Protein 9NFI (pdb70)

Nearest PDB structures (foldseek):
  6qex-assembly1_A  TM=9.014E-01  e=0.000E+00  Homo sapiens
  7a69-assembly1_A  TM=9.028E-01  e=0.000E+00  Homo sapiens
  7zk6-assembly1_A  TM=7.136E-01  e=6.092E-102  Mus musculus
  7zk8-assembly1_A  TM=6.667E-01  e=4.686E-102  Mus musculus
  8pmj-assembly1_A  TM=6.461E-01  e=8.208E-88  Homo sapiens

Radius of gyration: 38.57 Å; Cα contacts (8 Å, |Δi|>4): 1605; chains: 1; bounding box: 64×80×124 Å

Sequence (1116 aa):
LPMVGPLALFRFADGKDIVLIFMGTVMSVAHGAVLPLMCIVFGDMTDSFIKDSMTLQEDMQSFAIYYSIMGFVVLVAAYMQVSFWALAAGRQVRRIRKLFFHRIMQQDIGWFDVNETGELNTRLTDDVYKIQEGIGDKVGMLIQAFSTFITSFIIGFVKGWKLTLVILAEQTAYAKAGAVAEEVLSAIRTVFAFSGQDREIKRYHKNLEDAKNMGIKKAISANIAMGFTFLMIYLSYALAFWYGSILIMSKEYTIGTVLTVFFVVLIGAFTMGQTSPNIQSFASARGAAHKVYSIIDNQPCIDSYSDAGFKPDSIKGNIEFRNIHFNYPSRPDVKILNNMSLSVKSGQTIALVGSSGCGKSTTIQLLQRFYDPQEGSVSIDTHDIRSLNVRYLREMIGVVSQEPILFATTIAENIKYGRPDVTQQEIEQAAKEANAYDFIMNLPDKFETLVGDRGTQMSGGQKQRIAIARALVRNPKILLLDEATSALDAESETIVQAALDKVRLGRTTIVVAHRLSTIRNADVIAGFHKGDVIELGTHSQLMEKQGVYYTLVTVPPVSFLKVMRLNLSEWPYMALGTFCAIINGMMQPLFAVIFSKIIAVFAEPNQEIVRQKSEFFSLMFAAIGGVTFVTMFLQGFCFGKSGELLTLKLRLGAFKSMMRQDLGWFDNPKNSVGALTTRLATDAAQVQGATGVRMATLAQNIANLGTSIIISFVYGWELTLLILSVVPIMAVAGSVQMEDKKELEKAGKIATEAIENIRTVASLTREPKFESLYQENLHVPYKNSQKKAHVYGFTFSFSQAMIYFAYAGCFRFGAWLIKEGRMDAEGVYLVISAVLFGAPNYAKAKMSASHLMMLMNREPAIDNLSEEGQSPDKFDGNVRFEGVKFNYPSRPEVPILRGLNLKVSKGETLALVGSSGCGKSTTIQLLERFYDPMHGKVELDGISAKQLNIHWLRSQIGIVSQEPVLFDCTLAENIAYGDNSRTVTLEEIQAAAKAANIHSFIENLPQGYDTQAGDKGTQLSGGQKQRIAIARAILRNPKLLLLDEATSALDTESEKVVQEALDQASRGRTCIVVAHRLSTIQNADRIAVFQAGVVVEQGTHQQLLAKKGIYSMLVN

Solvent-accessible surface area: 52333 Å² total; per-residue (Å²): 192,69,89,50,33,81,145,18,3,60,116,30,28,53,52,102,2,74,93,28,22,139,86,0,39,89,37,0,74,31,2,0,34,8,38,1,83,20,13,51,12,22,3,78,7,6,15,16,30,14,132,68,65,174,151,10,70,100,42,20,97,60,23,15,116,123,1,44,88,11,0,119,64,1,37,62,4,0,75,41,2,5,4,45,9,22,36,0,4,10,55,4,8,105,80,5,23,92,46,1,5,65,50,0,11,33,20,13,6,11,36,11,52,81,24,117,33,39,62,1,20,73,71,8,54,73,10,0,97,85,1,34,49,0,2,3,36,73,15,1,51,28,53,27,13,121,9,0,50,82,38,0,68,105,15,0,154,101,119,10,161,12,136,86,36,42,143,121,101,90,132,105,13,27,55,138,0,14,62,12,0,68,29,0,2,75,5,14,94,20,0,0,7,9,29,0,1,83,84,1,28,137,57,0,77,131,19,2,70,64,8,39,75,77,5,21,145,94,18,60,64,41,20,77,54,100,0,142,65,75,76,92,11,24,105,28,36,27,70,5,22,140,43,14,23,88,14,33,87,58,163,102,77,91,54,2,47,6,14,19,4,16,28,0,33,28,63,1,56,92,26,72,37,126,15,61,82,30,90,107,10,29,37,54,2,44,13,9,0,49,63,3,9,51,10,12,73,51,133,37,108,30,38,11,44,33,124,89,31,140,127,26,135,94,18,132,0,22,1,32,5,116,92,0,31,15,36,55,59,57,116,86,125,60,97,23,0,51,92,0,40,14,59,0,114,33,53,62,20,2,3,7,13,34,41,75,64,18,7,29,46,11,6,9,24,8,4,15,19,4,18,36,4,108,89,32,35,0,16,2,22,112,65,48,0,83,49,1,6,3,69,40,0,17,75,18,8,4,30,18,48,61,125,36,56,20,4,50,32,21,3,22,73,0,5,63,3,2,68,95,98,5,81,134,94,45,16,68,92,9,6,118,102,3,67,24,14,85,97,44,40,104,92,121,61,123,10,110,2,132,10,34,150,188,27,53,127,23,50,20,5,12,49,4,50,9,13,8,7,13,10,21,7,22,72,2,60,0,5,1,4,8,4,6,15,16,88,32,61,99,106,8,61,96,82,7,36,33,4,6,61,100,16,40,147,77,56,1,2,2,22,6,9,59,105,110,46,59,21,130,55,10,84,30,0,0,0,10,97,102,0,44,55,94,56,82,14,73,55,69,93,1,30,118,70,93,39,33,17,133,64,46,72,139,95,119,86,55,56,70,102,29,8,48,162,57,6,99,80,15,186,92,73,21,59,75,0,40,132,10,0,67,70,16,0,88,22,75,10,99,24,6,38,20,12,0,96,12,3,25,61,38,38,30,114,73,136,88,84,11,123,55,77,23,57,135,48,20,121,53,16,55,65,29,0,29,69,11,58,70,20,35,57,67,19,9,59,5,28,19,50,3,4,26,54,4,3,16,98,9,10,30,12,2,0,99,7,0,1,64,1,15,4,8,28,19,53,32,110,147,9,48,40,38,43,5,20,85,56,2,37,68,18,1,29,57,4,54,21,6,10,7,72,76,51,11,50,88,16,50,83,108,12,45,48,30,3,18,70,96,37,3,135,124,67,23,188,71,5,20,110,4,12,86,51,2,23,50,65,31,47,92,8,32,87,108,79,149,125,30,76,142,43,35,112,144,1,15,140,18,3,45,33,0,3,92,26,5,92,33,1,4,10,14,8,35,4,57,49,2,22,62,62,9,79,121,37,19,113,87,2,43,103,74,33,48,111,102,13,68,98,69,0,117,69,29,2,114,16,45,0,36,48,19,80,11,10,20,27,7,20,132,67,5,15,112,3,75,120,108,47,148,31,96,73,16,0,18,17,16,8,11,5,27,13,49,79,59,89,114,85,50,66,101,3,61,86,6,6,4,46,3,72,72,0,53,91,84,155,13,67,24,31,1,40,30,122,110,40,77,83,49,132,131,6,51,1,20,2,78,10,90,34,0,75,22,32,80,64,35,122,72,124,74,97,30,18,151,14,7,100,13,86,2,19,103,34,51,36,0,1,8,5,5,57,47,31,71,4,107,39,37,16,8,24,9,7,1,8,8,18,51,22,102,118,42,119,7,35,4,61,58,58,9,4,99,107,6,17,4,52,40,6,4,40,32,8,0,28,9,38,70,127,16,48,21,4,98,37,40,14,20,40,2,10,30,2,0,12,35,102,119,132,22,74,84,117,55,5,54,61,7,2,111,32,0,56,18,38,83,75,10,133,123,52,126,106,15,20,95,2,103,25,34,123,194,47,35,97,41,76,25,7,49,66,1,27,12,8,4,1,7,4,25,18,50,84,6,85,2,10,2,6,8,26,1,3,22,95,44,91,111,114,14,36,125,45,1,34,83,0,9,55,48,2,38,155,69,34,2,7,14,13,3,0,62,115,34,79,25,2,83,142,19,83,34,0,1,1,10,48,60,2,27,29,79,21,67,29,64,4,122,98,0,89,81,112,124,1,45,6,30,34,51,103,169

B-factor: mean 78.3, std 15.08, range [50.67, 114.94]

Secondary structure (DSSP, 8-state):
-----GGGGS-S--HHHHHHHHHHHHHHHHHHHHHHHHHHHHHHHHHHHHHHH---HHHHHHHHHHHHHHHHHHHHHHHHHHHHHHHHHHHHHHHHHHHHHHHHHHS-HHHHHTS-HHHHHHHHHHHHHHHHHIIIIIHHHHHHHHHHHHHHHHHHHHS--HHHHHHH--HHHHHHHHHHHHHHHHTHHHHHHTTTHHHHHHHHHHHHHHHHHHHHHHHHHHHHHHHHHHHHHHHHHHHHHHHHHHHHHHTSS-TTHHHHHHHHHHHHHHHHHHHHHHHHHHHHHHHHHHHHHHHHS---S--SS---SB--S-----EEEEEEEE--SS-TTS-SEEEEEEEE-TT--EEEE-STTTSSHHHHHHHTTSS--SEEEEEETTEETTTB-HHHHHHHEEEEESS----SS-HHHHHHTT-S---HHHHHHHHHHH-S--S--SS--SS-----SSTT---HHHHHHHHHHHHHHT--SEEEEE--S-S--SSHHHHHHHHHHHHTTTSEEEEE--SSS-SS-SSEEEEEETTEEEEEEETTGGGGT-SSSTTS------SSSHHHHHHTT-HHHHHHHHHHHHHHHHHHHHHHHHHHHHHHTT----SHHHHHHHHHHHHHHHHHHHHHHHHHHHHHHHHHHHHHHHHHHHHHHHHHHHHHS-SHHHHSGGG-HHHHHHHHHHHHHHHHHHHHHHHHHHHHHHHHHHHHHHHHHHH-HHHHHHHHTTTTHHHHHHHTT--HHHHHHHHHHHHHHHHHTHHHHHHTT-HHHHHHHHHHHHHHHHHHHHHHHHHHHHHHHHHHHHHHHHHHHHHHHHHHIIIIISS-TTHHHHHHHHHHHH--HHHHHHHHHHHHHHHTT---SS-SS---S---S-----EEESSB----SS-TTS---S-B--EE-TT-EEE---TTSTTTTHHHHHHTTSS--SSS-EEETTB-STTS-HHHHHHHEEEE-SS-PPPSS-HHHHHHTT--SS---HHHHHHHHHTTT-HHHHTTSTTGGG---SSSS----HHHHHHHHHHHHHTT--SEEEESSTT-SS-HHHHHHHHHHHHHHSSSSEEEE--S-HHHHHT-SEE--EETTEE---S-HHHHHHTT-HHHHHT-

Foldseek 3Di:
DDFDPCVLLPVPADPVLVVLVVLLLVLLLVLLLLVLVVLVLVLVVLVVVLVVVVPCPVVLVVSLVVLVVSLVSLLVSLLSNLQSLLVSLLVRLVVLLLLLLVLLLWPFVQVCVVPPLVRVLCLSVVLSVLSSVLRRVLVSLVSSLVSNLVSLQVLCVVFVPVVVLVVLQACVLCVQLLQLLLQCQVVVVVCLLLVVLVVSLVSNLVSLVSRLVVLLVVLLVVLLVVLVVLLSVLVLVLVLLVVLLVCLVVPDDDPSSSVSSSVSNVVSVVSVVVSVVSVVSNRVSRVSSVVSVVSSPDDDPQGQPDPQADQDDPAQWWKWWAQFFDARPVGSPDRLAGGAIDIFGGLAEEEEEEDPPRAFVPVVCDQLSSDDGPDTFIAGPNHTVSRHHNNNSLLQEAEDEQDQDFAQFFLQVSLCLLDVPADDVLLLVLLVLLVQPPDDDPVRPSRGAGDGPPRPDDALLVSLSSSVSSPVSSVHQEYEYECNPPSHDPPSLVVNLVSVVSSSVRHTYYYYDYDPSDDLSGQKYFYDYSRYTPDTGGPVVVCVVVQGVVLDPCDDFDPCPVVCVVLVVPCVLLVLLLVLLLVVLLVLLVVLQLVLVLSNPPSDSDRPVNVVVSVVSSVVSSVVSVSNSVSSSSSSSSLSSSLSVQLSVLLSLLSSLVSQFFQLVCPDPCNDSVNVSVLNVPLSNLLSPQSSVVSSVVSSLVSNLVNQQVVLVVFHPLLNVLSCLAVVVLVCLVPVLDQLVVLVVVLSVLVSVCSVVVVVCSSSVCSVVSSVVSVVSVVVSSVRSSVVSSVNSSSNSCSLSVLSVSVSVLVVSVVCCVVVVPGDPSSSSSSVSSSVVVVPSNVSNSVSVRVSVCSSDDDHPGGQPDFFADQDPDFQDWWFWFFWAAASVVCRVDGLAGTDGAIDGRQAFEEEACPQVSCQCVVVVPQLPSDDTPDTFTDGPHDTDPRHNSSNSSLQEFEAEQDLDFRQAFLQVSLQSSNPPDGDDVVLLVVLCVLLVNQVVQVVDPCRRRFGDDDPGDDDFRLNSLSSSSSSRCSSPHQEYEYGQSLPPHDPVSSVSSLSSVVSSSPRHYYYYNHNQCVSVQPHQAYWYQPSNYTDTTGHPVVCVVVVHSCVSVVD

Structure (mmCIF, N/CA/C/O backbone):
data_9NFI
#
_entry.id   9NFI
#
_cell.length_a   1.00
_cell.length_b   1.00
_cell.length_c   1.00
_cell.angle_alpha   90.00
_cell.angle_beta   90.00
_cell.angle_gamma   90.00
#
_symmetry.space_group_name_H-M   'P 1'
#
loop_
_atom_site.group_PDB
_atom_site.id
_atom_site.type_symbol
_atom_site.label_atom_id
_atom_site.label_alt_id
_atom_site.label_comp_id
_atom_site.label_asym_id
_atom_site.label_entity_id
_atom_site.label_seq_id
_atom_site.pdbx_PDB_ins_code
_atom_site.Cartn_x
_atom_site.Cartn_y
_atom_site.Cartn_z
_atom_site.occupancy
_atom_site.B_iso_or_equiv
_atom_site.auth_seq_id
_atom_site.auth_comp_id
_atom_site.auth_asym_id
_atom_site.auth_atom_id
_atom_site.pdbx_PDB_model_num
ATOM 1 N N . LEU A 1 43 ? 131.446 152.567 153.124 1.00 67.71 43 LEU A N 1
ATOM 2 C CA . LEU A 1 43 ? 132.227 153.464 153.967 1.00 67.71 43 LEU A CA 1
ATOM 3 C C . LEU A 1 43 ? 131.746 154.902 153.804 1.00 67.71 43 LEU A C 1
ATOM 4 O O . LEU A 1 43 ? 131.027 155.212 152.856 1.00 67.71 43 LEU A O 1
ATOM 9 N N . PRO A 1 44 ? 132.133 155.780 154.730 1.00 64.91 44 PRO A N 1
ATOM 10 C CA . PRO A 1 44 ? 131.706 157.184 154.662 1.00 64.91 44 PRO A CA 1
ATOM 11 C C . PRO A 1 44 ? 132.524 157.983 153.658 1.00 64.91 44 PRO A C 1
ATOM 12 O O . PRO A 1 44 ? 133.732 158.175 153.824 1.00 64.91 44 PRO A O 1
ATOM 16 N N . MET A 1 45 ? 131.859 158.449 152.606 1.00 66.77 45 MET A N 1
ATOM 17 C CA . MET A 1 45 ? 132.427 159.341 151.606 1.00 66.77 45 MET A CA 1
ATOM 18 C C . MET A 1 45 ? 131.810 160.730 151.700 1.00 66.77 45 MET A C 1
ATOM 19 O O . MET A 1 45 ? 130.748 160.932 152.294 1.00 66.77 45 MET A O 1
ATOM 24 N N . VAL A 1 46 ? 132.514 161.694 151.108 1.00 58.37 46 VAL A N 1
ATOM 25 C CA . VAL A 1 46 ? 131.967 163.000 150.772 1.00 58.37 46 VAL A CA 1
ATOM 26 C C . VAL A 1 46 ? 132.278 163.266 149.307 1.00 58.37 46 VAL A C 1
ATOM 27 O O . VAL A 1 46 ? 133.301 162.821 148.780 1.00 58.37 46 VAL A O 1
ATOM 31 N N . GLY A 1 47 ? 131.391 164.000 148.647 1.00 56.67 47 GLY A N 1
ATOM 32 C CA . GLY A 1 47 ? 131.567 164.306 147.248 1.00 56.67 47 GLY A CA 1
ATOM 33 C C . GLY A 1 47 ? 132.839 165.089 147.005 1.00 56.67 47 GLY A C 1
ATOM 34 O O . GLY A 1 47 ? 133.639 165.318 147.917 1.00 56.67 47 GLY A O 1
ATOM 35 N N . PRO A 1 48 ? 133.055 165.514 145.761 1.00 53.49 48 PRO A N 1
ATOM 36 C CA . PRO A 1 48 ? 134.264 166.295 145.459 1.00 53.49 48 PRO A CA 1
ATOM 37 C C . PRO A 1 48 ? 134.353 167.598 146.229 1.00 53.49 48 PRO A C 1
ATOM 38 O O . PRO A 1 48 ? 135.450 168.159 146.335 1.00 53.49 48 PRO A O 1
ATOM 42 N N . LEU A 1 49 ? 133.241 168.107 146.764 1.00 54.36 49 LEU A N 1
ATOM 43 C CA . LEU A 1 49 ? 133.288 169.390 147.455 1.00 54.36 49 LEU A CA 1
ATOM 44 C C . LEU A 1 49 ? 134.223 169.335 148.655 1.00 54.36 49 LEU A C 1
ATOM 45 O O . LEU A 1 49 ? 135.060 170.225 148.838 1.00 54.36 49 LEU A O 1
ATOM 50 N N . ALA A 1 50 ? 134.114 168.293 149.473 1.00 58.55 50 ALA A N 1
ATOM 51 C CA . ALA A 1 50 ? 134.972 168.170 150.651 1.00 58.55 50 ALA A CA 1
ATOM 52 C C . ALA A 1 50 ? 136.281 167.475 150.301 1.00 58.55 50 ALA A C 1
ATOM 53 O O . ALA A 1 50 ? 136.722 166.537 150.963 1.00 58.55 50 ALA A O 1
ATOM 55 N N . LEU A 1 51 ? 136.897 167.942 149.246 1.00 56.05 51 LEU A N 1
ATOM 56 C CA . LEU A 1 51 ? 138.243 167.558 148.852 1.00 56.05 51 LEU A CA 1
ATOM 57 C C . LEU A 1 51 ? 139.108 168.764 148.544 1.00 56.05 51 LEU A C 1
ATOM 58 O O . LEU A 1 51 ? 140.309 168.744 148.823 1.00 56.05 51 LEU A O 1
ATOM 63 N N . PHE A 1 52 ? 138.523 169.816 147.976 1.00 50.67 52 PHE A N 1
ATOM 64 C CA . PHE A 1 52 ? 139.245 171.020 147.599 1.00 50.67 52 PHE A CA 1
ATOM 65 C C . PHE A 1 52 ? 138.843 172.217 148.451 1.00 50.67 52 PHE A C 1
ATOM 66 O O . PHE A 1 52 ? 139.108 173.361 148.071 1.00 50.67 52 PHE A O 1
ATOM 74 N N . ARG A 1 53 ? 138.205 171.975 149.598 1.00 51.25 53 ARG A N 1
ATOM 75 C CA . ARG A 1 53 ? 137.827 173.080 150.471 1.00 51.25 53 ARG A CA 1
ATOM 76 C C . ARG A 1 53 ? 139.031 173.929 150.840 1.00 51.25 53 ARG A C 1
ATOM 77 O O . ARG A 1 53 ? 138.893 175.134 151.077 1.00 51.25 53 ARG A O 1
ATOM 85 N N . PHE A 1 54 ? 140.214 173.324 150.894 1.00 52.88 54 PHE A N 1
ATOM 86 C CA . PHE A 1 54 ? 141.440 174.036 151.243 1.00 52.88 54 PHE A CA 1
ATOM 87 C C . PHE A 1 54 ? 142.126 174.460 149.954 1.00 52.88 54 PHE A C 1
ATOM 88 O O . PHE A 1 54 ? 142.825 173.671 149.315 1.00 52.88 54 PHE A O 1
ATOM 96 N N . ALA A 1 55 ? 141.920 175.713 149.567 1.00 54.54 55 ALA A N 1
ATOM 97 C CA . ALA A 1 55 ? 142.543 176.255 148.372 1.00 54.54 55 ALA A CA 1
ATOM 98 C C . ALA A 1 55 ? 142.317 177.756 148.352 1.00 54.54 55 ALA A C 1
ATOM 99 O O . ALA A 1 55 ? 141.190 178.227 148.528 1.00 54.54 55 ALA A O 1
ATOM 101 N N . ASP A 1 56 ? 143.392 178.496 148.127 1.00 58.36 56 ASP A N 1
ATOM 102 C CA . ASP A 1 56 ? 143.351 179.945 148.044 1.00 58.36 56 ASP A CA 1
ATOM 103 C C . ASP A 1 56 ? 143.142 180.354 146.593 1.00 58.36 56 ASP A C 1
ATOM 104 O O . ASP A 1 56 ? 142.862 179.528 145.721 1.00 58.36 56 ASP A O 1
ATOM 109 N N . GLY A 1 57 ? 143.280 181.653 146.337 1.00 59.98 57 GLY A N 1
ATOM 110 C CA . GLY A 1 57 ? 143.198 182.125 144.966 1.00 59.98 57 GLY A CA 1
ATOM 111 C C . GLY A 1 57 ? 144.249 181.483 144.081 1.00 59.98 57 GLY A C 1
ATOM 112 O O . GLY A 1 57 ? 143.950 181.012 142.980 1.00 59.98 57 GLY A O 1
ATOM 113 N N . LYS A 1 58 ? 145.496 181.444 144.558 1.00 55.93 58 LYS A N 1
ATOM 114 C CA . LYS A 1 58 ? 146.573 180.893 143.744 1.00 55.93 58 LYS A CA 1
ATOM 115 C C . LYS A 1 58 ? 146.356 179.408 143.481 1.00 55.93 58 LYS A C 1
ATOM 116 O O . LYS A 1 58 ? 146.565 178.930 142.361 1.00 55.93 58 LYS A O 1
ATOM 122 N N . ASP A 1 59 ? 145.926 178.664 144.500 1.00 55.59 59 ASP A N 1
ATOM 123 C CA . ASP A 1 59 ? 145.668 177.243 144.311 1.00 55.59 59 ASP A CA 1
ATOM 124 C C . ASP A 1 59 ? 144.540 177.014 143.313 1.00 55.59 59 ASP A C 1
ATOM 125 O O . ASP A 1 59 ? 144.637 176.138 142.447 1.00 55.59 59 ASP A O 1
ATOM 130 N N . ILE A 1 60 ? 143.464 177.799 143.411 1.00 56.11 60 ILE A N 1
ATOM 131 C CA . ILE A 1 60 ? 142.331 177.625 142.505 1.00 56.11 60 ILE A CA 1
ATOM 132 C C . ILE A 1 60 ? 142.733 177.954 141.072 1.00 56.11 60 ILE A C 1
ATOM 133 O O . ILE A 1 60 ? 142.341 177.258 140.127 1.00 56.11 60 ILE A O 1
ATOM 138 N N . VAL A 1 61 ? 143.500 179.028 140.879 1.00 58.48 61 VAL A N 1
ATOM 139 C CA . VAL A 1 61 ? 143.899 179.391 139.523 1.00 58.48 61 VAL A CA 1
ATOM 140 C C . VAL A 1 61 ? 144.872 178.363 138.957 1.00 58.48 61 VAL A C 1
ATOM 141 O O . VAL A 1 61 ? 144.831 178.044 137.763 1.00 58.48 61 VAL A O 1
ATOM 145 N N . LEU A 1 62 ? 145.762 177.825 139.795 1.00 55.03 62 LEU A N 1
ATOM 146 C CA . LEU A 1 62 ? 146.623 176.739 139.339 1.00 55.03 62 LEU A CA 1
ATOM 147 C C . LEU A 1 62 ? 145.795 175.525 138.940 1.00 55.03 62 LEU A C 1
ATOM 148 O O . LEU A 1 62 ? 146.082 174.871 137.931 1.00 55.03 62 LEU A O 1
ATOM 153 N N . ILE A 1 63 ? 144.754 175.216 139.716 1.00 54.35 63 ILE A N 1
ATOM 154 C CA . ILE A 1 63 ? 143.868 174.105 139.379 1.00 54.35 63 ILE A CA 1
ATOM 155 C C . ILE A 1 63 ? 143.194 174.345 138.036 1.00 54.35 63 ILE A C 1
ATOM 156 O O . ILE A 1 63 ? 143.067 173.428 137.221 1.00 54.35 63 ILE A O 1
ATOM 161 N N . PHE A 1 64 ? 142.723 175.569 137.794 1.00 58.72 64 PHE A N 1
ATOM 162 C CA . PHE A 1 64 ? 142.018 175.844 136.544 1.00 58.72 64 PHE A CA 1
ATOM 163 C C . PHE A 1 64 ? 142.964 175.783 135.351 1.00 58.72 64 PHE A C 1
ATOM 164 O O . PHE A 1 64 ? 142.608 175.252 134.290 1.00 58.72 64 PHE A O 1
ATOM 172 N N . MET A 1 65 ? 144.174 176.320 135.502 1.00 59.16 65 MET A N 1
ATOM 173 C CA . MET A 1 65 ? 145.160 176.199 134.436 1.00 59.16 65 MET A CA 1
ATOM 174 C C . MET A 1 65 ? 145.476 174.733 134.166 1.00 59.16 65 MET A C 1
ATOM 175 O O . MET A 1 65 ? 145.554 174.306 133.006 1.00 59.16 65 MET A O 1
ATOM 180 N N . GLY A 1 66 ? 145.646 173.942 135.226 1.00 57.93 66 GLY A N 1
ATOM 181 C CA . GLY A 1 66 ? 145.908 172.527 135.047 1.00 57.93 66 GLY A CA 1
ATOM 182 C C . GLY A 1 66 ? 144.760 171.805 134.372 1.00 57.93 66 GLY A C 1
ATOM 183 O O . GLY A 1 66 ? 144.975 170.914 133.554 1.00 57.93 66 GLY A O 1
ATOM 184 N N . THR A 1 67 ? 143.525 172.172 134.714 1.00 58.33 67 THR A N 1
ATOM 185 C CA . THR A 1 67 ? 142.368 171.547 134.083 1.00 58.33 67 THR A CA 1
ATOM 186 C C . THR A 1 67 ? 142.311 171.875 132.598 1.00 58.33 67 THR A C 1
ATOM 187 O O . THR A 1 67 ? 142.054 170.995 131.765 1.00 58.33 67 THR A O 1
ATOM 191 N N . VAL A 1 68 ? 142.558 173.136 132.242 1.00 58.06 68 VAL A N 1
ATOM 192 C CA . VAL A 1 68 ? 142.554 173.509 130.830 1.00 58.06 68 VAL A CA 1
ATOM 193 C C . VAL A 1 68 ? 143.655 172.765 130.083 1.00 58.06 68 VAL A C 1
ATOM 194 O O . VAL A 1 68 ? 143.453 172.286 128.959 1.00 58.06 68 VAL A O 1
ATOM 198 N N . MET A 1 69 ? 144.835 172.642 130.694 1.00 58.09 69 MET A N 1
ATOM 199 C CA . MET A 1 69 ? 145.929 171.962 130.007 1.00 58.09 69 MET A CA 1
ATOM 200 C C . MET A 1 69 ? 145.677 170.459 129.919 1.00 58.09 69 MET A C 1
ATOM 201 O O . MET A 1 69 ? 146.083 169.809 128.947 1.00 58.09 69 MET A O 1
ATOM 206 N N . SER A 1 70 ? 145.007 169.886 130.920 1.00 58.68 70 SER A N 1
ATOM 207 C CA . SER A 1 70 ? 144.591 168.492 130.825 1.00 58.68 70 SER A CA 1
ATOM 208 C C . SER A 1 70 ? 143.621 168.301 129.671 1.00 58.68 70 SER A C 1
ATOM 209 O O . SER A 1 70 ? 143.691 167.302 128.944 1.00 58.68 70 SER A O 1
ATOM 212 N N . VAL A 1 71 ? 142.698 169.248 129.498 1.00 60.49 71 VAL A N 1
ATOM 213 C CA . VAL A 1 71 ? 141.795 169.192 128.353 1.00 60.49 71 VAL A CA 1
ATOM 214 C C . VAL A 1 71 ? 142.587 169.267 127.056 1.00 60.49 71 VAL A C 1
ATOM 215 O O . VAL A 1 71 ? 142.251 168.608 126.068 1.00 60.49 71 VAL A O 1
ATOM 219 N N . ALA A 1 72 ? 143.649 170.072 127.037 1.00 62.73 72 ALA A N 1
ATOM 220 C CA . ALA A 1 72 ? 144.493 170.142 125.846 1.00 62.73 72 ALA A CA 1
ATOM 221 C C . ALA A 1 72 ? 145.144 168.795 125.549 1.00 62.73 72 ALA A C 1
ATOM 222 O O . ALA A 1 72 ? 145.195 168.358 124.391 1.00 62.73 72 ALA A O 1
ATOM 224 N N . HIS A 1 73 ? 145.656 168.127 126.583 1.00 62.74 73 HIS A N 1
ATOM 225 C CA . HIS A 1 73 ? 146.250 166.805 126.395 1.00 62.74 73 HIS A CA 1
ATOM 226 C C . HIS A 1 73 ? 145.221 165.820 125.849 1.00 62.74 73 HIS A C 1
ATOM 227 O O . HIS A 1 73 ? 145.480 165.080 124.885 1.00 62.74 73 HIS A O 1
ATOM 234 N N . GLY A 1 74 ? 144.038 165.800 126.458 1.00 65.19 74 GLY A N 1
ATOM 235 C CA . GLY A 1 74 ? 142.987 164.929 125.970 1.00 65.19 74 GLY A CA 1
ATOM 236 C C . GLY A 1 74 ? 142.637 165.213 124.524 1.00 65.19 74 GLY A C 1
ATOM 237 O O . GLY A 1 74 ? 142.429 164.293 123.734 1.00 65.19 74 GLY A O 1
ATOM 238 N N . ALA A 1 75 ? 142.572 166.493 124.158 1.00 69.14 75 ALA A N 1
ATOM 239 C CA . ALA A 1 75 ? 142.239 166.856 122.787 1.00 69.14 75 ALA A CA 1
ATOM 240 C C . ALA A 1 75 ? 143.310 166.387 121.813 1.00 69.14 75 ALA A C 1
ATOM 241 O O . ALA A 1 75 ? 142.992 165.926 120.712 1.00 69.14 75 ALA A O 1
ATOM 243 N N . VAL A 1 76 ? 144.585 166.507 122.188 1.00 68.07 76 VAL A N 1
ATOM 244 C CA . VAL A 1 76 ? 145.643 166.085 121.273 1.00 68.07 76 VAL A CA 1
ATOM 245 C C . VAL A 1 76 ? 145.630 164.572 121.106 1.00 68.07 76 VAL A C 1
ATOM 246 O O . VAL A 1 76 ? 146.035 164.049 120.060 1.00 68.07 76 VAL A O 1
ATOM 250 N N . LEU A 1 77 ? 145.172 163.839 122.123 1.00 66.94 77 LEU A N 1
ATOM 251 C CA . LEU A 1 77 ? 145.187 162.379 122.011 1.00 66.94 77 LEU A CA 1
ATOM 252 C C . LEU A 1 77 ? 144.465 161.849 120.773 1.00 66.94 77 LEU A C 1
ATOM 253 O O . LEU A 1 77 ? 145.040 161.002 120.071 1.00 66.94 77 LEU A O 1
ATOM 258 N N . PRO A 1 78 ? 143.235 162.270 120.450 1.00 71.53 78 PRO A N 1
ATOM 259 C CA . PRO A 1 78 ? 142.598 161.759 119.221 1.00 71.53 78 PRO A CA 1
ATOM 260 C C . PRO A 1 78 ? 143.093 162.411 117.939 1.00 71.53 78 PRO A C 1
ATOM 261 O O . PRO A 1 78 ? 143.002 161.792 116.870 1.00 71.53 78 PRO A O 1
ATOM 265 N N . LEU A 1 79 ? 143.577 163.652 117.996 1.00 75.46 79 LEU A N 1
ATOM 266 C CA . LEU A 1 79 ? 144.018 164.307 116.769 1.00 75.46 79 LEU A CA 1
ATOM 267 C C . LEU A 1 79 ? 145.180 163.558 116.131 1.00 75.46 79 LEU A C 1
ATOM 268 O O . LEU A 1 79 ? 145.328 163.560 114.900 1.00 75.46 79 LEU A O 1
ATOM 273 N N . MET A 1 80 ? 146.001 162.898 116.947 1.00 81.02 80 MET A N 1
ATOM 274 C CA . MET A 1 80 ? 147.091 162.098 116.403 1.00 81.02 80 MET A CA 1
ATOM 275 C C . MET A 1 80 ? 146.551 160.977 115.526 1.00 81.02 80 MET A C 1
ATOM 276 O O . MET A 1 80 ? 147.048 160.744 114.419 1.00 81.02 80 MET A O 1
ATOM 281 N N . CYS A 1 81 ? 145.520 160.275 115.997 1.00 79.71 81 CYS A N 1
ATOM 282 C CA . CYS A 1 81 ? 144.944 159.210 115.185 1.00 79.71 81 CYS A CA 1
ATOM 283 C C . CYS A 1 81 ? 144.210 159.769 113.973 1.00 79.71 81 CYS A C 1
ATOM 284 O O . CYS A 1 81 ? 144.180 159.126 112.916 1.00 79.71 81 CYS A O 1
ATOM 287 N N . ILE A 1 82 ? 143.624 160.962 114.099 1.00 79.42 82 ILE A N 1
ATOM 288 C CA . ILE A 1 82 ? 143.010 161.604 112.937 1.00 79.42 82 ILE A CA 1
ATOM 289 C C . ILE A 1 82 ? 144.044 161.789 111.833 1.00 79.42 82 ILE A C 1
ATOM 290 O O . ILE A 1 82 ? 143.831 161.399 110.675 1.00 79.42 82 ILE A O 1
ATOM 295 N N . VAL A 1 83 ? 145.188 162.382 112.180 1.00 82.99 83 VAL A N 1
ATOM 296 C CA . VAL A 1 83 ? 146.220 162.610 111.173 1.00 82.99 83 VAL A CA 1
ATOM 297 C C . VAL A 1 83 ? 146.790 161.285 110.685 1.00 82.99 83 VAL A C 1
ATOM 298 O O . VAL A 1 83 ? 147.143 161.153 109.509 1.00 82.99 83 VAL A O 1
ATOM 302 N N . PHE A 1 84 ? 146.888 160.287 111.565 1.00 87.00 84 PHE A N 1
ATOM 303 C CA . PHE A 1 84 ? 147.350 158.964 111.164 1.00 87.00 84 PHE A CA 1
ATOM 304 C C . PHE A 1 84 ? 146.475 158.397 110.051 1.00 87.00 84 PHE A C 1
ATOM 305 O O . PHE A 1 84 ? 146.973 157.921 109.025 1.00 87.00 84 PHE A O 1
ATOM 313 N N . GLY A 1 85 ? 145.159 158.429 110.251 1.00 86.97 85 GLY A N 1
ATOM 314 C CA . GLY A 1 85 ? 144.262 157.900 109.236 1.00 86.97 85 GLY A CA 1
ATOM 315 C C . GLY A 1 85 ? 144.294 158.706 107.952 1.00 86.97 85 GLY A C 1
ATOM 316 O O . GLY A 1 85 ? 144.276 158.145 106.850 1.00 86.97 85 GLY A O 1
ATOM 317 N N . ASP A 1 86 ? 144.338 160.035 108.071 1.00 89.16 86 ASP A N 1
ATOM 318 C CA . ASP A 1 86 ? 144.437 160.857 106.870 1.00 89.16 86 ASP A CA 1
ATOM 319 C C . ASP A 1 86 ? 145.697 160.516 106.085 1.00 89.16 86 ASP A C 1
ATOM 320 O O . ASP A 1 86 ? 145.679 160.468 104.849 1.00 89.16 86 ASP A O 1
ATOM 325 N N . MET A 1 87 ? 146.804 160.275 106.787 1.00 92.98 87 MET A N 1
ATOM 326 C CA . MET A 1 87 ? 148.047 159.910 106.120 1.00 92.98 87 MET A CA 1
ATOM 327 C C . MET A 1 87 ? 147.952 158.533 105.479 1.00 92.98 87 MET A C 1
ATOM 328 O O . MET A 1 87 ? 148.500 158.303 104.396 1.00 92.98 87 MET A O 1
ATOM 333 N N . THR A 1 88 ? 147.298 157.592 106.158 1.00 94.26 88 THR A N 1
ATOM 334 C CA . THR A 1 88 ? 147.006 156.304 105.540 1.00 94.26 88 THR A CA 1
ATOM 335 C C . THR A 1 88 ? 146.314 156.499 104.200 1.00 94.26 88 THR A C 1
ATOM 336 O O . THR A 1 88 ? 146.711 155.911 103.187 1.00 94.26 88 THR A O 1
ATOM 340 N N . ASP A 1 89 ? 145.288 157.350 104.177 1.00 96.52 89 ASP A N 1
ATOM 341 C CA . ASP A 1 89 ? 144.564 157.606 102.935 1.00 96.52 89 ASP A CA 1
ATOM 342 C C . ASP A 1 89 ? 145.454 158.269 101.891 1.00 96.52 89 ASP A C 1
ATOM 343 O O . ASP A 1 89 ? 145.358 157.961 100.698 1.00 96.52 89 ASP A O 1
ATOM 348 N N . SER A 1 90 ? 146.298 159.208 102.314 1.00 98.39 90 SER A N 1
ATOM 349 C CA . SER A 1 90 ? 147.186 159.870 101.364 1.00 98.39 90 SER A CA 1
ATOM 350 C C . SER A 1 90 ? 148.140 158.871 100.723 1.00 98.39 90 SER A C 1
ATOM 351 O O . SER A 1 90 ? 148.351 158.889 99.502 1.00 98.39 90 SER A O 1
ATOM 354 N N . PHE A 1 91 ? 148.725 157.988 101.533 1.00 97.47 91 PHE A N 1
ATOM 355 C CA . PHE A 1 91 ? 149.603 156.960 100.991 1.00 97.47 91 PHE A CA 1
ATOM 356 C C . PHE A 1 91 ? 148.832 156.028 100.069 1.00 97.47 91 PHE A C 1
ATOM 357 O O . PHE A 1 91 ? 149.375 155.537 99.075 1.00 97.47 91 PHE A O 1
ATOM 365 N N . ILE A 1 92 ? 147.561 155.769 100.385 1.00 97.84 92 ILE A N 1
ATOM 366 C CA . ILE A 1 92 ? 146.747 154.927 99.513 1.00 97.84 92 ILE A CA 1
ATOM 367 C C . ILE A 1 92 ? 146.545 155.589 98.156 1.00 97.84 92 ILE A C 1
ATOM 368 O O . ILE A 1 92 ? 146.684 154.942 97.111 1.00 97.84 92 ILE A O 1
ATOM 373 N N . LYS A 1 93 ? 146.210 156.883 98.140 1.00 99.20 93 LYS A N 1
ATOM 374 C CA . LYS A 1 93 ? 146.061 157.556 96.852 1.00 99.20 93 LYS A CA 1
ATOM 375 C C . LYS A 1 93 ? 147.371 157.538 96.080 1.00 99.20 93 LYS A C 1
ATOM 376 O O . LYS A 1 93 ? 147.385 157.273 94.873 1.00 99.20 93 LYS A O 1
ATOM 382 N N . ASP A 1 94 ? 148.486 157.816 96.758 1.00 101.16 94 ASP A N 1
ATOM 383 C CA . ASP A 1 94 ? 149.768 157.816 96.065 1.00 101.16 94 ASP A CA 1
ATOM 384 C C . ASP A 1 94 ? 150.228 156.415 95.687 1.00 101.16 94 ASP A C 1
ATOM 385 O O . ASP A 1 94 ? 151.186 156.284 94.919 1.00 101.16 94 ASP A O 1
ATOM 390 N N . SER A 1 95 ? 149.579 155.374 96.209 1.00 102.13 95 SER A N 1
ATOM 391 C CA . SER A 1 95 ? 149.956 154.015 95.844 1.00 102.13 95 SER A CA 1
ATOM 392 C C . SER A 1 95 ? 149.710 153.756 94.364 1.00 102.13 95 SER A C 1
ATOM 393 O O . SER A 1 95 ? 150.528 153.117 93.693 1.00 102.13 95 SER A O 1
ATOM 396 N N . MET A 1 96 ? 148.590 154.242 93.839 1.00 111.81 96 MET A N 1
ATOM 397 C CA . MET A 1 96 ? 148.269 154.067 92.429 1.00 111.81 96 MET A CA 1
ATOM 398 C C . MET A 1 96 ? 149.332 154.716 91.549 1.00 111.81 96 MET A C 1
ATOM 399 O O . MET A 1 96 ? 150.367 154.114 91.263 1.00 111.81 96 MET A O 1
ATOM 404 N N . THR A 1 118 ? 153.079 164.127 94.159 1.00 99.18 118 THR A N 1
ATOM 405 C CA . THR A 1 118 ? 151.953 164.685 94.898 1.00 99.18 118 THR A CA 1
ATOM 406 C C . THR A 1 118 ? 151.901 164.126 96.314 1.00 99.18 118 THR A C 1
ATOM 407 O O . THR A 1 118 ? 150.825 163.957 96.886 1.00 99.18 118 THR A O 1
ATOM 411 N N . LEU A 1 119 ? 153.077 163.834 96.869 1.00 97.10 119 LEU A N 1
ATOM 412 C CA . LEU A 1 119 ? 153.189 163.325 98.230 1.00 97.10 119 LEU A CA 1
ATOM 413 C C . LEU A 1 119 ? 154.271 163.995 99.057 1.00 97.10 119 LEU A C 1
ATOM 414 O O . LEU A 1 119 ? 154.221 163.891 100.286 1.00 97.10 119 LEU A O 1
ATOM 419 N N . GLN A 1 120 ? 155.245 164.667 98.444 1.00 99.62 120 GLN A N 1
ATOM 420 C CA . GLN A 1 120 ? 156.323 165.271 99.220 1.00 99.62 120 GLN A CA 1
ATOM 421 C C . GLN A 1 120 ? 155.803 166.412 100.086 1.00 99.62 120 GLN A C 1
ATOM 422 O O . GLN A 1 120 ? 156.118 166.494 101.280 1.00 99.62 120 GLN A O 1
ATOM 428 N N . GLU A 1 121 ? 155.007 167.309 99.499 1.00 103.93 121 GLU A N 1
ATOM 429 C CA . GLU A 1 121 ? 154.463 168.421 100.271 1.00 103.93 121 GLU A CA 1
ATOM 430 C C . GLU A 1 121 ? 153.536 167.923 101.372 1.00 103.93 121 GLU A C 1
ATOM 431 O O . GLU A 1 121 ? 153.561 168.439 102.496 1.00 103.93 121 GLU A O 1
ATOM 437 N N . ASP A 1 122 ? 152.712 166.917 101.073 1.00 99.98 122 ASP A N 1
ATOM 438 C CA . ASP A 1 122 ? 151.830 166.370 102.100 1.00 99.98 122 ASP A CA 1
ATOM 439 C C . ASP A 1 122 ? 152.632 165.713 103.214 1.00 99.98 122 ASP A C 1
ATOM 440 O O . ASP A 1 122 ? 152.284 165.837 104.392 1.00 99.98 122 ASP A O 1
ATOM 445 N N . MET A 1 123 ? 153.704 165.003 102.864 1.00 94.37 123 MET A N 1
ATOM 446 C CA . MET A 1 123 ? 154.539 164.381 103.885 1.00 94.37 123 MET A CA 1
ATOM 447 C C . MET A 1 123 ? 155.202 165.436 104.758 1.00 94.37 123 MET A C 1
ATOM 448 O O . MET A 1 123 ? 155.306 165.265 105.977 1.00 94.37 123 MET A O 1
ATOM 453 N N . GLN A 1 124 ? 155.663 166.532 104.154 1.00 94.63 124 GLN A N 1
ATOM 454 C CA . GLN A 1 124 ? 156.246 167.612 104.943 1.00 94.63 124 GLN A CA 1
ATOM 455 C C . GLN A 1 124 ? 155.207 168.241 105.861 1.00 94.63 124 GLN A C 1
ATOM 456 O O . GLN A 1 124 ? 155.500 168.557 107.021 1.00 94.63 124 GLN A O 1
ATOM 462 N N . SER A 1 125 ? 153.988 168.442 105.356 1.00 93.20 125 SER A N 1
ATOM 463 C CA . SER A 1 125 ? 152.929 168.989 106.195 1.00 93.20 125 SER A CA 1
ATOM 464 C C . SER A 1 125 ? 152.621 168.053 107.353 1.00 93.20 125 SER A C 1
ATOM 465 O O . SER A 1 125 ? 152.413 168.499 108.487 1.00 93.20 125 SER A O 1
ATOM 468 N N . PHE A 1 126 ? 152.590 166.748 107.086 1.00 85.90 126 PHE A N 1
ATOM 469 C CA . PHE A 1 126 ? 152.377 165.778 108.151 1.00 85.90 126 PHE A CA 1
ATOM 470 C C . PHE A 1 126 ? 153.505 165.835 109.169 1.00 85.90 126 PHE A C 1
ATOM 471 O O . PHE A 1 126 ? 153.264 165.760 110.377 1.00 85.90 126 PHE A O 1
ATOM 479 N N . ALA A 1 127 ? 154.747 165.953 108.697 1.00 87.48 127 ALA A N 1
ATOM 480 C CA . ALA A 1 127 ? 155.878 166.036 109.613 1.00 87.48 127 ALA A CA 1
ATOM 481 C C . ALA A 1 127 ? 155.760 167.255 110.513 1.00 87.48 127 ALA A C 1
ATOM 482 O O . ALA A 1 127 ? 155.968 167.164 111.728 1.00 87.48 127 ALA A O 1
ATOM 484 N N . ILE A 1 128 ? 155.420 168.407 109.933 1.00 85.12 128 ILE A N 1
ATOM 485 C CA . ILE A 1 128 ? 155.263 169.615 110.731 1.00 85.12 128 ILE A CA 1
ATOM 486 C C . ILE A 1 128 ? 154.101 169.480 111.701 1.00 85.12 128 ILE A C 1
ATOM 487 O O . ILE A 1 128 ? 154.193 169.954 112.840 1.00 85.12 128 ILE A O 1
ATOM 492 N N . TYR A 1 129 ? 153.007 168.847 111.283 1.00 80.67 129 TYR A N 1
ATOM 493 C CA . TYR A 1 129 ? 151.876 168.614 112.171 1.00 80.67 129 TYR A CA 1
ATOM 494 C C . TYR A 1 129 ? 152.253 167.725 113.348 1.00 80.67 129 TYR A C 1
ATOM 495 O O . TYR A 1 129 ? 151.884 168.017 114.491 1.00 80.67 129 TYR A O 1
ATOM 504 N N . TYR A 1 130 ? 152.997 166.649 113.091 1.00 81.49 130 TYR A N 1
ATOM 505 C CA . TYR A 1 130 ? 153.451 165.792 114.180 1.00 81.49 130 TYR A CA 1
ATOM 506 C C . TYR A 1 130 ? 154.410 166.537 115.096 1.00 81.49 130 TYR A C 1
ATOM 507 O O . TYR A 1 130 ? 154.377 166.355 116.316 1.00 81.49 130 TYR A O 1
ATOM 516 N N . SER A 1 131 ? 155.268 167.385 114.530 1.00 79.78 131 SER A N 1
ATOM 517 C CA . SER A 1 131 ? 156.176 168.166 115.362 1.00 79.78 131 SER A CA 1
ATOM 518 C C . SER A 1 131 ? 155.411 169.111 116.280 1.00 79.78 131 SER A C 1
ATOM 519 O O . SER A 1 131 ? 155.714 169.205 117.477 1.00 79.78 131 SER A O 1
ATOM 522 N N . ILE A 1 132 ? 154.421 169.826 115.741 1.00 75.35 132 ILE A N 1
ATOM 523 C CA . ILE A 1 132 ? 153.669 170.760 116.571 1.00 75.35 132 ILE A CA 1
ATOM 524 C C . ILE A 1 132 ? 152.874 170.002 117.621 1.00 75.35 132 ILE A C 1
ATOM 525 O O . ILE A 1 132 ? 152.758 170.446 118.767 1.00 75.35 132 ILE A O 1
ATOM 530 N N . MET A 1 133 ? 152.309 168.851 117.253 1.00 75.84 133 MET A N 1
ATOM 531 C CA . MET A 1 133 ? 151.569 168.059 118.227 1.00 75.84 133 MET A CA 1
ATOM 532 C C . MET A 1 133 ? 152.488 167.564 119.337 1.00 75.84 133 MET A C 1
ATOM 533 O O . MET A 1 133 ? 152.117 167.582 120.516 1.00 75.84 133 MET A O 1
ATOM 538 N N . GLY A 1 134 ? 153.700 167.136 118.981 1.00 70.89 134 GLY A N 1
ATOM 539 C CA . GLY A 1 134 ? 154.653 166.710 119.992 1.00 70.89 134 GLY A CA 1
ATOM 540 C C . GLY A 1 134 ? 155.038 167.834 120.933 1.00 70.89 134 GLY A C 1
ATOM 541 O O . GLY A 1 134 ? 155.078 167.658 122.153 1.00 70.89 134 GLY A O 1
ATOM 542 N N . PHE A 1 135 ? 155.335 169.009 120.379 1.00 67.61 135 PHE A N 1
ATOM 543 C CA . PHE A 1 135 ? 155.682 170.138 121.236 1.00 67.61 135 PHE A CA 1
ATOM 544 C C . PHE A 1 135 ? 154.513 170.540 122.123 1.00 67.61 135 PHE A C 1
ATOM 545 O O . PHE A 1 135 ? 154.707 170.860 123.305 1.00 67.61 135 PHE A O 1
ATOM 553 N N . VAL A 1 136 ? 153.298 170.530 121.574 1.00 66.13 136 VAL A N 1
ATOM 554 C CA . VAL A 1 136 ? 152.124 170.910 122.350 1.00 66.13 136 VAL A CA 1
ATOM 555 C C . VAL A 1 136 ? 151.921 169.938 123.500 1.00 66.13 136 VAL A C 1
ATOM 556 O O . VAL A 1 136 ? 151.652 170.344 124.634 1.00 66.13 136 VAL A O 1
ATOM 560 N N . VAL A 1 137 ? 152.047 168.638 123.229 1.00 66.21 137 VAL A N 1
ATOM 561 C CA . VAL A 1 137 ? 151.875 167.666 124.300 1.00 66.21 137 VAL A CA 1
ATOM 562 C C . VAL A 1 137 ? 152.985 167.809 125.331 1.00 66.21 137 VAL A C 1
ATOM 563 O O . VAL A 1 137 ? 152.738 167.697 126.532 1.00 66.21 137 VAL A O 1
ATOM 567 N N . LEU A 1 138 ? 154.217 168.075 124.894 1.00 65.15 138 LEU A N 1
ATOM 568 C CA . LEU A 1 138 ? 155.297 168.265 125.856 1.00 65.15 138 LEU A CA 1
ATOM 569 C C . LEU A 1 138 ? 154.979 169.411 126.805 1.00 65.15 138 LEU A C 1
ATOM 570 O O . LEU A 1 138 ? 155.000 169.248 128.032 1.00 65.15 138 LEU A O 1
ATOM 575 N N . VAL A 1 139 ? 154.656 170.577 126.247 1.00 61.52 139 VAL A N 1
ATOM 576 C CA . VAL A 1 139 ? 154.418 171.754 127.077 1.00 61.52 139 VAL A CA 1
ATOM 577 C C . VAL A 1 139 ? 153.195 171.539 127.964 1.00 61.52 139 VAL A C 1
ATOM 578 O O . VAL A 1 139 ? 153.224 171.813 129.171 1.00 61.52 139 VAL A O 1
ATOM 582 N N . ALA A 1 140 ? 152.109 171.021 127.385 1.00 59.31 140 ALA A N 1
ATOM 583 C CA . ALA A 1 140 ? 150.878 170.839 128.143 1.00 59.31 140 ALA A CA 1
ATOM 584 C C . ALA A 1 140 ? 151.051 169.811 129.252 1.00 59.31 140 ALA A C 1
ATOM 585 O O . ALA A 1 140 ? 150.564 170.012 130.368 1.00 59.31 140 ALA A O 1
ATOM 587 N N . ALA A 1 141 ? 151.730 168.698 128.968 1.00 59.24 141 ALA A N 1
ATOM 588 C CA . ALA A 1 141 ? 151.928 167.673 129.982 1.00 59.24 141 ALA A CA 1
ATOM 589 C C . ALA A 1 141 ? 152.825 168.176 131.099 1.00 59.24 141 ALA A C 1
ATOM 590 O O . ALA A 1 141 ? 152.529 167.969 132.283 1.00 59.24 141 ALA A O 1
ATOM 592 N N . TYR A 1 142 ? 153.927 168.845 130.751 1.00 60.54 142 TYR A N 1
ATOM 593 C CA . TYR A 1 142 ? 154.760 169.430 131.791 1.00 60.54 142 TYR A CA 1
ATOM 594 C C . TYR A 1 142 ? 153.935 170.345 132.679 1.00 60.54 142 TYR A C 1
ATOM 595 O O . TYR A 1 142 ? 153.943 170.209 133.907 1.00 60.54 142 TYR A O 1
ATOM 604 N N . MET A 1 143 ? 153.207 171.287 132.074 1.00 63.58 143 MET A N 1
ATOM 605 C CA . MET A 1 143 ? 152.477 172.252 132.884 1.00 63.58 143 MET A CA 1
ATOM 606 C C . MET A 1 143 ? 151.413 171.573 133.731 1.00 63.58 143 MET A C 1
ATOM 607 O O . MET A 1 143 ? 151.277 171.879 134.918 1.00 63.58 143 MET A O 1
ATOM 612 N N . GLN A 1 144 ? 150.653 170.642 133.155 1.00 57.85 144 GLN A N 1
ATOM 613 C CA . GLN A 1 144 ? 149.569 170.042 133.922 1.00 57.85 144 GLN A CA 1
ATOM 614 C C . GLN A 1 144 ? 150.109 169.213 135.079 1.00 57.85 144 GLN A C 1
ATOM 615 O O . GLN A 1 144 ? 149.645 169.360 136.214 1.00 57.85 144 GLN A O 1
ATOM 621 N N . VAL A 1 145 ? 151.117 168.373 134.832 1.00 58.66 145 VAL A N 1
ATOM 622 C CA . VAL A 1 145 ? 151.664 167.558 135.911 1.00 58.66 145 VAL A CA 1
ATOM 623 C C . VAL A 1 145 ? 152.279 168.445 136.984 1.00 58.66 145 VAL A C 1
ATOM 624 O O . VAL A 1 145 ? 152.028 168.261 138.180 1.00 58.66 145 VAL A O 1
ATOM 628 N N . SER A 1 146 ? 153.089 169.425 136.577 1.00 58.31 146 SER A N 1
ATOM 629 C CA . SER A 1 146 ? 153.771 170.267 137.553 1.00 58.31 146 SER A CA 1
ATOM 630 C C . SER A 1 146 ? 152.776 171.073 138.375 1.00 58.31 146 SER A C 1
ATOM 631 O O . SER A 1 146 ? 152.891 171.149 139.602 1.00 58.31 146 SER A O 1
ATOM 634 N N . PHE A 1 147 ? 151.794 171.693 137.718 1.00 56.98 147 PHE A N 1
ATOM 635 C CA . PHE A 1 147 ? 150.827 172.514 138.436 1.00 56.98 147 PHE A CA 1
ATOM 636 C C . PHE A 1 147 ? 149.956 171.670 139.352 1.00 56.98 147 PHE A C 1
ATOM 637 O O . PHE A 1 147 ? 149.665 172.076 140.481 1.00 56.98 147 PHE A O 1
ATOM 645 N N . TRP A 1 148 ? 149.517 170.499 138.888 1.00 53.41 148 TRP A N 1
ATOM 646 C CA . TRP A 1 148 ? 148.714 169.636 139.743 1.00 53.41 148 TRP A CA 1
ATOM 647 C C . TRP A 1 148 ? 149.519 169.153 140.942 1.00 53.41 148 TRP A C 1
ATOM 648 O O . TRP A 1 148 ? 149.000 169.088 142.062 1.00 53.41 148 TRP A O 1
ATOM 659 N N . ALA A 1 149 ? 150.794 168.819 140.732 1.00 55.04 149 ALA A N 1
ATOM 660 C CA . ALA A 1 149 ? 151.640 168.410 141.846 1.00 55.04 149 ALA A CA 1
ATOM 661 C C . ALA A 1 149 ? 151.860 169.559 142.821 1.00 55.04 149 ALA A C 1
ATOM 662 O O . ALA A 1 149 ? 151.897 169.348 144.036 1.00 55.04 149 ALA A O 1
ATOM 664 N N . LEU A 1 150 ? 152.022 170.781 142.311 1.00 53.74 150 LEU A N 1
ATOM 665 C CA . LEU A 1 150 ? 152.173 171.933 143.194 1.00 53.74 150 LEU A CA 1
ATOM 666 C C . LEU A 1 150 ? 150.905 172.181 143.997 1.00 53.74 150 LEU A C 1
ATOM 667 O O . LEU A 1 150 ? 150.968 172.511 145.187 1.00 53.74 150 LEU A O 1
ATOM 672 N N . ALA A 1 151 ? 149.743 172.054 143.356 1.00 51.67 151 ALA A N 1
ATOM 673 C CA . ALA A 1 151 ? 148.487 172.199 144.080 1.00 51.67 151 ALA A CA 1
ATOM 674 C C . ALA A 1 151 ? 148.362 171.135 145.159 1.00 51.67 151 ALA A C 1
ATOM 675 O O . ALA A 1 151 ? 147.949 171.427 146.287 1.00 51.67 151 ALA A O 1
ATOM 677 N N . ALA A 1 152 ? 148.730 169.895 144.833 1.00 51.92 152 ALA A N 1
ATOM 678 C CA . ALA A 1 152 ? 148.721 168.837 145.834 1.00 51.92 152 ALA A CA 1
ATOM 679 C C . ALA A 1 152 ? 149.669 169.162 146.977 1.00 51.92 152 ALA A C 1
ATOM 680 O O . ALA A 1 152 ? 149.332 168.961 148.145 1.00 51.92 152 ALA A O 1
ATOM 682 N N . GLY A 1 153 ? 150.860 169.669 146.659 1.00 52.71 153 GLY A N 1
ATOM 683 C CA . GLY A 1 153 ? 151.817 169.995 147.702 1.00 52.71 153 GLY A CA 1
ATOM 684 C C . GLY A 1 153 ? 151.311 171.079 148.631 1.00 52.71 153 GLY A C 1
ATOM 685 O O . GLY A 1 153 ? 151.400 170.958 149.853 1.00 52.71 153 GLY A O 1
ATOM 686 N N . ARG A 1 154 ? 150.764 172.153 148.062 1.00 53.13 154 ARG A N 1
ATOM 687 C CA . ARG A 1 154 ? 150.229 173.225 148.896 1.00 53.13 154 ARG A CA 1
ATOM 688 C C . ARG A 1 154 ? 149.063 172.737 149.745 1.00 53.13 154 ARG A C 1
ATOM 689 O O . ARG A 1 154 ? 148.996 173.022 150.948 1.00 53.13 154 ARG A O 1
ATOM 697 N N . GLN A 1 155 ? 148.136 171.992 149.139 1.00 54.33 155 GLN A N 1
ATOM 698 C CA . GLN A 1 155 ? 146.988 171.504 149.891 1.00 54.33 155 GLN A CA 1
ATOM 699 C C . GLN A 1 155 ? 147.411 170.556 151.001 1.00 54.33 155 GLN A C 1
ATOM 700 O O . GLN A 1 155 ? 146.881 170.627 152.110 1.00 54.33 155 GLN A O 1
ATOM 706 N N . VAL A 1 156 ? 148.360 169.658 150.729 1.00 55.30 156 VAL A N 1
ATOM 707 C CA . VAL A 1 156 ? 148.773 168.701 151.751 1.00 55.30 156 VAL A CA 1
ATOM 708 C C . VAL A 1 156 ? 149.582 169.394 152.837 1.00 55.30 156 VAL A C 1
ATOM 709 O O . VAL A 1 156 ? 149.525 169.004 154.006 1.00 55.30 156 VAL A O 1
ATOM 713 N N . ARG A 1 157 ? 150.347 170.428 152.482 1.00 53.85 157 ARG A N 1
ATOM 714 C CA . ARG A 1 157 ? 151.024 171.215 153.506 1.00 53.85 157 ARG A CA 1
ATOM 715 C C . ARG A 1 157 ? 150.015 171.877 154.435 1.00 53.85 157 ARG A C 1
ATOM 716 O O . ARG A 1 157 ? 150.145 171.813 155.665 1.00 53.85 157 ARG A O 1
ATOM 724 N N . ARG A 1 158 ? 148.989 172.509 153.862 1.00 55.08 158 ARG A N 1
ATOM 725 C CA . ARG A 1 158 ? 147.954 173.110 154.696 1.00 55.08 158 ARG A CA 1
ATOM 726 C C . ARG A 1 158 ? 147.231 172.049 155.514 1.00 55.08 158 ARG A C 1
ATOM 727 O O . ARG A 1 158 ? 146.894 172.276 156.681 1.00 55.08 158 ARG A O 1
ATOM 735 N N . ILE A 1 159 ? 146.981 170.885 154.916 1.00 56.21 159 ILE A N 1
ATOM 736 C CA . ILE A 1 159 ? 146.267 169.821 155.610 1.00 56.21 159 ILE A CA 1
ATOM 737 C C . ILE A 1 159 ? 147.075 169.334 156.801 1.00 56.21 159 ILE A C 1
ATOM 738 O O . ILE A 1 159 ? 146.537 169.127 157.889 1.00 56.21 159 ILE A O 1
ATOM 743 N N . ARG A 1 160 ? 148.380 169.138 156.613 1.00 57.84 160 ARG A N 1
ATOM 744 C CA . ARG A 1 160 ? 149.225 168.697 157.717 1.00 57.84 160 ARG A CA 1
ATOM 745 C C . ARG A 1 160 ? 149.299 169.756 158.808 1.00 57.84 160 ARG A C 1
ATOM 746 O O . ARG A 1 160 ? 149.194 169.436 160.000 1.00 57.84 160 ARG A O 1
ATOM 754 N N . LYS A 1 161 ? 149.463 171.024 158.423 1.00 55.53 161 LYS A N 1
ATOM 755 C CA . LYS A 1 161 ? 149.492 172.091 159.416 1.00 55.53 161 LYS A CA 1
ATOM 756 C C . LYS A 1 161 ? 148.207 172.109 160.232 1.00 55.53 161 LYS A C 1
ATOM 757 O O . LYS A 1 161 ? 148.244 172.104 161.467 1.00 55.53 161 LYS A O 1
ATOM 763 N N . LEU A 1 162 ? 147.056 172.111 159.557 1.00 57.40 162 LEU A N 1
ATOM 764 C CA . LEU A 1 162 ? 145.784 172.179 160.267 1.00 57.40 162 LEU A CA 1
ATOM 765 C C . LEU A 1 162 ? 145.513 170.910 161.062 1.00 57.40 162 LEU A C 1
ATOM 766 O O . LEU A 1 162 ? 144.917 170.975 162.141 1.00 57.40 162 LEU A O 1
ATOM 771 N N . PHE A 1 163 ? 145.945 169.754 160.558 1.00 58.43 163 PHE A N 1
ATOM 772 C CA . PHE A 1 163 ? 145.724 168.501 161.264 1.00 58.43 163 PHE A CA 1
ATOM 773 C C . PHE A 1 163 ? 146.512 168.462 162.564 1.00 58.43 163 PHE A C 1
ATOM 774 O O . PHE A 1 163 ? 145.978 168.070 163.608 1.00 58.43 163 PHE A O 1
ATOM 782 N N . PHE A 1 164 ? 147.776 168.888 162.5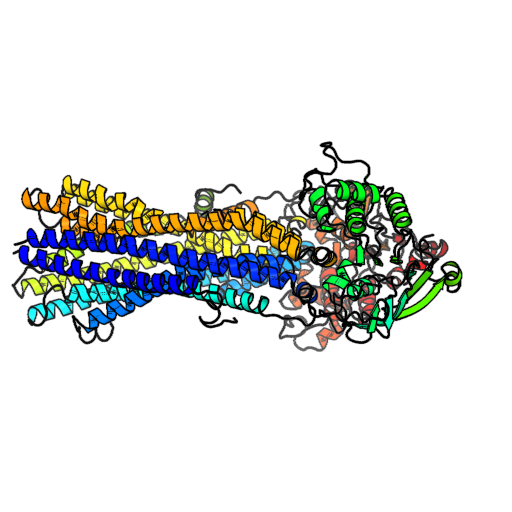30 1.00 60.46 164 PHE A N 1
ATOM 783 C CA . PHE A 1 164 ? 148.532 168.981 163.773 1.00 60.46 164 PHE A CA 1
ATOM 784 C C . PHE A 1 164 ? 147.969 170.067 164.682 1.00 60.46 164 PHE A C 1
ATOM 785 O O . PHE A 1 164 ? 147.917 169.884 165.904 1.00 60.46 164 PHE A O 1
ATOM 793 N N . HIS A 1 165 ? 147.530 171.189 164.108 1.00 60.69 165 HIS A N 1
ATOM 794 C CA . HIS A 1 165 ? 146.893 172.236 164.899 1.00 60.69 165 HIS A CA 1
ATOM 795 C C . HIS A 1 165 ? 145.699 171.694 165.669 1.00 60.69 165 HIS A C 1
ATOM 796 O O . HIS A 1 165 ? 145.518 172.003 166.852 1.00 60.69 165 HIS A O 1
ATOM 803 N N . ARG A 1 166 ? 144.870 170.885 165.012 1.00 59.23 166 ARG A N 1
ATOM 804 C CA . ARG A 1 166 ? 143.668 170.378 165.663 1.00 59.23 166 ARG A CA 1
ATOM 805 C C . ARG A 1 166 ? 143.991 169.249 166.629 1.00 59.23 166 ARG A C 1
ATOM 806 O O . ARG A 1 166 ? 143.317 169.095 167.654 1.00 59.23 166 ARG A O 1
ATOM 814 N N . ILE A 1 167 ? 145.002 168.437 166.321 1.00 62.32 167 ILE A N 1
ATOM 815 C CA . ILE A 1 167 ? 145.437 167.430 167.282 1.00 62.32 167 ILE A CA 1
ATOM 816 C C . ILE A 1 167 ? 145.875 168.104 168.572 1.00 62.32 167 ILE A C 1
ATOM 817 O O . ILE A 1 167 ? 145.409 167.760 169.664 1.00 62.32 167 ILE A O 1
ATOM 822 N N . MET A 1 168 ? 146.752 169.103 168.462 1.00 64.51 168 MET A N 1
ATOM 823 C CA . MET A 1 168 ? 147.220 169.791 169.657 1.00 64.51 168 MET A CA 1
ATOM 824 C C . MET A 1 168 ? 146.075 170.489 170.385 1.00 64.51 168 MET A C 1
ATOM 825 O O . MET A 1 168 ? 146.098 170.592 171.617 1.00 64.51 168 MET A O 1
ATOM 830 N N . GLN A 1 169 ? 145.063 170.965 169.656 1.00 62.30 169 GLN A N 1
ATOM 831 C CA . GLN A 1 169 ? 143.955 171.680 170.280 1.00 62.30 169 GLN A CA 1
ATOM 832 C C . GLN A 1 169 ? 142.870 170.763 170.823 1.00 62.30 169 GLN A C 1
ATOM 833 O O . GLN A 1 169 ? 142.281 171.075 171.861 1.00 62.30 169 GLN A O 1
ATOM 839 N N . GLN A 1 170 ? 142.578 169.650 170.156 1.00 61.99 170 GLN A N 1
ATOM 840 C CA . GLN A 1 170 ? 141.507 168.781 170.621 1.00 61.99 170 GLN A CA 1
ATOM 841 C C . GLN A 1 170 ? 141.854 168.204 171.989 1.00 61.99 170 GLN A C 1
ATOM 842 O O . GLN A 1 170 ? 143.017 167.915 172.284 1.00 61.99 170 GLN A O 1
ATOM 848 N N . ASP A 1 171 ? 140.835 168.044 172.829 1.00 65.25 171 ASP A N 1
ATOM 849 C CA . ASP A 1 171 ? 141.057 167.713 174.227 1.00 65.25 171 ASP A CA 1
ATOM 850 C C . ASP A 1 171 ? 141.742 166.354 174.373 1.00 65.25 171 ASP A C 1
ATOM 851 O O . ASP A 1 171 ? 141.913 165.598 173.415 1.00 65.25 171 ASP A O 1
ATOM 856 N N . ILE A 1 172 ? 142.140 166.056 175.612 1.00 67.86 172 ILE A N 1
ATOM 857 C CA . ILE A 1 172 ? 142.797 164.789 175.910 1.00 67.86 172 ILE A CA 1
ATOM 858 C C . ILE A 1 172 ? 141.835 163.626 175.717 1.00 67.86 172 ILE A C 1
ATOM 859 O O . ILE A 1 172 ? 142.261 162.496 175.447 1.00 67.86 172 ILE A O 1
ATOM 864 N N . GLY A 1 173 ? 140.533 163.871 175.866 1.00 66.55 173 GLY A N 1
ATOM 865 C CA . GLY A 1 173 ? 139.570 162.794 175.715 1.00 66.55 173 GLY A CA 1
ATOM 866 C C . GLY A 1 173 ? 139.625 162.158 174.341 1.00 66.55 173 GLY A C 1
ATOM 867 O O . GLY A 1 173 ? 139.519 160.936 174.207 1.00 66.55 173 GLY A O 1
ATOM 868 N N . TRP A 1 174 ? 139.795 162.975 173.301 1.00 65.02 174 TRP A N 1
ATOM 869 C CA . TRP A 1 174 ? 139.880 162.427 171.953 1.00 65.02 174 TRP A CA 1
ATOM 870 C C . TRP A 1 174 ? 141.062 161.477 171.829 1.00 65.02 174 TRP A C 1
ATOM 871 O O . TRP A 1 174 ? 140.970 160.441 171.161 1.00 65.02 174 TRP A O 1
ATOM 882 N N . PHE A 1 175 ? 142.188 161.820 172.454 1.00 64.14 175 PHE A N 1
ATOM 883 C CA . PHE A 1 175 ? 143.318 160.902 172.463 1.00 64.14 175 PHE A CA 1
ATOM 884 C C . PHE A 1 175 ? 143.004 159.652 173.266 1.00 64.14 175 PHE A C 1
ATOM 885 O O . PHE A 1 175 ? 143.451 158.557 172.908 1.00 64.14 175 PHE A O 1
ATOM 893 N N . ASP A 1 176 ? 142.244 159.790 174.350 1.00 71.13 176 ASP A N 1
ATOM 894 C CA . ASP A 1 176 ? 141.848 158.609 175.104 1.00 71.13 176 ASP A CA 1
ATOM 895 C C . ASP A 1 176 ? 140.967 157.688 174.270 1.00 71.13 176 ASP A C 1
ATOM 896 O O . ASP A 1 176 ? 140.976 156.470 174.480 1.00 71.13 176 ASP A O 1
ATOM 901 N N . VAL A 1 177 ? 140.210 158.240 173.326 1.00 67.34 177 VAL A N 1
ATOM 902 C CA . VAL A 1 177 ? 139.391 157.436 172.425 1.00 67.34 177 VAL A CA 1
ATOM 903 C C . VAL A 1 177 ? 140.067 157.261 171.063 1.00 67.34 177 VAL A C 1
ATOM 904 O O . VAL A 1 177 ? 139.398 156.963 170.076 1.00 67.34 177 VAL A O 1
ATOM 908 N N . ASN A 1 178 ? 141.386 157.441 170.996 1.00 65.84 178 ASN A N 1
ATOM 909 C CA . ASN A 1 178 ? 142.145 157.203 169.770 1.00 65.84 178 ASN A CA 1
ATOM 910 C C . ASN A 1 178 ? 143.567 156.822 170.143 1.00 65.84 178 ASN A C 1
ATOM 911 O O . ASN A 1 178 ? 144.277 157.612 170.770 1.00 65.84 178 ASN A O 1
ATOM 916 N N . GLU A 1 179 ? 143.986 155.627 169.742 1.00 66.65 179 GLU A N 1
ATOM 917 C CA . GLU A 1 179 ? 145.327 155.161 170.063 1.00 66.65 179 GLU A CA 1
ATOM 918 C C . GLU A 1 179 ? 146.369 156.023 169.362 1.00 66.65 179 GLU A C 1
ATOM 919 O O . GLU A 1 179 ? 146.206 156.404 168.201 1.00 66.65 179 GLU A O 1
ATOM 925 N N . THR A 1 180 ? 147.449 156.330 170.083 1.00 68.76 180 THR A N 1
ATOM 926 C CA . THR A 1 180 ? 148.452 157.254 169.562 1.00 68.76 180 THR A CA 1
ATOM 927 C C . THR A 1 180 ? 149.103 156.708 168.297 1.00 68.76 180 THR A C 1
ATOM 928 O O . THR A 1 180 ? 149.189 157.404 167.279 1.00 68.76 180 THR A O 1
ATOM 932 N N . GLY A 1 181 ? 149.577 155.464 168.344 1.00 64.97 181 GLY A N 1
ATOM 933 C CA . GLY A 1 181 ? 150.167 154.871 167.156 1.00 64.97 181 GLY A CA 1
ATOM 934 C C . GLY A 1 181 ? 149.170 154.753 166.021 1.00 64.97 181 GLY A C 1
ATOM 935 O O . GLY A 1 181 ? 149.507 154.985 164.857 1.00 64.97 181 GLY A O 1
ATOM 936 N N . GLU A 1 182 ? 147.929 154.389 166.344 1.00 64.81 182 GLU A N 1
ATOM 937 C CA . GLU A 1 182 ? 146.890 154.318 165.324 1.00 64.81 182 GLU A CA 1
ATOM 938 C C . GLU A 1 182 ? 146.639 155.687 164.708 1.00 64.81 182 GLU A C 1
ATOM 939 O O . GLU A 1 182 ? 146.484 155.811 163.489 1.00 64.81 182 GLU A O 1
ATOM 945 N N . LEU A 1 183 ? 146.600 156.730 165.538 1.00 64.92 183 LEU A N 1
ATOM 946 C CA . LEU A 1 183 ? 146.381 158.075 165.021 1.00 64.92 183 LEU A CA 1
ATOM 947 C C . LEU A 1 183 ? 147.543 158.523 164.142 1.00 64.92 183 LEU A C 1
ATOM 948 O O . LEU A 1 183 ? 147.337 159.205 163.136 1.00 64.92 183 LEU A O 1
ATOM 953 N N . ASN A 1 184 ? 148.774 158.156 164.505 1.00 65.41 184 ASN A N 1
ATOM 954 C CA . ASN A 1 184 ? 149.916 158.527 163.674 1.00 65.41 184 ASN A CA 1
ATOM 955 C C . ASN A 1 184 ? 149.906 157.787 162.343 1.00 65.41 184 ASN A C 1
ATOM 956 O O . ASN A 1 184 ? 150.202 158.381 161.296 1.00 65.41 184 ASN A O 1
ATOM 961 N N . THR A 1 185 ? 149.589 156.493 162.363 1.00 67.28 185 THR A N 1
ATOM 962 C CA . THR A 1 185 ? 149.452 155.757 161.113 1.00 67.28 185 THR A CA 1
ATOM 963 C C . THR A 1 185 ? 148.371 156.387 160.251 1.00 67.28 185 THR A C 1
ATOM 964 O O . THR A 1 185 ? 148.538 156.552 159.038 1.00 67.28 185 THR A O 1
ATOM 968 N N . ARG A 1 186 ? 147.252 156.757 160.872 1.00 65.41 186 ARG A N 1
ATOM 969 C CA . ARG A 1 186 ? 146.183 157.410 160.135 1.00 65.41 186 ARG A CA 1
ATOM 970 C C . ARG A 1 186 ? 146.670 158.711 159.517 1.00 65.41 186 ARG A C 1
ATOM 971 O O . ARG A 1 186 ? 146.468 158.952 158.325 1.00 65.41 186 ARG A O 1
ATOM 979 N N . LEU A 1 187 ? 147.347 159.545 160.305 1.00 61.48 187 LEU A N 1
ATOM 980 C CA . LEU A 1 187 ? 147.887 160.792 159.779 1.00 61.48 187 LEU A CA 1
ATOM 981 C C . LEU A 1 187 ? 148.736 160.536 158.544 1.00 61.48 187 LEU A C 1
ATOM 982 O O . LEU A 1 187 ? 148.428 161.026 157.452 1.00 61.48 187 LEU A O 1
ATOM 987 N N . THR A 1 188 ? 149.811 159.762 158.698 1.00 62.68 188 THR A N 1
ATOM 988 C CA . THR A 1 188 ? 150.743 159.580 157.589 1.00 62.68 188 THR A CA 1
ATOM 989 C C . THR A 1 188 ? 150.048 158.976 156.374 1.00 62.68 188 THR A C 1
ATOM 990 O O . THR A 1 188 ? 150.113 159.529 155.267 1.00 62.68 188 THR A O 1
ATOM 994 N N . ASP A 1 189 ? 149.364 157.845 156.562 1.00 62.27 189 ASP A N 1
ATOM 995 C CA . ASP A 1 189 ? 148.775 157.143 155.430 1.00 62.27 189 ASP A CA 1
ATOM 996 C C . ASP A 1 189 ? 147.720 157.996 154.738 1.00 62.27 189 ASP A C 1
ATOM 997 O O . ASP A 1 189 ? 147.708 158.102 153.508 1.00 62.27 189 ASP A O 1
ATOM 1002 N N . ASP A 1 190 ? 146.815 158.605 155.508 1.00 62.48 190 ASP A N 1
ATOM 1003 C CA . ASP A 1 190 ? 145.730 159.372 154.911 1.00 62.48 190 ASP A CA 1
ATOM 1004 C C . ASP A 1 190 ? 146.253 160.613 154.206 1.00 62.48 190 ASP A C 1
ATOM 1005 O O . ASP A 1 190 ? 145.782 160.964 153.120 1.00 62.48 190 ASP A O 1
ATOM 1010 N N . VAL A 1 191 ? 147.217 161.309 154.813 1.00 60.79 191 VAL A N 1
ATOM 1011 C CA . VAL A 1 191 ? 147.765 162.495 154.165 1.00 60.79 191 VAL A CA 1
ATOM 1012 C C . VAL A 1 191 ? 148.452 162.112 152.863 1.00 60.79 191 VAL A C 1
ATOM 1013 O O . VAL A 1 191 ? 148.296 162.793 151.842 1.00 60.79 191 VAL A O 1
ATOM 1017 N N . TYR A 1 192 ? 149.221 161.021 152.870 1.00 64.50 192 TYR A N 1
ATOM 1018 C CA . TYR A 1 192 ? 149.872 160.599 151.634 1.00 64.50 192 TYR A CA 1
ATOM 1019 C C . TYR A 1 192 ? 148.843 160.193 150.586 1.00 64.50 192 TYR A C 1
ATOM 1020 O O . TYR A 1 192 ? 149.010 160.483 149.395 1.00 64.50 192 TYR A O 1
ATOM 1029 N N . LYS A 1 193 ? 147.772 159.518 151.010 1.00 61.08 193 LYS A N 1
ATOM 1030 C CA . LYS A 1 193 ? 146.724 159.132 150.073 1.00 61.08 193 LYS A CA 1
ATOM 1031 C C . LYS A 1 193 ? 146.059 160.356 149.458 1.00 61.08 193 LYS A C 1
ATOM 1032 O O . LYS A 1 193 ? 145.802 160.389 148.250 1.00 61.08 193 LYS A O 1
ATOM 1038 N N . ILE A 1 194 ? 145.777 161.373 150.271 1.00 57.89 194 ILE A N 1
ATOM 1039 C CA . ILE A 1 194 ? 145.199 162.606 149.742 1.00 57.89 194 ILE A CA 1
ATOM 1040 C C . ILE A 1 194 ? 146.162 163.260 148.762 1.00 57.89 194 ILE A C 1
ATOM 1041 O O . ILE A 1 194 ? 145.763 163.712 147.682 1.00 57.89 194 ILE A O 1
ATOM 1046 N N . GLN A 1 195 ? 147.444 163.324 149.124 1.00 57.27 195 GLN A N 1
ATOM 1047 C CA . GLN A 1 195 ? 148.426 163.955 148.250 1.00 57.27 195 GLN A CA 1
ATOM 1048 C C . GLN A 1 195 ? 148.472 163.260 146.899 1.00 57.27 195 GLN A C 1
ATOM 1049 O O . GLN A 1 195 ? 148.467 163.914 145.850 1.00 57.27 195 GLN A O 1
ATOM 1055 N N . GLU A 1 196 ? 148.505 161.927 146.904 1.00 58.90 196 GLU A N 1
ATOM 1056 C CA . GLU A 1 196 ? 148.630 161.209 145.642 1.00 58.90 196 GLU A CA 1
ATOM 1057 C C . GLU A 1 196 ? 147.334 161.251 144.843 1.00 58.90 196 GLU A C 1
ATOM 1058 O O . GLU A 1 196 ? 147.375 161.350 143.614 1.00 58.90 196 GLU A O 1
ATOM 1064 N N . GLY A 1 197 ? 146.184 161.202 145.509 1.00 55.32 197 GLY A N 1
ATOM 1065 C CA . GLY A 1 197 ? 144.918 161.264 144.812 1.00 55.32 197 GLY A CA 1
ATOM 1066 C C . GLY A 1 197 ? 144.657 162.604 144.160 1.00 55.32 197 GLY A C 1
ATOM 1067 O O . GLY A 1 197 ? 144.207 162.659 143.013 1.00 55.32 197 GLY A O 1
ATOM 1068 N N . ILE A 1 198 ? 144.932 163.697 144.875 1.00 54.67 198 ILE A N 1
ATOM 1069 C CA . ILE A 1 198 ? 144.614 165.020 144.342 1.00 54.67 198 ILE A CA 1
ATOM 1070 C C . ILE A 1 198 ? 145.525 165.367 143.172 1.00 54.67 198 ILE A C 1
ATOM 1071 O O . ILE A 1 198 ? 145.068 165.851 142.131 1.00 54.67 198 ILE A O 1
ATOM 1076 N N . GLY A 1 199 ? 146.827 165.145 143.326 1.00 53.46 199 GLY A N 1
ATOM 1077 C CA . GLY A 1 199 ? 147.765 165.727 142.390 1.00 53.46 199 GLY A CA 1
ATOM 1078 C C . GLY A 1 199 ? 147.681 165.201 140.973 1.00 53.46 199 GLY A C 1
ATOM 1079 O O . GLY A 1 199 ? 147.132 165.873 140.098 1.00 53.46 199 GLY A O 1
ATOM 1080 N N . ASP A 1 200 ? 148.151 163.981 140.738 1.00 55.62 200 ASP A N 1
ATOM 1081 C CA . ASP A 1 200 ? 148.297 163.473 139.380 1.00 55.62 200 ASP A CA 1
ATOM 1082 C C . ASP A 1 200 ? 147.142 162.586 138.950 1.00 55.62 200 ASP A C 1
ATOM 1083 O O . ASP A 1 200 ? 146.743 162.618 137.782 1.00 55.62 200 ASP A O 1
ATOM 1088 N N . LYS A 1 201 ? 146.593 161.797 139.871 1.00 56.91 201 LYS A N 1
ATOM 1089 C CA . LYS A 1 201 ? 145.503 160.901 139.511 1.00 56.91 201 LYS A CA 1
ATOM 1090 C C . LYS A 1 201 ? 144.289 161.680 139.024 1.00 56.91 201 LYS A C 1
ATOM 1091 O O . LYS A 1 201 ? 143.633 161.273 138.060 1.00 56.91 201 LYS A O 1
ATOM 1097 N N . VAL A 1 202 ? 143.971 162.801 139.674 1.00 56.02 202 VAL A N 1
ATOM 1098 C CA . VAL A 1 202 ? 142.839 163.609 139.228 1.00 56.02 202 VAL A CA 1
ATOM 1099 C C . VAL A 1 202 ? 143.116 164.186 137.846 1.00 56.02 202 VAL A C 1
ATOM 1100 O O . VAL A 1 202 ? 142.213 164.289 137.006 1.00 56.02 202 VAL A O 1
ATOM 1104 N N . GLY A 1 203 ? 144.362 164.587 137.593 1.00 56.08 203 GLY A N 1
ATOM 1105 C CA . GLY A 1 203 ? 144.717 165.052 136.264 1.00 56.08 203 GLY A CA 1
ATOM 1106 C C . GLY A 1 203 ? 144.496 163.990 135.204 1.00 56.08 203 GLY A C 1
ATOM 1107 O O . GLY A 1 203 ? 143.942 164.268 134.137 1.00 56.08 203 GLY A O 1
ATOM 1108 N N . MET A 1 204 ? 144.916 162.757 135.487 1.00 58.40 204 MET A N 1
ATOM 1109 C CA . MET A 1 204 ? 144.684 161.673 134.538 1.00 58.40 204 MET A CA 1
ATOM 1110 C C . MET A 1 204 ? 143.194 161.393 134.368 1.00 58.40 204 MET A C 1
ATOM 1111 O O . MET A 1 204 ? 142.745 161.077 133.263 1.00 58.40 204 MET A O 1
ATOM 1116 N N . LEU A 1 205 ? 142.413 161.487 135.447 1.00 58.00 205 LEU A N 1
ATOM 1117 C CA . LEU A 1 205 ? 140.968 161.300 135.326 1.00 58.00 205 LEU A CA 1
ATOM 1118 C C . LEU A 1 205 ? 140.361 162.344 134.399 1.00 58.00 205 LEU A C 1
ATOM 1119 O O . LEU A 1 205 ? 139.541 162.021 133.527 1.00 58.00 205 LEU A O 1
ATOM 1124 N N . ILE A 1 206 ? 140.751 163.606 134.583 1.00 59.04 206 ILE A N 1
ATOM 1125 C CA . ILE A 1 206 ? 140.239 164.675 133.733 1.00 59.04 206 ILE A CA 1
ATOM 1126 C C . ILE A 1 206 ? 140.633 164.420 132.288 1.00 59.04 206 ILE A C 1
ATOM 1127 O O . ILE A 1 206 ? 139.817 164.567 131.369 1.00 59.04 206 ILE A O 1
ATOM 1132 N N . GLN A 1 207 ? 141.890 164.035 132.065 1.00 61.48 207 GLN A N 1
ATOM 1133 C CA . GLN A 1 207 ? 142.350 163.766 130.708 1.00 61.48 207 GLN A CA 1
ATOM 1134 C C . GLN A 1 207 ? 141.561 162.626 130.078 1.00 61.48 207 GLN A C 1
ATOM 1135 O O . GLN A 1 207 ? 141.189 162.694 128.902 1.00 61.48 207 GLN A O 1
ATOM 1141 N N . ALA A 1 208 ? 141.298 161.568 130.845 1.00 60.51 208 ALA A N 1
ATOM 1142 C CA . ALA A 1 208 ? 140.573 160.424 130.307 1.00 60.51 208 ALA A CA 1
ATOM 1143 C C . ALA A 1 208 ? 139.153 160.810 129.921 1.00 60.51 208 ALA A C 1
ATOM 1144 O O . ALA A 1 208 ? 138.671 160.449 128.841 1.00 60.51 208 ALA A O 1
ATOM 1146 N N . PHE A 1 209 ? 138.461 161.549 130.791 1.00 63.41 209 PHE A N 1
ATOM 1147 C CA . PHE A 1 209 ? 137.098 161.951 130.456 1.00 63.41 209 PHE A CA 1
ATOM 1148 C C . PHE A 1 209 ? 137.086 162.890 129.255 1.00 63.41 209 PHE A C 1
ATOM 1149 O O . PHE A 1 209 ? 136.193 162.810 128.400 1.00 63.41 209 PHE A O 1
ATOM 1157 N N . SER A 1 210 ? 138.064 163.794 129.179 1.00 66.08 210 SER A N 1
ATOM 1158 C CA . SER A 1 210 ? 138.141 164.697 128.039 1.00 66.08 210 SER A CA 1
ATOM 1159 C C . SER A 1 210 ? 138.368 163.928 126.744 1.00 66.08 210 SER A C 1
ATOM 1160 O O . SER A 1 210 ? 137.742 164.225 125.720 1.00 66.08 210 SER A O 1
ATOM 1163 N N . THR A 1 211 ? 139.256 162.931 126.768 1.00 68.17 211 THR A N 1
ATOM 1164 C CA . THR A 1 211 ? 139.471 162.103 125.584 1.00 68.17 211 THR A CA 1
ATOM 1165 C C . THR A 1 211 ? 138.203 161.347 125.212 1.00 68.17 211 THR A C 1
ATOM 1166 O O . THR A 1 211 ? 137.869 161.221 124.031 1.00 68.17 211 THR A O 1
ATOM 1170 N N . PHE A 1 212 ? 137.487 160.834 126.211 1.00 69.00 212 PHE A N 1
ATOM 1171 C CA . PHE A 1 212 ? 136.221 160.154 125.957 1.00 69.00 212 PHE A CA 1
ATOM 1172 C C . PHE A 1 212 ? 135.247 161.059 125.210 1.00 69.00 212 PHE A C 1
ATOM 1173 O O . PHE A 1 212 ? 134.706 160.687 124.155 1.00 69.00 212 PHE A O 1
ATOM 1181 N N . ILE A 1 213 ? 135.020 162.260 125.741 1.00 70.22 213 ILE A N 1
ATOM 1182 C CA . ILE A 1 213 ? 134.049 163.158 125.123 1.00 70.22 213 ILE A CA 1
ATOM 1183 C C . ILE A 1 213 ? 134.523 163.586 123.742 1.00 70.22 213 ILE A C 1
ATOM 1184 O O . ILE A 1 213 ? 133.723 163.690 122.807 1.00 70.22 213 ILE A O 1
ATOM 1189 N N . THR A 1 214 ? 135.824 163.841 123.585 1.00 73.33 214 THR A N 1
ATOM 1190 C CA . THR A 1 214 ? 136.337 164.249 122.282 1.00 73.33 214 THR A CA 1
ATOM 1191 C C . THR A 1 214 ? 136.164 163.138 121.254 1.00 73.33 214 THR A C 1
ATOM 1192 O O . THR A 1 214 ? 135.803 163.396 120.100 1.00 73.33 214 THR A O 1
ATOM 1196 N N . SER A 1 215 ? 136.420 161.893 121.652 1.00 77.59 215 SER A N 1
ATOM 1197 C CA . SER A 1 215 ? 136.255 160.779 120.729 1.00 77.59 215 SER A CA 1
ATOM 1198 C C . SER A 1 215 ? 134.803 160.650 120.295 1.00 77.59 215 SER A C 1
ATOM 1199 O O . SER A 1 215 ? 134.509 160.492 119.104 1.00 77.59 215 SER A O 1
ATOM 1202 N N . PHE A 1 216 ? 133.872 160.727 121.248 1.00 80.17 216 PHE A N 1
ATOM 1203 C CA . PHE A 1 216 ? 132.468 160.641 120.859 1.00 80.17 216 PHE A CA 1
ATOM 1204 C C . PHE A 1 216 ? 132.060 161.814 119.978 1.00 80.17 216 PHE A C 1
ATOM 1205 O O . PHE A 1 216 ? 131.276 161.643 119.039 1.00 80.17 216 PHE A O 1
ATOM 1213 N N . ILE A 1 217 ? 132.566 163.016 120.261 1.00 78.88 217 ILE A N 1
ATOM 1214 C CA . ILE A 1 217 ? 132.129 164.173 119.488 1.00 78.88 217 ILE A CA 1
ATOM 1215 C C . ILE A 1 217 ? 132.648 164.078 118.060 1.00 78.88 217 ILE A C 1
ATOM 1216 O O . ILE A 1 217 ? 131.934 164.410 117.107 1.00 78.88 217 ILE A O 1
ATOM 1221 N N . ILE A 1 218 ? 133.882 163.601 117.878 1.00 82.99 218 ILE A N 1
ATOM 1222 C CA . ILE A 1 218 ? 134.386 163.420 116.518 1.00 82.99 218 ILE A CA 1
ATOM 1223 C C . ILE A 1 218 ? 133.623 162.311 115.807 1.00 82.99 218 ILE A C 1
ATOM 1224 O O . ILE A 1 218 ? 133.305 162.426 114.619 1.00 82.99 218 ILE A O 1
ATOM 1229 N N . GLY A 1 219 ? 133.325 161.216 116.507 1.00 87.96 219 GLY A N 1
ATOM 1230 C CA . GLY A 1 219 ? 132.522 160.174 115.891 1.00 87.96 219 GLY A CA 1
ATOM 1231 C C . GLY A 1 219 ? 131.168 160.687 115.441 1.00 87.96 219 GLY A C 1
ATOM 1232 O O . GLY A 1 219 ? 130.687 160.342 114.359 1.00 87.96 219 GLY A O 1
ATOM 1233 N N . PHE A 1 220 ? 130.538 161.526 116.266 1.00 96.54 220 PHE A N 1
ATOM 1234 C CA . PHE A 1 220 ? 129.211 162.041 115.950 1.00 96.54 220 PHE A CA 1
ATOM 1235 C C . PHE A 1 220 ? 129.258 163.086 114.844 1.00 96.54 220 PHE A C 1
ATOM 1236 O O . PHE A 1 220 ? 128.306 163.204 114.065 1.00 96.54 220 PHE A O 1
ATOM 1244 N N . VAL A 1 221 ? 130.344 163.853 114.759 1.00 92.29 221 VAL A N 1
ATOM 1245 C CA . VAL A 1 221 ? 130.441 164.894 113.743 1.00 92.29 221 VAL A CA 1
ATOM 1246 C C . VAL A 1 221 ? 130.972 164.372 112.412 1.00 92.29 221 VAL A C 1
ATOM 1247 O O . VAL A 1 221 ? 130.790 165.035 111.381 1.00 92.29 221 VAL A O 1
ATOM 1251 N N . LYS A 1 222 ? 131.623 163.210 112.400 1.00 91.96 222 LYS A N 1
ATOM 1252 C CA . LYS A 1 222 ? 132.100 162.601 111.168 1.00 91.96 222 LYS A CA 1
ATOM 1253 C C . LYS A 1 222 ? 131.989 161.090 111.293 1.00 91.96 222 LYS A C 1
ATOM 1254 O O . LYS A 1 222 ? 132.197 160.534 112.375 1.00 91.96 222 LYS A O 1
ATOM 1260 N N . GLY A 1 223 ? 131.665 160.430 110.185 1.00 96.29 223 GLY A N 1
ATOM 1261 C CA . GLY A 1 223 ? 131.519 158.989 110.200 1.00 96.29 223 GLY A CA 1
ATOM 1262 C C . GLY A 1 223 ? 130.364 158.537 111.068 1.00 96.29 223 GLY A C 1
ATOM 1263 O O . GLY A 1 223 ? 130.578 157.950 112.132 1.00 96.29 223 GLY A O 1
ATOM 1264 N N . TRP A 1 224 ? 129.138 158.829 110.633 1.00 94.84 224 TRP A N 1
ATOM 1265 C CA . TRP A 1 224 ? 127.938 158.479 111.386 1.00 94.84 224 TRP A CA 1
ATOM 1266 C C . TRP A 1 224 ? 128.028 157.073 111.965 1.00 94.84 224 TRP A C 1
ATOM 1267 O O . TRP A 1 224 ? 127.925 156.874 113.182 1.00 94.84 224 TRP A O 1
ATOM 1278 N N . LYS A 1 225 ? 128.218 156.080 111.102 1.00 97.79 225 LYS A N 1
ATOM 1279 C CA . LYS A 1 225 ? 128.273 154.630 111.193 1.00 97.79 225 LYS A CA 1
ATOM 1280 C C . LYS A 1 225 ? 126.976 154.044 111.721 1.00 97.79 225 LYS A C 1
ATOM 1281 O O . LYS A 1 225 ? 127.009 153.066 112.455 1.00 97.79 225 LYS A O 1
ATOM 1287 N N . LEU A 1 226 ? 125.829 154.645 111.417 1.00 106.85 226 LEU A N 1
ATOM 1288 C CA . LEU A 1 226 ? 124.583 154.295 112.093 1.00 106.85 226 LEU A CA 1
ATOM 1289 C C . LEU A 1 226 ? 124.757 154.428 113.609 1.00 106.85 226 LEU A C 1
ATOM 1290 O O . LEU A 1 226 ? 124.546 153.487 114.384 1.00 106.85 226 LEU A O 1
ATOM 1295 N N . THR A 1 227 ? 125.161 155.633 114.016 1.00 106.90 227 THR A N 1
ATOM 1296 C CA . THR A 1 227 ? 125.387 155.960 115.423 1.00 106.90 227 THR A CA 1
ATOM 1297 C C . THR A 1 227 ? 126.446 155.044 116.035 1.00 106.90 227 THR A C 1
ATOM 1298 O O . THR A 1 227 ? 126.274 154.487 117.122 1.00 106.90 227 THR A O 1
ATOM 1302 N N . LEU A 1 228 ? 127.566 154.908 115.326 1.00 98.05 228 LEU A N 1
ATOM 1303 C CA . LEU A 1 228 ? 128.701 154.113 115.802 1.00 98.05 228 LEU A CA 1
ATOM 1304 C C . LEU A 1 228 ? 128.327 152.637 115.953 1.00 98.05 228 LEU A C 1
ATOM 1305 O O . LEU A 1 228 ? 128.798 151.956 116.862 1.00 98.05 228 LEU A O 1
ATOM 1310 N N . VAL A 1 229 ? 127.468 152.140 115.065 1.00 102.57 229 VAL A N 1
ATOM 1311 C CA . VAL A 1 229 ? 126.957 150.779 115.152 1.00 102.57 229 VAL A CA 1
ATOM 1312 C C . VAL A 1 229 ? 126.129 150.679 116.422 1.00 102.57 229 VAL A C 1
ATOM 1313 O O . VAL A 1 229 ? 126.402 149.839 117.286 1.00 102.57 229 VAL A O 1
ATOM 1317 N N . ILE A 1 230 ? 125.111 151.537 116.533 1.00 106.65 230 ILE A N 1
ATOM 1318 C CA . ILE A 1 230 ? 124.290 151.646 117.738 1.00 106.65 230 ILE A CA 1
ATOM 1319 C C . ILE A 1 230 ? 125.185 151.504 118.962 1.00 106.65 230 ILE A C 1
ATOM 1320 O O . ILE A 1 230 ? 124.891 150.730 119.880 1.00 106.65 230 ILE A O 1
ATOM 1325 N N . LEU A 1 231 ? 126.278 152.259 118.977 1.00 106.42 231 LEU A N 1
ATOM 1326 C CA . LEU A 1 231 ? 127.288 152.178 120.030 1.00 106.42 231 LEU A CA 1
ATOM 1327 C C . LEU A 1 231 ? 127.766 150.735 120.197 1.00 106.42 231 LEU A C 1
ATOM 1328 O O . LEU A 1 231 ? 127.584 150.095 121.234 1.00 106.42 231 LEU A O 1
ATOM 1333 N N . ALA A 1 232 ? 128.383 150.229 119.136 1.00 105.18 232 ALA A N 1
ATOM 1334 C CA . ALA A 1 232 ? 128.868 148.855 119.098 1.00 105.18 232 ALA A CA 1
ATOM 1335 C C . ALA A 1 232 ? 127.733 147.878 119.383 1.00 105.18 232 ALA A C 1
ATOM 1336 O O . ALA A 1 232 ? 127.583 147.399 120.507 1.00 105.18 232 ALA A O 1
ATOM 1338 N N . GLU A 1 255 ? 137.898 137.796 146.029 1.00 80.40 255 GLU A N 1
ATOM 1339 C CA . GLU A 1 255 ? 138.663 136.731 146.667 1.00 80.40 255 GLU A CA 1
ATOM 1340 C C . GLU A 1 255 ? 138.313 136.604 148.143 1.00 80.40 255 GLU A C 1
ATOM 1341 O O . GLU A 1 255 ? 138.641 135.602 148.780 1.00 80.40 255 GLU A O 1
ATOM 1347 N N . GLN A 1 256 ? 137.663 137.638 148.684 1.00 79.87 256 GLN A N 1
ATOM 1348 C CA . GLN A 1 256 ? 137.295 137.617 150.094 1.00 79.87 256 GLN A CA 1
ATOM 1349 C C . GLN A 1 256 ? 136.284 136.516 150.381 1.00 79.87 256 GLN A C 1
ATOM 1350 O O . GLN A 1 256 ? 136.373 135.841 151.412 1.00 79.87 256 GLN A O 1
ATOM 1356 N N . THR A 1 257 ? 135.322 136.309 149.481 1.00 77.09 257 THR A N 1
ATOM 1357 C CA . THR A 1 257 ? 134.338 135.255 149.698 1.00 77.09 257 THR A CA 1
ATOM 1358 C C . THR A 1 257 ? 135.008 133.904 149.892 1.00 77.09 257 THR A C 1
ATOM 1359 O O . THR A 1 257 ? 134.460 133.030 150.573 1.00 77.09 257 THR A O 1
ATOM 1363 N N . ALA A 1 258 ? 136.190 133.714 149.307 1.00 70.35 258 ALA A N 1
ATOM 1364 C CA . ALA A 1 258 ? 136.908 132.451 149.411 1.00 70.35 258 ALA A CA 1
ATOM 1365 C C . ALA A 1 258 ? 137.882 132.431 150.581 1.00 70.35 258 ALA A C 1
ATOM 1366 O O . ALA A 1 258 ? 137.992 131.416 151.278 1.00 70.35 258 ALA A O 1
ATOM 1368 N N . TYR A 1 259 ? 138.591 133.530 150.810 1.00 65.42 259 TYR A N 1
ATOM 1369 C CA . TYR A 1 259 ? 139.596 133.593 151.860 1.00 65.42 259 TYR A CA 1
ATOM 1370 C C . TYR A 1 259 ? 139.017 133.963 153.219 1.00 65.42 259 TYR A C 1
ATOM 1371 O O . TYR A 1 259 ? 139.777 134.083 154.182 1.00 65.42 259 TYR A O 1
ATOM 1380 N N . ALA A 1 260 ? 137.702 134.155 153.328 1.00 66.51 260 ALA A N 1
ATOM 1381 C CA . ALA A 1 260 ? 137.128 134.508 154.621 1.00 66.51 260 ALA A CA 1
ATOM 1382 C C . ALA A 1 260 ? 137.383 133.423 155.657 1.00 66.51 260 ALA A C 1
ATOM 1383 O O . ALA A 1 260 ? 137.748 133.722 156.799 1.00 66.51 260 ALA A O 1
ATOM 1385 N N . LYS A 1 261 ? 137.188 132.157 155.286 1.00 60.78 261 LYS A N 1
ATOM 1386 C CA . LYS A 1 261 ? 137.390 131.075 156.245 1.00 60.78 261 LYS A CA 1
ATOM 1387 C C . LYS A 1 261 ? 138.847 130.992 156.682 1.00 60.78 261 LYS A C 1
ATOM 1388 O O . LYS A 1 261 ? 139.141 130.835 157.874 1.00 60.78 261 LYS A O 1
ATOM 1394 N N . ALA A 1 262 ? 139.774 131.091 155.729 1.00 61.88 262 ALA A N 1
ATOM 1395 C CA . ALA A 1 262 ? 141.190 131.044 156.072 1.00 61.88 262 ALA A CA 1
ATOM 1396 C C . ALA A 1 262 ? 141.577 132.217 156.959 1.00 61.88 262 ALA A C 1
ATOM 1397 O O . ALA A 1 262 ? 142.345 132.055 157.913 1.00 61.88 262 ALA A O 1
ATOM 1399 N N . GLY A 1 263 ? 141.057 133.407 156.660 1.00 60.08 263 GLY A N 1
ATOM 1400 C CA . GLY A 1 263 ? 141.346 134.558 157.495 1.00 60.08 263 GLY A CA 1
ATOM 1401 C C . GLY A 1 263 ? 140.783 134.414 158.893 1.00 60.08 263 GLY A C 1
ATOM 1402 O O . GLY A 1 263 ? 141.414 134.815 159.869 1.00 60.08 263 GLY A O 1
ATOM 1403 N N . ALA A 1 264 ? 139.583 133.842 159.009 1.00 59.31 264 ALA A N 1
ATOM 1404 C CA . ALA A 1 264 ? 139.008 133.600 160.327 1.00 59.31 264 ALA A CA 1
ATOM 1405 C C . ALA A 1 264 ? 139.855 132.616 161.120 1.00 59.31 264 ALA A C 1
ATOM 1406 O O . ALA A 1 264 ? 140.103 132.820 162.314 1.00 59.31 264 ALA A O 1
ATOM 1408 N N . VAL A 1 265 ? 140.311 131.541 160.475 1.00 57.96 265 VAL A N 1
ATOM 1409 C CA . VAL A 1 265 ? 141.147 130.564 161.169 1.00 57.96 265 VAL A CA 1
ATOM 1410 C C . VAL A 1 265 ? 142.465 131.199 161.591 1.00 57.96 265 VAL A C 1
ATOM 1411 O O . VAL A 1 265 ? 142.961 130.963 162.701 1.00 57.96 265 VAL A O 1
ATOM 1415 N N . ALA A 1 266 ? 143.060 132.004 160.709 1.00 59.16 266 ALA A N 1
ATOM 1416 C CA . ALA A 1 266 ? 144.306 132.682 161.045 1.00 59.16 266 ALA A CA 1
ATOM 1417 C C . ALA A 1 266 ? 144.108 133.636 162.214 1.00 59.16 266 ALA A C 1
ATOM 1418 O O . ALA A 1 266 ? 144.926 133.682 163.139 1.00 59.16 266 ALA A O 1
ATOM 1420 N N . GLU A 1 267 ? 143.021 134.405 162.195 1.00 60.26 267 GLU A N 1
ATOM 1421 C CA . GLU A 1 267 ? 142.740 135.304 163.307 1.00 60.26 267 GLU A CA 1
ATOM 1422 C C . GLU A 1 267 ? 142.563 134.528 164.601 1.00 60.26 267 GLU A C 1
ATOM 1423 O O . GLU A 1 267 ? 143.065 134.935 165.653 1.00 60.26 267 GLU A O 1
ATOM 1429 N N . GLU A 1 268 ? 141.847 133.406 164.545 1.00 60.49 268 GLU A N 1
ATOM 1430 C CA . GLU A 1 268 ? 141.627 132.611 165.746 1.00 60.49 268 GLU A CA 1
ATOM 1431 C C . GLU A 1 268 ? 142.943 132.094 166.313 1.00 60.49 268 GLU A C 1
ATOM 1432 O O . GLU A 1 268 ? 143.212 132.234 167.511 1.00 60.49 268 GLU A O 1
ATOM 1438 N N . VAL A 1 269 ? 143.777 131.488 165.469 1.00 58.23 269 VAL A N 1
ATOM 1439 C CA . VAL A 1 269 ? 145.015 130.899 165.972 1.00 58.23 269 VAL A CA 1
ATOM 1440 C C . VAL A 1 269 ? 145.984 131.984 166.431 1.00 58.23 269 VAL A C 1
ATOM 1441 O O . VAL A 1 269 ? 146.773 131.772 167.359 1.00 58.23 269 VAL A O 1
ATOM 1445 N N . LEU A 1 270 ? 145.947 133.159 165.801 1.00 59.51 270 LEU A N 1
ATOM 1446 C CA . LEU A 1 270 ? 146.928 134.193 166.112 1.00 59.51 270 LEU A CA 1
ATOM 1447 C C . LEU A 1 270 ? 146.532 134.993 167.349 1.00 59.51 270 LEU A C 1
ATOM 1448 O O . LEU A 1 270 ? 147.356 135.228 168.238 1.00 59.51 270 LEU A O 1
ATOM 1453 N N . SER A 1 271 ? 145.273 135.429 167.423 1.00 58.49 271 SER A N 1
ATOM 1454 C CA . SER A 1 271 ? 144.806 136.124 168.618 1.00 58.49 271 SER A CA 1
ATOM 1455 C C . SER A 1 271 ? 144.888 135.219 169.837 1.00 58.49 271 SER A C 1
ATOM 1456 O O . SER A 1 271 ? 145.242 135.667 170.933 1.00 58.49 271 SER A O 1
ATOM 1459 N N . ALA A 1 272 ? 144.568 133.940 169.663 1.00 58.87 272 ALA A N 1
ATOM 1460 C CA . ALA A 1 272 ? 144.612 132.951 170.735 1.00 58.87 272 ALA A CA 1
ATOM 1461 C C . ALA A 1 272 ? 145.896 132.138 170.681 1.00 58.87 272 ALA A C 1
ATOM 1462 O O . ALA A 1 272 ? 145.897 130.937 170.964 1.00 58.87 272 ALA A O 1
ATOM 1464 N N . ILE A 1 273 ? 147.005 132.787 170.320 1.00 60.31 273 ILE A N 1
ATOM 1465 C CA . ILE A 1 273 ? 148.263 132.077 170.098 1.00 60.31 273 ILE A CA 1
ATOM 1466 C C . ILE A 1 273 ? 148.630 131.245 171.319 1.00 60.31 273 ILE A C 1
ATOM 1467 O O . ILE A 1 273 ? 149.091 130.104 171.198 1.00 60.31 273 ILE A O 1
ATOM 1472 N N . ARG A 1 274 ? 148.425 131.800 172.514 1.00 63.62 274 ARG A N 1
ATOM 1473 C CA . ARG A 1 274 ? 148.792 131.091 173.735 1.00 63.62 274 ARG A CA 1
ATOM 1474 C C . ARG A 1 274 ? 148.024 129.783 173.880 1.00 63.62 274 ARG A C 1
ATOM 1475 O O . ARG A 1 274 ? 148.611 128.749 174.214 1.00 63.62 274 ARG A O 1
ATOM 1483 N N . THR A 1 275 ? 146.713 129.801 173.631 1.00 61.21 275 THR A N 1
ATOM 1484 C CA . THR A 1 275 ? 145.918 128.594 173.841 1.00 61.21 275 THR A CA 1
ATOM 1485 C C . THR A 1 275 ? 146.187 127.550 172.763 1.00 61.21 275 THR A C 1
ATOM 1486 O O . THR A 1 275 ? 146.234 126.350 173.056 1.00 61.21 275 THR A O 1
ATOM 1490 N N . VAL A 1 276 ? 146.353 127.977 171.509 1.00 59.90 276 VAL A N 1
ATOM 1491 C CA . VAL A 1 276 ? 146.689 127.023 170.453 1.00 59.90 276 VAL A CA 1
ATOM 1492 C C . VAL A 1 276 ? 148.046 126.390 170.726 1.00 59.90 276 VAL A C 1
ATOM 1493 O O . VAL A 1 276 ? 148.229 125.178 170.557 1.00 59.90 276 VAL A O 1
ATOM 1497 N N . PHE A 1 277 ? 149.020 127.195 171.148 1.00 61.99 277 PHE A N 1
ATOM 1498 C CA . PHE A 1 277 ? 150.330 126.658 171.493 1.00 61.99 277 PHE A CA 1
ATOM 1499 C C . PHE A 1 277 ? 150.236 125.677 172.654 1.00 61.99 277 PHE A C 1
ATOM 1500 O O . PHE A 1 277 ? 150.765 124.562 172.583 1.00 61.99 277 PHE A O 1
ATOM 1508 N N . ALA A 1 278 ? 149.556 126.073 173.731 1.00 62.76 278 ALA A N 1
ATOM 1509 C CA . ALA A 1 278 ? 149.630 125.314 174.974 1.00 62.76 278 ALA A CA 1
ATOM 1510 C C . ALA A 1 278 ? 149.105 123.896 174.799 1.00 62.76 278 ALA A C 1
ATOM 1511 O O . ALA A 1 278 ? 149.717 122.938 175.284 1.00 62.76 278 ALA A O 1
ATOM 1513 N N . PHE A 1 279 ? 147.983 123.736 174.104 1.00 60.61 279 PHE A N 1
ATOM 1514 C CA . PHE A 1 279 ? 147.361 122.428 173.953 1.00 60.61 279 PHE A CA 1
ATOM 1515 C C . PHE A 1 279 ? 147.955 121.619 172.815 1.00 60.61 279 PHE A C 1
ATOM 1516 O O . PHE A 1 279 ? 147.293 120.704 172.313 1.00 60.61 279 PHE A O 1
ATOM 1524 N N . SER A 1 280 ? 149.178 121.928 172.392 1.00 61.92 280 SER A N 1
ATOM 1525 C CA . SER A 1 280 ? 149.829 121.231 171.289 1.00 61.92 280 SER A CA 1
ATOM 1526 C C . SER A 1 280 ? 148.972 121.247 170.035 1.00 61.92 280 SER A C 1
ATOM 1527 O O . SER A 1 280 ? 149.034 120.318 169.225 1.00 61.92 280 SER A O 1
ATOM 1530 N N . GLY A 1 281 ? 148.169 122.291 169.860 1.00 57.86 281 GLY A N 1
ATOM 1531 C CA . GLY A 1 281 ? 147.283 122.372 168.721 1.00 57.86 281 GLY A CA 1
ATOM 1532 C C . GLY A 1 281 ? 147.980 122.879 167.479 1.00 57.86 281 GLY A C 1
ATOM 1533 O O . GLY A 1 281 ? 147.350 123.484 166.608 1.00 57.86 281 GLY A O 1
ATOM 1534 N N . GLN A 1 282 ? 149.283 122.624 167.381 1.00 58.81 282 GLN A N 1
ATOM 1535 C CA . GLN A 1 282 ? 150.038 122.943 166.179 1.00 58.81 282 GLN A CA 1
ATOM 1536 C C . GLN A 1 282 ? 149.505 122.177 164.977 1.00 58.81 282 GLN A C 1
ATOM 1537 O O . GLN A 1 282 ? 149.099 122.781 163.982 1.00 58.81 282 GLN A O 1
ATOM 1543 N N . ASP A 1 283 ? 149.482 120.845 165.073 1.00 55.53 283 ASP A N 1
ATOM 1544 C CA . ASP A 1 283 ? 149.094 120.019 163.936 1.00 55.53 283 ASP A CA 1
ATOM 1545 C C . ASP A 1 283 ? 147.628 120.212 163.574 1.00 55.53 283 ASP A C 1
ATOM 1546 O O . ASP A 1 283 ? 147.285 120.289 162.391 1.00 55.53 283 ASP A O 1
ATOM 1551 N N . ARG A 1 284 ? 146.746 120.280 164.571 1.00 57.11 284 ARG A N 1
ATOM 1552 C CA . ARG A 1 284 ? 145.318 120.392 164.281 1.00 57.11 284 ARG A CA 1
ATOM 1553 C C . ARG A 1 284 ? 145.008 121.697 163.554 1.00 57.11 284 ARG A C 1
ATOM 1554 O O . ARG A 1 284 ? 144.256 121.716 162.570 1.00 57.11 284 ARG A O 1
ATOM 1562 N N . GLU A 1 285 ? 145.595 122.801 164.015 1.00 56.39 285 GLU A N 1
ATOM 1563 C CA . GLU A 1 285 ? 145.329 124.085 163.379 1.00 56.39 285 GLU A CA 1
ATOM 1564 C C . GLU A 1 285 ? 146.049 124.193 162.042 1.00 56.39 285 GLU A C 1
ATOM 1565 O O . GLU A 1 285 ? 145.540 124.819 161.106 1.00 56.39 285 GLU A O 1
ATOM 1571 N N . ILE A 1 286 ? 147.226 123.577 161.928 1.00 57.91 286 ILE A N 1
ATOM 1572 C CA . ILE A 1 286 ? 147.871 123.465 160.625 1.00 57.91 286 ILE A CA 1
ATOM 1573 C C . ILE A 1 286 ? 146.946 122.755 159.647 1.00 57.91 286 ILE A C 1
ATOM 1574 O O . ILE A 1 286 ? 146.800 123.172 158.495 1.00 57.91 286 ILE A O 1
ATOM 1579 N N . LYS A 1 287 ? 146.298 121.678 160.095 1.00 55.13 287 LYS A N 1
ATOM 1580 C CA . LYS A 1 287 ? 145.391 120.933 159.228 1.00 55.13 287 LYS A CA 1
ATOM 1581 C C . LYS A 1 287 ? 144.179 121.767 158.833 1.00 55.13 287 LYS A C 1
ATOM 1582 O O . LYS A 1 287 ? 143.762 121.755 157.669 1.00 55.13 287 LYS A O 1
ATOM 1588 N N . ARG A 1 288 ? 143.578 122.472 159.793 1.00 54.25 288 ARG A N 1
ATOM 1589 C CA . ARG A 1 288 ? 142.409 123.282 159.463 1.00 54.25 288 ARG A CA 1
ATOM 1590 C C . ARG A 1 288 ? 142.774 124.395 158.486 1.00 54.25 288 ARG A C 1
ATOM 1591 O O . ARG A 1 288 ? 142.029 124.672 157.533 1.00 54.25 288 ARG A O 1
ATOM 1599 N N . TYR A 1 289 ? 143.925 125.037 158.699 1.00 58.82 289 TYR A N 1
ATOM 1600 C CA . TYR A 1 289 ? 144.395 126.040 157.753 1.00 58.82 289 TYR A CA 1
ATOM 1601 C C . TYR A 1 289 ? 144.663 125.421 156.390 1.00 58.82 289 TYR A C 1
ATOM 1602 O O . TYR A 1 289 ? 144.386 126.037 155.359 1.00 58.82 289 TYR A O 1
ATOM 1611 N N . HIS A 1 290 ? 145.202 124.202 156.366 1.00 58.05 290 HIS A N 1
ATOM 1612 C CA . HIS A 1 290 ? 145.445 123.515 155.103 1.00 58.05 290 HIS A CA 1
ATOM 1613 C C . HIS A 1 290 ? 144.147 123.294 154.339 1.00 58.05 290 HIS A C 1
ATOM 1614 O O . HIS A 1 290 ? 144.077 123.533 153.128 1.00 58.05 290 HIS A O 1
ATOM 1621 N N . LYS A 1 291 ? 143.106 122.840 155.035 1.00 56.21 291 LYS A N 1
ATOM 1622 C CA . LYS A 1 291 ? 141.829 122.579 154.375 1.00 56.21 291 LYS A CA 1
ATOM 1623 C C . LYS A 1 291 ? 141.214 123.869 153.844 1.00 56.21 291 LYS A C 1
ATOM 1624 O O . LYS A 1 291 ? 140.760 123.934 152.690 1.00 56.21 291 LYS A O 1
ATOM 1630 N N . ASN A 1 292 ? 141.185 124.911 154.678 1.00 58.00 292 ASN A N 1
ATOM 1631 C CA . ASN A 1 292 ? 140.632 126.179 154.218 1.00 58.00 292 ASN A CA 1
ATOM 1632 C C . ASN A 1 292 ? 141.453 126.758 153.074 1.00 58.00 292 ASN A C 1
ATOM 1633 O O . ASN A 1 292 ? 140.894 127.366 152.157 1.00 58.00 292 ASN A O 1
ATOM 1638 N N . LEU A 1 293 ? 142.773 126.563 153.094 1.00 60.90 293 LEU A N 1
ATOM 1639 C CA . LEU A 1 293 ? 143.611 127.000 151.984 1.00 60.90 293 LEU A CA 1
ATOM 1640 C C . LEU A 1 293 ? 143.279 126.239 150.711 1.00 60.90 293 LEU A C 1
ATOM 1641 O O . LEU A 1 293 ? 143.294 126.814 149.622 1.00 60.90 293 LEU A O 1
ATOM 1646 N N . GLU A 1 294 ? 143.020 124.936 150.820 1.00 63.19 294 GLU A N 1
ATOM 1647 C CA . GLU A 1 294 ? 142.651 124.167 149.636 1.00 63.19 294 GLU A CA 1
ATOM 1648 C C . GLU A 1 294 ? 141.352 124.689 149.038 1.00 63.19 294 GLU A C 1
ATOM 1649 O O . GLU A 1 294 ? 141.237 124.855 147.815 1.00 63.19 294 GLU A O 1
ATOM 1655 N N . ASP A 1 295 ? 140.365 124.969 149.891 1.00 62.28 295 ASP A N 1
ATOM 1656 C CA . ASP A 1 295 ? 139.122 125.549 149.388 1.00 62.28 295 ASP A CA 1
ATOM 1657 C C . ASP A 1 295 ? 139.371 126.913 148.751 1.00 62.28 295 ASP A C 1
ATOM 1658 O O . ASP A 1 295 ? 138.817 127.226 147.687 1.00 62.28 295 ASP A O 1
ATOM 1663 N N . ALA A 1 296 ? 140.211 127.735 149.382 1.00 63.64 296 ALA A N 1
ATOM 1664 C CA . ALA A 1 296 ? 140.517 129.049 148.831 1.00 63.64 296 ALA A CA 1
ATOM 1665 C C . ALA A 1 296 ? 141.217 128.934 147.485 1.00 63.64 296 ALA A C 1
ATOM 1666 O O . ALA A 1 296 ? 140.982 129.744 146.586 1.00 63.64 296 ALA A O 1
ATOM 1668 N N . LYS A 1 297 ? 142.094 127.942 147.332 1.00 61.85 297 LYS A N 1
ATOM 1669 C CA . LYS A 1 297 ? 142.782 127.747 146.061 1.00 61.85 297 LYS A CA 1
ATOM 1670 C C . LYS A 1 297 ? 141.811 127.302 144.976 1.00 61.85 297 LYS A C 1
ATOM 1671 O O . LYS A 1 297 ? 141.896 127.761 143.831 1.00 61.85 297 LYS A O 1
ATOM 1677 N N . ASN A 1 298 ? 140.880 126.409 145.314 1.00 62.69 298 ASN A N 1
ATOM 1678 C CA . ASN A 1 298 ? 139.842 126.051 144.351 1.00 62.69 298 ASN A CA 1
ATOM 1679 C C . ASN A 1 298 ? 139.064 127.284 143.906 1.00 62.69 298 ASN A C 1
ATOM 1680 O O . ASN A 1 298 ? 138.844 127.496 142.704 1.00 62.69 298 ASN A O 1
ATOM 1685 N N . MET A 1 299 ? 138.652 128.118 144.862 1.00 65.44 299 MET A N 1
ATOM 1686 C CA . MET A 1 299 ? 137.892 129.315 144.514 1.00 65.44 299 MET A CA 1
ATOM 1687 C C . MET A 1 299 ? 138.729 130.282 143.686 1.00 65.44 299 MET A C 1
ATOM 1688 O O . MET A 1 299 ? 138.214 130.936 142.773 1.00 65.44 299 MET A O 1
ATOM 1693 N N . GLY A 1 300 ? 140.018 130.401 144.002 1.00 64.13 300 GLY A N 1
ATOM 1694 C CA . GLY A 1 300 ? 140.881 131.269 143.222 1.00 64.13 300 GLY A CA 1
ATOM 1695 C C . GLY A 1 300 ? 141.032 130.790 141.794 1.00 64.13 300 GLY A C 1
ATOM 1696 O O . GLY A 1 300 ? 141.072 131.594 140.862 1.00 64.13 300 GLY A O 1
ATOM 1697 N N . ILE A 1 301 ? 141.115 129.473 141.602 1.00 63.25 301 ILE A N 1
ATOM 1698 C CA . ILE A 1 301 ? 141.177 128.928 140.250 1.00 63.25 301 ILE A CA 1
ATOM 1699 C C . ILE A 1 301 ? 139.884 129.223 139.503 1.00 63.25 301 ILE A C 1
ATOM 1700 O O . ILE A 1 301 ? 139.900 129.586 138.319 1.00 63.25 301 ILE A O 1
ATOM 1705 N N . LYS A 1 302 ? 138.744 129.071 140.179 1.00 63.51 302 LYS A N 1
ATOM 1706 C CA . LYS A 1 302 ? 137.470 129.407 139.548 1.00 63.51 302 LYS A CA 1
ATOM 1707 C C . LYS A 1 302 ? 137.422 130.879 139.150 1.00 63.51 302 LYS A C 1
ATOM 1708 O O . LYS A 1 302 ? 136.950 131.225 138.059 1.00 63.51 302 LYS A O 1
ATOM 1714 N N . LYS A 1 303 ? 137.898 131.764 140.026 1.00 66.58 303 LYS A N 1
ATOM 1715 C CA . LYS A 1 303 ? 137.861 133.190 139.722 1.00 66.58 303 LYS A CA 1
ATOM 1716 C C . LYS A 1 303 ? 138.822 133.535 138.593 1.00 66.58 303 LYS A C 1
ATOM 1717 O O . LYS A 1 303 ? 138.541 134.420 137.780 1.00 66.58 303 LYS A O 1
ATOM 1723 N N . ALA A 1 304 ? 139.968 132.857 138.533 1.00 65.45 304 ALA A N 1
ATOM 1724 C CA . ALA A 1 304 ? 140.865 133.038 137.400 1.00 65.45 304 ALA A CA 1
ATOM 1725 C C . ALA A 1 304 ? 140.190 132.606 136.108 1.00 65.45 304 ALA A C 1
ATOM 1726 O O . ALA A 1 304 ? 140.309 133.283 135.081 1.00 65.45 304 ALA A O 1
ATOM 1728 N N . ILE A 1 305 ? 139.466 131.487 136.143 1.00 66.52 305 ILE A N 1
ATOM 1729 C CA . ILE A 1 305 ? 138.703 131.065 134.972 1.00 66.52 305 ILE A CA 1
ATOM 1730 C C . ILE A 1 305 ? 137.738 132.163 134.553 1.00 66.52 305 ILE A C 1
ATOM 1731 O O . ILE A 1 305 ? 137.687 132.554 133.383 1.00 66.52 305 ILE A O 1
ATOM 1736 N N . SER A 1 306 ? 136.961 132.680 135.503 1.00 67.54 306 SER A N 1
ATOM 1737 C CA . SER A 1 306 ? 135.968 133.692 135.159 1.00 67.54 306 SER A CA 1
ATOM 1738 C C . SER A 1 306 ? 136.631 134.933 134.573 1.00 67.54 306 SER A C 1
ATOM 1739 O O . SER A 1 306 ? 136.221 135.435 133.519 1.00 67.54 306 SER A O 1
ATOM 1742 N N . ALA A 1 307 ? 137.674 135.434 135.236 1.00 67.21 307 ALA A N 1
ATOM 1743 C CA . ALA A 1 307 ? 138.310 136.669 134.795 1.00 67.21 307 ALA A CA 1
ATOM 1744 C C . ALA A 1 307 ? 138.963 136.505 133.429 1.00 67.21 307 ALA A C 1
ATOM 1745 O O . ALA A 1 307 ? 138.853 137.388 132.570 1.00 67.21 307 ALA A O 1
ATOM 1747 N N . ASN A 1 308 ? 139.652 135.385 133.202 1.00 68.63 308 ASN A N 1
ATOM 1748 C CA . ASN A 1 308 ? 140.337 135.217 131.929 1.00 68.63 308 ASN A CA 1
ATOM 1749 C C . ASN A 1 308 ? 139.363 134.899 130.806 1.00 68.63 308 ASN A C 1
ATOM 1750 O O . ASN A 1 308 ? 139.608 135.276 129.657 1.00 68.63 308 ASN A O 1
ATOM 1755 N N . ILE A 1 309 ? 138.251 134.227 131.110 1.00 68.07 309 ILE A N 1
ATOM 1756 C CA . ILE A 1 309 ? 137.187 134.094 130.123 1.00 68.07 309 ILE A CA 1
ATOM 1757 C C . ILE A 1 309 ? 136.643 135.465 129.759 1.00 68.07 309 ILE A C 1
ATOM 1758 O O . ILE A 1 309 ? 136.367 135.748 128.590 1.00 68.07 309 ILE A O 1
ATOM 1763 N N . ALA A 1 310 ? 136.480 136.340 130.752 1.00 69.91 310 ALA A N 1
ATOM 1764 C CA . ALA A 1 310 ? 136.029 137.696 130.463 1.00 69.91 310 ALA A CA 1
ATOM 1765 C C . ALA A 1 310 ? 137.021 138.418 129.561 1.00 69.91 310 ALA A C 1
ATOM 1766 O O . ALA A 1 310 ? 136.630 139.094 128.604 1.00 69.91 310 ALA A O 1
ATOM 1768 N N . MET A 1 311 ? 138.314 138.288 129.856 1.00 68.88 311 MET A N 1
ATOM 1769 C CA . MET A 1 311 ? 139.329 138.947 129.037 1.00 68.88 311 MET A CA 1
ATOM 1770 C C . MET A 1 311 ? 139.323 138.413 127.607 1.00 68.88 311 MET A C 1
ATOM 1771 O O . MET A 1 311 ? 139.406 139.185 126.642 1.00 68.88 311 MET A O 1
ATOM 1776 N N . GLY A 1 312 ? 139.233 137.092 127.450 1.00 70.04 312 GLY A N 1
ATOM 1777 C CA . GLY A 1 312 ? 139.157 136.521 126.117 1.00 70.04 312 GLY A CA 1
ATOM 1778 C C . GLY A 1 312 ? 137.908 136.954 125.376 1.00 70.04 312 GLY A C 1
ATOM 1779 O O . GLY A 1 312 ? 137.936 137.165 124.162 1.00 70.04 312 GLY A O 1
ATOM 1780 N N . PHE A 1 313 ? 136.791 137.082 126.093 1.00 73.63 313 PHE A N 1
ATOM 1781 C CA . PHE A 1 313 ? 135.571 137.589 125.478 1.00 73.63 313 PHE A CA 1
ATOM 1782 C C . PHE A 1 313 ? 135.749 139.027 125.015 1.00 73.63 313 PHE A C 1
ATOM 1783 O O . PHE A 1 313 ? 135.262 139.407 123.946 1.00 73.63 313 PHE A O 1
ATOM 1791 N N . THR A 1 314 ? 136.428 139.852 125.815 1.00 74.98 314 THR A N 1
ATOM 1792 C CA . THR A 1 314 ? 136.690 141.220 125.381 1.00 74.98 314 THR A CA 1
ATOM 1793 C C . THR A 1 314 ? 137.551 141.231 124.129 1.00 74.98 314 THR A C 1
ATOM 1794 O O . THR A 1 314 ? 137.317 142.026 123.214 1.00 74.98 314 THR A O 1
ATOM 1798 N N . PHE A 1 315 ? 138.554 140.356 124.068 1.00 77.15 315 PHE A N 1
ATOM 1799 C CA . PHE A 1 315 ? 139.386 140.287 122.869 1.00 77.15 315 PHE A CA 1
ATOM 1800 C C . PHE A 1 315 ? 138.580 139.829 121.657 1.00 77.15 315 PHE A C 1
ATOM 1801 O O . PHE A 1 315 ? 138.744 140.362 120.551 1.00 77.15 315 PHE A O 1
ATOM 1809 N N . LEU A 1 316 ? 137.697 138.848 121.846 1.00 79.44 316 LEU A N 1
ATOM 1810 C CA . LEU A 1 316 ? 136.842 138.405 120.750 1.00 79.44 316 LEU A CA 1
ATOM 1811 C C . LEU A 1 316 ? 135.926 139.528 120.285 1.00 79.44 316 LEU A C 1
ATOM 1812 O O . LEU A 1 316 ? 135.702 139.699 119.083 1.00 79.44 316 LEU A O 1
ATOM 1817 N N . MET A 1 317 ? 135.377 140.298 121.224 1.00 86.41 317 MET A N 1
ATOM 1818 C CA . MET A 1 317 ? 134.527 141.424 120.854 1.00 86.41 317 MET A CA 1
ATOM 1819 C C . MET A 1 317 ? 135.338 142.479 120.112 1.00 86.41 317 MET A C 1
ATOM 1820 O O . MET A 1 317 ? 134.852 143.089 119.155 1.00 86.41 317 MET A O 1
ATOM 1825 N N . ILE A 1 318 ? 136.586 142.688 120.526 1.00 79.91 318 ILE A N 1
ATOM 1826 C CA . ILE A 1 318 ? 137.453 143.648 119.848 1.00 79.91 318 ILE A CA 1
ATOM 1827 C C . ILE A 1 318 ? 137.683 143.222 118.403 1.00 79.91 318 ILE A C 1
ATOM 1828 O O . ILE A 1 318 ? 137.635 144.038 117.472 1.00 79.91 318 ILE A O 1
ATOM 1833 N N . TYR A 1 319 ? 137.941 141.932 118.193 1.00 81.61 319 TYR A N 1
ATOM 1834 C CA . TYR A 1 319 ? 138.219 141.471 116.838 1.00 81.61 319 TYR A CA 1
ATOM 1835 C C . TYR A 1 319 ? 136.950 141.421 115.994 1.00 81.61 319 TYR A C 1
ATOM 1836 O O . TYR A 1 319 ? 137.002 141.661 114.780 1.00 81.61 319 TYR A O 1
ATOM 1845 N N . LEU A 1 320 ? 135.802 141.147 116.613 1.00 84.31 320 LEU A N 1
ATOM 1846 C CA . LEU A 1 320 ? 134.540 141.295 115.902 1.00 84.31 320 LEU A CA 1
ATOM 1847 C C . LEU A 1 320 ? 134.309 142.747 115.514 1.00 84.31 320 LEU A C 1
ATOM 1848 O O . LEU A 1 320 ? 133.763 143.021 114.443 1.00 84.31 320 LEU A O 1
ATOM 1853 N N . SER A 1 321 ? 134.713 143.687 116.370 1.00 85.65 321 SER A N 1
ATOM 1854 C CA . SER A 1 321 ? 134.622 145.098 116.019 1.00 85.65 321 SER A CA 1
ATOM 1855 C C . SER A 1 321 ? 135.502 145.418 114.821 1.00 85.65 321 SER A C 1
ATOM 1856 O O . SER A 1 321 ? 135.082 146.140 113.911 1.00 85.65 321 SER A O 1
ATOM 1859 N N . TYR A 1 322 ? 136.729 144.898 114.805 1.00 85.63 322 TYR A N 1
ATOM 1860 C CA . TYR A 1 322 ? 137.584 145.077 113.633 1.00 85.63 322 TYR A CA 1
ATOM 1861 C C . TYR A 1 322 ? 136.900 144.559 112.372 1.00 85.63 322 TYR A C 1
ATOM 1862 O O . TYR A 1 322 ? 136.827 145.260 111.352 1.00 85.63 322 TYR A O 1
ATOM 1871 N N . ALA A 1 323 ? 136.404 143.321 112.424 1.00 86.53 323 ALA A N 1
ATOM 1872 C CA . ALA A 1 323 ? 135.794 142.721 111.242 1.00 86.53 323 ALA A CA 1
ATOM 1873 C C . ALA A 1 323 ? 134.568 143.505 110.792 1.00 86.53 323 ALA A C 1
ATOM 1874 O O . ALA A 1 323 ? 134.385 143.749 109.595 1.00 86.53 323 ALA A O 1
ATOM 1876 N N . LEU A 1 324 ? 133.718 143.910 111.736 1.00 94.21 324 LEU A N 1
ATOM 1877 C CA . LEU A 1 324 ? 132.518 144.661 111.388 1.00 94.21 324 LEU A CA 1
ATOM 1878 C C . LEU A 1 324 ? 132.869 146.024 110.809 1.00 94.21 324 LEU A C 1
ATOM 1879 O O . LEU A 1 324 ? 132.229 146.482 109.855 1.00 94.21 324 LEU A O 1
ATOM 1884 N N . ALA A 1 325 ? 133.869 146.696 111.381 1.00 93.54 325 ALA A N 1
ATOM 1885 C CA . ALA A 1 325 ? 134.270 147.993 110.856 1.00 93.54 325 ALA A CA 1
ATOM 1886 C C . ALA A 1 325 ? 134.776 147.865 109.430 1.00 93.54 325 ALA A C 1
ATOM 1887 O O . ALA A 1 325 ? 134.408 148.661 108.558 1.00 93.54 325 ALA A O 1
ATOM 1889 N N . PHE A 1 326 ? 135.613 146.860 109.164 1.00 91.16 326 PHE A N 1
ATOM 1890 C CA . PHE A 1 326 ? 136.110 146.692 107.804 1.00 91.16 326 PHE A CA 1
ATOM 1891 C C . PHE A 1 326 ? 135.004 146.274 106.844 1.00 91.16 326 PHE A C 1
ATOM 1892 O O . PHE A 1 326 ? 135.004 146.698 105.687 1.00 91.16 326 PHE A O 1
ATOM 1900 N N . TRP A 1 327 ? 134.056 145.461 107.297 1.00 97.10 327 TRP A N 1
ATOM 1901 C CA . TRP A 1 327 ? 132.903 145.100 106.485 1.00 97.10 327 TRP A CA 1
ATOM 1902 C C . TRP A 1 327 ? 132.049 146.310 106.122 1.00 97.10 327 TRP A C 1
ATOM 1903 O O . TRP A 1 327 ? 131.668 146.469 104.951 1.00 97.10 327 TRP A O 1
ATOM 1914 N N . TYR A 1 328 ? 131.774 147.183 107.092 1.00 97.49 328 TYR A N 1
ATOM 1915 C CA . TYR A 1 328 ? 131.017 148.397 106.814 1.00 97.49 328 TYR A CA 1
ATOM 1916 C C . TYR A 1 328 ? 131.790 149.325 105.884 1.00 97.49 328 TYR A C 1
ATOM 1917 O O . TYR A 1 328 ? 131.204 149.938 104.984 1.00 97.49 328 TYR A O 1
ATOM 1926 N N . GLY A 1 329 ? 133.103 149.452 106.089 1.00 97.99 329 GLY A N 1
ATOM 1927 C CA . GLY A 1 329 ? 133.902 150.274 105.195 1.00 97.99 329 GLY A CA 1
ATOM 1928 C C . GLY A 1 329 ? 133.921 149.734 103.779 1.00 97.99 329 GLY A C 1
ATOM 1929 O O . GLY A 1 329 ? 133.889 150.499 102.809 1.00 97.99 329 GLY A O 1
ATOM 1930 N N . SER A 1 330 ? 133.989 148.409 103.639 1.00 98.28 330 SER A N 1
ATOM 1931 C CA . SER A 1 330 ? 133.886 147.799 102.321 1.00 98.28 330 SER A CA 1
ATOM 1932 C C . SER A 1 330 ? 132.560 148.154 101.669 1.00 98.28 330 SER A C 1
ATOM 1933 O O . SER A 1 330 ? 132.527 148.603 100.519 1.00 98.28 330 SER A O 1
ATOM 1936 N N . ILE A 1 331 ? 131.454 147.991 102.397 1.00 99.50 331 ILE A N 1
ATOM 1937 C CA . ILE A 1 331 ? 130.163 148.379 101.834 1.00 99.50 331 ILE A CA 1
ATOM 1938 C C . ILE A 1 331 ? 130.199 149.835 101.393 1.00 99.50 331 ILE A C 1
ATOM 1939 O O . ILE A 1 331 ? 129.733 150.182 100.301 1.00 99.50 331 ILE A O 1
ATOM 1944 N N . LEU A 1 332 ? 130.759 150.708 102.230 1.00 101.39 332 LEU A N 1
ATOM 1945 C CA . LEU A 1 332 ? 130.806 152.128 101.900 1.00 101.39 332 LEU A CA 1
ATOM 1946 C C . LEU A 1 332 ? 131.537 152.360 100.586 1.00 101.39 332 LEU A C 1
ATOM 1947 O O . LEU A 1 332 ? 131.041 153.065 99.700 1.00 101.39 332 LEU A O 1
ATOM 1952 N N . ILE A 1 333 ? 132.726 151.771 100.441 1.00 102.98 333 ILE A N 1
ATOM 1953 C CA . ILE A 1 333 ? 133.497 151.980 99.221 1.00 102.98 333 ILE A CA 1
ATOM 1954 C C . ILE A 1 333 ? 132.790 151.386 98.014 1.00 102.98 333 ILE A C 1
ATOM 1955 O O . ILE A 1 333 ? 132.945 151.894 96.900 1.00 102.98 333 ILE A O 1
ATOM 1960 N N . MET A 1 334 ? 132.016 150.312 98.197 1.00 106.91 334 MET A N 1
ATOM 1961 C CA . MET A 1 334 ? 131.223 149.803 97.082 1.00 106.91 334 MET A CA 1
ATOM 1962 C C . MET A 1 334 ? 129.997 150.667 96.817 1.00 106.91 334 MET A C 1
ATOM 1963 O O . MET A 1 334 ? 129.522 150.726 95.678 1.00 106.91 334 MET A O 1
ATOM 1968 N N . SER A 1 335 ? 129.472 151.339 97.842 1.00 108.48 335 SER A N 1
ATOM 1969 C CA . SER A 1 335 ? 128.259 152.130 97.699 1.00 108.48 335 SER A CA 1
ATOM 1970 C C . SER A 1 335 ? 128.525 153.619 97.514 1.00 108.48 335 SER A C 1
ATOM 1971 O O . SER A 1 335 ? 127.585 154.364 97.218 1.00 108.48 335 SER A O 1
ATOM 1974 N N . LYS A 1 336 ? 129.769 154.072 97.678 1.00 111.32 336 LYS A N 1
ATOM 1975 C CA . LYS A 1 336 ? 130.171 155.430 97.309 1.00 111.32 336 LYS A CA 1
ATOM 1976 C C . LYS A 1 336 ? 129.381 156.490 98.083 1.00 111.32 336 LYS A C 1
ATOM 1977 O O . LYS A 1 336 ? 128.664 157.311 97.508 1.00 111.32 336 LYS A O 1
ATOM 1983 N N . GLU A 1 337 ? 129.521 156.460 99.407 1.00 108.36 337 GLU A N 1
ATOM 1984 C CA . GLU A 1 337 ? 129.009 157.527 100.262 1.00 108.36 337 GLU A CA 1
ATOM 1985 C C . GLU A 1 337 ? 130.115 158.227 101.034 1.00 108.36 337 GLU A C 1
ATOM 1986 O O . GLU A 1 337 ? 130.224 159.457 100.979 1.00 108.36 337 GLU A O 1
ATOM 1992 N N . TYR A 1 338 ? 130.937 157.473 101.754 1.00 103.33 338 TYR A N 1
ATOM 1993 C CA . TYR A 1 338 ? 132.039 157.998 102.544 1.00 103.33 338 TYR A CA 1
ATOM 1994 C C . TYR A 1 338 ? 133.353 157.719 101.828 1.00 103.33 338 TYR A C 1
ATOM 1995 O O . TYR A 1 338 ? 133.397 157.053 100.791 1.00 103.33 338 TYR A O 1
ATOM 2004 N N . THR A 1 339 ? 134.433 158.234 102.402 1.00 102.52 339 THR A N 1
ATOM 2005 C CA . THR A 1 339 ? 135.763 158.072 101.839 1.00 102.52 339 THR A CA 1
ATOM 2006 C C . THR A 1 339 ? 136.563 157.069 102.659 1.00 102.52 339 THR A C 1
ATOM 2007 O O . THR A 1 339 ? 136.433 156.994 103.883 1.00 102.52 339 THR A O 1
ATOM 2011 N N . ILE A 1 340 ? 137.397 156.293 101.963 1.00 101.57 340 ILE A N 1
ATOM 2012 C CA . ILE A 1 340 ? 138.257 155.338 102.645 1.00 101.57 340 ILE A CA 1
ATOM 2013 C C . ILE A 1 340 ? 139.046 156.054 103.725 1.00 101.57 340 ILE A C 1
ATOM 2014 O O . ILE A 1 340 ? 139.504 157.189 103.544 1.00 101.57 340 ILE A O 1
ATOM 2019 N N . GLY A 1 341 ? 139.205 155.390 104.862 1.00 95.89 341 GLY A N 1
ATOM 2020 C CA . GLY A 1 341 ? 140.014 155.938 105.926 1.00 95.89 341 GLY A CA 1
ATOM 2021 C C . GLY A 1 341 ? 139.234 156.750 106.929 1.00 95.89 341 GLY A C 1
ATOM 2022 O O . GLY A 1 341 ? 139.623 156.816 108.091 1.00 95.89 341 GLY A O 1
ATOM 2023 N N . THR A 1 342 ? 138.148 157.394 106.508 1.00 98.21 342 THR A N 1
ATOM 2024 C CA . THR A 1 342 ? 137.293 158.048 107.489 1.00 98.21 342 THR A CA 1
ATOM 2025 C C . THR A 1 342 ? 136.738 157.027 108.473 1.00 98.21 342 THR A C 1
ATOM 2026 O O . THR A 1 342 ? 136.716 157.264 109.689 1.00 98.21 342 THR A O 1
ATOM 2030 N N . VAL A 1 343 ? 136.309 155.870 107.964 1.00 95.36 343 VAL A N 1
ATOM 2031 C CA . VAL A 1 343 ? 135.808 154.816 108.838 1.00 95.36 343 VAL A CA 1
ATOM 2032 C C . VAL A 1 343 ? 136.924 154.290 109.729 1.00 95.36 343 VAL A C 1
ATOM 2033 O O . VAL A 1 343 ? 136.711 154.024 110.915 1.00 95.36 343 VAL A O 1
ATOM 2037 N N . LEU A 1 344 ? 138.130 154.131 109.179 1.00 90.51 344 LEU A N 1
ATOM 2038 C CA . LEU A 1 344 ? 139.246 153.668 110.000 1.00 90.51 344 LEU A CA 1
ATOM 2039 C C . LEU A 1 344 ? 139.577 154.674 111.096 1.00 90.51 344 LEU A C 1
ATOM 2040 O O . LEU A 1 344 ? 139.841 154.292 112.242 1.00 90.51 344 LEU A O 1
ATOM 2045 N N . THR A 1 345 ? 139.559 155.964 110.763 1.00 89.86 345 THR A N 1
ATOM 2046 C CA . THR A 1 345 ? 139.813 157.001 111.754 1.00 89.86 345 THR A CA 1
ATOM 2047 C C . THR A 1 345 ? 138.785 156.952 112.869 1.00 89.86 345 THR A C 1
ATOM 2048 O O . THR A 1 345 ? 139.137 156.940 114.052 1.00 89.86 345 THR A O 1
ATOM 2052 N N . VAL A 1 346 ? 137.502 156.938 112.510 1.00 89.66 346 VAL A N 1
ATOM 2053 C CA . VAL A 1 346 ? 136.464 156.951 113.535 1.00 89.66 346 VAL A CA 1
ATOM 2054 C C . VAL A 1 346 ? 136.510 155.671 114.361 1.00 89.66 346 VAL A C 1
ATOM 2055 O O . VAL A 1 346 ? 136.277 155.694 115.574 1.00 89.66 346 VAL A O 1
ATOM 2059 N N . PHE A 1 347 ? 136.812 154.539 113.727 1.00 86.53 347 PHE A N 1
ATOM 2060 C CA . PHE A 1 347 ? 136.923 153.286 114.463 1.00 86.53 347 PHE A CA 1
ATOM 2061 C C . PHE A 1 347 ? 138.069 153.343 115.466 1.00 86.53 347 PHE A C 1
ATOM 2062 O O . PHE A 1 347 ? 137.917 152.944 116.629 1.00 86.53 347 PHE A O 1
ATOM 2070 N N . PHE A 1 348 ? 139.228 153.844 115.035 1.00 85.67 348 PHE A N 1
ATOM 2071 C CA . PHE A 1 348 ? 140.344 153.998 115.960 1.00 85.67 348 PHE A CA 1
ATOM 2072 C C . PHE A 1 348 ? 139.979 154.941 117.095 1.00 85.67 348 PHE A C 1
ATOM 2073 O O . PHE A 1 348 ? 140.305 154.680 118.258 1.00 85.67 348 PHE A O 1
ATOM 2081 N N . VAL A 1 349 ? 139.299 156.042 116.776 1.00 81.78 349 VAL A N 1
ATOM 2082 C CA . VAL A 1 349 ? 138.943 157.015 117.803 1.00 81.78 349 VAL A CA 1
ATOM 2083 C C . VAL A 1 349 ? 138.018 156.381 118.830 1.00 81.78 349 VAL A C 1
ATOM 2084 O O . VAL A 1 349 ? 138.204 156.543 120.040 1.00 81.78 349 VAL A O 1
ATOM 2088 N N . VAL A 1 350 ? 137.004 155.654 118.365 1.00 83.27 350 VAL A N 1
ATOM 2089 C CA . VAL A 1 350 ? 136.033 155.091 119.297 1.00 83.27 350 VAL A CA 1
ATOM 2090 C C . VAL A 1 350 ? 136.670 153.993 120.136 1.00 83.27 350 VAL A C 1
ATOM 2091 O O . VAL A 1 350 ? 136.389 153.876 121.335 1.00 83.27 350 VAL A O 1
ATOM 2095 N N . LEU A 1 351 ? 137.546 153.179 119.541 1.00 77.66 351 LEU A N 1
ATOM 2096 C CA . LEU A 1 351 ? 138.199 152.144 120.336 1.00 77.66 351 LEU A CA 1
ATOM 2097 C C . LEU A 1 351 ? 139.154 152.744 121.360 1.00 77.66 351 LEU A C 1
ATOM 2098 O O . LEU A 1 351 ? 139.197 152.294 122.513 1.00 77.66 351 LEU A O 1
ATOM 2103 N N . ILE A 1 352 ? 139.929 153.756 120.967 1.00 74.95 352 ILE A N 1
ATOM 2104 C CA . ILE A 1 352 ? 140.816 154.393 121.932 1.00 74.95 352 ILE A CA 1
ATOM 2105 C C . ILE A 1 352 ? 140.002 155.049 123.036 1.00 74.95 352 ILE A C 1
ATOM 2106 O O . ILE A 1 352 ? 140.381 155.005 124.208 1.00 74.95 352 ILE A O 1
ATOM 2111 N N . GLY A 1 353 ? 138.862 155.648 122.689 1.00 73.79 353 GLY A N 1
ATOM 2112 C CA . GLY A 1 353 ? 138.019 156.240 123.712 1.00 73.79 353 GLY A CA 1
ATOM 2113 C C . GLY A 1 353 ? 137.487 155.207 124.684 1.00 73.79 353 GLY A C 1
ATOM 2114 O O . GLY A 1 353 ? 137.538 155.395 125.902 1.00 73.79 353 GLY A O 1
ATOM 2115 N N . ALA A 1 354 ? 136.983 154.090 124.158 1.00 71.23 354 ALA A N 1
ATOM 2116 C CA . ALA A 1 354 ? 136.445 153.045 125.021 1.00 71.23 354 ALA A CA 1
ATOM 2117 C C . ALA A 1 354 ? 137.524 152.489 125.941 1.00 71.23 354 ALA A C 1
ATOM 2118 O O . ALA A 1 354 ? 137.307 152.318 127.147 1.00 71.23 354 ALA A O 1
ATOM 2120 N N . PHE A 1 355 ? 138.710 152.220 125.400 1.00 72.57 355 PHE A N 1
ATOM 2121 C CA . PHE A 1 355 ? 139.752 151.631 126.228 1.00 72.57 355 PHE A CA 1
ATOM 2122 C C . PHE A 1 355 ? 140.394 152.623 127.185 1.00 72.57 355 PHE A C 1
ATOM 2123 O O . PHE A 1 355 ? 140.832 152.214 128.263 1.00 72.57 355 PHE A O 1
ATOM 2131 N N . THR A 1 356 ? 140.457 153.907 126.838 1.00 69.90 356 THR A N 1
ATOM 2132 C CA . THR A 1 356 ? 140.876 154.904 127.814 1.00 69.90 356 THR A CA 1
ATOM 2133 C C . THR A 1 356 ? 139.849 155.019 128.932 1.00 69.90 356 THR A C 1
ATOM 2134 O O . THR A 1 356 ? 140.208 155.128 130.110 1.00 69.90 356 THR A O 1
ATOM 2138 N N . MET A 1 357 ? 138.561 154.987 128.581 1.00 67.55 357 MET A N 1
ATOM 2139 C CA . MET A 1 357 ? 137.524 154.876 129.598 1.00 67.55 357 MET A CA 1
ATOM 2140 C C . MET A 1 357 ? 137.759 153.657 130.478 1.00 67.55 357 MET A C 1
ATOM 2141 O O . MET A 1 357 ? 137.466 153.685 131.677 1.00 67.55 357 MET A O 1
ATOM 2146 N N . GLY A 1 358 ? 138.258 152.572 129.893 1.00 65.99 358 GLY A N 1
ATOM 2147 C CA . GLY A 1 358 ? 138.599 151.407 130.692 1.00 65.99 358 GLY A CA 1
ATOM 2148 C C . GLY A 1 358 ? 139.778 151.651 131.617 1.00 65.99 358 GLY A C 1
ATOM 2149 O O . GLY A 1 358 ? 139.787 151.188 132.760 1.00 65.99 358 GLY A O 1
ATOM 2150 N N . GLN A 1 359 ? 140.790 152.380 131.138 1.00 64.28 359 GLN A N 1
ATOM 2151 C CA . GLN A 1 359 ? 142.012 152.559 131.918 1.00 64.28 359 GLN A CA 1
ATOM 2152 C C . GLN A 1 359 ? 141.797 153.445 133.138 1.00 64.28 359 GLN A C 1
ATOM 2153 O O . GLN A 1 359 ? 142.576 153.370 134.095 1.00 64.28 359 GLN A O 1
ATOM 2159 N N . THR A 1 360 ? 140.774 154.299 133.129 1.00 62.54 360 THR A N 1
ATOM 2160 C CA . THR A 1 360 ? 140.574 155.189 134.266 1.00 62.54 360 THR A CA 1
ATOM 2161 C C . THR A 1 360 ? 140.050 154.454 135.492 1.00 62.54 360 THR A C 1
ATOM 2162 O O . THR A 1 360 ? 140.147 154.987 136.602 1.00 62.54 360 THR A O 1
ATOM 2166 N N . SER A 1 361 ? 139.496 153.254 135.319 1.00 59.93 361 SER A N 1
ATOM 2167 C CA . SER A 1 361 ? 138.862 152.568 136.443 1.00 59.93 361 SER A CA 1
ATOM 2168 C C . SER A 1 361 ? 139.791 152.425 137.642 1.00 59.93 361 SER A C 1
ATOM 2169 O O . SER A 1 361 ? 139.381 152.788 138.759 1.00 59.93 361 SER A O 1
ATOM 2172 N N . PRO A 1 362 ? 141.028 151.938 137.504 1.00 59.51 362 PRO A N 1
ATOM 2173 C CA . PRO A 1 362 ? 141.934 151.973 138.664 1.00 59.51 362 PRO A CA 1
ATOM 2174 C C . PRO A 1 362 ? 142.192 153.380 139.162 1.00 59.51 362 PRO A C 1
ATOM 2175 O O . PRO A 1 362 ? 142.296 153.607 140.374 1.00 59.51 362 PRO A O 1
ATOM 2179 N N . ASN A 1 363 ? 142.279 154.344 138.247 1.00 58.49 363 ASN A N 1
ATOM 2180 C CA . ASN A 1 363 ? 142.537 155.718 138.654 1.00 58.49 363 ASN A CA 1
ATOM 2181 C C . ASN A 1 363 ? 141.372 156.282 139.457 1.00 58.49 363 ASN A C 1
ATOM 2182 O O . ASN A 1 363 ? 141.578 156.935 140.488 1.00 58.49 363 ASN A O 1
ATOM 2187 N N . ILE A 1 364 ? 140.137 156.032 139.016 1.00 58.39 364 ILE A N 1
ATOM 2188 C CA . ILE A 1 364 ? 138.997 156.550 139.764 1.00 58.39 364 ILE A CA 1
ATOM 2189 C C . ILE A 1 364 ? 138.830 155.797 141.077 1.00 58.39 364 ILE A C 1
ATOM 2190 O O . ILE A 1 364 ? 138.358 156.366 142.067 1.00 58.39 364 ILE A O 1
ATOM 2195 N N . GLN A 1 365 ? 139.208 154.518 141.123 1.00 58.40 365 GLN A N 1
ATOM 2196 C CA . GLN A 1 365 ? 139.169 153.806 142.397 1.00 58.40 365 GLN A CA 1
ATOM 2197 C C . GLN A 1 365 ? 140.169 154.409 143.378 1.00 58.40 365 GLN A C 1
ATOM 2198 O O . GLN A 1 365 ? 139.874 154.564 144.571 1.00 58.40 365 GLN A O 1
ATOM 2204 N N . SER A 1 366 ? 141.359 154.761 142.888 1.00 57.04 366 SER A N 1
ATOM 2205 C CA . SER A 1 366 ? 142.331 155.445 143.733 1.00 57.04 366 SER A CA 1
ATOM 2206 C C . SER A 1 366 ? 141.796 156.792 144.197 1.00 57.04 366 SER A C 1
ATOM 2207 O O . SER A 1 366 ? 142.003 157.191 145.349 1.00 57.04 366 SER A O 1
ATOM 2210 N N . PHE A 1 367 ? 141.106 157.509 143.310 1.00 55.63 367 PHE A N 1
ATOM 2211 C CA . PHE A 1 367 ? 140.508 158.781 143.700 1.00 55.63 367 PHE A CA 1
ATOM 2212 C C . PHE A 1 367 ? 139.470 158.579 144.797 1.00 55.63 367 PHE A C 1
ATOM 2213 O O . PHE A 1 367 ? 139.386 159.376 145.737 1.00 55.63 367 PHE A O 1
ATOM 2221 N N . ALA A 1 368 ? 138.665 157.523 144.688 1.00 57.02 368 ALA A N 1
ATOM 2222 C CA . ALA A 1 368 ? 137.662 157.246 145.711 1.00 57.02 368 ALA A CA 1
ATOM 2223 C C . ALA A 1 368 ? 138.310 156.910 147.049 1.00 57.02 368 ALA A C 1
ATOM 2224 O O . ALA A 1 368 ? 137.841 157.358 148.103 1.00 57.02 368 ALA A O 1
ATOM 2226 N N . SER A 1 369 ? 139.377 156.111 147.031 1.00 59.11 369 SER A N 1
ATOM 2227 C CA . SER A 1 369 ? 140.083 155.807 148.273 1.00 59.11 369 SER A CA 1
ATOM 2228 C C . SER A 1 369 ? 140.650 157.077 148.895 1.00 59.11 369 SER A C 1
ATOM 2229 O O . SER A 1 369 ? 140.562 157.291 150.115 1.00 59.11 369 SER A O 1
ATOM 2232 N N . ALA A 1 370 ? 141.237 157.938 148.061 1.00 59.47 370 ALA A N 1
ATOM 2233 C CA . ALA A 1 370 ? 141.754 159.205 148.556 1.00 59.47 370 ALA A CA 1
ATOM 2234 C C . ALA A 1 370 ? 140.639 160.039 149.163 1.00 59.47 370 ALA A C 1
ATOM 2235 O O . ALA A 1 370 ? 140.826 160.676 150.203 1.00 59.47 370 ALA A O 1
ATOM 2237 N N . ARG A 1 371 ? 139.468 160.043 148.530 1.00 56.73 371 ARG A N 1
ATOM 2238 C CA . ARG A 1 371 ? 138.349 160.821 149.046 1.00 56.73 371 ARG A CA 1
ATOM 2239 C C . ARG A 1 371 ? 137.863 160.276 150.383 1.00 56.73 371 ARG A C 1
ATOM 2240 O O . ARG A 1 371 ? 137.459 161.044 151.262 1.00 56.73 371 ARG A O 1
ATOM 2248 N N . GLY A 1 372 ? 137.869 158.954 150.551 1.00 58.67 372 GLY A N 1
ATOM 2249 C CA . GLY A 1 372 ? 137.480 158.393 151.839 1.00 58.67 372 GLY A CA 1
ATOM 2250 C C . GLY A 1 372 ? 138.441 158.782 152.947 1.00 58.67 372 GLY A C 1
ATOM 2251 O O . GLY A 1 372 ? 138.031 159.226 154.032 1.00 58.67 372 GLY A O 1
ATOM 2252 N N . ALA A 1 373 ? 139.741 158.640 152.683 1.00 58.87 373 ALA A N 1
ATOM 2253 C CA . ALA A 1 373 ? 140.725 159.093 153.661 1.00 58.87 373 ALA A CA 1
ATOM 2254 C C . ALA A 1 373 ? 140.558 160.581 153.941 1.00 58.87 373 ALA A C 1
ATOM 2255 O O . ALA A 1 373 ? 140.725 161.037 155.081 1.00 58.87 373 ALA A O 1
ATOM 2257 N N . ALA A 1 374 ? 140.223 161.351 152.906 1.00 58.98 374 ALA A N 1
ATOM 2258 C CA . ALA A 1 374 ? 140.027 162.783 153.072 1.00 58.98 374 ALA A CA 1
ATOM 2259 C C . ALA A 1 374 ? 138.832 163.073 153.959 1.00 58.98 374 ALA A C 1
ATOM 2260 O O . ALA A 1 374 ? 138.869 164.002 154.767 1.00 58.98 374 ALA A O 1
ATOM 2262 N N . HIS A 1 375 ? 137.752 162.308 153.813 1.00 59.86 375 HIS A N 1
ATOM 2263 C CA . HIS A 1 375 ? 136.620 162.499 154.711 1.00 59.86 375 HIS A CA 1
ATOM 2264 C C . HIS A 1 375 ? 137.023 162.223 156.146 1.00 59.86 375 HIS A C 1
ATOM 2265 O O . HIS A 1 375 ? 136.607 162.934 157.064 1.00 59.86 375 HIS A O 1
ATOM 2272 N N . LYS A 1 376 ? 137.815 161.176 156.362 1.00 59.82 376 LYS A N 1
ATOM 2273 C CA . LYS A 1 376 ? 138.236 160.867 157.725 1.00 59.82 376 LYS A CA 1
ATOM 2274 C C . LYS A 1 376 ? 139.058 162.015 158.313 1.00 59.82 376 LYS A C 1
ATOM 2275 O O . LYS A 1 376 ? 138.823 162.460 159.449 1.00 59.82 376 LYS A O 1
ATOM 2281 N N . VAL A 1 377 ? 140.004 162.535 157.530 1.00 57.69 377 VAL A N 1
ATOM 2282 C CA . VAL A 1 377 ? 140.819 163.658 157.988 1.00 57.69 377 VAL A CA 1
ATOM 2283 C C . VAL A 1 377 ? 139.952 164.890 158.223 1.00 57.69 377 VAL A C 1
ATOM 2284 O O . VAL A 1 377 ? 140.151 165.633 159.191 1.00 57.69 377 VAL A O 1
ATOM 2288 N N . TYR A 1 378 ? 138.988 165.133 157.334 1.00 55.70 378 TYR A N 1
ATOM 2289 C CA . TYR A 1 378 ? 138.144 166.316 157.448 1.00 55.70 378 TYR A CA 1
ATOM 2290 C C . TYR A 1 378 ? 137.228 166.217 158.658 1.00 55.70 378 TYR A C 1
ATOM 2291 O O . TYR A 1 378 ? 136.842 167.235 159.243 1.00 55.70 378 TYR A O 1
ATOM 2300 N N . SER A 1 379 ? 136.852 164.996 159.034 1.00 59.80 379 SER A N 1
ATOM 2301 C CA . SER A 1 379 ? 136.128 164.798 160.281 1.00 59.80 379 SER A CA 1
ATOM 2302 C C . SER A 1 379 ? 137.015 165.108 161.476 1.00 59.80 379 SER A C 1
ATOM 2303 O O . SER A 1 379 ? 136.573 165.747 162.438 1.00 59.80 379 SER A O 1
ATOM 2306 N N . ILE A 1 380 ? 138.273 164.664 161.436 1.00 60.05 380 ILE A N 1
ATOM 2307 C CA . ILE A 1 380 ? 139.171 164.925 162.561 1.00 60.05 380 ILE A CA 1
ATOM 2308 C C . ILE A 1 380 ? 139.399 166.425 162.730 1.00 60.05 380 ILE A C 1
ATOM 2309 O O . ILE A 1 380 ? 139.341 166.957 163.844 1.00 60.05 380 ILE A O 1
ATOM 2314 N N . ILE A 1 381 ? 139.665 167.129 161.628 1.00 56.42 381 ILE A N 1
ATOM 2315 C CA . ILE A 1 381 ? 139.908 168.571 161.708 1.00 56.42 381 ILE A CA 1
ATOM 2316 C C . ILE A 1 381 ? 138.658 169.301 162.182 1.00 56.42 381 ILE A C 1
ATOM 2317 O O . ILE A 1 381 ? 138.731 170.204 163.023 1.00 56.42 381 ILE A O 1
ATOM 2322 N N . ASP A 1 382 ? 137.495 168.934 161.645 1.00 57.00 382 ASP A N 1
ATOM 2323 C CA . ASP A 1 382 ? 136.240 169.609 161.973 1.00 57.00 382 ASP A CA 1
ATOM 2324 C C . ASP A 1 382 ? 135.777 169.150 163.352 1.00 57.00 382 ASP A C 1
ATOM 2325 O O . ASP A 1 382 ? 134.902 168.295 163.503 1.00 57.00 382 ASP A O 1
ATOM 2330 N N . ASN A 1 383 ? 136.382 169.741 164.379 1.00 59.52 383 ASN A N 1
ATOM 2331 C CA . ASN A 1 383 ? 135.993 169.484 165.758 1.00 59.52 383 ASN A CA 1
ATOM 2332 C C . ASN A 1 383 ? 136.372 170.691 166.599 1.00 59.52 383 ASN A C 1
ATOM 2333 O O . ASN A 1 383 ? 137.493 171.195 166.494 1.00 59.52 383 ASN A O 1
ATOM 2338 N N . GLN A 1 384 ? 135.434 171.153 167.420 1.00 62.59 384 GLN A N 1
ATOM 2339 C CA . GLN A 1 384 ? 135.628 172.313 168.288 1.00 62.59 384 GLN A CA 1
ATOM 2340 C C . GLN A 1 384 ? 135.158 171.953 169.691 1.00 62.59 384 GLN A C 1
ATOM 2341 O O . GLN A 1 384 ? 134.105 172.413 170.147 1.00 62.59 384 GLN A O 1
ATOM 2347 N N . PRO A 1 385 ? 135.920 171.127 170.404 1.00 64.04 385 PRO A N 1
ATOM 2348 C CA . PRO A 1 385 ? 135.473 170.680 171.727 1.00 64.04 385 PRO A CA 1
ATOM 2349 C C . PRO A 1 385 ? 135.336 171.844 172.694 1.00 64.04 385 PRO A C 1
ATOM 2350 O O . PRO A 1 385 ? 136.067 172.833 172.619 1.00 64.04 385 PRO A O 1
ATOM 2354 N N . CYS A 1 386 ? 134.382 171.710 173.620 1.00 71.46 386 CYS A N 1
ATOM 2355 C CA . CYS A 1 386 ? 134.163 172.754 174.614 1.00 71.46 386 CYS A CA 1
ATOM 2356 C C . CYS A 1 386 ? 135.405 173.003 175.454 1.00 71.46 386 CYS A C 1
ATOM 2357 O O . CYS A 1 386 ? 135.528 174.072 176.060 1.00 71.46 386 CYS A O 1
ATOM 2360 N N . ILE A 1 387 ? 136.320 172.044 175.506 1.00 68.96 387 ILE A N 1
ATOM 2361 C CA . ILE A 1 387 ? 137.609 172.228 176.159 1.00 68.96 387 ILE A CA 1
ATOM 2362 C C . ILE A 1 387 ? 138.601 172.716 175.115 1.00 68.96 387 ILE A C 1
ATOM 2363 O O . ILE A 1 387 ? 138.781 172.080 174.070 1.00 68.96 387 ILE A O 1
ATOM 2368 N N . ASP A 1 388 ? 139.243 173.847 175.393 1.00 66.79 388 ASP A N 1
ATOM 2369 C CA . ASP A 1 388 ? 140.073 174.514 174.403 1.00 66.79 388 ASP A CA 1
ATOM 2370 C C . ASP A 1 388 ? 141.257 175.174 175.087 1.00 66.79 388 ASP A C 1
ATOM 2371 O O . ASP A 1 388 ? 141.107 175.780 176.151 1.00 66.79 388 ASP A O 1
ATOM 2376 N N . SER A 1 389 ? 142.428 175.061 174.464 1.00 66.31 389 SER A N 1
ATOM 2377 C CA . SER A 1 389 ? 143.642 175.692 174.962 1.00 66.31 389 SER A CA 1
ATOM 2378 C C . SER A 1 389 ? 144.062 176.916 174.165 1.00 66.31 389 SER A C 1
ATOM 2379 O O . SER A 1 389 ? 144.713 177.802 174.720 1.00 66.31 389 SER A O 1
ATOM 2382 N N . TYR A 1 390 ? 143.703 176.990 172.883 1.00 65.06 390 TYR A N 1
ATOM 2383 C CA . TYR A 1 390 ? 144.078 178.124 172.048 1.00 65.06 390 TYR A CA 1
ATOM 2384 C C . TYR A 1 390 ? 143.137 179.312 172.181 1.00 65.06 390 TYR A C 1
ATOM 2385 O O . TYR A 1 390 ? 143.455 180.388 171.667 1.00 65.06 390 TYR A O 1
ATOM 2394 N N . SER A 1 391 ? 141.998 179.156 172.847 1.00 69.80 391 SER A N 1
ATOM 2395 C CA . SER A 1 391 ? 141.032 180.245 172.945 1.00 69.80 391 SER A CA 1
ATOM 2396 C C . SER A 1 391 ? 141.570 181.317 173.882 1.00 69.80 391 SER A C 1
ATOM 2397 O O . SER A 1 391 ? 141.805 181.059 175.066 1.00 69.80 391 SER A O 1
ATOM 2400 N N . ASP A 1 392 ? 141.768 182.524 173.352 1.00 74.75 392 ASP A N 1
ATOM 2401 C CA . ASP A 1 392 ? 142.160 183.653 174.188 1.00 74.75 392 ASP A CA 1
ATOM 2402 C C . ASP A 1 392 ? 141.009 184.173 175.038 1.00 74.75 392 ASP A C 1
ATOM 2403 O O . ASP A 1 392 ? 141.237 185.020 175.908 1.00 74.75 392 ASP A O 1
ATOM 2408 N N . ALA A 1 393 ? 139.790 183.696 174.808 1.00 73.87 393 ALA A N 1
ATOM 2409 C CA . ALA A 1 393 ? 138.633 184.117 175.590 1.00 73.87 393 ALA A CA 1
ATOM 2410 C C . ALA A 1 393 ? 138.753 183.543 176.995 1.00 73.87 393 ALA A C 1
ATOM 2411 O O . ALA A 1 393 ? 138.537 182.349 177.213 1.00 73.87 393 ALA A O 1
ATOM 2413 N N . GLY A 1 394 ? 139.099 184.394 177.957 1.00 73.50 394 GLY A N 1
ATOM 2414 C CA . GLY A 1 394 ? 139.228 183.964 179.335 1.00 73.50 394 GLY A CA 1
ATOM 2415 C C . GLY A 1 394 ? 139.907 185.000 180.206 1.00 73.50 394 GLY A C 1
ATOM 2416 O O . GLY A 1 394 ? 140.677 185.827 179.710 1.00 73.50 394 GLY A O 1
ATOM 2417 N N . PHE A 1 395 ? 139.629 184.967 181.507 1.00 68.36 395 PHE A N 1
ATOM 2418 C CA . PHE A 1 395 ? 140.210 185.941 182.420 1.00 68.36 395 PHE A CA 1
ATOM 2419 C C . PHE A 1 395 ? 141.666 185.605 182.716 1.00 68.36 395 PHE A C 1
ATOM 2420 O O . PHE A 1 395 ? 142.041 184.436 182.833 1.00 68.36 395 PHE A O 1
ATOM 2428 N N . LYS A 1 396 ? 142.488 186.645 182.837 1.00 69.15 396 LYS A N 1
ATOM 2429 C CA . LYS A 1 396 ? 143.930 186.508 183.039 1.00 69.15 396 LYS A CA 1
ATOM 2430 C C . LYS A 1 396 ? 144.373 187.429 184.169 1.00 69.15 396 LYS A C 1
ATOM 2431 O O . LYS A 1 396 ? 145.047 188.440 183.935 1.00 69.15 396 LYS A O 1
ATOM 2437 N N . PRO A 1 397 ? 144.015 187.108 185.416 1.00 69.97 397 PRO A N 1
ATOM 2438 C CA . PRO A 1 397 ? 144.436 187.959 186.537 1.00 69.97 397 PRO A CA 1
ATOM 2439 C C . PRO A 1 397 ? 145.929 187.860 186.798 1.00 69.97 397 PRO A C 1
ATOM 2440 O O . PRO A 1 397 ? 146.648 187.165 186.074 1.00 69.97 397 PRO A O 1
ATOM 2444 N N . ASP A 1 398 ? 146.404 188.556 187.831 1.00 68.11 398 ASP A N 1
ATOM 2445 C CA . ASP A 1 398 ? 147.807 188.514 188.210 1.00 68.11 398 ASP A CA 1
ATOM 2446 C C . ASP A 1 398 ? 148.035 188.311 189.699 1.00 68.11 398 ASP A C 1
ATOM 2447 O O . ASP A 1 398 ? 149.171 188.027 190.092 1.00 68.11 398 ASP A O 1
ATOM 2452 N N . SER A 1 399 ? 147.008 188.446 190.535 1.00 71.18 399 SER A N 1
ATOM 2453 C CA . SER A 1 399 ? 147.146 188.212 191.972 1.00 71.18 399 SER A CA 1
ATOM 2454 C C . SER A 1 399 ? 146.939 186.725 192.257 1.00 71.18 399 SER A C 1
ATOM 2455 O O . SER A 1 399 ? 145.910 186.285 192.773 1.00 71.18 399 SER A O 1
ATOM 2458 N N . ILE A 1 400 ? 147.954 185.944 191.904 1.00 72.87 400 ILE A N 1
ATOM 2459 C CA . ILE A 1 400 ? 147.932 184.498 192.076 1.00 72.87 400 ILE A CA 1
ATOM 2460 C C . ILE A 1 400 ? 148.820 184.147 193.260 1.00 72.87 400 ILE A C 1
ATOM 2461 O O . ILE A 1 400 ? 150.011 184.479 193.274 1.00 72.87 400 ILE A O 1
ATOM 2466 N N . LYS A 1 401 ? 148.241 183.476 194.255 1.00 81.00 401 LYS A N 1
ATOM 2467 C CA . LYS A 1 401 ? 148.992 183.058 195.432 1.00 81.00 401 LYS A CA 1
ATOM 2468 C C . LYS A 1 401 ? 148.790 181.572 195.694 1.00 81.00 401 LYS A C 1
ATOM 2469 O O . LYS A 1 401 ? 149.662 180.911 196.268 1.00 81.00 401 LYS A O 1
ATOM 2475 N N . GLY A 1 402 ? 147.644 181.043 195.276 1.00 80.42 402 GLY A N 1
ATOM 2476 C CA . GLY A 1 402 ? 147.354 179.630 195.416 1.00 80.42 402 GLY A CA 1
ATOM 2477 C C . GLY A 1 402 ? 146.252 179.339 196.410 1.00 80.42 402 GLY A C 1
ATOM 2478 O O . GLY A 1 402 ? 146.485 179.277 197.620 1.00 80.42 402 GLY A O 1
ATOM 2479 N N . ASN A 1 403 ? 145.041 179.136 195.896 1.00 80.01 403 ASN A N 1
ATOM 2480 C CA . ASN A 1 403 ? 143.892 178.769 196.722 1.00 80.01 403 ASN A CA 1
ATOM 2481 C C . ASN A 1 403 ? 143.011 177.864 195.863 1.00 80.01 403 ASN A C 1
ATOM 2482 O O . ASN A 1 403 ? 142.158 178.342 195.112 1.00 80.01 403 ASN A O 1
ATOM 2487 N N . ILE A 1 404 ? 143.220 176.559 195.991 1.00 79.56 404 ILE A N 1
ATOM 2488 C CA . ILE A 1 404 ? 142.548 175.574 195.152 1.00 79.56 404 ILE A CA 1
ATOM 2489 C C . ILE A 1 404 ? 141.372 175.010 195.934 1.00 79.56 404 ILE A C 1
ATOM 2490 O O . ILE A 1 404 ? 141.551 174.420 197.006 1.00 79.56 404 ILE A O 1
ATOM 2495 N N . GLU A 1 405 ? 140.169 175.190 195.394 1.00 84.98 405 GLU A N 1
ATOM 2496 C CA . GLU A 1 405 ? 138.942 174.734 196.031 1.00 84.98 405 GLU A CA 1
ATOM 2497 C C . GLU A 1 405 ? 138.232 173.774 195.092 1.00 84.98 405 GLU A C 1
ATOM 2498 O O . GLU A 1 405 ? 138.011 174.101 193.922 1.00 84.98 405 GLU A O 1
ATOM 2504 N N . PHE A 1 406 ? 137.886 172.598 195.605 1.00 85.41 406 PHE A N 1
ATOM 2505 C CA . PHE A 1 406 ? 137.015 171.650 194.925 1.00 85.41 406 PHE A CA 1
ATOM 2506 C C . PHE A 1 406 ? 135.700 171.594 195.690 1.00 85.41 406 PHE A C 1
ATOM 2507 O O . PHE A 1 406 ? 135.698 171.333 196.901 1.00 85.41 406 PHE A O 1
ATOM 2515 N N . ARG A 1 407 ? 134.589 171.838 194.988 1.00 90.05 407 ARG A N 1
ATOM 2516 C CA . ARG A 1 407 ? 133.263 171.933 195.592 1.00 90.05 407 ARG A CA 1
ATOM 2517 C C . ARG A 1 407 ? 132.317 170.994 194.852 1.00 90.05 407 ARG A C 1
ATOM 2518 O O . ARG A 1 407 ? 131.869 171.304 193.744 1.00 90.05 407 ARG A O 1
ATOM 2526 N N . ASN A 1 408 ? 131.998 169.860 195.473 1.00 93.62 408 ASN A N 1
ATOM 2527 C CA . ASN A 1 408 ? 131.028 168.913 194.925 1.00 93.62 408 ASN A CA 1
ATOM 2528 C C . ASN A 1 408 ? 131.399 168.489 193.504 1.00 93.62 408 ASN A C 1
ATOM 2529 O O . ASN A 1 408 ? 130.552 168.397 192.613 1.00 93.62 408 ASN A O 1
ATOM 2534 N N . ILE A 1 409 ? 132.682 168.216 193.296 1.00 88.94 409 ILE A N 1
ATOM 2535 C CA . ILE A 1 409 ? 133.148 167.708 192.010 1.00 88.94 409 ILE A CA 1
ATOM 2536 C C . ILE A 1 409 ? 132.624 166.293 191.812 1.00 88.94 409 ILE A C 1
ATOM 2537 O O . ILE A 1 409 ? 132.643 165.473 192.737 1.00 88.94 409 ILE A O 1
ATOM 2542 N N . HIS A 1 410 ? 132.155 166.012 190.599 1.00 93.06 410 HIS A N 1
ATOM 2543 C CA . HIS A 1 410 ? 131.648 164.697 190.224 1.00 93.06 410 HIS A CA 1
ATOM 2544 C C . HIS A 1 410 ? 131.947 164.498 188.747 1.00 93.06 410 HIS A C 1
ATOM 2545 O O . HIS A 1 410 ? 131.491 165.287 187.916 1.00 93.06 410 HIS A O 1
ATOM 2552 N N . PHE A 1 411 ? 132.715 163.461 188.422 1.00 86.32 411 PHE A N 1
ATOM 2553 C CA . PHE A 1 411 ? 133.188 163.246 187.064 1.00 86.32 411 PHE A CA 1
ATOM 2554 C C . PHE A 1 411 ? 133.064 161.779 186.682 1.00 86.32 411 PHE A C 1
ATOM 2555 O O . PHE A 1 411 ? 133.214 160.885 187.519 1.00 86.32 411 PHE A O 1
ATOM 2563 N N . ASN A 1 412 ? 132.791 161.547 185.399 1.00 87.47 412 ASN A N 1
ATOM 2564 C CA . ASN A 1 412 ? 132.727 160.211 184.825 1.00 87.47 412 ASN A CA 1
ATOM 2565 C C . ASN A 1 412 ? 133.640 160.154 183.612 1.00 87.47 412 ASN A C 1
ATOM 2566 O O . ASN A 1 412 ? 133.605 161.044 182.757 1.00 87.47 412 ASN A O 1
ATOM 2571 N N . TYR A 1 413 ? 134.454 159.105 183.537 1.00 85.24 413 TYR A N 1
ATOM 2572 C CA . TYR A 1 413 ? 135.436 159.012 182.470 1.00 85.24 413 TYR A CA 1
ATOM 2573 C C . TYR A 1 413 ? 134.741 159.034 181.110 1.00 85.24 413 TYR A C 1
ATOM 2574 O O . TYR A 1 413 ? 133.652 158.475 180.950 1.00 85.24 413 TYR A O 1
ATOM 2583 N N . PRO A 1 414 ? 135.349 159.676 180.108 1.00 81.23 414 PRO A N 1
ATOM 2584 C CA . PRO A 1 414 ? 134.673 159.769 178.805 1.00 81.23 414 PRO A CA 1
ATOM 2585 C C . PRO A 1 414 ? 134.632 158.450 178.059 1.00 81.23 414 PRO A C 1
ATOM 2586 O O . PRO A 1 414 ? 133.675 158.194 177.317 1.00 81.23 414 PRO A O 1
ATOM 2590 N N . SER A 1 415 ? 135.646 157.601 178.228 1.00 85.66 415 SER A N 1
ATOM 2591 C CA . SER A 1 415 ? 135.670 156.320 177.535 1.00 85.66 415 SER A CA 1
ATOM 2592 C C . SER A 1 415 ? 134.832 155.260 178.233 1.00 85.66 415 SER A C 1
ATOM 2593 O O . SER A 1 415 ? 134.585 154.201 177.647 1.00 85.66 415 SER A O 1
ATOM 2596 N N . ARG A 1 416 ? 134.396 155.515 179.461 1.00 88.97 416 ARG A N 1
ATOM 2597 C CA . ARG A 1 416 ? 133.569 154.567 180.195 1.00 88.97 416 ARG A CA 1
ATOM 2598 C C . ARG A 1 416 ? 132.707 155.329 181.199 1.00 88.97 416 ARG A C 1
ATOM 2599 O O . ARG A 1 416 ? 132.749 155.063 182.406 1.00 88.97 416 ARG A O 1
ATOM 2607 N N . PRO A 1 417 ? 131.873 156.259 180.728 1.00 87.54 417 PRO A N 1
ATOM 2608 C CA . PRO A 1 417 ? 131.098 157.097 181.660 1.00 87.54 417 PRO A CA 1
ATOM 2609 C C . PRO A 1 417 ? 130.284 156.308 182.672 1.00 87.54 417 PRO A C 1
ATOM 2610 O O . PRO A 1 417 ? 129.786 156.905 183.635 1.00 87.54 417 PRO A O 1
ATOM 2614 N N . ASP A 1 418 ? 130.129 154.996 182.490 1.00 93.94 418 ASP A N 1
ATOM 2615 C CA . ASP A 1 418 ? 129.424 154.194 183.482 1.00 93.94 418 ASP A CA 1
ATOM 2616 C C . ASP A 1 418 ? 130.154 154.199 184.820 1.00 93.94 418 ASP A C 1
ATOM 2617 O O . ASP A 1 418 ? 129.523 154.307 185.878 1.00 93.94 418 ASP A O 1
ATOM 2622 N N . VAL A 1 419 ? 131.483 154.084 184.797 1.00 91.85 419 VAL A N 1
ATOM 2623 C CA . VAL A 1 419 ? 132.238 153.924 186.033 1.00 91.85 419 VAL A CA 1
ATOM 2624 C C . VAL A 1 419 ? 132.155 155.200 186.860 1.00 91.85 419 VAL A C 1
ATOM 2625 O O . VAL A 1 419 ? 132.170 156.316 186.323 1.00 91.85 419 VAL A O 1
ATOM 2629 N N . LYS A 1 420 ? 132.060 155.035 188.178 1.00 94.21 420 LYS A N 1
ATOM 2630 C CA . LYS A 1 420 ? 132.006 156.163 189.107 1.00 94.21 420 LYS A CA 1
ATOM 2631 C C . LYS A 1 420 ? 133.395 156.409 189.695 1.00 94.21 420 LYS A C 1
ATOM 2632 O O . LYS A 1 420 ? 133.674 156.139 190.864 1.00 94.21 420 LYS A O 1
ATOM 2638 N N . ILE A 1 421 ? 134.279 156.938 188.846 1.00 89.98 421 ILE A N 1
ATOM 2639 C CA . ILE A 1 421 ? 135.667 157.137 189.256 1.00 89.98 421 ILE A CA 1
ATOM 2640 C C . ILE A 1 421 ? 135.745 158.142 190.399 1.00 89.98 421 ILE A C 1
ATOM 2641 O O . ILE A 1 421 ? 136.559 157.997 191.320 1.00 89.98 421 ILE A O 1
ATOM 2646 N N . LEU A 1 422 ? 134.909 159.176 190.355 1.00 91.42 422 LEU A N 1
ATOM 2647 C CA . LEU A 1 422 ? 134.898 160.225 191.362 1.00 91.42 422 LEU A CA 1
ATOM 2648 C C . LEU A 1 422 ? 133.459 160.612 191.660 1.00 91.42 422 LEU A C 1
ATOM 2649 O O . LEU A 1 422 ? 132.605 160.579 190.770 1.00 91.42 422 LEU A O 1
ATOM 2654 N N . ASN A 1 423 ? 133.193 160.976 192.912 1.00 97.08 423 ASN A N 1
ATOM 2655 C CA . ASN A 1 423 ? 131.840 161.331 193.328 1.00 97.08 423 ASN A CA 1
ATOM 2656 C C . ASN A 1 423 ? 131.908 162.239 194.544 1.00 97.08 423 ASN A C 1
ATOM 2657 O O . ASN A 1 423 ? 132.429 161.838 195.589 1.00 97.08 423 ASN A O 1
ATOM 2662 N N . ASN A 1 424 ? 131.379 163.452 194.407 1.00 95.14 424 ASN A N 1
ATOM 2663 C CA . ASN A 1 424 ? 131.225 164.382 195.522 1.00 95.14 424 ASN A CA 1
ATOM 2664 C C . ASN A 1 424 ? 132.554 164.607 196.244 1.00 95.14 424 ASN A C 1
ATOM 2665 O O . ASN A 1 424 ? 132.681 164.419 197.455 1.00 95.14 424 ASN A O 1
ATOM 2670 N N . MET A 1 425 ? 133.552 165.028 195.474 1.00 89.72 425 MET A N 1
ATOM 2671 C CA . MET A 1 425 ? 134.874 165.337 196.004 1.00 89.72 425 MET A CA 1
ATOM 2672 C C . MET A 1 425 ? 134.984 166.834 196.249 1.00 89.72 425 MET A C 1
ATOM 2673 O O . MET A 1 425 ? 134.591 167.638 195.398 1.00 89.72 425 MET A O 1
ATOM 2678 N N . SER A 1 426 ? 135.513 167.203 197.412 1.00 89.55 426 SER A N 1
ATOM 2679 C CA . SER A 1 426 ? 135.757 168.596 197.748 1.00 89.55 426 SER A CA 1
ATOM 2680 C C . SER A 1 426 ? 137.042 168.690 198.556 1.00 89.55 426 SER A C 1
ATOM 2681 O O . SER A 1 426 ? 137.374 167.780 199.320 1.00 89.55 426 SER A O 1
ATOM 2684 N N . LEU A 1 427 ? 137.765 169.794 198.384 1.00 89.79 427 LEU A N 1
ATOM 2685 C CA . LEU A 1 427 ? 139.059 169.910 199.051 1.00 89.79 427 LEU A CA 1
ATOM 2686 C C . LEU A 1 427 ? 139.522 171.358 199.022 1.00 89.79 427 LEU A C 1
ATOM 2687 O O . LEU A 1 427 ? 139.262 172.085 198.063 1.00 89.79 427 LEU A O 1
ATOM 2692 N N . SER A 1 428 ? 140.232 171.755 200.075 1.00 85.55 428 SER A N 1
ATOM 2693 C CA . SER A 1 428 ? 140.741 173.112 200.220 1.00 85.55 428 SER A CA 1
ATOM 2694 C C . SER A 1 428 ? 142.259 173.077 200.283 1.00 85.55 428 SER A C 1
ATOM 2695 O O . SER A 1 428 ? 142.835 172.257 201.006 1.00 85.55 428 SER A O 1
ATOM 2698 N N . VAL A 1 429 ? 142.902 173.963 199.526 1.00 84.12 429 VAL A N 1
ATOM 2699 C CA . VAL A 1 429 ? 144.356 174.029 199.496 1.00 84.12 429 VAL A CA 1
ATOM 2700 C C . VAL A 1 429 ? 144.763 175.496 199.504 1.00 84.12 429 VAL A C 1
ATOM 2701 O O . VAL A 1 429 ? 144.693 176.176 198.473 1.00 84.12 429 VAL A O 1
ATOM 2705 N N . LYS A 1 430 ? 145.169 176.000 200.664 1.00 84.57 430 LYS A N 1
ATOM 2706 C CA . LYS A 1 430 ? 145.631 177.374 200.755 1.00 84.57 430 LYS A CA 1
ATOM 2707 C C . LYS A 1 430 ? 147.041 177.494 200.187 1.00 84.57 430 LYS A C 1
ATOM 2708 O O . LYS A 1 430 ? 147.745 176.504 199.976 1.00 84.57 430 LYS A O 1
ATOM 2714 N N . SER A 1 431 ? 147.452 178.732 199.932 1.00 84.28 431 SER A N 1
ATOM 2715 C CA . SER A 1 431 ? 148.794 178.978 199.425 1.00 84.28 431 SER A CA 1
ATOM 2716 C C . SER A 1 431 ? 149.833 178.573 200.463 1.00 84.28 431 SER A C 1
ATOM 2717 O O . SER A 1 431 ? 149.698 178.883 201.650 1.00 84.28 431 SER A O 1
ATOM 2720 N N . GLY A 1 432 ? 150.872 177.876 200.012 1.00 81.43 432 GLY A N 1
ATOM 2721 C CA . GLY A 1 432 ? 151.973 177.527 200.884 1.00 81.43 432 GLY A CA 1
ATOM 2722 C C . GLY A 1 432 ? 151.640 176.564 202.000 1.00 81.43 432 GLY A C 1
ATOM 2723 O O . GLY A 1 432 ? 152.119 176.747 203.123 1.00 81.43 432 GLY A O 1
ATOM 2724 N N . GLN A 1 433 ? 150.828 175.542 201.733 1.00 83.15 433 GLN A N 1
ATOM 2725 C CA . GLN A 1 433 ? 150.599 174.458 202.680 1.00 83.15 433 GLN A CA 1
ATOM 2726 C C . GLN A 1 433 ? 150.786 173.126 201.971 1.00 83.15 433 GLN A C 1
ATOM 2727 O O . GLN A 1 433 ? 150.179 172.885 200.922 1.00 83.15 433 GLN A O 1
ATOM 2733 N N . THR A 1 434 ? 151.624 172.266 202.543 1.00 87.12 434 THR A N 1
ATOM 2734 C CA . THR A 1 434 ? 151.920 170.962 201.955 1.00 87.12 434 THR A CA 1
ATOM 2735 C C . THR A 1 434 ? 150.776 170.017 202.291 1.00 87.12 434 THR A C 1
ATOM 2736 O O . THR A 1 434 ? 150.667 169.526 203.418 1.00 87.12 434 THR A O 1
ATOM 2740 N N . ILE A 1 435 ? 149.920 169.757 201.308 1.00 89.99 435 ILE A N 1
ATOM 2741 C CA . ILE A 1 435 ? 148.748 168.909 201.477 1.00 89.99 435 ILE A CA 1
ATOM 2742 C C . ILE A 1 435 ? 148.852 167.751 200.497 1.00 89.99 435 ILE A C 1
ATOM 2743 O O . ILE A 1 435 ? 149.031 167.963 199.293 1.00 89.99 435 ILE A O 1
ATOM 2748 N N . ALA A 1 436 ? 148.738 166.535 201.015 1.00 94.69 436 ALA A N 1
ATOM 2749 C CA . ALA A 1 436 ? 148.834 165.322 200.221 1.00 94.69 436 ALA A CA 1
ATOM 2750 C C . ALA A 1 436 ? 147.585 164.484 200.451 1.00 94.69 436 ALA A C 1
ATOM 2751 O O . ALA A 1 436 ? 146.824 164.713 201.392 1.00 94.69 436 ALA A O 1
ATOM 2753 N N . LEU A 1 437 ? 147.375 163.504 199.574 1.00 97.19 437 LEU A N 1
ATOM 2754 C CA . LEU A 1 437 ? 146.203 162.644 199.636 1.00 97.19 437 LEU A CA 1
ATOM 2755 C C . LEU A 1 437 ? 146.628 161.185 199.586 1.00 97.19 437 LEU A C 1
ATOM 2756 O O . LEU A 1 437 ? 147.536 160.818 198.834 1.00 97.19 437 LEU A O 1
ATOM 2761 N N . VAL A 1 438 ? 145.963 160.356 200.388 1.00 100.93 438 VAL A N 1
ATOM 2762 C CA . VAL A 1 438 ? 146.242 158.927 200.453 1.00 100.93 438 VAL A CA 1
ATOM 2763 C C . VAL A 1 438 ? 144.923 158.178 200.353 1.00 100.93 438 VAL A C 1
ATOM 2764 O O . VAL A 1 438 ? 143.919 158.592 200.941 1.00 100.93 438 VAL A O 1
ATOM 2768 N N . GLY A 1 439 ? 144.921 157.079 199.609 1.00 96.56 439 GLY A N 1
ATOM 2769 C CA . GLY A 1 439 ? 143.709 156.309 199.432 1.00 96.56 439 GLY A CA 1
ATOM 2770 C C . GLY A 1 439 ? 144.005 155.004 198.724 1.00 96.56 439 GLY A C 1
ATOM 2771 O O . GLY A 1 439 ? 145.071 154.411 198.895 1.00 96.56 439 GLY A O 1
ATOM 2772 N N . SER A 1 440 ? 143.026 154.558 197.940 1.00 101.37 440 SER A N 1
ATOM 2773 C CA . SER A 1 440 ? 143.204 153.360 197.131 1.00 101.37 440 SER A CA 1
ATOM 2774 C C . SER A 1 440 ? 143.967 153.696 195.856 1.00 101.37 440 SER A C 1
ATOM 2775 O O . SER A 1 440 ? 143.911 154.827 195.363 1.00 101.37 440 SER A O 1
ATOM 2778 N N . SER A 1 441 ? 144.679 152.710 195.319 1.00 100.18 441 SER A N 1
ATOM 2779 C CA . SER A 1 441 ? 145.508 152.944 194.146 1.00 100.18 441 SER A CA 1
ATOM 2780 C C . SER A 1 441 ? 144.657 153.005 192.883 1.00 100.18 441 SER A C 1
ATOM 2781 O O . SER A 1 441 ? 143.642 152.313 192.762 1.00 100.18 441 SER A O 1
ATOM 2784 N N . GLY A 1 442 ? 145.080 153.844 191.938 1.00 92.51 442 GLY A N 1
ATOM 2785 C CA . GLY A 1 442 ? 144.452 153.956 190.644 1.00 92.51 442 GLY A CA 1
ATOM 2786 C C . GLY A 1 442 ? 143.221 154.839 190.605 1.00 92.51 442 GLY A C 1
ATOM 2787 O O . GLY A 1 442 ? 142.955 155.467 189.575 1.00 92.51 442 GLY A O 1
ATOM 2788 N N . CYS A 1 443 ? 142.463 154.907 191.699 1.00 95.56 443 CYS A N 1
ATOM 2789 C CA . CYS A 1 443 ? 141.161 155.564 191.654 1.00 95.56 443 CYS A CA 1
ATOM 2790 C C . CYS A 1 443 ? 141.278 157.078 191.799 1.00 95.56 443 CYS A C 1
ATOM 2791 O O . CYS A 1 443 ? 140.962 157.828 190.869 1.00 95.56 443 CYS A O 1
ATOM 2794 N N . GLY A 1 444 ? 141.741 157.545 192.957 1.00 90.53 444 GLY A N 1
ATOM 2795 C CA . GLY A 1 444 ? 141.679 158.952 193.295 1.00 90.53 444 GLY A CA 1
ATOM 2796 C C . GLY A 1 444 ? 142.972 159.725 193.191 1.00 90.53 444 GLY A C 1
ATOM 2797 O O . GLY A 1 444 ? 143.055 160.829 193.746 1.00 90.53 444 GLY A O 1
ATOM 2798 N N . LYS A 1 445 ? 143.989 159.201 192.506 1.00 92.02 445 LYS A N 1
ATOM 2799 C CA . LYS A 1 445 ? 145.272 159.892 192.480 1.00 92.02 445 LYS A CA 1
ATOM 2800 C C . LYS A 1 445 ? 145.381 160.852 191.302 1.00 92.02 445 LYS A C 1
ATOM 2801 O O . LYS A 1 445 ? 145.510 162.064 191.499 1.00 92.02 445 LYS A O 1
ATOM 2807 N N . SER A 1 446 ? 145.320 160.339 190.076 1.00 81.36 446 SER A N 1
ATOM 2808 C CA . SER A 1 446 ? 145.517 161.170 188.898 1.00 81.36 446 SER A CA 1
ATOM 2809 C C . SER A 1 446 ? 144.296 162.002 188.541 1.00 81.36 446 SER A C 1
ATOM 2810 O O . SER A 1 446 ? 144.426 162.963 187.777 1.00 81.36 446 SER A O 1
ATOM 2813 N N . THR A 1 447 ? 143.120 161.662 189.070 1.00 86.57 447 THR A N 1
ATOM 2814 C CA . THR A 1 447 ? 141.908 162.385 188.698 1.00 86.57 447 THR A CA 1
ATOM 2815 C C . THR A 1 447 ? 141.997 163.852 189.097 1.00 86.57 447 THR A C 1
ATOM 2816 O O . THR A 1 447 ? 141.677 164.742 188.302 1.00 86.57 447 THR A O 1
ATOM 2820 N N . THR A 1 448 ? 142.436 164.127 190.325 1.00 84.92 448 THR A N 1
ATOM 2821 C CA . THR A 1 448 ? 142.489 165.509 190.790 1.00 84.92 448 THR A CA 1
ATOM 2822 C C . THR A 1 448 ? 143.525 166.312 190.016 1.00 84.92 448 THR A C 1
ATOM 2823 O O . THR A 1 448 ? 143.276 167.465 189.644 1.00 84.92 448 THR A O 1
ATOM 2827 N N . ILE A 1 449 ? 144.686 165.714 189.751 1.00 78.67 449 ILE A N 1
ATOM 2828 C CA . ILE A 1 449 ? 145.721 166.409 188.992 1.00 78.67 449 ILE A CA 1
ATOM 2829 C C . ILE A 1 449 ? 145.226 166.715 187.586 1.00 78.67 449 ILE A C 1
ATOM 2830 O O . ILE A 1 449 ? 145.414 167.821 187.068 1.00 78.67 449 ILE A O 1
ATOM 2835 N N . GLN A 1 450 ? 144.587 165.736 186.944 1.00 74.97 450 GLN A N 1
ATOM 2836 C CA . GLN A 1 450 ? 144.099 165.949 185.589 1.00 74.97 450 GLN A CA 1
ATOM 2837 C C . GLN A 1 450 ? 143.010 167.011 185.557 1.00 74.97 450 GLN A C 1
ATOM 2838 O O . GLN A 1 450 ? 142.981 167.853 184.652 1.00 74.97 450 GLN A O 1
ATOM 2844 N N . LEU A 1 451 ? 142.105 166.993 186.537 1.00 80.09 451 LEU A N 1
ATOM 2845 C CA . LEU A 1 451 ? 141.014 167.958 186.536 1.00 80.09 451 LEU A CA 1
ATOM 2846 C C . LEU A 1 451 ? 141.522 169.369 186.806 1.00 80.09 451 LEU A C 1
ATOM 2847 O O . LEU A 1 451 ? 141.022 170.335 186.219 1.00 80.09 451 LEU A O 1
ATOM 2852 N N . LEU A 1 452 ? 142.513 169.515 187.688 1.00 76.43 452 LEU A N 1
ATOM 2853 C CA . LEU A 1 452 ? 143.105 170.832 187.893 1.00 76.43 452 LEU A CA 1
ATOM 2854 C C . LEU A 1 452 ? 143.858 171.315 186.662 1.00 76.43 452 LEU A C 1
ATOM 2855 O O . LEU A 1 452 ? 144.106 172.518 186.532 1.00 76.43 452 LEU A O 1
ATOM 2860 N N . GLN A 1 453 ? 144.219 170.410 185.760 1.00 72.35 453 GLN A N 1
ATOM 2861 C CA . GLN A 1 453 ? 144.885 170.761 184.516 1.00 72.35 453 GLN A CA 1
ATOM 2862 C C . GLN A 1 453 ? 143.907 171.022 183.380 1.00 72.35 453 GLN A C 1
ATOM 2863 O O . GLN A 1 453 ? 144.342 171.241 182.246 1.00 72.35 453 GLN A O 1
ATOM 2869 N N . ARG A 1 454 ? 142.604 171.002 183.653 1.00 73.63 454 ARG A N 1
ATOM 2870 C CA . ARG A 1 454 ? 141.583 171.207 182.628 1.00 73.63 454 ARG A CA 1
ATOM 2871 C C . ARG A 1 454 ? 141.647 170.128 181.555 1.00 73.63 454 ARG A C 1
ATOM 2872 O O . ARG A 1 454 ? 141.259 170.354 180.407 1.00 73.63 454 ARG A O 1
ATOM 2880 N N . PHE A 1 455 ? 142.146 168.946 181.916 1.00 70.04 455 PHE A N 1
ATOM 2881 C CA . PHE A 1 455 ? 142.118 167.826 180.984 1.00 70.04 455 PHE A CA 1
ATOM 2882 C C . PHE A 1 455 ? 140.685 167.422 180.664 1.00 70.04 455 PHE A C 1
ATOM 2883 O O . PHE A 1 455 ? 140.345 167.180 179.500 1.00 70.04 455 PHE A O 1
ATOM 2891 N N . TYR A 1 456 ? 139.829 167.348 181.683 1.00 72.52 456 TYR A N 1
ATOM 2892 C CA . TYR A 1 456 ? 138.423 167.011 181.501 1.00 72.52 456 TYR A CA 1
ATOM 2893 C C . TYR A 1 456 ? 137.579 167.945 182.351 1.00 72.52 456 TYR A C 1
ATOM 2894 O O . TYR A 1 456 ? 137.825 168.087 183.552 1.00 72.52 456 TYR A O 1
ATOM 2903 N N . ASP A 1 457 ? 136.588 168.569 181.729 1.00 79.63 457 ASP A N 1
ATOM 2904 C CA . ASP A 1 457 ? 135.784 169.555 182.429 1.00 79.63 457 ASP A CA 1
ATOM 2905 C C . ASP A 1 457 ? 135.004 168.892 183.563 1.00 79.63 457 ASP A C 1
ATOM 2906 O O . ASP A 1 457 ? 134.523 167.765 183.411 1.00 79.63 457 ASP A O 1
ATOM 2911 N N . PRO A 1 458 ? 134.870 169.555 184.712 1.00 81.66 458 PRO A N 1
ATOM 2912 C CA . PRO A 1 458 ? 134.008 169.014 185.773 1.00 81.66 458 PRO A CA 1
ATOM 2913 C C . PRO A 1 458 ? 132.571 168.886 185.299 1.00 81.66 458 PRO A C 1
ATOM 2914 O O . PRO A 1 458 ? 131.913 169.878 184.976 1.00 81.66 458 PRO A O 1
ATOM 2918 N N . GLN A 1 459 ? 132.081 167.646 185.260 1.00 87.33 459 GLN A N 1
ATOM 2919 C CA . GLN A 1 459 ? 130.688 167.421 184.893 1.00 87.33 459 GLN A CA 1
ATOM 2920 C C . GLN A 1 459 ? 129.757 168.115 185.878 1.00 87.33 459 GLN A C 1
ATOM 2921 O O . GLN A 1 459 ? 128.768 168.742 185.484 1.00 87.33 459 GLN A O 1
ATOM 2927 N N . GLU A 1 460 ? 130.063 168.012 187.169 1.00 89.56 460 GLU A N 1
ATOM 2928 C CA . GLU A 1 460 ? 129.354 168.744 188.207 1.00 89.56 460 GLU A CA 1
ATOM 2929 C C . GLU A 1 460 ? 130.354 169.178 189.265 1.00 89.56 460 GLU A C 1
ATOM 2930 O O . GLU A 1 460 ? 131.397 168.543 189.439 1.00 89.56 460 GLU A O 1
ATOM 2936 N N . GLY A 1 461 ? 130.035 170.260 189.960 1.00 91.91 461 GLY A N 1
ATOM 2937 C CA . GLY A 1 461 ? 130.905 170.844 190.959 1.00 91.91 461 GLY A CA 1
ATOM 2938 C C . GLY A 1 461 ? 131.583 172.090 190.428 1.00 91.91 461 GLY A C 1
ATOM 2939 O O . GLY A 1 461 ? 131.336 172.538 189.305 1.00 91.91 461 GLY A O 1
ATOM 2940 N N . SER A 1 462 ? 132.457 172.655 191.258 1.00 87.23 462 SER A N 1
ATOM 2941 C CA . SER A 1 462 ? 133.181 173.863 190.888 1.00 87.23 462 SER A CA 1
ATOM 2942 C C . SER A 1 462 ? 134.610 173.763 191.393 1.00 87.23 462 SER A C 1
ATOM 2943 O O . SER A 1 462 ? 134.842 173.380 192.544 1.00 87.23 462 SER A O 1
ATOM 2946 N N . VAL A 1 463 ? 135.558 174.117 190.534 1.00 80.93 463 VAL A N 1
ATOM 2947 C CA . VAL A 1 463 ? 136.974 174.144 190.877 1.00 80.93 463 VAL A CA 1
ATOM 2948 C C . VAL A 1 463 ? 137.424 175.593 190.779 1.00 80.93 463 VAL A C 1
ATOM 2949 O O . VAL A 1 463 ? 137.446 176.170 189.684 1.00 80.93 463 VAL A O 1
ATOM 2953 N N . SER A 1 464 ? 137.784 176.180 191.914 1.00 78.70 464 SER A N 1
ATOM 2954 C CA . SER A 1 464 ? 138.114 177.595 191.995 1.00 78.70 464 SER A CA 1
ATOM 2955 C C . SER A 1 464 ? 139.583 177.777 192.343 1.00 78.70 464 SER A C 1
ATOM 2956 O O . SER A 1 464 ? 140.140 177.020 193.145 1.00 78.70 464 SER A O 1
ATOM 2959 N N . ILE A 1 465 ? 140.203 178.785 191.735 1.00 77.75 465 ILE A N 1
ATOM 2960 C CA . ILE A 1 465 ? 141.591 179.143 192.000 1.00 77.75 465 ILE A CA 1
ATOM 2961 C C . ILE A 1 465 ? 141.627 180.625 192.347 1.00 77.75 465 ILE A C 1
ATOM 2962 O O . ILE A 1 465 ? 141.180 181.462 191.554 1.00 77.75 465 ILE A O 1
ATOM 2967 N N . ASP A 1 466 ? 142.144 180.948 193.534 1.00 75.81 466 ASP A N 1
ATOM 2968 C CA . ASP A 1 466 ? 142.204 182.330 194.010 1.00 75.81 466 ASP A CA 1
ATOM 2969 C C . ASP A 1 466 ? 140.856 183.025 193.841 1.00 75.81 466 ASP A C 1
ATOM 2970 O O . ASP A 1 466 ? 140.765 184.152 193.351 1.00 75.81 466 ASP A O 1
ATOM 2975 N N . THR A 1 467 ? 139.792 182.336 194.250 1.00 76.41 467 THR A N 1
ATOM 2976 C CA . THR A 1 467 ? 138.417 182.825 194.203 1.00 76.41 467 THR A CA 1
ATOM 2977 C C . THR A 1 467 ? 137.880 182.965 192.784 1.00 76.41 467 THR A C 1
ATOM 2978 O O . THR A 1 467 ? 136.757 183.452 192.605 1.00 76.41 467 THR A O 1
ATOM 2982 N N . HIS A 1 468 ? 138.639 182.556 191.772 1.00 76.78 468 HIS A N 1
ATOM 2983 C CA . HIS A 1 468 ? 138.183 182.574 190.390 1.00 76.78 468 HIS A CA 1
ATOM 2984 C C . HIS A 1 468 ? 137.989 181.146 189.903 1.00 76.78 468 HIS A C 1
ATOM 2985 O O . HIS A 1 468 ? 138.836 180.279 190.137 1.00 76.78 468 HIS A O 1
ATOM 2992 N N . ASP A 1 469 ? 136.868 180.906 189.232 1.00 78.96 469 ASP A N 1
ATOM 2993 C CA . ASP A 1 469 ? 136.613 179.596 188.654 1.00 78.96 469 ASP A CA 1
ATOM 2994 C C . ASP A 1 469 ? 137.569 179.331 187.500 1.00 78.96 469 ASP A C 1
ATOM 2995 O O . ASP A 1 469 ? 137.927 180.240 186.747 1.00 78.96 469 ASP A O 1
ATOM 3000 N N . ILE A 1 470 ? 137.982 178.070 187.362 1.00 75.83 470 ILE A N 1
ATOM 3001 C CA . ILE A 1 470 ? 138.835 177.703 186.237 1.00 75.83 470 ILE A CA 1
ATOM 3002 C C . ILE A 1 470 ? 138.099 177.908 184.921 1.00 75.83 470 ILE A C 1
ATOM 3003 O O . ILE A 1 470 ? 138.720 178.202 183.892 1.00 75.83 470 ILE A O 1
ATOM 3008 N N . ARG A 1 471 ? 136.771 177.756 184.924 1.00 77.64 471 ARG A N 1
ATOM 3009 C CA . ARG A 1 471 ? 136.004 177.953 183.699 1.00 77.64 471 ARG A CA 1
ATOM 3010 C C . ARG A 1 471 ? 136.210 179.358 183.150 1.00 77.64 471 ARG A C 1
ATOM 3011 O O . ARG A 1 471 ? 136.572 179.536 181.981 1.00 77.64 471 ARG A O 1
ATOM 3019 N N . SER A 1 472 ? 135.992 180.373 183.986 1.00 72.97 472 SER A N 1
ATOM 3020 C CA . SER A 1 472 ? 136.190 181.748 183.551 1.00 72.97 472 SER A CA 1
ATOM 3021 C C . SER A 1 472 ? 137.656 182.059 183.289 1.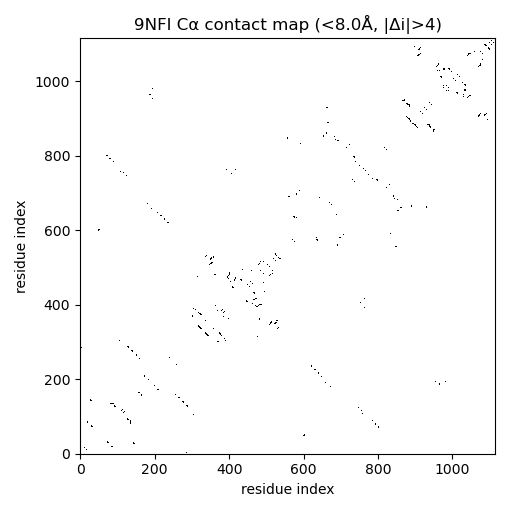00 72.97 472 SER A C 1
ATOM 3022 O O . SER A 1 472 ? 137.956 183.025 182.580 1.00 72.97 472 SER A O 1
ATOM 3025 N N . LEU A 1 473 ? 138.569 181.262 183.837 1.00 72.44 473 LEU A N 1
ATOM 3026 C CA . LEU A 1 473 ? 139.997 181.474 183.656 1.00 72.44 473 LEU A CA 1
ATOM 3027 C C . LEU A 1 473 ? 140.456 180.797 182.371 1.00 72.44 473 LEU A C 1
ATOM 3028 O O . LEU A 1 473 ? 140.011 179.690 182.052 1.00 72.44 473 LEU A O 1
ATOM 3033 N N . ASN A 1 474 ? 141.339 181.468 181.637 1.00 71.04 474 ASN A N 1
ATOM 3034 C CA . ASN A 1 474 ? 141.808 180.935 180.366 1.00 71.04 474 ASN A CA 1
ATOM 3035 C C . ASN A 1 474 ? 142.691 179.714 180.590 1.00 71.04 474 ASN A C 1
ATOM 3036 O O . ASN A 1 474 ? 143.411 179.619 181.587 1.00 71.04 474 ASN A O 1
ATOM 3041 N N . VAL A 1 475 ? 142.633 178.775 179.644 1.00 71.30 475 VAL A N 1
ATOM 3042 C CA . VAL A 1 475 ? 143.322 177.499 179.814 1.00 71.30 475 VAL A CA 1
ATOM 3043 C C . VAL A 1 475 ? 144.833 177.680 179.734 1.00 71.30 475 VAL A C 1
ATOM 3044 O O . VAL A 1 475 ? 145.582 177.090 180.521 1.00 71.30 475 VAL A O 1
ATOM 3048 N N . ARG A 1 476 ? 145.307 178.475 178.775 1.00 68.17 476 ARG A N 1
ATOM 3049 C CA . ARG A 1 476 ? 146.746 178.665 178.621 1.00 68.17 476 ARG A CA 1
ATOM 3050 C C . ARG A 1 476 ? 147.353 179.265 179.883 1.00 68.17 476 ARG A C 1
ATOM 3051 O O . ARG A 1 476 ? 148.349 178.757 180.416 1.00 68.17 476 ARG A O 1
ATOM 3059 N N . TYR A 1 477 ? 146.748 180.342 180.385 1.00 67.87 477 TYR A N 1
ATOM 3060 C CA . TYR A 1 477 ? 147.228 180.955 181.617 1.00 67.87 477 TYR A CA 1
ATOM 3061 C C . TYR A 1 477 ? 147.183 179.965 182.772 1.00 67.87 477 TYR A C 1
ATOM 3062 O O . TYR A 1 477 ? 148.128 179.882 183.563 1.00 67.87 477 TYR A O 1
ATOM 3071 N N . LEU A 1 478 ? 146.100 179.195 182.879 1.00 69.43 478 LEU A N 1
ATOM 3072 C CA . LEU A 1 478 ? 145.971 178.259 183.991 1.00 69.43 478 LEU A CA 1
ATOM 3073 C C . LEU A 1 478 ? 147.083 177.218 183.963 1.00 69.43 478 LEU A C 1
ATOM 3074 O O . LEU A 1 478 ? 147.747 176.973 184.976 1.00 69.43 478 LEU A O 1
ATOM 3079 N N . ARG A 1 479 ? 147.310 176.601 182.804 1.00 66.61 479 ARG A N 1
ATOM 3080 C CA . ARG A 1 479 ? 148.332 175.564 182.724 1.00 66.61 479 ARG A CA 1
ATOM 3081 C C . ARG A 1 479 ? 149.731 176.135 182.913 1.00 66.61 479 ARG A C 1
ATOM 3082 O O . ARG A 1 479 ? 150.601 175.460 183.474 1.00 66.61 479 ARG A O 1
ATOM 3090 N N . GLU A 1 480 ? 149.972 177.368 182.458 1.00 69.15 480 GLU A N 1
ATOM 3091 C CA . GLU A 1 480 ? 151.326 177.910 182.517 1.00 69.15 480 GLU A CA 1
ATOM 3092 C C . GLU A 1 480 ? 151.819 178.045 183.953 1.00 69.15 480 GLU A C 1
ATOM 3093 O O . GLU A 1 480 ? 152.966 177.696 184.254 1.00 69.15 480 GLU A O 1
ATOM 3099 N N . MET A 1 481 ? 150.974 178.539 184.855 1.00 71.86 481 MET A N 1
ATOM 3100 C CA . MET A 1 481 ? 151.433 178.867 186.201 1.00 71.86 481 MET A CA 1
ATOM 3101 C C . MET A 1 481 ? 151.582 177.649 187.105 1.00 71.86 481 MET A C 1
ATOM 3102 O O . MET A 1 481 ? 152.112 177.789 188.213 1.00 71.86 481 MET A O 1
ATOM 3107 N N . ILE A 1 482 ? 151.146 176.470 186.671 1.00 73.43 482 ILE A N 1
ATOM 3108 C CA . ILE A 1 482 ? 151.177 175.264 187.490 1.00 73.43 482 ILE A CA 1
ATOM 3109 C C . ILE A 1 482 ? 152.133 174.269 186.850 1.00 73.43 482 ILE A C 1
ATOM 3110 O O . ILE A 1 482 ? 152.048 174.003 185.646 1.00 73.43 482 ILE A O 1
ATOM 3115 N N . GLY A 1 483 ? 153.039 173.726 187.654 1.00 76.28 483 GLY A N 1
ATOM 3116 C CA . GLY A 1 483 ? 153.906 172.647 187.227 1.00 76.28 483 GLY A CA 1
ATOM 3117 C C . GLY A 1 483 ? 153.345 171.323 187.707 1.00 76.28 483 GLY A C 1
ATOM 3118 O O . GLY A 1 483 ? 152.792 171.232 188.798 1.00 76.28 483 GLY A O 1
ATOM 3119 N N . VAL A 1 484 ? 153.473 170.296 186.872 1.00 76.39 484 VAL A N 1
ATOM 3120 C CA . VAL A 1 484 ? 152.942 168.973 187.182 1.00 76.39 484 VAL A CA 1
ATOM 3121 C C . VAL A 1 484 ? 153.978 167.927 186.801 1.00 76.39 484 VAL A C 1
ATOM 3122 O O . VAL A 1 484 ? 154.584 168.000 185.727 1.00 76.39 484 VAL A O 1
ATOM 3126 N N . VAL A 1 485 ? 154.185 166.955 187.688 1.00 81.77 485 VAL A N 1
ATOM 3127 C CA . VAL A 1 485 ? 155.148 165.883 187.462 1.00 81.77 485 VAL A CA 1
ATOM 3128 C C . VAL A 1 485 ? 154.538 164.564 187.926 1.00 81.77 485 VAL A C 1
ATOM 3129 O O . VAL A 1 485 ? 153.874 164.504 188.968 1.00 81.77 485 VAL A O 1
ATOM 3133 N N . SER A 1 486 ? 154.768 163.507 187.145 1.00 84.61 486 SER A N 1
ATOM 3134 C CA . SER A 1 486 ? 154.206 162.186 187.396 1.00 84.61 486 SER A CA 1
ATOM 3135 C C . SER A 1 486 ? 155.292 161.128 187.212 1.00 84.61 486 SER A C 1
ATOM 3136 O O . SER A 1 486 ? 156.454 161.436 186.932 1.00 84.61 486 SER A O 1
ATOM 3139 N N . GLN A 1 487 ? 154.895 159.861 187.358 1.00 89.95 487 GLN A N 1
ATOM 3140 C CA . GLN A 1 487 ? 155.852 158.769 187.504 1.00 89.95 487 GLN A CA 1
ATOM 3141 C C . GLN A 1 487 ? 156.558 158.391 186.209 1.00 89.95 487 GLN A C 1
ATOM 3142 O O . GLN A 1 487 ? 157.513 157.611 186.261 1.00 89.95 487 GLN A O 1
ATOM 3148 N N . GLU A 1 488 ? 156.120 158.898 185.062 1.00 86.58 488 GLU A N 1
ATOM 3149 C CA . GLU A 1 488 ? 156.709 158.480 183.796 1.00 86.58 488 GLU A CA 1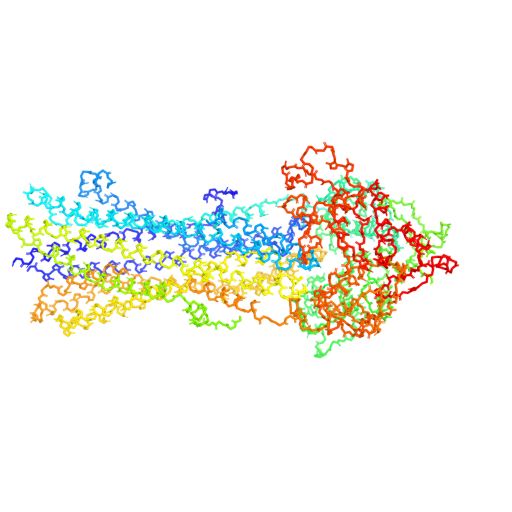
ATOM 3150 C C . GLU A 1 488 ? 157.609 159.577 183.244 1.00 86.58 488 GLU A C 1
ATOM 3151 O O . GLU A 1 488 ? 157.158 160.398 182.437 1.00 86.58 488 GLU A O 1
ATOM 3157 N N . PRO A 1 489 ? 158.879 159.633 183.649 1.00 84.76 489 PRO A N 1
ATOM 3158 C CA . PRO A 1 489 ? 159.759 160.704 183.161 1.00 84.76 489 PRO A CA 1
ATOM 3159 C C . PRO A 1 489 ? 160.033 160.539 181.675 1.00 84.76 489 PRO A C 1
ATOM 3160 O O . PRO A 1 489 ? 160.583 159.525 181.242 1.00 84.76 489 PRO A O 1
ATOM 3164 N N . ILE A 1 490 ? 159.644 161.543 180.896 1.00 79.60 490 ILE A N 1
ATOM 3165 C CA . ILE A 1 490 ? 159.893 161.572 179.462 1.00 79.60 490 ILE A CA 1
ATOM 3166 C C . ILE A 1 490 ? 160.709 162.812 179.140 1.00 79.60 490 ILE A C 1
ATOM 3167 O O . ILE A 1 490 ? 160.426 163.903 179.646 1.00 79.60 490 ILE A O 1
ATOM 3172 N N . LEU A 1 491 ? 161.728 162.637 178.306 1.00 83.16 491 LEU A N 1
ATOM 3173 C CA . LEU A 1 491 ? 162.540 163.734 177.801 1.00 83.16 491 LEU A CA 1
ATOM 3174 C C . LEU A 1 491 ? 162.456 163.730 176.282 1.00 83.16 491 LEU A C 1
ATOM 3175 O O . LEU A 1 491 ? 162.592 162.677 175.651 1.00 83.16 491 LEU A O 1
ATOM 3180 N N . PHE A 1 492 ? 162.230 164.904 175.700 1.00 76.58 492 PHE A N 1
ATOM 3181 C CA . PHE A 1 492 ? 161.987 164.990 174.271 1.00 76.58 492 PHE A CA 1
ATOM 3182 C C . PHE A 1 492 ? 163.285 164.831 173.487 1.00 76.58 492 PHE A C 1
ATOM 3183 O O . PHE A 1 492 ? 164.389 164.970 174.020 1.00 76.58 492 PHE A O 1
ATOM 3191 N N . ALA A 1 493 ? 163.135 164.544 172.194 1.00 80.83 493 ALA A N 1
ATOM 3192 C CA . ALA A 1 493 ? 164.267 164.249 171.315 1.00 80.83 493 ALA A CA 1
ATOM 3193 C C . ALA A 1 493 ? 164.959 165.556 170.936 1.00 80.83 493 ALA A C 1
ATOM 3194 O O . ALA A 1 493 ? 164.764 166.119 169.856 1.00 80.83 493 ALA A O 1
ATOM 3196 N N . THR A 1 494 ? 165.793 166.037 171.851 1.00 85.84 494 THR A N 1
ATOM 3197 C CA . THR A 1 494 ? 166.570 167.250 171.639 1.00 85.84 494 THR A CA 1
ATOM 3198 C C . THR A 1 494 ? 167.509 167.415 172.824 1.00 85.84 494 THR A C 1
ATOM 3199 O O . THR A 1 494 ? 167.295 166.829 173.888 1.00 85.84 494 THR A O 1
ATOM 3203 N N . THR A 1 495 ? 168.543 168.229 172.631 1.00 90.22 495 THR A N 1
ATOM 3204 C CA . THR A 1 495 ? 169.561 168.397 173.653 1.00 90.22 495 THR A CA 1
ATOM 3205 C C . THR A 1 495 ? 168.940 168.890 174.959 1.00 90.22 495 THR A C 1
ATOM 3206 O O . THR A 1 495 ? 167.791 169.335 175.009 1.00 90.22 495 THR A O 1
ATOM 3210 N N . ILE A 1 496 ? 169.731 168.809 176.031 1.00 89.08 496 ILE A N 1
ATOM 3211 C CA . ILE A 1 496 ? 169.250 169.240 177.341 1.00 89.08 496 ILE A CA 1
ATOM 3212 C C . ILE A 1 496 ? 168.874 170.713 177.309 1.00 89.08 496 ILE A C 1
ATOM 3213 O O . ILE A 1 496 ? 167.872 171.127 177.906 1.00 89.08 496 ILE A O 1
ATOM 3218 N N . ALA A 1 497 ? 169.673 171.529 176.618 1.00 91.67 497 ALA A N 1
ATOM 3219 C CA . ALA A 1 497 ? 169.385 172.957 176.547 1.00 91.67 497 ALA A CA 1
ATOM 3220 C C . ALA A 1 497 ? 168.019 173.205 175.921 1.00 91.67 497 ALA A C 1
ATOM 3221 O O . ALA A 1 497 ? 167.233 174.017 176.420 1.00 91.67 497 ALA A O 1
ATOM 3223 N N . GLU A 1 498 ? 167.713 172.503 174.829 1.00 89.96 498 GLU A N 1
ATOM 3224 C CA . GLU A 1 498 ? 166.417 172.675 174.182 1.00 89.96 498 GLU A CA 1
ATOM 3225 C C . GLU A 1 498 ? 165.294 172.074 175.020 1.00 89.96 498 GLU A C 1
ATOM 3226 O O . GLU A 1 498 ? 164.176 172.601 175.040 1.00 89.96 498 GLU A O 1
ATOM 3232 N N . ASN A 1 499 ? 165.565 170.966 175.711 1.00 84.80 499 ASN A N 1
ATOM 3233 C CA . ASN A 1 499 ? 164.537 170.363 176.552 1.00 84.80 499 ASN A CA 1
ATOM 3234 C C . ASN A 1 499 ? 164.129 171.303 177.678 1.00 84.80 499 ASN A C 1
ATOM 3235 O O . ASN A 1 499 ? 162.937 171.457 177.965 1.00 84.80 499 ASN A O 1
ATOM 3240 N N . ILE A 1 500 ? 165.103 171.948 178.327 1.00 86.08 500 ILE A N 1
ATOM 3241 C CA . ILE A 1 500 ? 164.772 172.922 179.366 1.00 86.08 500 ILE A CA 1
ATOM 3242 C C . ILE A 1 500 ? 164.424 174.282 178.788 1.00 86.08 500 ILE A C 1
ATOM 3243 O O . ILE A 1 500 ? 164.000 175.173 179.534 1.00 86.08 500 ILE A O 1
ATOM 3248 N N . LYS A 1 501 ? 164.594 174.469 177.478 1.00 89.72 501 LYS A N 1
ATOM 3249 C CA . LYS A 1 501 ? 164.065 175.655 176.818 1.00 89.72 501 LYS A CA 1
ATOM 3250 C C . LYS A 1 501 ? 162.543 175.677 176.838 1.00 89.72 501 LYS A C 1
ATOM 3251 O O . LYS A 1 501 ? 161.947 176.753 176.721 1.00 89.72 501 LYS A O 1
ATOM 3257 N N . TYR A 1 502 ? 161.903 174.514 176.985 1.00 78.24 502 TYR A N 1
ATOM 3258 C CA . TYR A 1 502 ? 160.448 174.444 177.021 1.00 78.24 502 TYR A CA 1
ATOM 3259 C C . TYR A 1 502 ? 159.860 175.036 178.292 1.00 78.24 502 TYR A C 1
ATOM 3260 O O . TYR A 1 502 ? 158.651 175.282 178.332 1.00 78.24 502 TYR A O 1
ATOM 3269 N N . GLY A 1 503 ? 160.670 175.268 179.325 1.00 81.96 503 GLY A N 1
ATOM 3270 C CA . GLY A 1 503 ? 160.143 175.895 180.525 1.00 81.96 503 GLY A CA 1
ATOM 3271 C C . GLY A 1 503 ? 159.519 177.246 180.235 1.00 81.96 503 GLY A C 1
ATOM 3272 O O . GLY A 1 503 ? 158.417 177.551 180.699 1.00 81.96 503 GLY A O 1
ATOM 3273 N N . ARG A 1 504 ? 160.212 178.070 179.457 1.00 82.46 504 ARG A N 1
ATOM 3274 C CA . ARG A 1 504 ? 159.699 179.357 179.013 1.00 82.46 504 ARG A CA 1
ATOM 3275 C C . ARG A 1 504 ? 160.420 179.736 177.731 1.00 82.46 504 ARG A C 1
ATOM 3276 O O . ARG A 1 504 ? 161.471 179.168 177.416 1.00 82.46 504 ARG A O 1
ATOM 3284 N N . PRO A 1 505 ? 159.884 180.691 176.970 1.00 90.81 505 PRO A N 1
ATOM 3285 C CA . PRO A 1 505 ? 160.659 181.208 175.832 1.00 90.81 505 PRO A CA 1
ATOM 3286 C C . PRO A 1 505 ? 161.775 182.142 176.260 1.00 90.81 505 PRO A C 1
ATOM 3287 O O . PRO A 1 505 ? 162.837 182.166 175.625 1.00 90.81 505 PRO A O 1
ATOM 3291 N N . ASP A 1 506 ? 161.565 182.914 177.325 1.00 90.16 506 ASP A N 1
ATOM 3292 C CA . ASP A 1 506 ? 162.541 183.910 177.769 1.00 90.16 506 ASP A CA 1
ATOM 3293 C C . ASP A 1 506 ? 163.536 183.259 178.730 1.00 90.16 506 ASP A C 1
ATOM 3294 O O . ASP A 1 506 ? 163.562 183.519 179.933 1.00 90.16 506 ASP A O 1
ATOM 3299 N N . VAL A 1 507 ? 164.369 182.391 178.162 1.00 92.26 507 VAL A N 1
ATOM 3300 C CA . VAL A 1 507 ? 165.434 181.742 178.918 1.00 92.26 507 VAL A CA 1
ATOM 3301 C C . VAL A 1 507 ? 166.686 181.675 178.053 1.00 92.26 507 VAL A C 1
ATOM 3302 O O . VAL A 1 507 ? 166.798 180.822 177.167 1.00 92.26 507 VAL A O 1
ATOM 3306 N N . THR A 1 508 ? 167.630 182.576 178.302 1.00 99.57 508 THR A N 1
ATOM 3307 C CA . THR A 1 508 ? 168.885 182.617 177.572 1.00 99.57 508 THR A CA 1
ATOM 3308 C C . THR A 1 508 ? 169.992 182.008 178.432 1.00 99.57 508 THR A C 1
ATOM 3309 O O . THR A 1 508 ? 169.737 181.430 179.493 1.00 99.57 508 THR A O 1
ATOM 3313 N N . GLN A 1 509 ? 171.240 182.136 177.972 1.00 101.84 509 GLN A N 1
ATOM 3314 C CA . GLN A 1 509 ? 172.341 181.413 178.604 1.00 101.84 509 GLN A CA 1
ATOM 3315 C C . GLN A 1 509 ? 172.412 181.689 180.101 1.00 101.84 509 GLN A C 1
ATOM 3316 O O . GLN A 1 509 ? 172.504 180.755 180.908 1.00 101.84 509 GLN A O 1
ATOM 3322 N N . GLN A 1 510 ? 172.371 182.961 180.500 1.00 102.59 510 GLN A N 1
ATOM 3323 C CA . GLN A 1 510 ? 172.406 183.253 181.927 1.00 102.59 510 GLN A CA 1
ATOM 3324 C C . GLN A 1 510 ? 171.179 182.670 182.614 1.00 102.59 510 GLN A C 1
ATOM 3325 O O . GLN A 1 510 ? 171.278 182.096 183.702 1.00 102.59 510 GLN A O 1
ATOM 3331 N N . GLU A 1 511 ? 170.018 182.753 181.964 1.00 99.93 511 GLU A N 1
ATOM 3332 C CA . GLU A 1 511 ? 168.803 182.253 182.593 1.00 99.93 511 GLU A CA 1
ATOM 3333 C C . GLU A 1 511 ? 168.801 180.730 182.645 1.00 99.93 511 GLU A C 1
ATOM 3334 O O . GLU A 1 511 ? 168.419 180.141 183.660 1.00 99.93 511 GLU A O 1
ATOM 3340 N N . ILE A 1 512 ? 169.233 180.073 181.566 1.00 94.38 512 ILE A N 1
ATOM 3341 C CA . ILE A 1 512 ? 169.249 178.613 181.556 1.00 94.38 512 ILE A CA 1
ATOM 3342 C C . ILE A 1 512 ? 170.228 178.084 182.597 1.00 94.38 512 ILE A C 1
ATOM 3343 O O . ILE A 1 512 ? 169.919 177.138 183.332 1.00 94.38 512 ILE A O 1
ATOM 3348 N N . GLU A 1 513 ? 171.421 178.684 182.690 1.00 100.19 513 GLU A N 1
ATOM 3349 C CA . GLU A 1 513 ? 172.389 178.208 183.674 1.00 100.19 513 GLU A CA 1
ATOM 3350 C C . GLU A 1 513 ? 171.934 178.526 185.095 1.00 100.19 513 GLU A C 1
ATOM 3351 O O . GLU A 1 513 ? 172.127 177.713 186.006 1.00 100.19 513 GLU A O 1
ATOM 3357 N N . GLN A 1 514 ? 171.308 179.689 185.305 1.00 100.75 514 GLN A N 1
ATOM 3358 C CA . GLN A 1 514 ? 170.765 179.998 186.621 1.00 100.75 514 GLN A CA 1
ATOM 3359 C C . GLN A 1 514 ? 169.675 179.011 187.008 1.00 100.75 514 GLN A C 1
ATOM 3360 O O . GLN A 1 514 ? 169.593 178.591 188.165 1.00 100.75 514 GLN A O 1
ATOM 3366 N N . ALA A 1 515 ? 168.816 178.642 186.057 1.00 97.17 515 ALA A N 1
ATOM 3367 C CA . ALA A 1 515 ? 167.770 177.667 186.342 1.00 97.17 515 ALA A CA 1
ATOM 3368 C C . ALA A 1 515 ? 168.364 176.301 186.657 1.00 97.17 515 ALA A C 1
ATOM 3369 O O . ALA A 1 515 ? 167.930 175.631 187.601 1.00 97.17 515 ALA A O 1
ATOM 3371 N N . ALA A 1 516 ? 169.359 175.870 185.881 1.00 96.71 516 ALA A N 1
ATOM 3372 C CA . ALA A 1 516 ? 170.014 174.601 186.176 1.00 96.71 516 ALA A CA 1
ATOM 3373 C C . ALA A 1 516 ? 170.609 174.616 187.576 1.00 96.71 516 ALA A C 1
ATOM 3374 O O . ALA A 1 516 ? 170.459 173.651 188.335 1.00 96.71 516 ALA A O 1
ATOM 3376 N N . LYS A 1 517 ? 171.283 175.709 187.939 1.00 98.54 517 LYS A N 1
ATOM 3377 C CA . LYS A 1 517 ? 171.729 175.876 189.316 1.00 98.54 517 LYS A CA 1
ATOM 3378 C C . LYS A 1 517 ? 170.552 175.819 190.278 1.00 98.54 517 LYS A C 1
ATOM 3379 O O . LYS A 1 517 ? 170.692 175.341 191.410 1.00 98.54 517 LYS A O 1
ATOM 3385 N N . GLU A 1 518 ? 169.384 176.298 189.843 1.00 98.27 518 GLU A N 1
ATOM 3386 C CA . GLU A 1 518 ? 168.186 176.222 190.669 1.00 98.27 518 GLU A CA 1
ATOM 3387 C C . GLU A 1 518 ? 167.788 174.777 190.925 1.00 98.27 518 GLU A C 1
ATOM 3388 O O . GLU A 1 518 ? 167.308 174.450 192.017 1.00 98.27 518 GLU A O 1
ATOM 3394 N N . ALA A 1 519 ? 167.978 173.902 189.934 1.00 94.03 519 ALA A N 1
ATOM 3395 C CA . ALA A 1 519 ? 167.748 172.480 190.157 1.00 94.03 519 ALA A CA 1
ATOM 3396 C C . ALA A 1 519 ? 168.589 171.965 191.312 1.00 94.03 519 ALA A C 1
ATOM 3397 O O . ALA A 1 519 ? 168.149 171.080 192.055 1.00 94.03 519 ALA A O 1
ATOM 3399 N N . ASN A 1 520 ? 169.806 172.490 191.464 1.00 96.25 520 ASN A N 1
ATOM 3400 C CA . ASN A 1 520 ? 170.709 172.148 192.564 1.00 96.25 520 ASN A CA 1
ATOM 3401 C C . ASN A 1 520 ? 170.801 170.640 192.779 1.00 96.25 520 ASN A C 1
ATOM 3402 O O . ASN A 1 520 ? 171.118 170.180 193.880 1.00 96.25 520 ASN A O 1
ATOM 3407 N N . ALA A 1 521 ? 170.527 169.867 191.739 1.00 94.25 521 ALA A N 1
ATOM 3408 C CA . ALA A 1 521 ? 170.711 168.422 191.735 1.00 94.25 521 ALA A CA 1
ATOM 3409 C C . ALA A 1 521 ? 171.509 167.955 190.531 1.00 94.25 521 ALA A C 1
ATOM 3410 O O . ALA A 1 521 ? 172.349 167.063 190.665 1.00 94.25 521 ALA A O 1
ATOM 3412 N N . TYR A 1 522 ? 171.266 168.536 189.363 1.00 97.27 522 TYR A N 1
ATOM 3413 C CA . TYR A 1 522 ? 172.084 168.311 188.173 1.00 97.27 522 TYR A CA 1
ATOM 3414 C C . TYR A 1 522 ? 173.159 169.383 188.042 1.00 97.27 522 TYR A C 1
ATOM 3415 O O . TYR A 1 522 ? 173.277 170.049 187.016 1.00 97.27 522 TYR A O 1
ATOM 3424 N N . ASP A 1 523 ? 173.954 169.576 189.095 1.00 93.65 523 ASP A N 1
ATOM 3425 C CA . ASP A 1 523 ? 175.049 170.536 189.012 1.00 93.65 523 ASP A CA 1
ATOM 3426 C C . ASP A 1 523 ? 176.181 169.993 188.152 1.00 93.65 523 ASP A C 1
ATOM 3427 O O . ASP A 1 523 ? 176.878 170.758 187.474 1.00 93.65 523 ASP A O 1
ATOM 3432 N N . PHE A 1 524 ? 176.381 168.679 188.169 1.00 95.40 524 PHE A N 1
ATOM 3433 C CA . PHE A 1 524 ? 177.332 168.036 187.280 1.00 95.40 524 PHE A CA 1
ATOM 3434 C C . PHE A 1 524 ? 176.756 167.973 185.867 1.00 95.40 524 PHE A C 1
ATOM 3435 O O . PHE A 1 524 ? 175.674 168.494 185.583 1.00 95.40 524 PHE A O 1
ATOM 3443 N N . ILE A 1 525 ? 177.488 167.326 184.961 1.00 98.52 525 ILE A N 1
ATOM 3444 C CA . ILE A 1 525 ? 177.061 167.157 183.579 1.00 98.52 525 ILE A CA 1
ATOM 3445 C C . ILE A 1 525 ? 177.561 165.810 183.071 1.00 98.52 525 ILE A C 1
ATOM 3446 O O . ILE A 1 525 ? 178.327 165.111 183.737 1.00 98.52 525 ILE A O 1
ATOM 3451 N N . MET A 1 526 ? 177.115 165.454 181.870 1.00 105.09 526 MET A N 1
ATOM 3452 C CA . MET A 1 526 ? 177.505 164.204 181.232 1.00 105.09 526 MET A CA 1
ATOM 3453 C C . MET A 1 526 ? 178.922 164.332 180.678 1.00 105.09 526 MET A C 1
ATOM 3454 O O . MET A 1 526 ? 179.625 165.319 180.911 1.00 105.09 526 MET A O 1
ATOM 3459 N N . ASN A 1 527 ? 179.355 163.323 179.928 1.00 109.62 527 ASN A N 1
ATOM 3460 C CA . ASN A 1 527 ? 180.556 163.454 179.123 1.00 109.62 527 ASN A CA 1
ATOM 3461 C C . ASN A 1 527 ? 180.297 164.476 178.020 1.00 109.62 527 ASN A C 1
ATOM 3462 O O . ASN A 1 527 ? 179.217 165.067 177.927 1.00 109.62 527 ASN A O 1
ATOM 3467 N N . LEU A 1 528 ? 181.288 164.689 177.164 1.00 104.49 528 LEU A N 1
ATOM 3468 C CA . LEU A 1 528 ? 181.210 165.849 176.289 1.00 104.49 528 LEU A CA 1
ATOM 3469 C C . LEU A 1 528 ? 180.998 167.066 177.177 1.00 104.49 528 LEU A C 1
ATOM 3470 O O . LEU A 1 528 ? 179.878 167.587 177.256 1.00 104.49 528 LEU A O 1
ATOM 3475 N N . PRO A 1 529 ? 182.033 167.541 177.873 1.00 103.39 529 PRO A N 1
ATOM 3476 C CA . PRO A 1 529 ? 181.813 168.568 17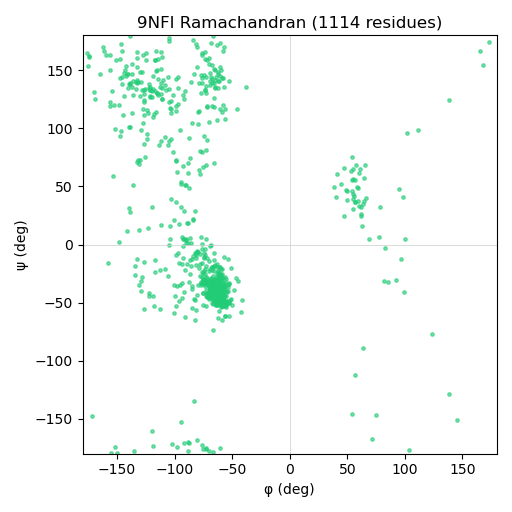8.899 1.00 103.39 529 PRO A CA 1
ATOM 3477 C C . PRO A 1 529 ? 181.326 169.864 178.279 1.00 103.39 529 PRO A C 1
ATOM 3478 O O . PRO A 1 529 ? 182.040 170.871 178.235 1.00 103.39 529 PRO A O 1
ATOM 3482 N N . ASP A 1 530 ? 180.086 169.829 177.797 1.00 98.70 530 ASP A N 1
ATOM 3483 C CA . ASP A 1 530 ? 179.505 170.920 177.039 1.00 98.70 530 ASP A CA 1
ATOM 3484 C C . ASP A 1 530 ? 178.649 171.849 177.881 1.00 98.70 530 ASP A C 1
ATOM 3485 O O . ASP A 1 530 ? 178.215 172.890 177.375 1.00 98.70 530 ASP A O 1
ATOM 3490 N N . LYS A 1 531 ? 178.394 171.510 179.145 1.00 99.04 531 LYS A N 1
ATOM 3491 C CA . LYS A 1 531 ? 177.577 172.336 180.030 1.00 99.04 531 LYS A CA 1
ATOM 3492 C C . LYS A 1 531 ? 176.182 172.549 179.430 1.00 99.04 531 LYS A C 1
ATOM 3493 O O . LYS A 1 531 ? 175.807 173.639 178.992 1.00 99.04 531 LYS A O 1
ATOM 3499 N N . PHE A 1 532 ? 175.436 171.447 179.394 1.00 94.28 532 PHE A N 1
ATOM 3500 C CA . PHE A 1 532 ? 174.037 171.336 178.981 1.00 94.28 532 PHE A CA 1
ATOM 3501 C C . PHE A 1 532 ? 173.847 171.226 177.471 1.00 94.28 532 PHE A C 1
ATOM 3502 O O . PHE A 1 532 ? 172.702 171.062 177.035 1.00 94.28 532 PHE A O 1
ATOM 3510 N N . GLU A 1 533 ? 174.899 171.304 176.661 1.00 92.71 533 GLU A N 1
ATOM 3511 C CA . GLU A 1 533 ? 174.790 171.107 175.215 1.00 92.71 533 GLU A CA 1
ATOM 3512 C C . GLU A 1 533 ? 175.270 169.692 174.909 1.00 92.71 533 GLU A C 1
ATOM 3513 O O . GLU A 1 533 ? 176.391 169.475 174.451 1.00 92.71 533 GLU A O 1
ATOM 3519 N N . THR A 1 534 ? 174.392 168.721 175.146 1.00 92.85 534 THR A N 1
ATOM 3520 C CA . THR A 1 534 ? 174.728 167.310 174.988 1.00 92.85 534 THR A CA 1
ATOM 3521 C C . THR A 1 534 ? 173.564 166.628 174.287 1.00 92.85 534 THR A C 1
ATOM 3522 O O . THR A 1 534 ? 172.473 166.521 174.854 1.00 92.85 534 THR A O 1
ATOM 3526 N N . LEU A 1 535 ? 173.795 166.174 173.058 1.00 94.47 535 LEU A N 1
ATOM 3527 C CA . LEU A 1 535 ? 172.740 165.534 172.285 1.00 94.47 535 LEU A CA 1
ATOM 3528 C C . LEU A 1 535 ? 172.195 164.335 173.046 1.00 94.47 535 LEU A C 1
ATOM 3529 O O . LEU A 1 535 ? 172.931 163.388 173.342 1.00 94.47 535 LEU A O 1
ATOM 3534 N N . VAL A 1 536 ? 170.902 164.374 173.355 1.00 91.89 536 VAL A N 1
ATOM 3535 C CA . VAL A 1 536 ? 170.220 163.289 174.059 1.00 91.89 536 VAL A CA 1
ATOM 3536 C C . VAL A 1 536 ? 169.045 162.878 173.176 1.00 91.89 536 VAL A C 1
ATOM 3537 O O . VAL A 1 536 ? 167.940 163.417 173.290 1.00 91.89 536 VAL A O 1
ATOM 3541 N N . GLY A 1 537 ? 169.276 161.913 172.300 1.00 96.14 537 GLY A N 1
ATOM 3542 C CA . GLY A 1 537 ? 168.264 161.424 171.387 1.00 96.14 537 GLY A CA 1
ATOM 3543 C C . GLY A 1 537 ? 167.544 160.213 171.932 1.00 96.14 537 GLY A C 1
ATOM 3544 O O . GLY A 1 537 ? 167.437 160.016 173.146 1.00 96.14 537 GLY A O 1
ATOM 3545 N N . ASP A 1 538 ? 167.041 159.385 171.016 1.00 107.39 538 ASP A N 1
ATOM 3546 C CA . ASP A 1 538 ? 166.358 158.166 171.431 1.00 107.39 538 ASP A CA 1
ATOM 3547 C C . ASP A 1 538 ? 167.305 157.240 172.181 1.00 107.39 538 ASP A C 1
ATOM 3548 O O . ASP A 1 538 ? 166.930 156.645 173.198 1.00 107.39 538 ASP A O 1
ATOM 3553 N N . ARG A 1 539 ? 168.541 157.108 171.696 1.00 111.19 539 ARG A N 1
ATOM 3554 C CA . ARG A 1 539 ? 169.552 156.290 172.347 1.00 111.19 539 ARG A CA 1
ATOM 3555 C C . ARG A 1 539 ? 170.753 157.087 172.828 1.00 111.19 539 ARG A C 1
ATOM 3556 O O . ARG A 1 539 ? 171.420 156.648 173.771 1.00 111.19 539 ARG A O 1
ATOM 3564 N N . GLY A 1 540 ? 171.027 158.249 172.244 1.00 100.43 540 GLY A N 1
ATOM 3565 C CA . GLY A 1 540 ? 172.216 158.992 172.604 1.00 100.43 540 GLY A CA 1
ATOM 3566 C C . GLY A 1 540 ? 172.284 159.285 174.087 1.00 100.43 540 GLY A C 1
ATOM 3567 O O . GLY A 1 540 ? 171.540 160.123 174.602 1.00 100.43 540 GLY A O 1
ATOM 3568 N N . THR A 1 541 ? 173.186 158.599 174.782 1.00 101.00 541 THR A N 1
ATOM 3569 C CA . THR A 1 541 ? 173.388 158.779 176.216 1.00 101.00 541 THR A CA 1
ATOM 3570 C C . THR A 1 541 ? 172.079 158.584 176.982 1.00 101.00 541 THR A C 1
ATOM 3571 O O . THR A 1 541 ? 171.537 159.506 177.593 1.00 101.00 541 THR A O 1
ATOM 3575 N N . GLN A 1 542 ? 171.567 157.355 176.926 1.00 102.09 542 GLN A N 1
ATOM 3576 C CA . GLN A 1 542 ? 170.403 157.001 177.727 1.00 102.09 542 GLN A CA 1
ATOM 3577 C C . GLN A 1 542 ? 170.757 157.148 179.200 1.00 102.09 542 GLN A C 1
ATOM 3578 O O . GLN A 1 542 ? 171.870 156.823 179.621 1.00 102.09 542 GLN A O 1
ATOM 3584 N N . MET A 1 543 ? 169.814 157.656 179.985 1.00 94.79 543 MET A N 1
ATOM 3585 C CA . MET A 1 543 ? 170.061 157.980 181.379 1.00 94.79 543 MET A CA 1
ATOM 3586 C C . MET A 1 543 ? 169.011 157.310 182.255 1.00 94.79 543 MET A C 1
ATOM 3587 O O . MET A 1 543 ? 167.960 156.870 181.783 1.00 94.79 543 MET A O 1
ATOM 3592 N N . SER A 1 544 ? 169.309 157.233 183.548 1.00 93.68 544 SER A N 1
ATOM 3593 C CA . SER A 1 544 ? 168.464 156.512 184.485 1.00 93.68 544 SER A CA 1
ATOM 3594 C C . SER A 1 544 ? 167.269 157.367 184.898 1.00 93.68 544 SER A C 1
ATOM 3595 O O . SER A 1 544 ? 167.192 158.565 184.613 1.00 93.68 544 SER A O 1
ATOM 3598 N N . GLY A 1 545 ? 166.322 156.737 185.592 1.00 92.17 545 GLY A N 1
ATOM 3599 C CA . GLY A 1 545 ? 165.142 157.454 186.035 1.00 92.17 545 GLY A CA 1
ATOM 3600 C C . GLY A 1 545 ? 165.469 158.624 186.938 1.00 92.17 545 GLY A C 1
ATOM 3601 O O . GLY A 1 545 ? 164.793 159.653 186.895 1.00 92.17 545 GLY A O 1
ATOM 3602 N N . GLY A 1 546 ? 166.502 158.486 187.771 1.00 95.81 546 GLY A N 1
ATOM 3603 C CA . GLY A 1 546 ? 166.873 159.580 188.652 1.00 95.81 546 GLY A CA 1
ATOM 3604 C C . GLY A 1 546 ? 167.306 160.820 187.894 1.00 95.81 546 GLY A C 1
ATOM 3605 O O . GLY A 1 546 ? 166.866 161.931 188.199 1.00 95.81 546 GLY A O 1
ATOM 3606 N N . GLN A 1 547 ? 168.171 160.651 186.892 1.00 94.64 547 GLN A N 1
ATOM 3607 C CA . GLN A 1 547 ? 168.618 161.798 186.109 1.00 94.64 547 GLN A CA 1
ATOM 3608 C C . GLN A 1 547 ? 167.469 162.411 185.322 1.00 94.64 547 GLN A C 1
ATOM 3609 O O . GLN A 1 547 ? 167.390 163.638 185.176 1.00 94.64 547 GLN A O 1
ATOM 3615 N N . LYS A 1 548 ? 166.582 161.575 184.782 1.00 89.68 548 LYS A N 1
ATOM 3616 C CA . LYS A 1 548 ? 165.436 162.106 184.053 1.00 89.68 548 LYS A CA 1
ATOM 3617 C C . LYS A 1 548 ? 164.517 162.896 184.974 1.00 89.68 548 LYS A C 1
ATOM 3618 O O . LYS A 1 548 ? 164.007 163.954 184.592 1.00 89.68 548 LYS A O 1
ATOM 3624 N N . GLN A 1 549 ? 164.290 162.405 186.192 1.00 89.60 549 GLN A N 1
ATOM 3625 C CA . GLN A 1 549 ? 163.506 163.181 187.144 1.00 89.60 549 GLN A CA 1
ATOM 3626 C C . GLN A 1 549 ? 164.218 164.479 187.499 1.00 89.60 549 GLN A C 1
ATOM 3627 O O . GLN A 1 549 ? 163.577 165.523 187.658 1.00 89.60 549 GLN A O 1
ATOM 3633 N N . ARG A 1 550 ? 165.546 164.438 187.616 1.00 91.94 550 ARG A N 1
ATOM 3634 C CA . ARG A 1 550 ? 166.304 165.656 187.886 1.00 91.94 550 ARG A CA 1
ATOM 3635 C C . ARG A 1 550 ? 166.076 166.695 186.794 1.00 91.94 550 ARG A C 1
ATOM 3636 O O . ARG A 1 550 ? 165.741 167.853 187.076 1.00 91.94 550 ARG A O 1
ATOM 3644 N N . ILE A 1 551 ? 166.258 166.296 185.536 1.00 85.69 551 ILE A N 1
ATOM 3645 C CA . ILE A 1 551 ? 166.129 167.249 184.438 1.00 85.69 551 ILE A CA 1
ATOM 3646 C C . ILE A 1 551 ? 164.685 167.717 184.301 1.00 85.69 551 ILE A C 1
ATOM 3647 O O . ILE A 1 551 ? 164.426 168.883 183.982 1.00 85.69 551 ILE A O 1
ATOM 3652 N N . ALA A 1 552 ? 163.720 166.826 184.541 1.00 85.11 552 ALA A N 1
ATOM 3653 C CA . ALA A 1 552 ? 162.321 167.232 184.487 1.00 85.11 552 ALA A CA 1
ATOM 3654 C C . ALA A 1 552 ? 162.008 168.264 185.560 1.00 85.11 552 ALA A C 1
ATOM 3655 O O . ALA A 1 552 ? 161.310 169.251 185.300 1.00 85.11 552 ALA A O 1
ATOM 3657 N N . ILE A 1 553 ? 162.510 168.053 186.778 1.00 87.58 553 ILE A N 1
ATOM 3658 C CA . ILE A 1 553 ? 162.273 169.017 187.846 1.00 87.58 553 ILE A CA 1
ATOM 3659 C C . ILE A 1 553 ? 162.945 170.341 187.516 1.00 87.58 553 ILE A C 1
ATOM 3660 O O . ILE A 1 553 ? 162.415 171.413 187.822 1.00 87.58 553 ILE A O 1
ATOM 3665 N N . ALA A 1 554 ? 164.122 170.293 186.890 1.00 86.90 554 ALA A N 1
ATOM 3666 C CA . ALA A 1 554 ? 164.771 171.533 186.472 1.00 86.90 554 ALA A CA 1
ATOM 3667 C C . ALA A 1 554 ? 163.920 172.275 185.448 1.00 86.90 554 ALA A C 1
ATOM 3668 O O . ALA A 1 554 ? 163.740 173.497 185.537 1.00 86.90 554 ALA A O 1
ATOM 3670 N N . ARG A 1 555 ? 163.384 171.546 184.470 1.00 81.45 555 ARG A N 1
ATOM 3671 C CA . ARG A 1 555 ? 162.525 172.164 183.468 1.00 81.45 555 ARG A CA 1
ATOM 3672 C C . ARG A 1 555 ? 161.293 172.781 184.115 1.00 81.45 555 ARG A C 1
ATOM 3673 O O . ARG A 1 555 ? 160.859 173.872 183.730 1.00 81.45 555 ARG A O 1
ATOM 3681 N N . ALA A 1 556 ? 160.710 172.088 185.092 1.00 84.02 556 ALA A N 1
ATOM 3682 C CA . ALA A 1 556 ? 159.570 172.645 185.812 1.00 84.02 556 ALA A CA 1
ATOM 3683 C C . ALA A 1 556 ? 159.960 173.908 186.571 1.00 84.02 556 ALA A C 1
ATOM 3684 O O . ALA A 1 556 ? 159.231 174.906 186.547 1.00 84.02 556 ALA A O 1
ATOM 3686 N N . LEU A 1 557 ? 161.109 173.885 187.248 1.00 85.49 557 LEU A N 1
ATOM 3687 C CA . LEU A 1 557 ? 161.556 175.039 188.018 1.00 85.49 557 LEU A CA 1
ATOM 3688 C C . LEU A 1 557 ? 161.919 176.220 187.134 1.00 85.49 557 LEU A C 1
ATOM 3689 O O . LEU A 1 557 ? 161.975 177.351 187.627 1.00 85.49 557 LEU A O 1
ATOM 3694 N N . VAL A 1 558 ? 162.178 175.985 185.848 1.00 84.87 558 VAL A N 1
ATOM 3695 C CA . VAL A 1 558 ? 162.520 177.096 184.964 1.00 84.87 558 VAL A CA 1
ATOM 3696 C C . VAL A 1 558 ? 161.423 178.152 184.998 1.00 84.87 558 VAL A C 1
ATOM 3697 O O . VAL A 1 558 ? 161.701 179.358 184.997 1.00 84.87 558 VAL A O 1
ATOM 3701 N N . ARG A 1 559 ? 160.162 177.722 185.026 1.00 78.64 559 ARG A N 1
ATOM 3702 C CA . ARG A 1 559 ? 159.037 178.646 184.954 1.00 78.64 559 ARG A CA 1
ATOM 3703 C C . ARG A 1 559 ? 158.518 179.084 186.318 1.00 78.64 559 ARG A C 1
ATOM 3704 O O . ARG A 1 559 ? 157.514 179.802 186.373 1.00 78.64 559 ARG A O 1
ATOM 3712 N N . ASN A 1 560 ? 159.165 178.680 187.407 1.00 82.16 560 ASN A N 1
ATOM 3713 C CA . ASN A 1 560 ? 158.790 179.094 188.754 1.00 82.16 560 ASN A CA 1
ATOM 3714 C C . ASN A 1 560 ? 157.275 179.020 188.978 1.00 82.16 560 ASN A C 1
ATOM 3715 O O . ASN A 1 560 ? 156.662 179.973 189.462 1.00 82.16 560 ASN A O 1
ATOM 3720 N N . PRO A 1 561 ? 156.656 177.880 188.679 1.00 80.09 561 PRO A N 1
ATOM 3721 C CA . PRO A 1 561 ? 155.194 177.796 188.756 1.00 80.09 561 PRO A CA 1
ATOM 3722 C C . PRO A 1 561 ? 154.698 178.030 190.172 1.00 80.09 561 PRO A C 1
ATOM 3723 O O . PRO A 1 561 ? 155.357 177.679 191.152 1.00 80.09 561 PRO A O 1
ATOM 3727 N N . LYS A 1 562 ? 153.515 178.639 190.274 1.00 76.18 562 LYS A N 1
ATOM 3728 C CA . LYS A 1 562 ? 152.968 178.940 191.594 1.00 76.18 562 LYS A CA 1
ATOM 3729 C C . LYS A 1 562 ? 152.523 177.674 192.315 1.00 76.18 562 LYS A C 1
ATOM 3730 O O . LYS A 1 562 ? 152.811 177.499 193.504 1.00 76.18 562 LYS A O 1
ATOM 3736 N N . ILE A 1 563 ? 151.824 176.783 191.621 1.00 77.24 563 ILE A N 1
ATOM 3737 C CA . ILE A 1 563 ? 151.312 175.551 192.204 1.00 77.24 563 ILE A CA 1
ATOM 3738 C C . ILE A 1 563 ? 152.087 174.385 191.613 1.00 77.24 563 ILE A C 1
ATOM 3739 O O . ILE A 1 563 ? 152.428 174.395 190.424 1.00 77.24 563 ILE A O 1
ATOM 3744 N N . LEU A 1 564 ? 152.382 173.394 192.448 1.00 78.27 564 LEU A N 1
ATOM 3745 C CA . LEU A 1 564 ? 153.049 172.176 192.016 1.00 78.27 564 LEU A CA 1
ATOM 3746 C C . LEU A 1 564 ? 152.140 170.993 192.306 1.00 78.27 564 LEU A C 1
ATOM 3747 O O . LEU A 1 564 ? 151.582 170.888 193.402 1.00 78.27 564 LEU A O 1
ATOM 3752 N N . LEU A 1 565 ? 151.973 170.124 191.315 1.00 78.21 565 LEU A N 1
ATOM 3753 C CA . LEU A 1 565 ? 151.190 168.904 191.443 1.00 78.21 565 LEU A CA 1
ATOM 3754 C C . LEU A 1 565 ? 152.099 167.715 191.178 1.00 78.21 565 LEU A C 1
ATOM 3755 O O . LEU A 1 565 ? 152.792 167.673 190.155 1.00 78.21 565 LEU A O 1
ATOM 3760 N N . LEU A 1 566 ? 152.111 166.765 192.108 1.00 84.25 566 LEU A N 1
ATOM 3761 C CA . LEU A 1 566 ? 152.980 165.602 192.026 1.00 84.25 566 LEU A CA 1
ATOM 3762 C C . LEU A 1 566 ? 152.141 164.343 192.158 1.00 84.25 566 LEU A C 1
ATOM 3763 O O . LEU A 1 566 ? 151.337 164.219 193.089 1.00 84.25 566 LEU A O 1
ATOM 3768 N N . ASP A 1 567 ? 152.338 163.413 191.232 1.00 89.84 567 ASP A N 1
ATOM 3769 C CA . ASP A 1 567 ? 151.658 162.124 191.253 1.00 89.84 567 ASP A CA 1
ATOM 3770 C C . ASP A 1 567 ? 152.733 161.065 191.492 1.00 89.84 567 ASP A C 1
ATOM 3771 O O . ASP A 1 567 ? 153.278 160.482 190.553 1.00 89.84 567 ASP A O 1
ATOM 3776 N N . GLU A 1 568 ? 153.046 160.837 192.767 1.00 95.70 568 GLU A N 1
ATOM 3777 C CA . GLU A 1 568 ? 154.033 159.845 193.189 1.00 95.70 568 GLU A CA 1
ATOM 3778 C C . GLU A 1 568 ? 155.319 159.957 192.364 1.00 95.70 568 GLU A C 1
ATOM 3779 O O . GLU A 1 568 ? 155.689 159.067 191.600 1.00 95.70 568 GLU A O 1
ATOM 3785 N N . ALA A 1 569 ? 155.991 161.096 192.541 1.00 91.77 569 ALA A N 1
ATOM 3786 C CA . ALA A 1 569 ? 157.267 161.308 191.867 1.00 91.77 569 ALA A CA 1
ATOM 3787 C C . ALA A 1 569 ? 158.293 160.254 192.259 1.00 91.77 569 ALA A C 1
ATOM 3788 O O . ALA A 1 569 ? 159.154 159.895 191.449 1.00 91.77 569 ALA A O 1
ATOM 3790 N N . THR A 1 570 ? 158.222 159.750 193.488 1.00 101.77 570 THR A N 1
ATOM 3791 C CA . THR A 1 570 ? 159.165 158.743 193.975 1.00 101.77 570 THR A CA 1
ATOM 3792 C C . THR A 1 570 ? 158.634 157.367 193.595 1.00 101.77 570 THR A C 1
ATOM 3793 O O . THR A 1 570 ? 157.863 156.747 194.329 1.00 101.77 570 THR A O 1
ATOM 3797 N N . SER A 1 571 ? 159.049 156.886 192.428 1.00 98.20 571 SER A N 1
ATOM 3798 C CA . SER A 1 571 ? 158.677 155.555 191.970 1.00 98.20 571 SER A CA 1
ATOM 3799 C C . SER A 1 571 ? 159.403 155.276 190.667 1.00 98.20 571 SER A C 1
ATOM 3800 O O . SER A 1 571 ? 159.737 156.201 189.921 1.00 98.20 571 SER A O 1
ATOM 3803 N N . ALA A 1 572 ? 159.627 153.992 190.393 1.00 103.26 572 ALA A N 1
ATOM 3804 C CA . ALA A 1 572 ? 160.402 153.574 189.228 1.00 103.26 572 ALA A CA 1
ATOM 3805 C C . ALA A 1 572 ? 161.780 154.230 189.236 1.00 103.26 572 ALA A C 1
ATOM 3806 O O . ALA A 1 572 ? 162.282 154.681 188.204 1.00 103.26 572 ALA A O 1
ATOM 3808 N N . LEU A 1 573 ? 162.393 154.286 190.415 1.00 100.56 573 LEU A N 1
ATOM 3809 C CA . LEU A 1 573 ? 163.694 154.907 190.603 1.00 100.56 573 LEU A CA 1
ATOM 3810 C C . LEU A 1 573 ? 164.590 153.976 191.409 1.00 100.56 573 LEU A C 1
ATOM 3811 O O . LEU A 1 573 ? 164.134 153.009 192.024 1.00 100.56 573 LEU A O 1
ATOM 3816 N N . ASP A 1 574 ? 165.879 154.289 191.401 1.00 102.00 574 ASP A N 1
ATOM 3817 C CA . ASP A 1 574 ? 166.882 153.449 192.040 1.00 102.00 574 ASP A CA 1
ATOM 3818 C C . ASP A 1 574 ? 166.765 153.585 193.557 1.00 102.00 574 ASP A C 1
ATOM 3819 O O . ASP A 1 574 ? 165.864 154.240 194.085 1.00 102.00 574 ASP A O 1
ATOM 3824 N N . ALA A 1 575 ? 167.688 152.950 194.276 1.00 105.25 575 ALA A N 1
ATOM 3825 C CA . ALA A 1 575 ? 167.687 152.942 195.732 1.00 105.25 575 ALA A CA 1
ATOM 3826 C C . ALA A 1 575 ? 168.514 154.073 196.329 1.00 105.25 575 ALA A C 1
ATOM 3827 O O . ALA A 1 575 ? 168.671 154.130 197.552 1.00 105.25 575 ALA A O 1
ATOM 3829 N N . GLU A 1 576 ? 169.041 154.972 195.500 1.00 103.32 576 GLU A N 1
ATOM 3830 C CA . GLU A 1 576 ? 169.824 156.104 195.982 1.00 103.32 576 GLU A CA 1
ATOM 3831 C C . GLU A 1 576 ? 169.327 157.448 195.479 1.00 103.32 576 GLU A C 1
ATOM 3832 O O . GLU A 1 576 ? 169.733 158.476 196.033 1.00 103.32 576 GLU A O 1
ATOM 3838 N N . SER A 1 577 ? 168.474 157.481 194.456 1.00 102.60 577 SER A N 1
ATOM 3839 C CA . SER A 1 577 ? 167.929 158.733 193.954 1.00 102.60 577 SER A CA 1
ATOM 3840 C C . SER A 1 577 ? 166.705 159.200 194.727 1.00 102.60 577 SER A C 1
ATOM 3841 O O . SER A 1 577 ? 166.289 160.349 194.549 1.00 102.60 577 SER A O 1
ATOM 3844 N N . GLU A 1 578 ? 166.112 158.347 195.566 1.00 106.40 578 GLU A N 1
ATOM 3845 C CA . GLU A 1 578 ? 164.960 158.777 196.350 1.00 106.40 578 GLU A CA 1
ATOM 3846 C C . GLU A 1 578 ? 165.334 159.929 197.270 1.00 106.40 578 GLU A C 1
ATOM 3847 O O . GLU A 1 578 ? 164.618 160.932 197.351 1.00 106.40 578 GLU A O 1
ATOM 3853 N N . THR A 1 579 ? 166.460 159.803 197.973 1.00 106.93 579 THR A N 1
ATOM 3854 C CA . THR A 1 579 ? 166.895 160.880 198.855 1.00 106.93 579 THR A CA 1
ATOM 3855 C C . THR A 1 579 ? 167.190 162.146 198.064 1.00 106.93 579 THR A C 1
ATOM 3856 O O . THR A 1 579 ? 166.837 163.251 198.490 1.00 106.93 579 THR A O 1
ATOM 3860 N N . ILE A 1 580 ? 167.832 162.004 196.904 1.00 98.63 580 ILE A N 1
ATOM 3861 C CA . ILE A 1 580 ? 168.184 163.173 196.103 1.00 98.63 580 ILE A CA 1
ATOM 3862 C C . ILE A 1 580 ? 166.924 163.905 195.658 1.00 98.63 580 ILE A C 1
ATOM 3863 O O . ILE A 1 580 ? 166.818 165.132 195.784 1.00 98.63 580 ILE A O 1
ATOM 3868 N N . VAL A 1 581 ? 165.944 163.163 195.140 1.00 96.05 581 VAL A N 1
ATOM 3869 C CA . VAL A 1 581 ? 164.729 163.796 194.641 1.00 96.05 581 VAL A CA 1
ATOM 3870 C C . VAL A 1 581 ? 163.924 164.383 195.791 1.00 96.05 581 VAL A C 1
ATOM 3871 O O . VAL A 1 581 ? 163.332 165.460 195.662 1.00 96.05 581 VAL A O 1
ATOM 3875 N N . GLN A 1 582 ? 163.887 163.694 196.934 1.00 98.16 582 GLN A N 1
ATOM 3876 C CA . GLN A 1 582 ? 163.168 164.226 198.084 1.00 98.16 582 GLN A CA 1
ATOM 3877 C C . GLN A 1 582 ? 163.796 165.525 198.569 1.00 98.16 582 GLN A C 1
ATOM 3878 O O . GLN A 1 582 ? 163.086 166.485 198.881 1.00 98.16 582 GLN A O 1
ATOM 3884 N N . ALA A 1 583 ? 165.128 165.577 198.637 1.00 92.59 583 ALA A N 1
ATOM 3885 C CA . ALA A 1 583 ? 165.793 166.807 199.050 1.00 92.59 583 ALA A CA 1
ATOM 3886 C C . ALA A 1 583 ? 165.560 167.922 198.039 1.00 92.59 583 ALA A C 1
ATOM 3887 O O . ALA A 1 583 ? 165.334 169.078 198.420 1.00 92.59 583 ALA A O 1
ATOM 3889 N N . ALA A 1 584 ? 165.612 167.595 196.746 1.00 91.91 584 ALA A N 1
ATOM 3890 C CA . ALA A 1 584 ? 165.354 168.602 195.725 1.00 91.91 584 ALA A CA 1
ATOM 3891 C C . ALA A 1 584 ? 163.946 169.164 195.859 1.00 91.91 584 ALA A C 1
ATOM 3892 O O . ALA A 1 584 ? 163.743 170.380 195.773 1.00 91.91 584 ALA A O 1
ATOM 3894 N N . LEU A 1 585 ? 162.960 168.295 196.087 1.00 89.33 585 LEU A N 1
ATOM 3895 C CA . LEU A 1 585 ? 161.592 168.770 196.248 1.00 89.33 585 LEU A CA 1
ATOM 3896 C C . LEU A 1 585 ? 161.421 169.556 197.541 1.00 89.33 585 LEU A C 1
ATOM 3897 O O . LEU A 1 585 ? 160.645 170.517 197.579 1.00 89.33 585 LEU A O 1
ATOM 3902 N N . ASP A 1 586 ? 162.122 169.166 198.606 1.00 95.51 586 ASP A N 1
ATOM 3903 C CA . ASP A 1 586 ? 162.075 169.941 199.841 1.00 95.51 586 ASP A CA 1
ATOM 3904 C C . ASP A 1 586 ? 162.603 171.349 199.614 1.00 95.51 586 ASP A C 1
ATOM 3905 O O . ASP A 1 586 ? 162.013 172.328 200.085 1.00 95.51 586 ASP A O 1
ATOM 3910 N N . LYS A 1 587 ? 163.714 171.470 198.887 1.00 91.71 587 LYS A N 1
ATOM 3911 C CA . LYS A 1 587 ? 164.230 172.793 198.556 1.00 91.71 587 LYS A CA 1
ATOM 3912 C C . LYS A 1 587 ? 163.247 173.556 197.677 1.00 91.71 587 LYS A C 1
ATOM 3913 O O . LYS A 1 587 ? 163.048 174.763 197.855 1.00 91.71 587 LYS A O 1
ATOM 3919 N N . VAL A 1 588 ? 162.615 172.864 196.727 1.00 87.23 588 VAL A N 1
ATOM 3920 C CA . VAL A 1 588 ? 161.638 173.509 195.854 1.00 87.23 588 VAL A CA 1
ATOM 3921 C C . VAL A 1 588 ? 160.473 174.058 196.668 1.00 87.23 588 VAL A C 1
ATOM 3922 O O . VAL A 1 588 ? 159.933 175.129 196.366 1.00 87.23 588 VAL A O 1
ATOM 3926 N N . ARG A 1 589 ? 160.071 173.336 197.712 1.00 87.87 589 ARG A N 1
ATOM 3927 C CA . ARG A 1 589 ? 158.897 173.693 198.497 1.00 87.87 589 ARG A CA 1
ATOM 3928 C C . ARG A 1 589 ? 159.096 175.003 199.247 1.00 87.87 589 ARG A C 1
ATOM 3929 O O . ARG A 1 589 ? 158.154 175.521 199.855 1.00 87.87 589 ARG A O 1
ATOM 3937 N N . LEU A 1 590 ? 160.309 175.552 199.213 1.00 92.69 590 LEU A N 1
ATOM 3938 C CA . LEU A 1 590 ? 160.596 176.770 199.956 1.00 92.69 590 LEU A CA 1
ATOM 3939 C C . LEU A 1 590 ? 159.915 177.964 199.300 1.00 92.69 590 LEU A C 1
ATOM 3940 O O . LEU A 1 590 ? 160.497 178.621 198.432 1.00 92.69 590 LEU A O 1
ATOM 3945 N N . GLY A 1 591 ? 158.679 178.243 199.709 1.00 87.61 591 GLY A N 1
ATOM 3946 C CA . GLY A 1 591 ? 157.942 179.377 199.189 1.00 87.61 591 GLY A CA 1
ATOM 3947 C C . GLY A 1 591 ? 157.040 179.011 198.031 1.00 87.61 591 GLY A C 1
ATOM 3948 O O . GLY A 1 591 ? 157.042 179.684 196.997 1.0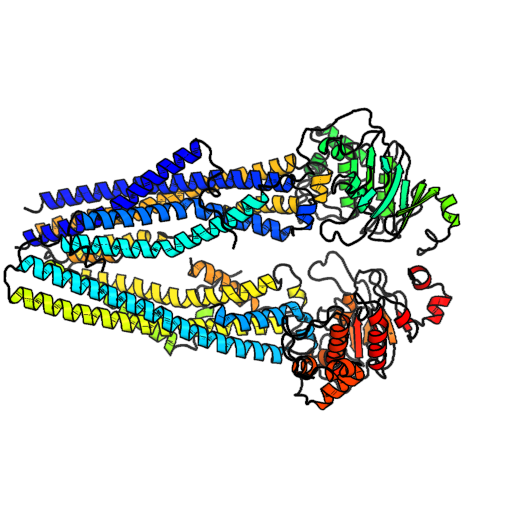0 87.61 591 GLY A O 1
ATOM 3949 N N . ARG A 1 592 ? 156.264 177.943 198.189 1.00 80.66 592 ARG A N 1
ATOM 3950 C CA . ARG A 1 592 ? 155.383 177.492 197.123 1.00 80.66 592 ARG A CA 1
ATOM 3951 C C . ARG A 1 592 ? 154.311 176.587 197.713 1.00 80.66 592 ARG A C 1
ATOM 3952 O O . ARG A 1 592 ? 154.408 176.143 198.860 1.00 80.66 592 ARG A O 1
ATOM 3960 N N . THR A 1 593 ? 153.283 176.325 196.910 1.00 81.65 593 THR A N 1
ATOM 3961 C CA . THR A 1 593 ? 152.170 175.463 197.288 1.00 81.65 593 THR A CA 1
ATOM 3962 C C . THR A 1 593 ? 152.242 174.188 196.461 1.00 81.65 593 THR A C 1
ATOM 3963 O O . THR A 1 593 ? 152.285 174.248 195.228 1.00 81.65 593 THR A O 1
ATOM 3967 N N . THR A 1 594 ? 152.252 173.042 197.136 1.00 81.41 594 THR A N 1
ATOM 3968 C CA . THR A 1 594 ? 152.428 171.756 196.478 1.00 81.41 594 THR A CA 1
ATOM 3969 C C . THR A 1 594 ? 151.389 170.763 196.969 1.00 81.41 594 THR A C 1
ATOM 3970 O O . THR A 1 594 ? 151.082 170.709 198.164 1.00 81.41 594 THR A O 1
ATOM 3974 N N . ILE A 1 595 ? 150.854 169.980 196.039 1.00 82.61 595 ILE A N 1
ATOM 3975 C CA . ILE A 1 595 ? 149.976 168.861 196.353 1.00 82.61 595 ILE A CA 1
ATOM 3976 C C . ILE A 1 595 ? 150.594 167.613 195.746 1.00 82.61 595 ILE A C 1
ATOM 3977 O O . ILE A 1 595 ? 150.670 167.488 194.518 1.00 82.61 595 ILE A O 1
ATOM 3982 N N . VAL A 1 596 ? 151.035 166.698 196.602 1.00 88.62 596 VAL A N 1
ATOM 3983 C CA . VAL A 1 596 ? 151.585 165.415 196.189 1.00 88.62 596 VAL A CA 1
ATOM 3984 C C . VAL A 1 596 ? 150.608 164.338 196.630 1.00 88.62 596 VAL A C 1
ATOM 3985 O O . VAL A 1 596 ? 150.182 164.319 197.791 1.00 88.62 596 VAL A O 1
ATOM 3989 N N . VAL A 1 597 ? 150.244 163.452 195.713 1.00 94.49 597 VAL A N 1
ATOM 3990 C CA . VAL A 1 597 ? 149.346 162.346 196.025 1.00 94.49 597 VAL A CA 1
ATOM 3991 C C . VAL A 1 597 ? 150.214 161.117 196.262 1.00 94.49 597 VAL A C 1
ATOM 3992 O O . VAL A 1 597 ? 150.882 160.629 195.343 1.00 94.49 597 VAL A O 1
ATOM 3996 N N . ALA A 1 598 ? 150.208 160.618 197.495 1.00 102.17 598 ALA A N 1
ATOM 3997 C CA . ALA A 1 598 ? 151.093 159.547 197.925 1.00 102.17 598 ALA A CA 1
ATOM 3998 C C . ALA A 1 598 ? 150.300 158.291 198.261 1.00 102.17 598 ALA A C 1
ATOM 3999 O O . ALA A 1 598 ? 149.323 158.325 199.013 1.00 102.17 598 ALA A O 1
ATOM 4001 N N . HIS A 1 599 ? 150.731 157.174 197.675 1.00 105.72 599 HIS A N 1
ATOM 4002 C CA . HIS A 1 599 ? 150.106 155.883 197.934 1.00 105.72 599 HIS A CA 1
ATOM 4003 C C . HIS A 1 599 ? 151.141 154.791 198.181 1.00 105.72 599 HIS A C 1
ATOM 4004 O O . HIS A 1 599 ? 150.856 153.807 198.872 1.00 105.72 599 HIS A O 1
ATOM 4011 N N . ARG A 1 600 ? 152.340 154.952 197.628 1.00 103.54 600 ARG A N 1
ATOM 4012 C CA . ARG A 1 600 ? 153.298 153.857 197.552 1.00 103.54 600 ARG A CA 1
ATOM 4013 C C . ARG A 1 600 ? 154.163 153.805 198.811 1.00 103.54 600 ARG A C 1
ATOM 4014 O O . ARG A 1 600 ? 154.003 154.590 199.750 1.00 103.54 600 ARG A O 1
ATOM 4022 N N . LEU A 1 601 ? 155.103 152.861 198.828 1.00 109.14 601 LEU A N 1
ATOM 4023 C CA . LEU A 1 601 ? 155.979 152.616 199.965 1.00 109.14 601 LEU A CA 1
ATOM 4024 C C . LEU A 1 601 ? 157.143 153.595 200.042 1.00 109.14 601 LEU A C 1
ATOM 4025 O O . LEU A 1 601 ? 157.896 153.561 201.021 1.00 109.14 601 LEU A O 1
ATOM 4030 N N . SER A 1 602 ? 157.311 154.457 199.041 1.00 104.84 602 SER A N 1
ATOM 4031 C CA . SER A 1 602 ? 158.433 155.387 199.014 1.00 104.84 602 SER A CA 1
ATOM 4032 C C . SER A 1 602 ? 158.450 156.248 200.270 1.00 104.84 602 SER A C 1
ATOM 4033 O O . SER A 1 602 ? 159.412 156.211 201.043 1.00 104.84 602 SER A O 1
ATOM 4036 N N . THR A 1 603 ? 157.396 157.034 200.476 1.00 102.39 603 THR A N 1
ATOM 4037 C CA . THR A 1 603 ? 157.269 157.849 201.683 1.00 102.39 603 THR A CA 1
ATOM 4038 C C . THR A 1 603 ? 155.853 158.395 201.729 1.00 102.39 603 THR A C 1
ATOM 4039 O O . THR A 1 603 ? 155.407 159.030 200.768 1.00 102.39 603 THR A O 1
ATOM 4043 N N . ILE A 1 604 ? 155.153 158.156 202.835 1.00 104.53 604 ILE A N 1
ATOM 4044 C CA . ILE A 1 604 ? 153.780 158.615 202.990 1.00 104.53 604 ILE A CA 1
ATOM 4045 C C . ILE A 1 604 ? 153.639 159.689 204.064 1.00 104.53 604 ILE A C 1
ATOM 4046 O O . ILE A 1 604 ? 152.667 160.460 204.019 1.00 104.53 604 ILE A O 1
ATOM 4051 N N . ARG A 1 605 ? 154.573 159.780 205.006 1.00 104.92 605 ARG A N 1
ATOM 4052 C CA . ARG A 1 605 ? 154.550 160.797 206.049 1.00 104.92 605 ARG A CA 1
ATOM 4053 C C . ARG A 1 605 ? 155.358 162.035 205.680 1.00 104.92 605 ARG A C 1
ATOM 4054 O O . ARG A 1 605 ? 155.524 162.925 206.521 1.00 104.92 605 ARG A O 1
ATOM 4062 N N . ASN A 1 606 ? 155.864 162.112 204.447 1.00 99.99 606 ASN A N 1
ATOM 4063 C CA . ASN A 1 606 ? 156.744 163.214 204.073 1.00 99.99 606 ASN A CA 1
ATOM 4064 C C . ASN A 1 606 ? 156.047 164.559 204.230 1.00 99.99 606 ASN A C 1
ATOM 4065 O O . ASN A 1 606 ? 156.628 165.510 204.765 1.00 99.99 606 ASN A O 1
ATOM 4070 N N . ALA A 1 607 ? 154.799 164.654 203.785 1.00 98.27 607 ALA A N 1
ATOM 4071 C CA . ALA A 1 607 ? 154.099 165.928 203.766 1.00 98.27 607 ALA A CA 1
ATOM 4072 C C . ALA A 1 607 ? 153.844 166.427 205.188 1.00 98.27 607 ALA A C 1
ATOM 4073 O O . ALA A 1 607 ? 154.212 165.794 206.181 1.00 98.27 607 ALA A O 1
ATOM 4075 N N . ASP A 1 608 ? 153.217 167.601 205.269 1.00 96.10 608 ASP A N 1
ATOM 4076 C CA . ASP A 1 608 ? 152.833 168.168 206.557 1.00 96.10 608 ASP A CA 1
ATOM 4077 C C . ASP A 1 608 ? 151.382 167.837 206.885 1.00 96.10 608 ASP A C 1
ATOM 4078 O O . ASP A 1 608 ? 151.071 167.384 207.992 1.00 96.10 608 ASP A O 1
ATOM 4083 N N . VAL A 1 609 ? 150.480 168.058 205.932 1.00 93.95 609 VAL A N 1
ATOM 4084 C CA . VAL A 1 609 ? 149.066 167.734 206.082 1.00 93.95 609 VAL A CA 1
ATOM 4085 C C . VAL A 1 609 ? 148.721 166.643 205.079 1.00 93.95 609 VAL A C 1
ATOM 4086 O O . VAL A 1 609 ? 149.057 166.751 203.894 1.00 93.95 609 VAL A O 1
ATOM 4090 N N . ILE A 1 610 ? 148.062 165.589 205.553 1.00 98.51 610 ILE A N 1
ATOM 4091 C CA . ILE A 1 610 ? 147.661 164.468 204.713 1.00 98.51 610 ILE A CA 1
ATOM 4092 C C . ILE A 1 610 ? 146.174 164.219 204.924 1.00 98.51 610 ILE A C 1
ATOM 4093 O O . ILE A 1 610 ? 145.702 164.180 206.065 1.00 98.51 610 ILE A O 1
ATOM 4098 N N . ALA A 1 611 ? 145.441 164.057 203.827 1.00 98.41 611 ALA A N 1
ATOM 4099 C CA . ALA A 1 611 ? 144.020 163.749 203.846 1.00 98.41 611 ALA A CA 1
ATOM 4100 C C . ALA A 1 611 ? 143.782 162.383 203.217 1.00 98.41 611 ALA A C 1
ATOM 4101 O O . ALA A 1 611 ? 144.657 161.807 202.562 1.00 98.41 611 ALA A O 1
ATOM 4103 N N . GLY A 1 612 ? 142.572 161.869 203.419 1.00 97.81 612 GLY A N 1
ATOM 4104 C CA . GLY A 1 612 ? 142.195 160.549 202.949 1.00 97.81 612 GLY A CA 1
ATOM 4105 C C . GLY A 1 612 ? 141.145 160.637 201.855 1.00 97.81 612 GLY A C 1
ATOM 4106 O O . GLY A 1 612 ? 140.181 161.395 201.965 1.00 97.81 612 GLY A O 1
ATOM 4107 N N . PHE A 1 613 ? 141.353 159.855 200.805 1.00 99.17 613 PHE A N 1
ATOM 4108 C CA . PHE A 1 613 ? 140.368 159.636 199.760 1.00 99.17 613 PHE A CA 1
ATOM 4109 C C . PHE A 1 613 ? 139.941 158.177 199.748 1.00 99.17 613 PHE A C 1
ATOM 4110 O O . PHE A 1 613 ? 140.709 157.277 200.100 1.00 99.17 613 PHE A O 1
ATOM 4118 N N . HIS A 1 614 ? 138.698 157.960 199.337 1.00 102.60 614 HIS A N 1
ATOM 4119 C CA . HIS A 1 614 ? 138.119 156.624 199.284 1.00 102.60 614 HIS A CA 1
ATOM 4120 C C . HIS A 1 614 ? 137.198 156.590 198.074 1.00 102.60 614 HIS A C 1
ATOM 4121 O O . HIS A 1 614 ? 136.174 157.280 198.055 1.00 102.60 614 HIS A O 1
ATOM 4128 N N . LYS A 1 615 ? 137.582 155.823 197.055 1.00 99.24 615 LYS A N 1
ATOM 4129 C CA . LYS A 1 615 ? 136.781 155.691 195.841 1.00 99.24 615 LYS A CA 1
ATOM 4130 C C . LYS A 1 615 ? 136.382 157.060 195.297 1.00 99.24 615 LYS A C 1
ATOM 4131 O O . LYS A 1 615 ? 135.270 157.259 194.803 1.00 99.24 615 LYS A O 1
ATOM 4137 N N . GLY A 1 616 ? 137.302 158.015 195.394 1.00 98.47 616 GLY A N 1
ATOM 4138 C CA . GLY A 1 616 ? 137.066 159.346 194.872 1.00 98.47 616 GLY A CA 1
ATOM 4139 C C . GLY A 1 616 ? 136.643 160.344 195.929 1.00 98.47 616 GLY A C 1
ATOM 4140 O O . GLY A 1 616 ? 137.097 161.491 195.917 1.00 98.47 616 GLY A O 1
ATOM 4141 N N . ASP A 1 617 ? 135.781 159.928 196.852 1.00 104.50 617 ASP A N 1
ATOM 4142 C CA . ASP A 1 617 ? 135.270 160.859 197.844 1.00 104.50 617 ASP A CA 1
ATOM 4143 C C . ASP A 1 617 ? 136.345 161.175 198.882 1.00 104.50 617 ASP A C 1
ATOM 4144 O O . ASP A 1 617 ? 137.366 160.493 198.991 1.00 104.50 617 ASP A O 1
ATOM 4149 N N . VAL A 1 618 ? 136.102 162.230 199.654 1.00 99.39 618 VAL A N 1
ATOM 4150 C CA . VAL A 1 618 ? 136.987 162.638 200.739 1.00 99.39 618 VAL A CA 1
ATOM 4151 C C . VAL A 1 618 ? 136.507 161.995 202.029 1.00 99.39 618 VAL A C 1
ATOM 4152 O O . VAL A 1 618 ? 135.320 162.071 202.370 1.00 99.39 618 VAL A O 1
ATOM 4156 N N . ILE A 1 619 ? 137.424 161.341 202.737 1.00 102.63 619 ILE A N 1
ATOM 4157 C CA . ILE A 1 619 ? 137.124 160.838 204.072 1.00 102.63 619 ILE A CA 1
ATOM 4158 C C . ILE A 1 619 ? 137.259 161.958 205.093 1.00 102.63 619 ILE A C 1
ATOM 4159 O O . ILE A 1 619 ? 136.320 162.264 205.838 1.00 102.63 619 ILE A O 1
ATOM 4164 N N . GLU A 1 620 ? 138.430 162.590 205.133 1.00 101.23 620 GLU A N 1
ATOM 4165 C CA . GLU A 1 620 ? 138.654 163.763 205.965 1.00 101.23 620 GLU A CA 1
ATOM 4166 C C . GLU A 1 620 ? 140.062 164.276 205.702 1.00 101.23 620 GLU A C 1
ATOM 4167 O O . GLU A 1 620 ? 140.897 163.582 205.115 1.00 101.23 620 GLU A O 1
ATOM 4173 N N . LEU A 1 621 ? 140.306 165.508 206.135 1.00 100.42 621 LEU A N 1
ATOM 4174 C CA . LEU A 1 621 ? 141.612 166.146 206.041 1.00 100.42 621 LEU A CA 1
ATOM 4175 C C . LEU A 1 621 ? 142.121 166.437 207.444 1.00 100.42 621 LEU A C 1
ATOM 4176 O O . LEU A 1 621 ? 141.384 166.978 208.275 1.00 100.42 621 LEU A O 1
ATOM 4181 N N . GLY A 1 622 ? 143.375 166.078 207.706 1.00 99.95 622 GLY A N 1
ATOM 4182 C CA . GLY A 1 622 ? 143.935 166.289 209.027 1.00 99.95 622 GLY A CA 1
ATOM 4183 C C . GLY A 1 622 ? 145.443 166.231 208.995 1.00 99.95 622 GLY A C 1
ATOM 4184 O O . GLY A 1 622 ? 146.057 165.851 207.996 1.00 99.95 622 GLY A O 1
ATOM 4185 N N . THR A 1 623 ? 146.036 166.626 210.117 1.00 103.19 623 THR A N 1
ATOM 4186 C CA . THR A 1 623 ? 147.480 166.582 210.257 1.00 103.19 623 THR A CA 1
ATOM 4187 C C . THR A 1 623 ? 147.967 165.137 210.283 1.00 103.19 623 THR A C 1
ATOM 4188 O O . THR A 1 623 ? 147.240 164.211 210.652 1.00 103.19 623 THR A O 1
ATOM 4192 N N . HIS A 1 624 ? 149.226 164.951 209.882 1.00 102.55 624 HIS A N 1
ATOM 4193 C CA . HIS A 1 624 ? 149.775 163.602 209.794 1.00 102.55 624 HIS A CA 1
ATOM 4194 C C . HIS A 1 624 ? 149.746 162.904 211.149 1.00 102.55 624 HIS A C 1
ATOM 4195 O O . HIS A 1 624 ? 149.366 161.731 211.242 1.00 102.55 624 HIS A O 1
ATOM 4202 N N . SER A 1 625 ? 150.135 163.608 212.214 1.00 104.44 625 SER A N 1
ATOM 4203 C CA . SER A 1 625 ? 150.096 163.004 213.540 1.00 104.44 625 SER A CA 1
ATOM 4204 C C . SER A 1 625 ? 148.666 162.684 213.951 1.00 104.44 625 SER A C 1
ATOM 4205 O O . SER A 1 625 ? 148.399 161.617 214.517 1.00 104.44 625 SER A O 1
ATOM 4208 N N . GLN A 1 626 ? 147.734 163.598 213.678 1.00 105.37 626 GLN A N 1
ATOM 4209 C CA . GLN A 1 626 ? 146.333 163.338 213.987 1.00 105.37 626 GLN A CA 1
ATOM 4210 C C . GLN A 1 626 ? 145.826 162.132 213.209 1.00 105.37 626 GLN A C 1
ATOM 4211 O O . GLN A 1 626 ? 145.201 161.238 213.788 1.00 105.37 626 GLN A O 1
ATOM 4217 N N . LEU A 1 627 ? 146.135 162.059 211.912 1.00 105.10 627 LEU A N 1
ATOM 4218 C CA . LEU A 1 627 ? 145.647 160.967 211.079 1.00 105.10 627 LEU A CA 1
ATOM 4219 C C . LEU A 1 627 ? 146.050 159.597 211.607 1.00 105.10 627 LEU A C 1
ATOM 4220 O O . LEU A 1 627 ? 145.533 158.588 211.115 1.00 105.10 627 LEU A O 1
ATOM 4225 N N . MET A 1 628 ? 146.948 159.532 212.591 1.00 108.79 628 MET A N 1
ATOM 4226 C CA . MET A 1 628 ? 147.232 158.269 213.258 1.00 108.79 628 MET A CA 1
ATOM 4227 C C . MET A 1 628 ? 146.021 157.719 213.999 1.00 108.79 628 MET A C 1
ATOM 4228 O O . MET A 1 628 ? 146.011 156.530 214.331 1.00 108.79 628 MET A O 1
ATOM 4233 N N . GLU A 1 629 ? 145.004 158.542 214.259 1.00 106.70 629 GLU A N 1
ATOM 4234 C CA . GLU A 1 629 ? 143.872 158.079 215.054 1.00 106.70 629 GLU A CA 1
ATOM 4235 C C . GLU A 1 629 ? 143.176 156.899 214.388 1.00 106.70 629 GLU A C 1
ATOM 4236 O O . GLU A 1 629 ? 142.784 155.939 215.062 1.00 106.70 629 GLU A O 1
ATOM 4242 N N . LYS A 1 630 ? 143.011 156.952 213.066 1.00 105.95 630 LYS A N 1
ATOM 4243 C CA . LYS A 1 630 ? 142.319 155.872 212.371 1.00 105.95 630 LYS A CA 1
ATOM 4244 C C . LYS A 1 630 ? 143.130 154.583 212.382 1.00 105.95 630 LYS A C 1
ATOM 4245 O O . LYS A 1 630 ? 142.551 153.491 212.386 1.00 105.95 630 LYS A O 1
ATOM 4251 N N . GLN A 1 631 ? 144.459 154.683 212.387 1.00 113.00 631 GLN A N 1
ATOM 4252 C CA . GLN A 1 631 ? 145.327 153.507 212.432 1.00 113.00 631 GLN A CA 1
ATOM 4253 C C . GLN A 1 631 ? 145.004 152.542 211.295 1.00 113.00 631 GLN A C 1
ATOM 4254 O O . GLN A 1 631 ? 145.015 151.322 211.471 1.00 113.00 631 GLN A O 1
ATOM 4260 N N . GLY A 1 632 ? 144.709 153.089 210.119 1.00 109.42 632 GLY A N 1
ATOM 4261 C CA . GLY A 1 632 ? 144.350 152.262 208.984 1.00 109.42 632 GLY A CA 1
ATOM 4262 C C . GLY A 1 632 ? 144.915 152.762 207.673 1.00 109.42 632 GLY A C 1
ATOM 4263 O O . GLY A 1 632 ? 144.523 152.290 206.602 1.00 109.42 632 GLY A O 1
ATOM 4264 N N . VAL A 1 633 ? 145.838 153.719 207.741 1.00 106.54 633 VAL A N 1
ATOM 4265 C CA . VAL A 1 633 ? 146.439 154.330 206.563 1.00 106.54 633 VAL A CA 1
ATOM 4266 C C . VAL A 1 633 ? 147.955 154.171 206.565 1.00 106.54 633 VAL A C 1
ATOM 4267 O O . VAL A 1 633 ? 148.557 153.828 205.543 1.00 106.54 633 VAL A O 1
ATOM 4271 N N . TYR A 1 634 ? 148.589 154.407 207.712 1.00 106.36 634 TYR A N 1
ATOM 4272 C CA . TYR A 1 634 ? 150.042 154.382 207.809 1.00 106.36 634 TYR A CA 1
ATOM 4273 C C . TYR A 1 634 ? 150.573 153.018 208.233 1.00 106.36 634 TYR A C 1
ATOM 4274 O O . TYR A 1 634 ? 151.525 152.511 207.630 1.00 106.36 634 TYR A O 1
ATOM 4283 N N . TYR A 1 635 ? 149.982 152.411 209.256 1.00 114.94 635 TYR A N 1
ATOM 4284 C CA . TYR A 1 635 ? 150.370 151.075 209.684 1.00 114.94 635 TYR A CA 1
ATOM 4285 C C . TYR A 1 635 ? 149.838 149.992 208.760 1.00 114.94 635 TYR A C 1
ATOM 4286 O O . TYR A 1 635 ? 150.158 148.816 208.957 1.00 114.94 635 TYR A O 1
ATOM 4295 N N . THR A 1 636 ? 149.043 150.360 207.758 1.00 111.19 636 THR A N 1
ATOM 4296 C CA . THR A 1 636 ? 148.584 149.431 206.738 1.00 111.19 636 THR A CA 1
ATOM 4297 C C . THR A 1 636 ? 149.605 149.250 205.620 1.00 111.19 636 THR A C 1
ATOM 4298 O O . THR A 1 636 ? 149.238 148.831 204.516 1.00 111.19 636 THR A O 1
ATOM 4302 N N . LEU A 1 637 ? 150.872 149.556 205.884 1.00 107.00 637 LEU A N 1
ATOM 4303 C CA . LEU A 1 637 ? 151.945 149.455 204.909 1.00 107.00 637 LEU A CA 1
ATOM 4304 C C . LEU A 1 637 ? 153.130 148.745 205.548 1.00 107.00 637 LEU A C 1
ATOM 4305 O O . LEU A 1 637 ? 153.253 148.675 206.773 1.00 107.00 637 LEU A O 1
ATOM 4310 N N . VAL A 1 638 ? 154.012 148.216 204.703 1.00 107.76 638 VAL A N 1
ATOM 4311 C CA . VAL A 1 638 ? 155.158 147.453 205.192 1.00 107.76 638 VAL A CA 1
ATOM 4312 C C . VAL A 1 638 ? 156.023 148.395 206.023 1.00 107.76 638 VAL A C 1
ATOM 4313 O O . VAL A 1 638 ? 156.704 149.271 205.482 1.00 107.76 638 VAL A O 1
ATOM 4317 N N . THR A 1 639 ? 156.001 148.211 207.337 1.00 105.83 639 THR A N 1
ATOM 4318 C CA . THR A 1 639 ? 156.767 149.053 208.241 1.00 105.83 639 THR A CA 1
ATOM 4319 C C . THR A 1 639 ? 158.148 148.450 208.465 1.00 105.83 639 THR A C 1
ATOM 4320 O O . THR A 1 639 ? 158.491 147.431 207.864 1.00 105.83 639 THR A O 1
ATOM 4324 N N . VAL A 1 710 ? 165.449 144.219 154.334 1.00 74.94 710 VAL A N 1
ATOM 4325 C CA . VAL A 1 710 ? 166.210 142.977 154.378 1.00 74.94 710 VAL A CA 1
ATOM 4326 C C . VAL A 1 710 ? 166.711 142.645 152.976 1.00 74.94 710 VAL A C 1
ATOM 4327 O O . VAL A 1 710 ? 166.203 143.184 151.994 1.00 74.94 710 VAL A O 1
ATOM 4331 N N . PRO A 1 711 ? 167.704 141.767 152.878 1.00 77.83 711 PRO A N 1
ATOM 4332 C CA . PRO A 1 711 ? 168.283 141.444 151.570 1.00 77.83 711 PRO A CA 1
ATOM 4333 C C . PRO A 1 711 ? 167.223 140.946 150.604 1.00 77.83 711 PRO A C 1
ATOM 4334 O O . PRO A 1 711 ? 166.604 139.898 150.841 1.00 77.83 711 PRO A O 1
ATOM 4338 N N . PRO A 1 712 ? 166.979 141.661 149.510 1.00 74.43 712 PRO A N 1
ATOM 4339 C CA . PRO A 1 712 ? 166.079 141.146 148.475 1.00 74.43 712 PRO A CA 1
ATOM 4340 C C . PRO A 1 712 ? 166.798 140.159 147.562 1.00 74.43 712 PRO A C 1
ATOM 4341 O O . PRO A 1 712 ? 168.011 139.961 147.640 1.00 74.43 712 PRO A O 1
ATOM 4345 N N . VAL A 1 713 ? 166.016 139.532 146.688 1.00 72.66 713 VAL A N 1
ATOM 4346 C CA . VAL A 1 713 ? 166.527 138.549 145.739 1.00 72.66 713 VAL A CA 1
ATOM 4347 C C . VAL A 1 713 ? 165.856 138.772 144.392 1.00 72.66 713 VAL A C 1
ATOM 4348 O O . VAL A 1 713 ? 164.644 138.997 144.321 1.00 72.66 713 VAL A O 1
ATOM 4352 N N . SER A 1 714 ? 166.645 138.691 143.319 1.00 75.80 714 SER A N 1
ATOM 4353 C CA . SER A 1 714 ? 166.144 138.915 141.963 1.00 75.80 714 SER A CA 1
ATOM 4354 C C . SER A 1 714 ? 165.406 137.674 141.453 1.00 75.80 714 SER A C 1
ATOM 4355 O O . SER A 1 714 ? 165.788 137.035 140.474 1.00 75.80 714 SER A O 1
ATOM 4358 N N . PHE A 1 715 ? 164.309 137.365 142.133 1.00 71.53 715 PHE A N 1
ATOM 4359 C CA . PHE A 1 715 ? 163.476 136.196 141.856 1.00 71.53 715 PHE A CA 1
ATOM 4360 C C . PHE A 1 715 ? 164.335 134.969 141.549 1.00 71.53 715 PHE A C 1
ATOM 4361 O O . PHE A 1 715 ? 164.276 134.376 140.473 1.00 71.53 715 PHE A O 1
ATOM 4369 N N . LEU A 1 716 ? 165.152 134.600 142.532 1.00 70.98 716 LEU A N 1
ATOM 4370 C CA . LEU A 1 716 ? 165.844 133.317 142.539 1.00 70.98 716 LEU A CA 1
ATOM 4371 C C . LEU A 1 716 ? 165.125 132.289 143.400 1.00 70.98 716 LEU A C 1
ATOM 4372 O O . LEU A 1 716 ? 164.814 131.190 142.932 1.00 70.98 716 LEU A O 1
ATOM 4377 N N . LYS A 1 717 ? 164.846 132.636 144.656 1.00 72.12 717 LYS A N 1
ATOM 4378 C CA . LYS A 1 717 ? 164.226 131.679 145.564 1.00 72.12 717 LYS A CA 1
ATOM 4379 C C . LYS A 1 717 ? 162.786 131.398 145.160 1.00 72.12 717 LYS A C 1
ATOM 4380 O O . LYS A 1 717 ? 162.293 130.283 145.350 1.00 72.12 717 LYS A O 1
ATOM 4386 N N . VAL A 1 718 ? 162.088 132.398 144.618 1.00 71.64 718 VAL A N 1
ATOM 4387 C CA . VAL A 1 718 ? 160.721 132.177 144.152 1.00 71.64 718 VAL A CA 1
ATOM 4388 C C . VAL A 1 718 ? 160.713 131.144 143.034 1.00 71.64 718 VAL A C 1
ATOM 4389 O O . VAL A 1 718 ? 159.900 130.210 143.026 1.00 71.64 718 VAL A O 1
ATOM 4393 N N . MET A 1 719 ? 161.632 131.290 142.079 1.00 70.14 719 MET A N 1
ATOM 4394 C CA . MET A 1 719 ? 161.736 130.312 141.006 1.00 70.14 719 MET A CA 1
ATOM 4395 C C . MET A 1 719 ? 162.146 128.953 141.549 1.00 70.14 719 MET A C 1
ATOM 4396 O O . MET A 1 719 ? 161.672 127.919 141.069 1.00 70.14 719 MET A O 1
ATOM 4401 N N . ARG A 1 720 ? 163.032 128.929 142.545 1.00 75.51 720 ARG A N 1
ATOM 4402 C CA . ARG A 1 720 ? 163.430 127.654 143.130 1.00 75.51 720 ARG A CA 1
ATOM 4403 C C . ARG A 1 720 ? 162.241 126.963 143.789 1.00 75.51 720 ARG A C 1
ATOM 4404 O O . ARG A 1 720 ? 162.080 125.743 143.675 1.00 75.51 720 ARG A O 1
ATOM 4412 N N . LEU A 1 721 ? 161.400 127.730 144.486 1.00 68.38 721 LEU A N 1
ATOM 4413 C CA . LEU A 1 721 ? 160.201 127.163 145.095 1.00 68.38 721 LEU A CA 1
ATOM 4414 C C . LEU A 1 721 ? 159.236 126.649 144.037 1.00 68.38 721 LEU A C 1
ATOM 4415 O O . LEU A 1 721 ? 158.621 125.590 144.209 1.00 68.38 721 LEU A O 1
ATOM 4420 N N . ASN A 1 722 ? 159.085 127.386 142.937 1.00 67.92 722 ASN A N 1
ATOM 4421 C CA . ASN A 1 722 ? 158.154 126.986 141.891 1.00 67.92 722 ASN A CA 1
ATOM 4422 C C . ASN A 1 722 ? 158.716 125.929 140.949 1.00 67.92 722 ASN A C 1
ATOM 4423 O O . ASN A 1 722 ? 157.969 125.423 140.106 1.00 67.92 722 ASN A O 1
ATOM 4428 N N . LEU A 1 723 ? 160.001 125.592 141.062 1.00 69.11 723 LEU A N 1
ATOM 4429 C CA . LEU A 1 723 ? 160.619 124.607 140.180 1.00 69.11 723 LEU A CA 1
ATOM 4430 C C . LEU A 1 723 ? 159.751 123.371 139.988 1.00 69.11 723 LEU A C 1
ATOM 4431 O O . LEU A 1 723 ? 159.782 122.750 138.921 1.00 69.11 723 LEU A O 1
ATOM 4436 N N . SER A 1 724 ? 158.974 123.002 141.006 1.00 64.55 724 SER A N 1
ATOM 4437 C CA . SER A 1 724 ? 158.102 121.844 140.870 1.00 64.55 724 SER A CA 1
ATOM 4438 C C . SER A 1 724 ? 157.063 122.034 139.774 1.00 64.55 724 SER A C 1
ATOM 4439 O O . SER A 1 724 ? 156.556 121.043 139.238 1.00 64.55 724 SER A O 1
ATOM 4442 N N . GLU A 1 725 ? 156.737 123.276 139.429 1.00 64.56 725 GLU A N 1
ATOM 4443 C CA . GLU A 1 725 ? 155.698 123.564 138.440 1.00 64.56 725 GLU A CA 1
ATOM 4444 C C . GLU A 1 725 ? 156.307 123.837 137.065 1.00 64.56 725 GLU A C 1
ATOM 4445 O O . GLU A 1 725 ? 156.175 124.923 136.505 1.00 64.56 725 GLU A O 1
ATOM 4451 N N . TRP A 1 726 ? 156.980 122.828 136.510 1.00 64.17 726 TRP A N 1
ATOM 4452 C CA . TRP A 1 726 ? 157.388 122.917 135.109 1.00 64.17 726 TRP A CA 1
ATOM 4453 C C . TRP A 1 726 ? 156.194 123.014 134.175 1.00 64.17 726 TRP A C 1
ATOM 4454 O O . TRP A 1 726 ? 156.152 123.948 133.356 1.00 64.17 726 TRP A O 1
ATOM 4465 N N . PRO A 1 727 ? 155.197 122.131 134.246 1.00 68.29 727 PRO A N 1
ATOM 4466 C CA . PRO A 1 727 ? 154.113 122.186 133.254 1.00 68.29 727 PRO A CA 1
ATOM 4467 C C . PRO A 1 727 ? 153.407 123.525 133.209 1.00 68.29 727 PRO A C 1
ATOM 4468 O O . PRO A 1 727 ? 152.984 123.954 132.129 1.00 68.29 727 PRO A O 1
ATOM 4472 N N . TYR A 1 728 ? 153.264 124.201 134.345 1.00 64.23 728 TYR A N 1
ATOM 4473 C CA . TYR A 1 728 ? 152.524 125.454 134.389 1.00 64.23 728 TYR A CA 1
ATOM 4474 C C . TYR A 1 728 ? 153.397 126.641 134.002 1.00 64.23 728 TYR A C 1
ATOM 4475 O O . TYR A 1 728 ? 153.053 127.393 133.086 1.00 64.23 728 TYR A O 1
ATOM 4484 N N . MET A 1 729 ? 154.530 126.816 134.686 1.00 65.70 729 MET A N 1
ATOM 4485 C CA . MET A 1 729 ? 155.427 127.922 134.368 1.00 65.70 729 MET A CA 1
ATOM 4486 C C . MET A 1 729 ? 155.881 127.859 132.916 1.00 65.70 729 MET A C 1
ATOM 4487 O O . MET A 1 729 ? 155.776 128.845 132.178 1.00 65.70 729 MET A O 1
ATOM 4492 N N . ALA A 1 730 ? 156.402 126.706 132.491 1.00 67.61 730 ALA A N 1
ATOM 4493 C CA . ALA A 1 730 ? 156.946 126.598 131.142 1.00 67.61 730 ALA A CA 1
ATOM 4494 C C . ALA A 1 730 ? 155.857 126.758 130.090 1.00 67.61 730 ALA A C 1
ATOM 4495 O O . ALA A 1 730 ? 156.078 127.393 129.055 1.00 67.61 730 ALA A O 1
ATOM 4497 N N . LEU A 1 731 ? 154.681 126.174 130.323 1.00 66.44 731 LEU A N 1
ATOM 4498 C CA . LEU A 1 731 ? 153.607 126.298 129.343 1.00 66.44 731 LEU A CA 1
ATOM 4499 C C . LEU A 1 731 ? 153.132 127.741 129.234 1.00 66.44 731 LEU A C 1
ATOM 4500 O O . LEU A 1 731 ? 152.890 128.239 128.128 1.00 66.44 731 LEU A O 1
ATOM 4505 N N . GLY A 1 732 ? 153.001 128.433 130.367 1.00 67.51 732 GLY A N 1
ATOM 4506 C CA . GLY A 1 732 ? 152.650 129.840 130.314 1.00 67.51 732 GLY A CA 1
ATOM 4507 C C . GLY A 1 732 ? 153.699 130.664 129.596 1.00 67.51 732 GLY A C 1
ATOM 4508 O O . GLY A 1 732 ? 153.371 131.564 128.821 1.00 67.51 732 GLY A O 1
ATOM 4509 N N . THR A 1 733 ? 154.977 130.365 129.839 1.00 69.54 733 THR A N 1
ATOM 4510 C CA . THR A 1 733 ? 156.043 131.089 129.158 1.00 69.54 733 THR A CA 1
ATOM 4511 C C . THR A 1 733 ? 156.002 130.840 127.656 1.00 69.54 733 THR A C 1
ATOM 4512 O O . THR A 1 733 ? 156.199 131.764 126.862 1.00 69.54 733 THR A O 1
ATOM 4516 N N . PHE A 1 734 ? 155.756 129.596 127.246 1.00 71.01 734 PHE A N 1
ATOM 4517 C CA . PHE A 1 734 ? 155.667 129.295 125.822 1.00 71.01 734 PHE A CA 1
ATOM 4518 C C . PHE A 1 734 ? 154.484 130.007 125.183 1.00 71.01 734 PHE A C 1
ATOM 4519 O O . PHE A 1 734 ? 154.591 130.528 124.067 1.00 71.01 734 PHE A O 1
ATOM 4527 N N . CYS A 1 735 ? 153.346 130.036 125.872 1.00 70.86 735 CYS A N 1
ATOM 4528 C CA . CYS A 1 735 ? 152.190 130.740 125.331 1.00 70.86 735 CYS A CA 1
ATOM 4529 C C . CYS A 1 735 ? 152.459 132.238 125.239 1.00 70.86 735 CYS A C 1
ATOM 4530 O O . CYS A 1 735 ? 152.046 132.890 124.275 1.00 70.86 735 CYS A O 1
ATOM 4533 N N . ALA A 1 736 ? 153.155 132.800 126.228 1.00 71.25 736 ALA A N 1
ATOM 4534 C CA . ALA A 1 736 ? 153.524 134.210 126.169 1.00 71.25 736 ALA A CA 1
ATOM 4535 C C . ALA A 1 736 ? 154.476 134.480 125.011 1.00 71.25 736 ALA A C 1
ATOM 4536 O O . ALA A 1 736 ? 154.371 135.508 124.331 1.00 71.25 736 ALA A O 1
ATOM 4538 N N . ILE A 1 737 ? 155.421 133.569 124.780 1.00 73.22 737 ILE A N 1
ATOM 4539 C CA . ILE A 1 737 ? 156.339 133.713 123.656 1.00 73.22 737 ILE A CA 1
ATOM 4540 C C . ILE A 1 737 ? 155.573 133.676 122.343 1.00 73.22 737 ILE A C 1
ATOM 4541 O O . ILE A 1 737 ? 155.873 134.430 121.414 1.00 73.22 737 ILE A O 1
ATOM 4546 N N . ILE A 1 738 ? 154.590 132.781 122.235 1.00 75.41 738 ILE A N 1
ATOM 4547 C CA . ILE A 1 738 ? 153.771 132.725 121.026 1.00 75.41 738 ILE A CA 1
ATOM 4548 C C . ILE A 1 738 ? 152.988 134.019 120.862 1.00 75.41 738 ILE A C 1
ATOM 4549 O O . ILE A 1 738 ? 152.831 134.534 119.750 1.00 75.41 738 ILE A O 1
ATOM 4554 N N . ASN A 1 739 ? 152.480 134.565 121.966 1.00 75.64 739 ASN A N 1
ATOM 4555 C CA . ASN A 1 739 ? 151.752 135.826 121.900 1.00 75.64 739 ASN A CA 1
ATOM 4556 C C . ASN A 1 739 ? 152.649 136.949 121.392 1.00 75.64 739 ASN A C 1
ATOM 4557 O O . ASN A 1 739 ? 152.229 137.773 120.568 1.00 75.64 739 ASN A O 1
ATOM 4562 N N . GLY A 1 740 ? 153.890 136.995 121.875 1.00 81.05 740 GLY A N 1
ATOM 4563 C CA . GLY A 1 740 ? 154.822 137.998 121.386 1.00 81.05 740 GLY A CA 1
ATOM 4564 C C . GLY A 1 740 ? 155.182 137.778 119.930 1.00 81.05 740 GLY A C 1
ATOM 4565 O O . GLY A 1 740 ? 155.272 138.726 119.150 1.00 81.05 740 GLY A O 1
ATOM 4566 N N . MET A 1 741 ? 155.399 136.519 119.551 1.00 85.19 741 MET A N 1
ATOM 4567 C CA . MET A 1 741 ? 155.550 136.153 118.147 1.00 85.19 741 MET A CA 1
ATOM 4568 C C . MET A 1 741 ? 154.385 136.662 117.310 1.00 85.19 741 MET A C 1
ATOM 4569 O O . MET A 1 741 ? 154.564 137.020 116.140 1.00 85.19 741 MET A O 1
ATOM 4574 N N . MET A 1 742 ? 153.185 136.696 117.886 1.00 84.09 742 MET A N 1
ATOM 4575 C CA . MET A 1 742 ? 152.006 136.982 117.080 1.00 84.09 742 MET A CA 1
ATOM 4576 C C . MET A 1 742 ? 151.736 138.479 116.968 1.00 84.09 742 MET A C 1
ATOM 4577 O O . MET A 1 742 ? 151.222 138.932 115.939 1.00 84.09 742 MET A O 1
ATOM 4582 N N . GLN A 1 743 ? 152.069 139.259 117.999 1.00 81.87 743 GLN A N 1
ATOM 4583 C CA . GLN A 1 743 ? 151.812 140.702 117.964 1.00 81.87 743 GLN A CA 1
ATOM 4584 C C . GLN A 1 743 ? 152.339 141.348 116.678 1.00 81.87 743 GLN A C 1
ATOM 4585 O O . GLN A 1 743 ? 151.594 142.053 115.975 1.00 81.87 743 GLN A O 1
ATOM 4591 N N . PRO A 1 744 ? 153.611 141.132 116.330 1.00 87.76 744 PRO A N 1
ATOM 4592 C CA . PRO A 1 744 ? 154.142 141.735 115.097 1.00 87.76 744 PRO A CA 1
ATOM 4593 C C . PRO A 1 744 ? 153.515 141.174 113.836 1.00 87.76 744 PRO A C 1
ATOM 4594 O O . PRO A 1 744 ? 153.355 141.905 112.851 1.00 87.76 744 PRO A O 1
ATOM 4598 N N . LEU A 1 745 ? 153.179 139.884 113.822 1.00 87.91 745 LEU A N 1
ATOM 4599 C CA . LEU A 1 745 ? 152.428 139.348 112.697 1.00 87.91 745 LEU A CA 1
ATOM 4600 C C . LEU A 1 745 ? 151.083 140.038 112.567 1.00 87.91 745 LEU A C 1
ATOM 4601 O O . LEU A 1 745 ? 150.633 140.293 111.443 1.00 87.91 745 LEU A O 1
ATOM 4606 N N . PHE A 1 746 ? 150.434 140.352 113.692 1.00 87.93 746 PHE A N 1
ATOM 4607 C CA . PHE A 1 746 ? 149.221 141.155 113.628 1.00 87.93 746 PHE A CA 1
ATOM 4608 C C . PHE A 1 746 ? 149.511 142.493 112.965 1.00 87.93 746 PHE A C 1
ATOM 4609 O O . PHE A 1 746 ? 148.746 142.950 112.106 1.00 87.93 746 PHE A O 1
ATOM 4617 N N . ALA A 1 747 ? 150.610 143.137 113.361 1.00 87.70 747 ALA A N 1
ATOM 4618 C CA . ALA A 1 747 ? 150.963 144.414 112.752 1.00 87.70 747 ALA A CA 1
ATOM 4619 C C . ALA A 1 747 ? 151.119 144.284 111.242 1.00 87.70 747 ALA A C 1
ATOM 4620 O O . ALA A 1 747 ? 150.600 145.111 110.484 1.00 87.70 747 ALA A O 1
ATOM 4622 N N . VAL A 1 748 ? 151.828 143.249 110.789 1.00 91.24 748 VAL A N 1
ATOM 4623 C CA . VAL A 1 748 ? 152.093 143.090 109.360 1.00 91.24 748 VAL A CA 1
ATOM 4624 C C . VAL A 1 748 ? 150.801 142.821 108.598 1.00 91.24 748 VAL A C 1
ATOM 4625 O O . VAL A 1 748 ? 150.574 143.377 107.514 1.00 91.24 748 VAL A O 1
ATOM 4629 N N . ILE A 1 749 ? 149.942 141.952 109.133 1.00 89.60 749 ILE A N 1
ATOM 4630 C CA . ILE A 1 749 ? 148.690 141.671 108.444 1.00 89.60 749 ILE A CA 1
ATOM 4631 C C . ILE A 1 749 ? 147.834 142.927 108.372 1.00 89.60 749 ILE A C 1
ATOM 4632 O O . ILE A 1 749 ? 147.221 143.213 107.339 1.00 89.60 749 ILE A O 1
ATOM 4637 N N . PHE A 1 750 ? 147.786 143.709 109.452 1.00 88.38 750 PHE A N 1
ATOM 4638 C CA . PHE A 1 750 ? 147.008 144.940 109.405 1.00 88.38 750 PHE A CA 1
ATOM 4639 C C . PHE A 1 750 ? 147.583 145.899 108.373 1.00 88.38 750 PHE A C 1
ATOM 4640 O O . PHE A 1 750 ? 146.835 146.564 107.648 1.00 88.38 750 PHE A O 1
ATOM 4648 N N . SER A 1 751 ? 148.912 145.990 108.303 1.00 90.61 751 SER A N 1
ATOM 4649 C CA . SER A 1 751 ? 149.553 146.805 107.280 1.00 90.61 751 SER A CA 1
ATOM 4650 C C . SER A 1 751 ? 149.087 146.392 105.891 1.00 90.61 751 SER A C 1
ATOM 4651 O O . SER A 1 751 ? 148.713 147.234 105.068 1.00 90.61 751 SER A O 1
ATOM 4654 N N . LYS A 1 752 ? 149.103 145.087 105.614 1.00 93.20 752 LYS A N 1
ATOM 4655 C CA . LYS A 1 752 ? 148.651 144.610 104.310 1.00 93.20 752 LYS A CA 1
ATOM 4656 C C . LYS A 1 752 ? 147.198 144.999 104.060 1.00 93.20 752 LYS A C 1
ATOM 4657 O O . LYS A 1 752 ? 146.845 145.465 102.970 1.00 93.20 752 LYS A O 1
ATOM 4663 N N . ILE A 1 753 ? 146.339 144.807 105.063 1.00 91.45 753 ILE A N 1
ATOM 4664 C CA . ILE A 1 753 ? 144.908 145.009 104.853 1.00 91.45 753 ILE A CA 1
ATOM 4665 C C . ILE A 1 753 ? 144.606 146.478 104.596 1.00 91.45 753 ILE A C 1
ATOM 4666 O O . ILE A 1 753 ? 143.750 146.807 103.766 1.00 91.45 753 ILE A O 1
ATOM 4671 N N . ILE A 1 754 ? 145.289 147.388 105.295 1.00 94.40 754 ILE A N 1
ATOM 4672 C CA . ILE A 1 754 ? 145.056 148.804 105.019 1.00 94.40 754 ILE A CA 1
ATOM 4673 C C . ILE A 1 754 ? 145.660 149.187 103.674 1.00 94.40 754 ILE A C 1
ATOM 4674 O O . ILE A 1 754 ? 145.040 149.914 102.889 1.00 94.40 754 ILE A O 1
ATOM 4679 N N . ALA A 1 755 ? 146.864 148.694 103.372 1.00 97.62 755 ALA A N 1
ATOM 4680 C CA . ALA A 1 755 ? 147.536 149.098 102.142 1.00 97.62 755 ALA A CA 1
ATOM 4681 C C . ALA A 1 755 ? 146.757 148.661 100.908 1.00 97.62 755 ALA A C 1
ATOM 4682 O O . ALA A 1 755 ? 146.658 149.413 99.931 1.00 97.62 755 ALA A O 1
ATOM 4684 N N . VAL A 1 756 ? 146.191 147.449 100.931 1.00 95.12 756 VAL A N 1
ATOM 4685 C CA . VAL A 1 756 ? 145.587 146.869 99.732 1.00 95.12 756 VAL A CA 1
ATOM 4686 C C . VAL A 1 756 ? 144.320 147.579 99.287 1.00 95.12 756 VAL A C 1
ATOM 4687 O O . VAL A 1 756 ? 143.733 147.186 98.271 1.00 95.12 756 VAL A O 1
ATOM 4691 N N . PHE A 1 757 ? 143.876 148.613 100.004 1.00 95.08 757 PHE A N 1
ATOM 4692 C CA . PHE A 1 757 ? 142.667 149.319 99.599 1.00 95.08 757 PHE A CA 1
ATOM 4693 C C . PHE A 1 757 ? 142.798 149.954 98.223 1.00 95.08 757 PHE A C 1
ATOM 4694 O O . PHE A 1 757 ? 141.777 150.263 97.598 1.00 95.08 757 PHE A O 1
ATOM 4702 N N . ALA A 1 758 ? 144.018 150.154 97.730 1.00 105.32 758 ALA A N 1
ATOM 4703 C CA . ALA A 1 758 ? 144.198 150.758 96.417 1.00 105.32 758 ALA A CA 1
ATOM 4704 C C . ALA A 1 758 ? 143.819 149.755 95.337 1.00 105.32 758 ALA A C 1
ATOM 4705 O O . ALA A 1 758 ? 144.680 149.273 94.595 1.00 105.32 758 ALA A O 1
ATOM 4707 N N . GLU A 1 759 ? 142.529 149.437 95.243 1.00 105.11 759 GLU A N 1
ATOM 4708 C CA . GLU A 1 759 ? 142.042 148.418 94.314 1.00 105.11 759 GLU A CA 1
ATOM 4709 C C . GLU A 1 759 ? 140.655 148.829 93.837 1.00 105.11 759 GLU A C 1
ATOM 4710 O O . GLU A 1 759 ? 139.653 148.585 94.528 1.00 105.11 759 GLU A O 1
ATOM 4716 N N . PRO A 1 760 ? 140.550 149.457 92.661 1.00 110.67 760 PRO A N 1
ATOM 4717 C CA . PRO A 1 760 ? 139.233 149.894 92.171 1.00 110.67 760 PRO A CA 1
ATOM 4718 C C . PRO A 1 760 ? 138.348 148.768 91.659 1.00 110.67 760 PRO A C 1
ATOM 4719 O O . PRO A 1 760 ? 137.175 149.019 91.361 1.00 110.67 760 PRO A O 1
ATOM 4723 N N . ASN A 1 761 ? 138.857 147.544 91.546 1.00 106.62 761 ASN A N 1
ATOM 4724 C CA . ASN A 1 761 ? 138.026 146.434 91.101 1.00 106.62 761 ASN A CA 1
ATOM 4725 C C . ASN A 1 761 ? 136.983 146.113 92.168 1.00 106.62 761 ASN A C 1
ATOM 4726 O O . ASN A 1 761 ? 136.985 146.671 93.269 1.00 106.62 761 ASN A O 1
ATOM 4731 N N . GLN A 1 762 ? 136.069 145.203 91.834 1.00 106.52 762 GLN A N 1
ATOM 4732 C CA . GLN A 1 762 ? 134.973 144.836 92.722 1.00 106.52 762 GLN A CA 1
ATOM 4733 C C . GLN A 1 762 ? 135.099 143.404 93.226 1.00 106.52 762 GLN A C 1
ATOM 4734 O O . GLN A 1 762 ? 135.109 143.173 94.437 1.00 106.52 762 GLN A O 1
ATOM 4740 N N . GLU A 1 763 ? 135.194 142.428 92.323 1.00 106.39 763 GLU A N 1
ATOM 4741 C CA . GLU A 1 763 ? 135.304 141.040 92.758 1.00 106.39 763 GLU A CA 1
ATOM 4742 C C . GLU A 1 763 ? 136.595 140.803 93.531 1.00 106.39 763 GLU A C 1
ATOM 4743 O O . GLU A 1 763 ? 136.590 140.131 94.571 1.00 106.39 763 GLU A O 1
ATOM 4749 N N . ILE A 1 764 ? 137.710 141.348 93.040 1.00 103.73 764 ILE A N 1
ATOM 4750 C CA . ILE A 1 764 ? 139.003 141.106 93.677 1.00 103.73 764 ILE A CA 1
ATOM 4751 C C . ILE A 1 764 ? 139.026 141.719 95.072 1.00 103.73 764 ILE A C 1
ATOM 4752 O O . ILE A 1 764 ? 139.492 141.098 96.036 1.00 103.73 764 ILE A O 1
ATOM 4757 N N . VAL A 1 765 ? 138.533 142.953 95.199 1.00 100.22 765 VAL A N 1
ATOM 4758 C CA . VAL A 1 765 ? 138.489 143.604 96.507 1.00 100.22 765 VAL A CA 1
ATOM 4759 C C . VAL A 1 765 ? 137.544 142.857 97.437 1.00 100.22 765 VAL A C 1
ATOM 4760 O O . VAL A 1 765 ? 137.825 142.689 98.628 1.00 100.22 765 VAL A O 1
ATOM 4764 N N . ARG A 1 766 ? 136.403 142.408 96.913 1.00 101.89 766 ARG A N 1
ATOM 4765 C CA . ARG A 1 766 ? 135.478 141.628 97.724 1.00 101.89 766 ARG A CA 1
ATOM 4766 C C . ARG A 1 766 ? 136.184 140.415 98.309 1.00 101.89 766 ARG A C 1
ATOM 4767 O O . ARG A 1 766 ? 136.138 140.171 99.520 1.00 101.89 766 ARG A O 1
ATOM 4775 N N . GLN A 1 767 ? 136.842 139.637 97.449 1.00 100.08 767 GLN A N 1
ATOM 4776 C CA . GLN A 1 767 ? 137.471 138.406 97.912 1.00 100.08 767 GLN A CA 1
ATOM 4777 C C . GLN A 1 767 ? 138.607 138.697 98.883 1.00 100.08 767 GLN A C 1
ATOM 4778 O O . GLN A 1 767 ? 138.757 138.006 99.895 1.00 100.08 767 GLN A O 1
ATOM 4784 N N . LYS A 1 768 ? 139.422 139.716 98.596 1.00 95.33 768 LYS A N 1
ATOM 4785 C CA . LYS A 1 768 ? 140.527 140.034 99.496 1.00 95.33 768 LYS A CA 1
ATOM 4786 C C . LYS A 1 768 ? 140.018 140.476 100.861 1.00 95.33 768 LYS A C 1
ATOM 4787 O O . LYS A 1 768 ? 140.523 140.023 101.895 1.00 95.33 768 LYS A O 1
ATOM 4793 N N . SER A 1 769 ? 139.010 141.350 100.889 1.00 94.46 769 SER A N 1
ATOM 4794 C CA . SER A 1 769 ? 138.459 141.792 102.163 1.00 94.46 769 SER A CA 1
ATOM 4795 C C . SER A 1 769 ? 137.846 140.628 102.929 1.00 94.46 769 SER A C 1
ATOM 4796 O O . SER A 1 769 ? 138.043 140.503 104.142 1.00 94.46 769 SER A O 1
ATOM 4799 N N . GLU A 1 770 ? 137.104 139.759 102.238 1.00 97.00 770 GLU A N 1
ATOM 4800 C CA . GLU A 1 770 ? 136.483 138.625 102.912 1.00 97.00 770 GLU A CA 1
ATOM 4801 C C . GLU A 1 770 ? 137.536 137.685 103.484 1.00 97.00 770 GLU A C 1
ATOM 4802 O O . GLU A 1 770 ? 137.428 137.236 104.631 1.00 97.00 770 GLU A O 1
ATOM 4808 N N . PHE A 1 771 ? 138.561 137.366 102.691 1.00 95.23 771 PHE A N 1
ATOM 4809 C CA . PHE A 1 771 ? 139.605 136.465 103.162 1.00 95.23 771 PHE A CA 1
ATOM 4810 C C . PHE A 1 771 ? 140.349 137.067 104.342 1.00 95.23 771 PHE A C 1
ATOM 4811 O O . PHE A 1 771 ? 140.675 136.363 105.308 1.00 95.23 771 PHE A O 1
ATOM 4819 N N . PHE A 1 772 ? 140.630 138.369 104.285 1.00 92.14 772 PHE A N 1
ATOM 4820 C CA . PHE A 1 772 ? 141.340 138.994 105.390 1.00 92.14 772 PHE A CA 1
ATOM 4821 C C . PHE A 1 772 ? 140.475 139.030 106.642 1.00 92.14 772 PHE A C 1
ATOM 4822 O O . PHE A 1 772 ? 140.979 138.841 107.753 1.00 92.14 772 PHE A O 1
ATOM 4830 N N . SER A 1 773 ? 139.168 139.240 106.483 1.00 90.19 773 SER A N 1
ATOM 4831 C CA . SER A 1 773 ? 138.265 139.158 107.626 1.00 90.19 773 SER A CA 1
ATOM 4832 C C . SER A 1 773 ? 138.274 137.761 108.237 1.00 90.19 773 SER A C 1
ATOM 4833 O O . SER A 1 773 ? 138.340 137.611 109.462 1.00 90.19 773 SER A O 1
ATOM 4836 N N . LEU A 1 774 ? 138.204 136.726 107.397 1.00 92.66 774 LEU A N 1
ATOM 4837 C CA . LEU A 1 774 ? 138.214 135.358 107.908 1.00 92.66 774 LEU A CA 1
ATOM 4838 C C . LEU A 1 774 ? 139.494 135.073 108.683 1.00 92.66 774 LEU A C 1
ATOM 4839 O O . LEU A 1 774 ? 139.456 134.565 109.814 1.00 92.66 774 LEU A O 1
ATOM 4844 N N . MET A 1 775 ? 140.644 135.389 108.086 1.00 88.99 775 MET A N 1
ATOM 4845 C CA . MET A 1 775 ? 141.907 135.106 108.759 1.00 88.99 775 MET A CA 1
ATOM 4846 C C . MET A 1 775 ? 142.038 135.928 110.033 1.00 88.99 775 MET A C 1
ATOM 4847 O O . MET A 1 775 ? 142.569 135.445 111.036 1.00 88.99 775 MET A O 1
ATOM 4852 N N . PHE A 1 776 ? 141.556 137.172 110.018 1.00 85.66 776 PHE A N 1
ATOM 4853 C CA . PHE A 1 776 ? 141.649 138.007 111.208 1.00 85.66 776 PHE A CA 1
ATOM 4854 C C . PHE A 1 776 ? 140.764 137.469 112.324 1.00 85.66 776 PHE A C 1
ATOM 4855 O O . PHE A 1 776 ? 141.118 137.560 113.504 1.00 85.66 776 PHE A O 1
ATOM 4863 N N . ALA A 1 777 ? 139.604 136.912 111.973 1.00 86.17 777 ALA A N 1
ATOM 4864 C CA . ALA A 1 777 ? 138.776 136.248 112.975 1.00 86.17 777 ALA A CA 1
ATOM 4865 C C . ALA A 1 777 ? 139.489 135.034 113.554 1.00 86.17 777 ALA A C 1
ATOM 4866 O O . ALA A 1 777 ? 139.469 134.811 114.771 1.00 86.17 777 ALA A O 1
ATOM 4868 N N . ALA A 1 778 ? 140.125 134.234 112.696 1.00 84.78 778 ALA A N 1
ATOM 4869 C CA . ALA A 1 778 ? 140.888 133.092 113.194 1.00 84.78 778 ALA A CA 1
ATOM 4870 C C . ALA A 1 778 ? 142.017 133.553 114.108 1.00 84.78 778 ALA A C 1
ATOM 4871 O O . ALA A 1 778 ? 142.342 132.892 115.102 1.00 84.78 778 ALA A O 1
ATOM 4873 N N . ILE A 1 779 ? 142.632 134.686 113.775 1.00 82.20 779 ILE A N 1
ATOM 4874 C CA . ILE A 1 779 ? 143.699 135.249 114.594 1.00 82.20 779 ILE A CA 1
ATOM 4875 C C . ILE A 1 779 ? 143.163 135.703 115.947 1.00 82.20 779 ILE A C 1
ATOM 4876 O O . ILE A 1 779 ? 143.796 135.488 116.987 1.00 82.20 779 ILE A O 1
ATOM 4881 N N . GLY A 1 780 ? 142.005 136.357 115.955 1.00 77.72 780 GLY A N 1
ATOM 4882 C CA . GLY A 1 780 ? 141.373 136.684 117.220 1.00 77.72 780 GLY A CA 1
ATOM 4883 C C . GLY A 1 780 ? 141.100 135.445 118.049 1.00 77.72 780 GLY A C 1
ATOM 4884 O O . GLY A 1 780 ? 141.294 135.443 119.265 1.00 77.72 780 GLY A O 1
ATOM 4885 N N . GLY A 1 781 ? 140.668 134.367 117.395 1.00 77.68 781 GLY A N 1
ATOM 4886 C CA . GLY A 1 781 ? 140.406 133.132 118.116 1.00 77.68 781 GLY A CA 1
ATOM 4887 C C . GLY A 1 781 ? 141.658 132.520 118.716 1.00 77.68 781 GLY A C 1
ATOM 4888 O O . GLY A 1 781 ? 141.646 132.049 119.859 1.00 77.68 781 GLY A O 1
ATOM 4889 N N . VAL A 1 782 ? 142.752 132.498 117.953 1.00 72.99 782 VAL A N 1
ATOM 4890 C CA . VAL A 1 782 ? 143.982 131.913 118.478 1.00 72.99 782 VAL A CA 1
ATOM 4891 C C . VAL A 1 782 ? 144.537 132.776 119.605 1.00 72.99 782 VAL A C 1
ATOM 4892 O O . VAL A 1 782 ? 145.072 132.260 120.593 1.00 72.99 782 VAL A O 1
ATOM 4896 N N . THR A 1 783 ? 144.408 134.098 119.488 1.00 73.94 783 THR A N 1
ATOM 4897 C CA . THR A 1 783 ? 144.798 134.961 120.596 1.00 73.94 783 THR A CA 1
ATOM 4898 C C . THR A 1 783 ? 143.937 134.686 121.821 1.00 73.94 783 THR A C 1
ATOM 4899 O O . THR A 1 783 ? 144.438 134.666 122.949 1.00 73.94 783 THR A O 1
ATOM 4903 N N . PHE A 1 784 ? 142.639 134.464 121.615 1.00 71.24 784 PHE A N 1
ATOM 4904 C CA . PHE A 1 784 ? 141.746 134.160 122.727 1.00 71.24 784 PHE A CA 1
ATOM 4905 C C . PHE A 1 784 ? 142.170 132.881 123.436 1.00 71.24 784 PHE A C 1
ATOM 4906 O O . PHE A 1 784 ? 142.259 132.841 124.668 1.00 71.24 784 PHE A O 1
ATOM 4914 N N . VAL A 1 785 ? 142.449 131.824 122.672 1.00 69.70 785 VAL A N 1
ATOM 4915 C CA . VAL A 1 785 ? 142.797 130.553 123.301 1.00 69.70 785 VAL A CA 1
ATOM 4916 C C . VAL A 1 785 ? 144.152 130.651 123.989 1.00 69.70 785 VAL A C 1
ATOM 4917 O O . VAL A 1 785 ? 144.338 130.127 125.093 1.00 69.70 785 VAL A O 1
ATOM 4921 N N . THR A 1 786 ? 145.121 131.322 123.360 1.00 69.35 786 THR A N 1
ATOM 4922 C CA . THR A 1 786 ? 146.426 131.483 123.994 1.00 69.35 786 THR A CA 1
ATOM 4923 C C . THR A 1 786 ? 146.321 132.292 125.279 1.00 69.35 786 THR A C 1
ATOM 4924 O O . THR A 1 786 ? 146.936 131.944 126.294 1.00 69.35 786 THR A O 1
ATOM 4928 N N . MET A 1 787 ? 145.545 133.376 125.260 1.00 67.73 787 MET A N 1
ATOM 4929 C CA . MET A 1 787 ? 145.383 134.187 126.459 1.00 67.73 787 MET A CA 1
ATOM 4930 C C . MET A 1 787 ? 144.688 133.397 127.557 1.00 67.73 787 MET A C 1
ATOM 4931 O O . MET A 1 787 ? 145.081 133.463 128.724 1.00 67.73 787 MET A O 1
ATOM 4936 N N . PHE A 1 788 ? 143.651 132.636 127.201 1.00 67.78 788 PHE A N 1
ATOM 4937 C CA . PHE A 1 788 ? 142.951 131.843 128.204 1.00 67.78 788 PHE A CA 1
ATOM 4938 C C . PHE A 1 788 ? 143.872 130.793 128.807 1.00 67.78 788 PHE A C 1
ATOM 4939 O O . PHE A 1 788 ? 143.879 130.590 130.026 1.00 67.78 788 PHE A O 1
ATOM 4947 N N . LEU A 1 789 ? 144.655 130.111 127.970 1.00 66.51 789 LEU A N 1
ATOM 4948 C CA . LEU A 1 789 ? 145.552 129.083 128.481 1.00 66.51 789 LEU A CA 1
ATOM 4949 C C . LEU A 1 789 ? 146.622 129.688 129.378 1.00 66.51 789 LEU A C 1
ATOM 4950 O O . LEU A 1 789 ? 146.912 129.154 130.455 1.00 66.51 789 LEU A O 1
ATOM 4955 N N . GLN A 1 790 ? 147.219 130.806 128.957 1.00 67.06 790 GLN A N 1
ATOM 4956 C CA . GLN A 1 790 ? 148.255 131.427 129.774 1.00 67.06 790 GLN A CA 1
ATOM 4957 C C . GLN A 1 790 ? 147.676 131.952 131.079 1.00 67.06 790 GLN A C 1
ATOM 4958 O O . GLN A 1 790 ? 148.315 131.860 132.130 1.00 67.06 790 GLN A O 1
ATOM 4964 N N . GLY A 1 791 ? 146.467 132.511 131.032 1.00 65.15 791 GLY A N 1
ATOM 4965 C CA . GLY A 1 791 ? 145.831 132.973 132.250 1.00 65.15 791 GLY A CA 1
ATOM 4966 C C . GLY A 1 791 ? 145.528 131.840 133.207 1.00 65.15 791 GLY A C 1
ATOM 4967 O O . GLY A 1 791 ? 145.793 131.946 134.403 1.00 65.15 791 GLY A O 1
ATOM 4968 N N . PHE A 1 792 ? 144.968 130.743 132.696 1.00 65.76 792 PHE A N 1
ATOM 4969 C CA . PHE A 1 792 ? 144.795 129.548 133.516 1.00 65.76 792 PHE A CA 1
ATOM 4970 C C . PHE A 1 792 ? 146.107 129.111 134.146 1.00 65.76 792 PHE A C 1
ATOM 4971 O O . PHE A 1 792 ? 146.174 128.865 135.353 1.00 65.76 792 PHE A O 1
ATOM 4979 N N . CYS A 1 793 ? 147.160 128.995 133.340 1.00 66.08 793 CYS A N 1
ATOM 4980 C CA . CYS A 1 793 ? 148.412 128.453 133.851 1.00 66.08 793 CYS A CA 1
ATOM 4981 C C . CYS A 1 793 ? 149.015 129.369 134.906 1.00 66.08 793 CYS A C 1
ATOM 4982 O O . CYS A 1 793 ? 149.485 128.909 135.953 1.00 66.08 793 CYS A O 1
ATOM 4985 N N . PHE A 1 794 ? 149.004 130.678 134.652 1.00 66.59 794 PHE A N 1
ATOM 4986 C CA . PHE A 1 794 ? 149.604 131.609 135.597 1.00 66.59 794 PHE A CA 1
ATOM 4987 C C . PHE A 1 794 ? 148.751 131.750 136.846 1.00 66.59 794 PHE A C 1
ATOM 4988 O O . PHE A 1 794 ? 149.286 131.917 137.944 1.00 66.59 794 PHE A O 1
ATOM 4996 N N . GLY A 1 795 ? 147.429 131.663 136.712 1.00 63.20 795 GLY A N 1
ATOM 4997 C CA . GLY A 1 795 ? 146.587 131.620 137.892 1.00 63.20 795 GLY A CA 1
ATOM 4998 C C . GLY A 1 795 ? 146.851 130.388 138.732 1.00 63.20 795 GLY A C 1
ATOM 4999 O O . GLY A 1 795 ? 146.925 130.462 139.957 1.00 63.20 795 GLY A O 1
ATOM 5000 N N . LYS A 1 796 ? 147.000 129.233 138.081 1.00 62.92 796 LYS A N 1
ATOM 5001 C CA . LYS A 1 796 ? 147.325 128.013 138.811 1.00 62.92 796 LYS A CA 1
ATOM 5002 C C . LYS A 1 796 ? 148.649 128.156 139.544 1.00 62.92 796 LYS A C 1
ATOM 5003 O O . LYS A 1 796 ? 148.743 127.869 140.742 1.00 62.92 796 LYS A O 1
ATOM 5009 N N . SER A 1 797 ? 149.686 128.609 138.839 1.00 64.01 797 SER A N 1
ATOM 5010 C CA . SER A 1 797 ? 150.995 128.745 139.466 1.00 64.01 797 SER A CA 1
ATOM 5011 C C . SER A 1 797 ? 150.948 129.754 140.605 1.00 64.01 797 SER A C 1
ATOM 5012 O O . SER A 1 797 ? 151.510 129.520 141.678 1.00 64.01 797 SER A O 1
ATOM 5015 N N . GLY A 1 798 ? 150.264 130.879 140.394 1.00 65.42 798 GLY A N 1
ATOM 5016 C CA . GLY A 1 798 ? 150.191 131.894 141.426 1.00 65.42 798 GLY A CA 1
ATOM 5017 C C . GLY A 1 798 ? 149.421 131.442 142.650 1.00 65.42 798 GLY A C 1
ATOM 5018 O O . GLY A 1 798 ? 149.850 131.676 143.780 1.00 65.42 798 GLY A O 1
ATOM 5019 N N . GLU A 1 799 ? 148.270 130.801 142.447 1.00 63.42 799 GLU A N 1
ATOM 5020 C CA . GLU A 1 799 ? 147.491 130.315 143.578 1.00 63.42 799 GLU A CA 1
ATOM 5021 C C . GLU A 1 799 ? 148.231 129.213 144.321 1.00 63.42 799 GLU A C 1
ATOM 5022 O O . GLU A 1 799 ? 148.197 129.161 145.555 1.00 63.42 799 GLU A O 1
ATOM 5028 N N . LEU A 1 800 ? 148.911 128.324 143.595 1.00 62.00 800 LEU A N 1
ATOM 5029 C CA . LEU A 1 800 ? 149.675 127.276 144.259 1.00 62.00 800 LEU A CA 1
ATOM 5030 C C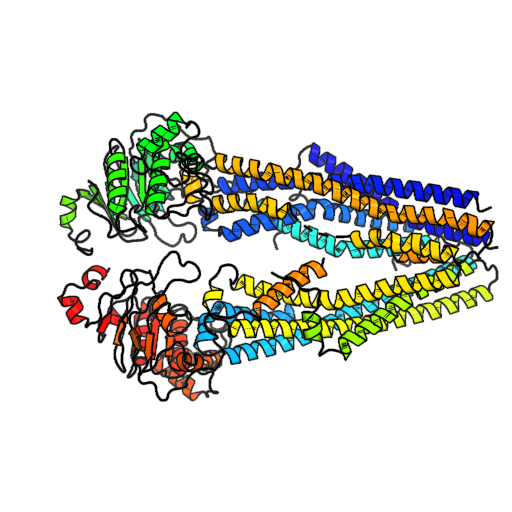 . LEU A 1 800 ? 150.846 127.866 145.038 1.00 62.00 800 LEU A C 1
ATOM 5031 O O . LEU A 1 800 ? 151.143 127.426 146.154 1.00 62.00 800 LEU A O 1
ATOM 5036 N N . LEU A 1 801 ? 151.519 128.871 144.472 1.00 64.54 801 LEU A N 1
ATOM 5037 C CA . LEU A 1 801 ? 152.601 129.530 145.194 1.00 64.54 801 LEU A CA 1
ATOM 5038 C C . LEU A 1 801 ? 152.079 130.253 146.425 1.00 64.54 801 LEU A C 1
ATOM 5039 O O . LEU A 1 801 ? 152.726 130.246 147.475 1.00 64.54 801 LEU A O 1
ATOM 5044 N N . THR A 1 802 ? 150.920 130.902 146.311 1.00 64.34 802 THR A N 1
ATOM 5045 C CA . THR A 1 802 ? 150.326 131.556 147.469 1.00 64.34 802 THR A CA 1
ATOM 5046 C C . THR A 1 802 ? 149.976 130.541 148.547 1.00 64.34 802 THR A C 1
ATOM 5047 O O . THR A 1 802 ? 150.204 130.786 149.735 1.00 64.34 802 THR A O 1
ATOM 5051 N N . LEU A 1 803 ? 149.421 129.394 148.152 1.00 61.96 803 LEU A N 1
ATOM 5052 C CA . LEU A 1 803 ? 149.133 128.346 149.124 1.00 61.96 803 LEU A CA 1
ATOM 5053 C C . LEU A 1 803 ? 150.407 127.869 149.806 1.00 61.96 803 LEU A C 1
ATOM 5054 O O . LEU A 1 803 ? 150.451 127.739 151.034 1.00 61.96 803 LEU A O 1
ATOM 5059 N N . LYS A 1 804 ? 151.457 127.610 149.026 1.00 60.78 804 LYS A N 1
ATOM 5060 C CA . LYS A 1 804 ? 152.707 127.133 149.609 1.00 60.78 804 LYS A CA 1
ATOM 5061 C C . LYS A 1 804 ? 153.312 128.170 150.543 1.00 60.78 804 LYS A C 1
ATOM 5062 O O . LYS A 1 804 ? 153.815 127.827 151.617 1.00 60.78 804 LYS A O 1
ATOM 5068 N N . LEU A 1 805 ? 153.280 129.445 150.154 1.00 63.92 805 LEU A N 1
ATOM 5069 C CA . LEU A 1 805 ? 153.861 130.485 150.994 1.00 63.92 805 LEU A CA 1
ATOM 5070 C C . LEU A 1 805 ? 153.055 130.681 152.269 1.00 63.92 805 LEU A C 1
ATOM 5071 O O . LEU A 1 805 ? 153.630 130.866 153.346 1.00 63.92 805 LEU A O 1
ATOM 5076 N N . ARG A 1 806 ? 151.725 130.652 152.173 1.00 61.28 806 ARG A N 1
ATOM 5077 C CA . ARG A 1 806 ? 150.906 130.748 153.375 1.00 61.28 806 ARG A CA 1
ATOM 5078 C C . ARG A 1 806 ? 151.170 129.571 154.302 1.00 61.28 806 ARG A C 1
ATOM 5079 O O . ARG A 1 806 ? 151.310 129.747 155.518 1.00 61.28 806 ARG A O 1
ATOM 5087 N N . LEU A 1 807 ? 151.260 128.362 153.743 1.00 59.74 807 LEU A N 1
ATOM 5088 C CA . LEU A 1 807 ? 151.535 127.188 154.561 1.00 59.74 807 LEU A CA 1
ATOM 5089 C C . LEU A 1 807 ? 152.904 127.285 155.220 1.00 59.74 807 LEU A C 1
ATOM 5090 O O . LEU A 1 807 ? 153.054 126.959 156.401 1.00 59.74 807 LEU A O 1
ATOM 5095 N N . GLY A 1 808 ? 153.915 127.735 154.475 1.00 61.47 808 GLY A N 1
ATOM 5096 C CA . GLY A 1 808 ? 155.242 127.867 155.049 1.00 61.47 808 GLY A CA 1
ATOM 5097 C C . GLY A 1 808 ? 155.306 128.922 156.136 1.00 61.47 808 GLY A C 1
ATOM 5098 O O . GLY A 1 808 ? 155.932 128.716 157.178 1.00 61.47 808 GLY A O 1
ATOM 5099 N N . ALA A 1 809 ? 154.666 130.069 155.906 1.00 61.94 809 ALA A N 1
ATOM 5100 C CA . ALA A 1 809 ? 154.631 131.112 156.924 1.00 61.94 809 ALA A CA 1
ATOM 5101 C C . ALA A 1 809 ? 153.931 130.615 158.178 1.00 61.94 809 ALA A C 1
ATOM 5102 O O . ALA A 1 809 ? 154.397 130.850 159.297 1.00 61.94 809 ALA A O 1
ATOM 5104 N N . PHE A 1 810 ? 152.811 129.910 158.011 1.00 58.67 810 PHE A N 1
ATOM 5105 C CA . PHE A 1 810 ? 152.104 129.370 159.165 1.00 58.67 810 PHE A CA 1
ATOM 5106 C C . PHE A 1 810 ? 152.951 128.341 159.903 1.00 58.67 810 PHE A C 1
ATOM 5107 O O . PHE A 1 810 ? 152.986 128.324 161.139 1.00 58.67 810 PHE A O 1
ATOM 5115 N N . LYS A 1 811 ? 153.632 127.465 159.162 1.00 59.89 811 LYS A N 1
ATOM 5116 C CA . LYS A 1 811 ? 154.459 126.446 159.795 1.00 59.89 811 LYS A CA 1
ATOM 5117 C C . LYS A 1 811 ? 155.603 127.076 160.577 1.00 59.89 811 LYS A C 1
ATOM 5118 O O . LYS A 1 811 ? 155.896 126.666 161.706 1.00 59.89 811 LYS A O 1
ATOM 5124 N N . SER A 1 812 ? 156.257 128.082 159.996 1.00 61.36 812 SER A N 1
ATOM 5125 C CA . SER A 1 812 ? 157.322 128.776 160.709 1.00 61.36 812 SER A CA 1
ATOM 5126 C C . SER A 1 812 ? 156.778 129.501 161.930 1.00 61.36 812 SER A C 1
ATOM 5127 O O . SER A 1 812 ? 157.423 129.532 162.984 1.00 61.36 812 SER A O 1
ATOM 5130 N N . MET A 1 813 ? 155.591 130.097 161.806 1.00 60.12 813 MET A N 1
ATOM 5131 C CA . MET A 1 813 ? 154.986 130.787 162.937 1.00 60.12 813 MET A CA 1
ATOM 5132 C C . MET A 1 813 ? 154.737 129.818 164.083 1.00 60.12 813 MET A C 1
ATOM 5133 O O . MET A 1 813 ? 155.045 130.112 165.243 1.00 60.12 813 MET A O 1
ATOM 5138 N N . MET A 1 814 ? 154.180 128.649 163.770 1.00 61.02 814 MET A N 1
ATOM 5139 C CA . MET A 1 814 ? 153.957 127.638 164.797 1.00 61.02 814 MET A CA 1
ATOM 5140 C C . MET A 1 814 ? 155.275 127.175 165.406 1.00 61.02 814 MET A C 1
ATOM 5141 O O . MET A 1 814 ? 155.379 127.009 166.627 1.00 61.02 814 MET A O 1
ATOM 5146 N N . ARG A 1 815 ? 156.297 126.959 164.573 1.00 61.98 815 ARG A N 1
ATOM 5147 C CA . ARG A 1 815 ? 157.601 126.581 165.106 1.00 61.98 815 ARG A CA 1
ATOM 5148 C C . ARG A 1 815 ? 158.165 127.662 166.014 1.00 61.98 815 ARG A C 1
ATOM 5149 O O . ARG A 1 815 ? 158.891 127.359 166.967 1.00 61.98 815 ARG A O 1
ATOM 5157 N N . GLN A 1 816 ? 157.845 128.920 165.736 1.00 64.32 816 GLN A N 1
ATOM 5158 C CA . GLN A 1 816 ? 158.460 130.041 166.422 1.00 64.32 816 GLN A CA 1
ATOM 5159 C C . GLN A 1 816 ? 157.970 130.154 167.862 1.00 64.32 816 GLN A C 1
ATOM 5160 O O . GLN A 1 816 ? 156.904 129.652 168.229 1.00 64.32 816 GLN A O 1
ATOM 5166 N N . ASP A 1 817 ? 158.770 130.835 168.679 1.00 68.62 817 ASP A N 1
ATOM 5167 C CA . ASP A 1 817 ? 158.433 131.062 170.074 1.00 68.62 817 ASP A CA 1
ATOM 5168 C C . ASP A 1 817 ? 157.313 132.093 170.172 1.00 68.62 817 ASP A C 1
ATOM 5169 O O . ASP A 1 817 ? 156.768 132.558 169.168 1.00 68.62 817 ASP A O 1
ATOM 5174 N N . LEU A 1 818 ? 156.961 132.460 171.403 1.00 66.48 818 LEU A N 1
ATOM 5175 C CA . LEU A 1 818 ? 155.895 133.429 171.607 1.00 66.48 818 LEU A CA 1
ATOM 5176 C C . LEU A 1 818 ? 156.436 134.845 171.736 1.00 66.48 818 LEU A C 1
ATOM 5177 O O . LEU A 1 818 ? 155.786 135.795 171.286 1.00 66.48 818 LEU A O 1
ATOM 5182 N N . GLY A 1 819 ? 157.629 135.004 172.310 1.00 66.88 819 GLY A N 1
ATOM 5183 C CA . GLY A 1 819 ? 158.166 136.335 172.520 1.00 66.88 819 GLY A CA 1
ATOM 5184 C C . GLY A 1 819 ? 158.196 137.173 171.259 1.00 66.88 819 GLY A C 1
ATOM 5185 O O . GLY A 1 819 ? 158.000 138.390 171.314 1.00 66.88 819 GLY A O 1
ATOM 5186 N N . TRP A 1 820 ? 158.432 136.541 170.108 1.00 62.81 820 TRP A N 1
ATOM 5187 C CA . TRP A 1 820 ? 158.446 137.286 168.855 1.00 62.81 820 TRP A CA 1
ATOM 5188 C C . TRP A 1 820 ? 157.104 137.948 168.578 1.00 62.81 820 TRP A C 1
ATOM 5189 O O . TRP A 1 820 ? 157.050 138.970 167.886 1.00 62.81 820 TRP A O 1
ATOM 5200 N N . PHE A 1 821 ? 156.013 137.390 169.105 1.00 63.78 821 PHE A N 1
ATOM 5201 C CA . PHE A 1 821 ? 154.695 137.940 168.806 1.00 63.78 821 PHE A CA 1
ATOM 5202 C C . PHE A 1 821 ? 154.436 139.246 169.547 1.00 63.78 821 PHE A C 1
ATOM 5203 O O . PHE A 1 821 ? 153.710 140.107 169.040 1.00 63.78 821 PHE A O 1
ATOM 5211 N N . ASP A 1 822 ? 155.014 139.416 170.736 1.00 66.11 822 ASP A N 1
ATOM 5212 C CA . ASP A 1 822 ? 154.681 140.572 171.559 1.00 66.11 822 ASP A CA 1
ATOM 5213 C C . ASP A 1 822 ? 155.163 141.888 170.962 1.00 66.11 822 ASP A C 1
ATOM 5214 O O . ASP A 1 822 ? 154.617 142.940 171.305 1.00 66.11 822 ASP A O 1
ATOM 5219 N N . ASN A 1 823 ? 156.162 141.863 170.085 1.00 63.11 823 ASN A N 1
ATOM 5220 C CA . ASN A 1 823 ? 156.669 143.106 169.530 1.00 63.11 823 ASN A CA 1
ATOM 5221 C C . ASN A 1 823 ? 155.587 143.774 168.680 1.00 63.11 823 ASN A C 1
ATOM 5222 O O . ASN A 1 823 ? 154.739 143.094 168.096 1.00 63.11 823 ASN A O 1
ATOM 5227 N N . PRO A 1 824 ? 155.586 145.107 168.599 1.00 63.93 824 PRO A N 1
ATOM 5228 C CA . PRO A 1 824 ? 154.536 145.781 167.818 1.00 63.93 824 PRO A CA 1
ATOM 5229 C C . PRO A 1 824 ? 154.482 145.338 166.369 1.00 63.93 824 PRO A C 1
ATOM 5230 O O . PRO A 1 824 ? 153.393 145.299 165.784 1.00 63.93 824 PRO A O 1
ATOM 5234 N N . LYS A 1 825 ? 155.624 145.002 165.767 1.00 63.84 825 LYS A N 1
ATOM 5235 C CA . LYS A 1 825 ? 155.619 144.565 164.376 1.00 63.84 825 LYS A CA 1
ATOM 5236 C C . LYS A 1 825 ? 154.787 143.303 164.202 1.00 63.84 825 LYS A C 1
ATOM 5237 O O . LYS A 1 825 ? 154.043 143.168 163.225 1.00 63.84 825 LYS A O 1
ATOM 5243 N N . ASN A 1 826 ? 154.892 142.371 165.148 1.00 62.24 826 ASN A N 1
ATOM 5244 C CA . ASN A 1 826 ? 154.248 141.068 165.054 1.00 62.24 826 ASN A CA 1
ATOM 5245 C C . ASN A 1 826 ? 152.867 141.060 165.694 1.00 62.24 826 ASN A C 1
ATOM 5246 O O . ASN A 1 826 ? 152.416 140.022 166.189 1.00 62.24 826 ASN A O 1
ATOM 5251 N N . SER A 1 827 ? 152.188 142.202 165.698 1.00 62.64 827 SER A N 1
ATOM 5252 C CA . SER A 1 827 ? 150.814 142.238 166.168 1.00 62.64 827 SER A CA 1
ATOM 5253 C C . SER A 1 827 ? 149.954 141.318 165.314 1.00 62.64 827 SER A C 1
ATOM 5254 O O . SER A 1 827 ? 150.249 141.061 164.145 1.00 62.64 827 SER A O 1
ATOM 5257 N N . VAL A 1 828 ? 148.883 140.807 165.918 1.00 62.05 828 VAL A N 1
ATOM 5258 C CA . VAL A 1 828 ? 148.044 139.831 165.231 1.00 62.05 828 VAL A CA 1
ATOM 5259 C C . VAL A 1 828 ? 147.444 140.448 163.976 1.00 62.05 828 VAL A C 1
ATOM 5260 O O . VAL A 1 828 ? 147.400 139.820 162.911 1.00 62.05 828 VAL A O 1
ATOM 5264 N N . GLY A 1 829 ? 146.969 141.688 164.083 1.00 62.94 829 GLY A N 1
ATOM 5265 C CA . GLY A 1 829 ? 146.387 142.340 162.924 1.00 62.94 829 GLY A CA 1
ATOM 5266 C C . GLY A 1 829 ? 147.391 142.524 161.803 1.00 62.94 829 GLY A C 1
ATOM 5267 O O . GLY A 1 829 ? 147.107 142.223 160.642 1.00 62.94 829 GLY A O 1
ATOM 5268 N N . ALA A 1 830 ? 148.583 143.021 162.138 1.00 62.05 830 ALA A N 1
ATOM 5269 C CA . ALA A 1 830 ? 149.605 143.227 161.118 1.00 62.05 830 ALA A CA 1
ATOM 5270 C C . ALA A 1 830 ? 150.016 141.905 160.490 1.00 62.05 830 ALA A C 1
ATOM 5271 O O . ALA A 1 830 ? 150.225 141.822 159.275 1.00 62.05 830 ALA A O 1
ATOM 5273 N N . LEU A 1 831 ? 150.133 140.858 161.305 1.00 61.26 831 LEU A N 1
ATOM 5274 C CA . LEU A 1 831 ? 150.531 139.558 160.783 1.00 61.26 831 LEU A CA 1
ATOM 5275 C C . LEU A 1 831 ? 149.472 139.001 159.840 1.00 61.26 831 LEU A C 1
ATOM 5276 O O . LEU A 1 831 ? 149.798 138.440 158.788 1.00 61.26 831 LEU A O 1
ATOM 5281 N N . THR A 1 832 ? 148.194 139.153 160.196 1.00 62.22 832 THR A N 1
ATOM 5282 C CA . THR A 1 832 ? 147.126 138.704 159.308 1.00 62.22 832 THR A CA 1
ATOM 5283 C C . THR A 1 832 ? 147.109 139.503 158.011 1.00 62.22 832 THR A C 1
ATOM 5284 O O . THR A 1 832 ? 146.961 138.928 156.927 1.00 62.22 832 THR A O 1
ATOM 5288 N N . THR A 1 833 ? 147.261 140.827 158.096 1.00 62.39 833 THR A N 1
ATOM 5289 C CA . THR A 1 833 ? 147.282 141.632 156.879 1.00 62.39 833 THR A CA 1
ATOM 5290 C C . THR A 1 833 ? 148.444 141.227 155.987 1.00 62.39 833 THR A C 1
ATOM 5291 O O . THR A 1 833 ? 148.304 141.161 154.760 1.00 62.39 833 THR A O 1
ATOM 5295 N N . ARG A 1 834 ? 149.602 140.961 156.586 1.00 65.51 834 ARG A N 1
ATOM 5296 C CA . ARG A 1 834 ? 150.751 140.528 155.804 1.00 65.51 834 ARG A CA 1
ATOM 5297 C C . ARG A 1 834 ? 150.463 139.195 155.127 1.00 65.51 834 ARG A C 1
ATOM 5298 O O . ARG A 1 834 ? 150.628 139.054 153.910 1.00 65.51 834 ARG A O 1
ATOM 5306 N N . LEU A 1 835 ? 149.979 138.217 155.895 1.00 63.82 835 LEU A N 1
ATOM 5307 C CA . LEU A 1 835 ? 149.677 136.909 155.327 1.00 63.82 835 LEU A CA 1
ATOM 5308 C C . LEU A 1 835 ? 148.618 136.999 154.236 1.00 63.82 835 LEU A C 1
ATOM 5309 O O . LEU A 1 835 ? 148.568 136.141 153.349 1.00 63.82 835 LEU A O 1
ATOM 5314 N N . ALA A 1 836 ? 147.763 138.020 154.286 1.00 65.84 836 ALA A N 1
ATOM 5315 C CA . ALA A 1 836 ? 146.705 138.145 153.291 1.00 65.84 836 ALA A CA 1
ATOM 5316 C C . ALA A 1 836 ? 147.182 138.851 152.026 1.00 65.84 836 ALA A C 1
ATOM 5317 O O . ALA A 1 836 ? 146.777 138.479 150.920 1.00 65.84 836 ALA A O 1
ATOM 5319 N N . THR A 1 837 ? 148.034 139.867 152.161 1.00 68.99 837 THR A N 1
ATOM 5320 C CA . THR A 1 837 ? 148.393 140.723 151.034 1.00 68.99 837 THR A CA 1
ATOM 5321 C C . THR A 1 837 ? 149.736 140.368 150.405 1.00 68.99 837 THR A C 1
ATOM 5322 O O . THR A 1 837 ? 149.853 140.343 149.175 1.00 68.99 837 THR A O 1
ATOM 5326 N N . ASP A 1 838 ? 150.764 140.122 151.220 1.00 69.76 838 ASP A N 1
ATOM 5327 C CA . ASP A 1 838 ? 152.095 139.882 150.675 1.00 69.76 838 ASP A CA 1
ATOM 5328 C C . ASP A 1 838 ? 152.135 138.607 149.844 1.00 69.76 838 ASP A C 1
ATOM 5329 O O . ASP A 1 838 ? 152.805 138.557 148.804 1.00 69.76 838 ASP A O 1
ATOM 5334 N N . ALA A 1 839 ? 151.441 137.560 150.292 1.00 66.89 839 ALA A N 1
ATOM 5335 C CA . ALA A 1 839 ? 151.408 136.322 149.524 1.00 66.89 839 ALA A CA 1
ATOM 5336 C C . ALA A 1 839 ? 150.791 136.555 148.152 1.00 66.89 839 ALA A C 1
ATOM 5337 O O . ALA A 1 839 ? 151.308 136.082 147.133 1.00 66.89 839 ALA A O 1
ATOM 5339 N N . ALA A 1 840 ? 149.685 137.297 148.106 1.00 69.94 840 ALA A N 1
ATOM 5340 C CA . ALA A 1 840 ? 149.059 137.599 146.825 1.00 69.94 840 ALA A CA 1
ATOM 5341 C C . ALA A 1 840 ? 149.991 138.414 145.942 1.00 69.94 840 ALA A C 1
ATOM 5342 O O . ALA A 1 840 ? 150.081 138.175 144.733 1.00 69.94 840 ALA A O 1
ATOM 5344 N N . GLN A 1 841 ? 150.691 139.385 146.528 1.00 69.90 841 GLN A N 1
ATOM 5345 C CA . GLN A 1 841 ? 151.587 140.220 145.735 1.00 69.90 841 GLN A CA 1
ATOM 5346 C C . GLN A 1 841 ? 152.709 139.389 145.121 1.00 69.90 841 GLN A C 1
ATOM 5347 O O . GLN A 1 841 ? 153.015 139.516 143.927 1.00 69.90 841 GLN A O 1
ATOM 5353 N N . VAL A 1 842 ? 153.335 138.529 145.927 1.00 68.92 842 VAL A N 1
ATOM 5354 C CA . VAL A 1 842 ? 154.432 137.712 145.413 1.00 68.92 842 VAL A CA 1
ATOM 5355 C C . VAL A 1 842 ? 153.917 136.731 144.371 1.00 68.92 842 VAL A C 1
ATOM 5356 O O . VAL A 1 842 ? 154.603 136.433 143.385 1.00 68.92 842 VAL A O 1
ATOM 5360 N N . GLN A 1 843 ? 152.707 136.212 144.564 1.00 69.95 843 GLN A N 1
ATOM 5361 C CA . GLN A 1 843 ? 152.090 135.373 143.548 1.00 69.95 843 GLN A CA 1
ATOM 5362 C C . GLN A 1 843 ? 151.973 136.144 142.242 1.00 69.95 843 GLN A C 1
ATOM 5363 O O . GLN A 1 843 ? 152.322 135.631 141.174 1.00 69.95 843 GLN A O 1
ATOM 5369 N N . GLY A 1 844 ? 151.487 137.379 142.324 1.00 74.47 844 GLY A N 1
ATOM 5370 C CA . GLY A 1 844 ? 151.242 138.146 141.116 1.00 74.47 844 GLY A CA 1
ATOM 5371 C C . GLY A 1 844 ? 152.508 138.490 140.359 1.00 74.47 844 GLY A C 1
ATOM 5372 O O . GLY A 1 844 ? 152.566 138.357 139.135 1.00 74.47 844 GLY A O 1
ATOM 5373 N N . ALA A 1 845 ? 153.544 138.932 141.073 1.00 70.73 845 ALA A N 1
ATOM 5374 C CA . ALA A 1 845 ? 154.684 139.528 140.383 1.00 70.73 845 ALA A CA 1
ATOM 5375 C C . ALA A 1 845 ? 155.528 138.488 139.656 1.00 70.73 845 ALA A C 1
ATOM 5376 O O . ALA A 1 845 ? 155.933 138.709 138.509 1.00 70.73 845 ALA A O 1
ATOM 5378 N N . THR A 1 846 ? 155.812 137.354 140.299 1.00 70.98 846 THR A N 1
ATOM 5379 C CA . THR A 1 846 ? 156.824 136.444 139.767 1.00 70.98 846 THR A CA 1
ATOM 5380 C C . THR A 1 846 ? 156.485 135.999 138.346 1.00 70.98 846 THR A C 1
ATOM 5381 O O . THR A 1 846 ? 157.311 136.124 137.435 1.00 70.98 846 THR A O 1
ATOM 5385 N N . GLY A 1 847 ? 155.271 135.487 138.130 1.00 70.13 847 GLY A N 1
ATOM 5386 C CA . GLY A 1 847 ? 154.718 135.039 136.861 1.00 70.13 847 GLY A CA 1
ATOM 5387 C C . GLY A 1 847 ? 154.503 136.182 135.888 1.00 70.13 847 GLY A C 1
ATOM 5388 O O . GLY A 1 847 ? 154.844 136.085 134.704 1.00 70.13 847 GLY A O 1
ATOM 5389 N N . VAL A 1 848 ? 153.942 137.288 136.379 1.00 73.34 848 VAL A N 1
ATOM 5390 C CA . VAL A 1 848 ? 153.653 138.424 135.511 1.00 73.34 848 VAL A CA 1
ATOM 5391 C C . VAL A 1 848 ? 154.943 138.999 134.942 1.00 73.34 848 VAL A C 1
ATOM 5392 O O . VAL A 1 848 ? 154.997 139.394 133.772 1.00 73.34 848 VAL A O 1
ATOM 5396 N N . ARG A 1 849 ? 155.992 139.087 135.762 1.00 72.58 849 ARG A N 1
ATOM 5397 C CA . ARG A 1 849 ? 157.265 139.594 135.262 1.00 72.58 849 ARG A CA 1
ATOM 5398 C C . ARG A 1 849 ? 157.803 138.701 134.153 1.00 72.58 849 ARG A C 1
ATOM 5399 O O . ARG A 1 849 ? 158.236 139.189 133.103 1.00 72.58 849 ARG A O 1
ATOM 5407 N N . MET A 1 850 ? 157.770 137.384 134.361 1.00 69.67 850 MET A N 1
ATOM 5408 C CA . MET A 1 850 ? 158.194 136.464 133.312 1.00 69.67 850 MET A CA 1
ATOM 5409 C C . MET A 1 850 ? 157.412 136.707 132.029 1.00 69.67 850 MET A C 1
ATOM 5410 O O . MET A 1 850 ? 157.995 136.848 130.947 1.00 69.67 850 MET A O 1
ATOM 5415 N N . ALA A 1 851 ? 156.084 136.768 132.137 1.00 71.77 851 ALA A N 1
ATOM 5416 C CA . ALA A 1 851 ? 155.251 136.903 130.948 1.00 71.77 851 ALA A CA 1
ATOM 5417 C C . ALA A 1 851 ? 155.542 138.206 130.218 1.00 71.77 851 ALA A C 1
ATOM 5418 O O . ALA A 1 851 ? 155.732 138.218 128.997 1.00 71.77 851 ALA A O 1
ATOM 5420 N N . THR A 1 852 ? 155.570 139.319 130.952 1.00 74.74 852 THR A N 1
ATOM 5421 C CA . THR A 1 852 ? 155.774 140.617 130.321 1.00 74.74 852 THR A CA 1
ATOM 5422 C C . THR A 1 852 ? 157.159 140.717 129.698 1.00 74.74 852 THR A C 1
ATOM 5423 O O . THR A 1 852 ? 157.309 141.227 128.581 1.00 74.74 852 THR A O 1
ATOM 5427 N N . LEU A 1 853 ? 158.186 140.241 130.404 1.00 71.46 853 LEU A N 1
ATOM 5428 C CA . LEU A 1 853 ? 159.530 140.248 129.842 1.00 71.46 853 LEU A CA 1
ATOM 5429 C C . LEU A 1 853 ? 159.583 139.433 128.560 1.00 71.46 853 LEU A C 1
ATOM 5430 O O . LEU A 1 853 ? 160.130 139.883 127.547 1.00 71.46 853 LEU A O 1
ATOM 5435 N N . ALA A 1 854 ? 159.015 138.226 128.583 1.00 72.79 854 ALA A N 1
ATOM 5436 C CA . ALA A 1 854 ? 159.041 137.384 127.394 1.00 72.79 854 ALA A CA 1
ATOM 5437 C C . ALA A 1 854 ? 158.326 138.066 126.240 1.00 72.79 854 ALA A C 1
ATOM 5438 O O . ALA A 1 854 ? 158.822 138.081 125.109 1.00 72.79 854 ALA A O 1
ATOM 5440 N N . GLN A 1 855 ? 157.162 138.654 126.513 1.00 74.35 855 GLN A N 1
ATOM 5441 C CA . GLN A 1 855 ? 156.395 139.307 125.459 1.00 74.35 855 GLN A CA 1
ATOM 5442 C C . GLN A 1 855 ? 157.180 140.460 124.848 1.00 74.35 855 GLN A C 1
ATOM 5443 O O . GLN A 1 855 ? 157.241 140.607 123.621 1.00 74.35 855 GLN A O 1
ATOM 5449 N N . ASN A 1 856 ? 157.798 141.288 125.692 1.00 74.31 856 ASN A N 1
ATOM 5450 C CA . ASN A 1 856 ? 158.506 142.454 125.179 1.00 74.31 856 ASN A CA 1
ATOM 5451 C C . ASN A 1 856 ? 159.751 142.054 124.396 1.00 74.31 856 ASN A C 1
ATOM 5452 O O . ASN A 1 856 ? 160.022 142.609 123.323 1.00 74.31 856 ASN A O 1
ATOM 5457 N N . ILE A 1 857 ? 160.525 141.096 124.912 1.00 74.78 857 ILE A N 1
ATOM 5458 C CA . ILE A 1 857 ? 161.694 140.634 124.170 1.00 74.78 857 ILE A CA 1
ATOM 5459 C C . ILE A 1 857 ? 161.273 140.000 122.851 1.00 74.78 857 ILE A C 1
ATOM 5460 O O . ILE A 1 857 ? 161.949 140.162 121.828 1.00 74.78 857 ILE A O 1
ATOM 5465 N N . ALA A 1 858 ? 160.157 139.267 122.847 1.00 77.34 858 ALA A N 1
ATOM 5466 C CA . ALA A 1 858 ? 159.670 138.686 121.603 1.00 77.34 858 ALA A CA 1
ATOM 5467 C C . ALA A 1 858 ? 159.311 139.769 120.598 1.00 77.34 858 ALA A C 1
ATOM 5468 O O . ALA A 1 858 ? 159.659 139.670 119.418 1.00 77.34 858 ALA A O 1
ATOM 5470 N N . ASN A 1 859 ? 158.617 140.815 121.049 1.00 80.60 859 ASN A N 1
ATOM 5471 C CA . ASN A 1 859 ? 158.261 141.899 120.140 1.00 80.60 859 ASN A CA 1
ATOM 5472 C C . ASN A 1 859 ? 159.508 142.564 119.575 1.00 80.60 859 ASN A C 1
ATOM 5473 O O . ASN A 1 859 ? 159.591 142.832 118.368 1.00 80.60 859 ASN A O 1
ATOM 5478 N N . LEU A 1 860 ? 160.496 142.828 120.433 1.00 84.59 860 LEU A N 1
ATOM 5479 C CA . LEU A 1 860 ? 161.728 143.458 119.971 1.00 84.59 860 LEU A CA 1
ATOM 5480 C C . LEU A 1 860 ? 162.427 142.594 118.931 1.00 84.59 860 LEU A C 1
ATOM 5481 O O . LEU A 1 860 ? 162.785 143.073 117.848 1.00 84.59 860 LEU A O 1
ATOM 5486 N N . GLY A 1 861 ? 162.629 141.313 119.242 1.00 85.88 861 GLY A N 1
ATOM 5487 C CA . GLY A 1 861 ? 163.306 140.436 118.302 1.00 85.88 861 GLY A CA 1
ATOM 5488 C C . GLY A 1 861 ? 162.561 140.297 116.990 1.00 85.88 861 GLY A C 1
ATOM 5489 O O . GLY A 1 861 ? 163.170 140.274 115.918 1.00 85.88 861 GLY A O 1
ATOM 5490 N N . THR A 1 862 ? 161.233 140.203 117.054 1.00 87.73 862 THR A N 1
ATOM 5491 C CA . THR A 1 862 ? 160.442 140.060 115.838 1.00 87.73 862 THR A CA 1
ATOM 5492 C C . THR A 1 862 ? 160.541 141.294 114.959 1.00 87.73 862 THR A C 1
ATOM 5493 O O . THR A 1 862 ? 160.736 141.188 113.740 1.00 87.73 862 THR A O 1
ATOM 5497 N N . SER A 1 863 ? 160.396 142.476 115.554 1.00 91.63 863 SER A N 1
ATOM 5498 C CA . SER A 1 863 ? 160.546 143.689 114.768 1.00 91.63 863 SER A CA 1
ATOM 5499 C C . SER A 1 863 ? 161.941 143.766 114.171 1.00 91.63 863 SER A C 1
ATOM 5500 O O . SER A 1 863 ? 162.106 144.146 113.007 1.00 91.63 863 SER A O 1
ATOM 5503 N N . ILE A 1 864 ? 162.959 143.394 114.950 1.00 94.42 864 ILE A N 1
ATOM 5504 C CA . ILE A 1 864 ? 164.330 143.456 114.456 1.00 94.42 864 ILE A CA 1
ATOM 5505 C C . ILE A 1 864 ? 164.511 142.542 113.252 1.00 94.42 864 ILE A C 1
ATOM 5506 O O . ILE A 1 864 ? 165.134 142.927 112.255 1.00 94.42 864 ILE A O 1
ATOM 5511 N N . ILE A 1 865 ? 163.992 141.315 113.322 1.00 95.37 865 ILE A N 1
ATOM 5512 C CA . ILE A 1 865 ? 164.209 140.384 112.215 1.00 95.37 865 ILE A CA 1
ATOM 5513 C C . ILE A 1 865 ? 163.441 140.842 110.982 1.00 95.37 865 ILE A C 1
ATOM 5514 O O . ILE A 1 865 ? 163.935 140.736 109.852 1.00 95.37 865 ILE A O 1
ATOM 5519 N N . ILE A 1 866 ? 162.219 141.347 111.168 1.00 97.85 866 ILE A N 1
ATOM 5520 C CA . ILE A 1 866 ? 161.482 141.870 110.020 1.00 97.85 866 ILE A CA 1
ATOM 5521 C C . ILE A 1 866 ? 162.240 143.036 109.396 1.00 97.85 866 ILE A C 1
ATOM 5522 O O . ILE A 1 866 ? 162.313 143.167 108.167 1.00 97.85 866 ILE A O 1
ATOM 5527 N N . SER A 1 867 ? 162.820 143.899 110.231 1.00 101.82 867 SER A N 1
ATOM 5528 C CA . SER A 1 867 ? 163.605 145.016 109.719 1.00 101.82 867 SER A CA 1
ATOM 5529 C C . SER A 1 867 ? 164.820 144.525 108.945 1.00 101.82 867 SER A C 1
ATOM 5530 O O . SER A 1 867 ? 165.194 145.111 107.923 1.00 101.82 867 SER A O 1
ATOM 5533 N N . PHE A 1 868 ? 165.472 143.474 109.442 1.00 107.42 868 PHE A N 1
ATOM 5534 C CA . PHE A 1 868 ? 166.628 142.922 108.742 1.00 107.42 868 PHE A CA 1
ATOM 5535 C C . PHE A 1 868 ? 166.219 142.352 107.393 1.00 107.42 868 PHE A C 1
ATOM 5536 O O . PHE A 1 868 ? 166.947 142.493 106.403 1.00 107.42 868 PHE A O 1
ATOM 5544 N N . VAL A 1 869 ? 165.055 141.705 107.335 1.00 107.87 869 VAL A N 1
ATOM 5545 C CA . VAL A 1 869 ? 164.550 141.208 106.059 1.00 107.87 869 VAL A CA 1
ATOM 5546 C C . VAL A 1 869 ? 164.276 142.369 105.112 1.00 107.87 869 VAL A C 1
ATOM 5547 O O . VAL A 1 869 ? 164.564 142.293 103.911 1.00 107.87 869 VAL A O 1
ATOM 5551 N N . TYR A 1 870 ? 163.718 143.460 105.635 1.00 101.36 870 TYR A N 1
ATOM 5552 C CA . TYR A 1 870 ? 163.310 144.574 104.783 1.00 101.36 870 TYR A CA 1
ATOM 5553 C C . TYR A 1 870 ? 164.511 145.350 104.246 1.00 101.36 870 TYR A C 1
ATOM 5554 O O . TYR A 1 870 ? 164.548 145.715 103.066 1.00 101.36 870 TYR A O 1
ATOM 5563 N N . GLY A 1 871 ? 165.498 145.620 105.094 1.00 102.58 871 GLY A N 1
ATOM 5564 C CA . GLY A 1 871 ? 166.693 146.312 104.644 1.00 102.58 871 GLY A CA 1
ATOM 5565 C C . GLY A 1 871 ? 167.511 146.826 105.806 1.00 102.58 871 GLY A C 1
ATOM 5566 O O . GLY A 1 871 ? 167.045 146.875 106.949 1.00 102.58 871 GLY A O 1
ATOM 5567 N N . TRP A 1 872 ? 168.749 147.221 105.493 1.00 95.72 872 TRP A N 1
ATOM 5568 C CA . TRP A 1 872 ? 169.627 147.779 106.518 1.00 95.72 872 TRP A CA 1
ATOM 5569 C C . TRP A 1 872 ? 169.086 149.102 107.045 1.00 95.72 872 TRP A C 1
ATOM 5570 O O . TRP A 1 872 ? 169.178 149.389 108.246 1.00 95.72 872 TRP A O 1
ATOM 5581 N N . GLU A 1 873 ? 168.528 149.928 106.161 1.00 103.05 873 GLU A N 1
ATOM 5582 C CA . GLU A 1 873 ? 167.924 151.176 106.610 1.00 103.05 873 GLU A CA 1
ATOM 5583 C C . GLU A 1 873 ? 166.738 150.908 107.524 1.00 103.05 873 GLU A C 1
ATOM 5584 O O . GLU A 1 873 ? 166.542 151.615 108.516 1.00 103.05 873 GLU A O 1
ATOM 5590 N N . LEU A 1 874 ? 165.935 149.891 107.213 1.00 100.97 874 LEU A N 1
ATOM 5591 C CA . LEU A 1 874 ? 164.818 149.548 108.087 1.00 100.97 874 LEU A CA 1
ATOM 5592 C C . LEU A 1 874 ? 165.316 148.986 109.415 1.00 100.97 874 LEU A C 1
ATOM 5593 O O . LEU A 1 874 ? 164.684 149.171 110.460 1.00 100.97 874 LEU A O 1
ATOM 5598 N N . THR A 1 875 ? 166.452 148.286 109.395 1.00 100.19 875 THR A N 1
ATOM 5599 C CA . THR A 1 875 ? 167.074 147.863 110.643 1.00 100.19 875 THR A CA 1
ATOM 5600 C C . THR A 1 875 ? 167.422 149.072 111.501 1.00 100.19 875 THR A C 1
ATOM 5601 O O . THR A 1 875 ? 167.079 149.139 112.686 1.00 100.19 875 THR A O 1
ATOM 5605 N N . LEU A 1 876 ? 168.120 150.038 110.904 1.00 97.88 876 LEU A N 1
ATOM 5606 C CA . LEU A 1 876 ? 168.438 151.258 111.634 1.00 97.88 876 LEU A CA 1
ATOM 5607 C C . LEU A 1 876 ? 167.173 151.959 112.102 1.00 97.88 876 LEU A C 1
ATOM 5608 O O . LEU A 1 876 ? 167.157 152.551 113.183 1.00 97.88 876 LEU A O 1
ATOM 5613 N N . LEU A 1 877 ? 166.106 151.900 111.305 1.00 97.28 877 LEU A N 1
ATOM 5614 C CA . LEU A 1 877 ? 164.838 152.499 111.701 1.00 97.28 877 LEU A CA 1
ATOM 5615 C C . LEU A 1 877 ? 164.281 151.818 112.942 1.00 97.28 877 LEU A C 1
ATOM 5616 O O . LEU A 1 877 ? 163.799 152.477 113.869 1.00 97.28 877 LEU A O 1
ATOM 5621 N N . ILE A 1 878 ? 164.329 150.487 112.978 1.00 97.35 878 ILE A N 1
ATOM 5622 C CA . ILE A 1 878 ? 163.818 149.793 114.153 1.00 97.35 878 ILE A CA 1
ATOM 5623 C C . ILE A 1 878 ? 164.664 150.139 115.369 1.00 97.35 878 ILE A C 1
ATOM 5624 O O . ILE A 1 878 ? 164.128 150.390 116.452 1.00 97.35 878 ILE A O 1
ATOM 5629 N N . LEU A 1 879 ? 165.990 150.204 115.206 1.00 98.74 879 LEU A N 1
ATOM 5630 C CA . LEU A 1 879 ? 166.846 150.547 116.343 1.00 98.74 879 LEU A CA 1
ATOM 5631 C C . LEU A 1 879 ? 166.603 151.979 116.807 1.00 98.74 879 LEU A C 1
ATOM 5632 O O . LEU A 1 879 ? 166.671 152.277 118.005 1.00 98.74 879 LEU A O 1
ATOM 5637 N N . SER A 1 880 ? 166.329 152.888 115.875 1.00 98.20 880 SER A N 1
ATOM 5638 C CA . SER A 1 880 ? 166.126 154.292 116.200 1.00 98.20 880 SER A CA 1
ATOM 5639 C C . SER A 1 880 ? 164.650 154.635 116.342 1.00 98.20 880 SER A C 1
ATOM 5640 O O . SER A 1 880 ? 164.276 155.803 116.214 1.00 98.20 880 SER A O 1
ATOM 5643 N N . VAL A 1 881 ? 163.797 153.631 116.517 1.00 94.28 881 VAL A N 1
ATOM 5644 C CA . VAL A 1 881 ? 162.448 153.871 117.008 1.00 94.28 881 VAL A CA 1
ATOM 5645 C C . VAL A 1 881 ? 162.086 153.026 118.228 1.00 94.28 881 VAL A C 1
ATOM 5646 O O . VAL A 1 881 ? 161.714 153.605 119.261 1.00 94.28 881 VAL A O 1
ATOM 5650 N N . VAL A 1 882 ? 162.191 151.698 118.181 1.00 94.83 882 VAL A N 1
ATOM 5651 C CA . VAL A 1 882 ? 161.670 150.850 119.258 1.00 94.83 882 VAL A CA 1
ATOM 5652 C C . VAL A 1 882 ? 162.608 150.756 120.458 1.00 94.83 882 VAL A C 1
ATOM 5653 O O . VAL A 1 882 ? 162.126 150.803 121.596 1.00 94.83 882 VAL A O 1
ATOM 5657 N N . PRO A 1 883 ? 163.925 150.590 120.291 1.00 95.59 883 PRO A N 1
ATOM 5658 C CA . PRO A 1 883 ? 164.793 150.553 121.477 1.00 95.59 883 PRO A CA 1
ATOM 5659 C C . PRO A 1 883 ? 165.250 151.925 121.941 1.00 95.59 883 PRO A C 1
ATOM 5660 O O . PRO A 1 883 ? 165.790 152.032 123.048 1.00 95.59 883 PRO A O 1
ATOM 5664 N N . ILE A 1 884 ? 165.079 152.975 121.137 1.00 92.93 884 ILE A N 1
ATOM 5665 C CA . ILE A 1 884 ? 165.052 154.316 121.709 1.00 92.93 884 ILE A CA 1
ATOM 5666 C C . ILE A 1 884 ? 163.729 154.526 122.430 1.00 92.93 884 ILE A C 1
ATOM 5667 O O . ILE A 1 884 ? 163.647 155.246 123.431 1.00 92.93 884 ILE A O 1
ATOM 5672 N N . MET A 1 885 ? 162.668 153.907 121.913 1.00 92.86 885 MET A N 1
ATOM 5673 C CA . MET A 1 885 ? 161.401 153.815 122.625 1.00 92.86 885 MET A CA 1
ATOM 5674 C C . MET A 1 885 ? 161.540 152.957 123.875 1.00 92.86 885 MET A C 1
ATOM 5675 O O . MET A 1 885 ? 160.655 152.987 124.731 1.00 92.86 885 MET A O 1
ATOM 5680 N N . ALA A 1 886 ? 162.640 152.208 124.012 1.00 90.94 886 ALA A N 1
ATOM 5681 C CA . ALA A 1 886 ? 162.835 151.392 125.205 1.00 90.94 886 ALA A CA 1
ATOM 5682 C C . ALA A 1 886 ? 162.752 152.249 126.459 1.00 90.94 886 ALA A C 1
ATOM 5683 O O . ALA A 1 886 ? 161.963 151.972 127.367 1.00 90.94 886 ALA A O 1
ATOM 5685 N N . VAL A 1 887 ? 163.554 153.314 126.517 1.00 89.72 887 VAL A N 1
ATOM 5686 C CA . VAL A 1 887 ? 163.498 154.204 127.670 1.00 89.72 887 VAL A CA 1
ATOM 5687 C C . VAL A 1 887 ? 162.117 154.826 127.801 1.00 89.72 887 VAL A C 1
ATOM 5688 O O . VAL A 1 887 ? 161.498 154.753 128.869 1.00 89.72 887 VAL A O 1
ATOM 5692 N N . ALA A 1 888 ? 161.588 155.382 126.710 1.00 85.88 888 ALA A N 1
ATOM 5693 C CA . ALA A 1 888 ? 160.318 156.098 126.766 1.00 85.88 888 ALA A CA 1
ATOM 5694 C C . ALA A 1 888 ? 159.201 155.218 127.314 1.00 85.88 888 ALA A C 1
ATOM 5695 O O . ALA A 1 888 ? 158.324 155.694 128.040 1.00 85.88 888 ALA A O 1
ATOM 5697 N N . GLY A 1 889 ? 159.208 153.934 126.971 1.00 87.16 889 GLY A N 1
ATOM 5698 C CA . GLY A 1 889 ? 158.121 153.055 127.352 1.00 87.16 889 GLY A CA 1
ATOM 5699 C C . GLY A 1 889 ? 158.381 152.266 128.617 1.00 87.16 889 GLY A C 1
ATOM 5700 O O . GLY A 1 889 ? 157.442 151.713 129.197 1.00 87.16 889 GLY A O 1
ATOM 5701 N N . SER A 1 890 ? 159.638 152.200 129.061 1.00 89.11 890 SER A N 1
ATOM 5702 C CA . SER A 1 890 ? 159.992 151.449 130.262 1.00 89.11 890 SER A CA 1
ATOM 5703 C C . SER A 1 890 ? 160.156 152.362 131.470 1.00 89.11 890 SER A C 1
ATOM 5704 O O . SER A 1 890 ? 159.447 152.205 132.469 1.00 89.11 890 SER A O 1
ATOM 5707 N N . VAL A 1 891 ? 161.076 153.327 131.398 1.00 87.44 891 VAL A N 1
ATOM 5708 C CA . VAL A 1 891 ? 161.227 154.237 132.522 1.00 87.44 891 VAL A CA 1
ATOM 5709 C C . VAL A 1 891 ? 160.095 155.249 132.506 1.00 87.44 891 VAL A C 1
ATOM 5710 O O . VAL A 1 891 ? 160.032 156.128 133.373 1.00 87.44 891 VAL A O 1
ATOM 5714 N N . GLN A 1 892 ? 159.192 155.143 131.527 1.00 86.09 892 GLN A N 1
ATOM 5715 C CA . GLN A 1 892 ? 157.918 155.851 131.546 1.00 86.09 892 GLN A CA 1
ATOM 5716 C C . GLN A 1 892 ? 157.314 155.820 132.944 1.00 86.09 892 GLN A C 1
ATOM 5717 O O . GLN A 1 892 ? 156.879 156.856 133.456 1.00 86.09 892 GLN A O 1
ATOM 5723 N N . MET A 1 893 ? 157.283 154.648 133.569 1.00 89.22 893 MET A N 1
ATOM 5724 C CA . MET A 1 893 ? 156.828 154.533 134.950 1.00 89.22 893 MET A CA 1
ATOM 5725 C C . MET A 1 893 ? 155.444 155.151 135.096 1.00 89.22 893 MET A C 1
ATOM 5726 O O . MET A 1 893 ? 154.594 154.633 135.818 1.00 89.22 893 MET A O 1
ATOM 5731 N N . GLU A 1 902 ? 163.509 158.441 150.174 1.00 69.95 902 GLU A N 1
ATOM 5732 C CA . GLU A 1 902 ? 162.647 159.452 149.583 1.00 69.95 902 GLU A CA 1
ATOM 5733 C C . GLU A 1 902 ? 162.422 160.670 150.479 1.00 69.95 902 GLU A C 1
ATOM 5734 O O . GLU A 1 902 ? 162.818 160.723 151.663 1.00 69.95 902 GLU A O 1
ATOM 5740 N N . ASP A 1 903 ? 161.737 161.654 149.902 1.00 68.67 903 ASP A N 1
ATOM 5741 C CA . ASP A 1 903 ? 161.052 162.612 150.745 1.00 68.67 903 ASP A CA 1
ATOM 5742 C C . ASP A 1 903 ? 160.184 161.912 151.777 1.00 68.67 903 ASP A C 1
ATOM 5743 O O . ASP A 1 903 ? 159.868 162.517 152.797 1.00 68.67 903 ASP A O 1
ATOM 5748 N N . LYS A 1 904 ? 159.818 160.645 151.553 1.00 68.58 904 LYS A N 1
ATOM 5749 C CA . LYS A 1 904 ? 159.107 159.890 152.580 1.00 68.58 904 LYS A CA 1
ATOM 5750 C C . LYS A 1 904 ? 159.964 159.679 153.823 1.00 68.58 904 LYS A C 1
ATOM 5751 O O . LYS A 1 904 ? 159.501 159.926 154.937 1.00 68.58 904 LYS A O 1
ATOM 5757 N N . LYS A 1 905 ? 161.208 159.214 153.671 1.00 68.31 905 LYS A N 1
ATOM 5758 C CA . LYS A 1 905 ? 162.063 159.061 154.849 1.00 68.31 905 LYS A CA 1
ATOM 5759 C C . LYS A 1 905 ? 162.369 160.421 155.466 1.00 68.31 905 LYS A C 1
ATOM 5760 O O . LYS A 1 905 ? 162.384 160.583 156.699 1.00 68.31 905 LYS A O 1
ATOM 5766 N N . GLU A 1 906 ? 162.626 161.418 154.618 1.00 62.52 906 GLU A N 1
ATOM 5767 C CA . GLU A 1 906 ? 162.816 162.751 155.169 1.00 62.52 906 GLU A CA 1
ATOM 5768 C C . GLU A 1 906 ? 161.595 163.180 155.971 1.00 62.52 906 GLU A C 1
ATOM 5769 O O . GLU A 1 906 ? 161.743 163.826 157.013 1.00 62.52 906 GLU A O 1
ATOM 5775 N N . LEU A 1 907 ? 160.398 162.813 155.514 1.00 62.26 907 LEU A N 1
ATOM 5776 C CA . LEU A 1 907 ? 159.187 163.040 156.289 1.00 62.26 907 LEU A CA 1
ATOM 5777 C C . LEU A 1 907 ? 159.218 162.255 157.588 1.00 62.26 907 LEU A C 1
ATOM 5778 O O . LEU A 1 907 ? 158.864 162.783 158.639 1.00 62.26 907 LEU A O 1
ATOM 5783 N N . GLU A 1 908 ? 159.649 160.992 157.542 1.00 65.45 908 GLU A N 1
ATOM 5784 C CA . GLU A 1 908 ? 159.740 160.220 158.777 1.00 65.45 908 GLU A CA 1
ATOM 5785 C C . GLU A 1 908 ? 160.542 160.970 159.822 1.00 65.45 908 GLU A C 1
ATOM 5786 O O . GLU A 1 908 ? 160.249 160.872 161.017 1.00 65.45 908 GLU A O 1
ATOM 5792 N N . LYS A 1 909 ? 161.540 161.740 159.396 1.00 60.96 909 LYS A N 1
ATOM 5793 C CA . LYS A 1 909 ? 162.248 162.574 160.368 1.00 60.96 909 LYS A CA 1
ATOM 5794 C C . LYS A 1 909 ? 161.298 163.531 161.091 1.00 60.96 909 LYS A C 1
ATOM 5795 O O . LYS A 1 909 ? 161.553 163.910 162.239 1.00 60.96 909 LYS A O 1
ATOM 5801 N N . ALA A 1 910 ? 160.201 163.938 160.442 1.00 60.54 910 ALA A N 1
ATOM 5802 C CA . ALA A 1 910 ? 159.248 164.843 161.088 1.00 60.54 910 ALA A CA 1
ATOM 5803 C C . ALA A 1 910 ? 158.099 164.073 161.730 1.00 60.54 910 ALA A C 1
ATOM 5804 O O . ALA A 1 910 ? 157.556 164.484 162.762 1.00 60.54 910 ALA A O 1
ATOM 5806 N N . GLY A 1 911 ? 157.697 162.973 161.108 1.00 61.02 911 GLY A N 1
ATOM 5807 C CA . GLY A 1 911 ? 156.729 162.090 161.723 1.00 61.02 911 GLY A CA 1
ATOM 5808 C C . GLY A 1 911 ? 157.220 161.560 163.052 1.00 61.02 911 GLY A C 1
ATOM 5809 O O . GLY A 1 911 ? 156.425 161.209 163.920 1.00 61.02 911 GLY A O 1
ATOM 5810 N N . LYS A 1 912 ? 158.540 161.507 163.234 1.00 63.95 912 LYS A N 1
ATOM 5811 C CA . LYS A 1 912 ? 159.086 161.098 164.521 1.00 63.95 912 LYS A CA 1
ATOM 5812 C C . LYS A 1 912 ? 158.777 162.131 165.599 1.00 63.95 912 LYS A C 1
ATOM 5813 O O . LYS A 1 912 ? 158.342 161.778 166.700 1.00 63.95 912 LYS A O 1
ATOM 5819 N N . ILE A 1 913 ? 158.990 163.415 165.303 1.00 62.41 913 ILE A N 1
ATOM 5820 C CA . ILE A 1 913 ? 158.652 164.445 166.283 1.00 62.41 913 ILE A CA 1
ATOM 5821 C C . ILE A 1 913 ? 157.142 164.495 166.483 1.00 62.41 913 ILE A C 1
ATOM 5822 O O . ILE A 1 913 ? 156.655 164.754 167.589 1.00 62.41 913 ILE A O 1
ATOM 5827 N N . ALA A 1 914 ? 156.379 164.225 165.424 1.00 62.44 914 ALA A N 1
ATOM 5828 C CA . ALA A 1 914 ? 154.928 164.151 165.566 1.00 62.44 914 ALA A CA 1
ATOM 5829 C C . ALA A 1 914 ? 154.519 163.022 166.503 1.00 62.44 914 ALA A C 1
ATOM 5830 O O . ALA A 1 914 ? 153.647 163.202 167.360 1.00 62.44 914 ALA A O 1
ATOM 5832 N N . THR A 1 915 ? 155.125 161.844 166.340 1.00 65.19 915 THR A N 1
ATOM 5833 C CA . THR A 1 915 ? 154.816 160.711 167.205 1.00 65.19 915 THR A CA 1
ATOM 5834 C C . THR A 1 915 ? 155.229 160.997 168.638 1.00 65.19 915 THR A C 1
ATOM 5835 O O . THR A 1 915 ? 154.520 160.637 169.583 1.00 65.19 915 THR A O 1
ATOM 5839 N N . GLU A 1 916 ? 156.382 161.636 168.817 1.00 66.76 916 GLU A N 1
ATOM 5840 C CA . GLU A 1 916 ? 156.816 162.016 170.153 1.00 66.76 916 GLU A CA 1
ATOM 5841 C C . GLU A 1 916 ? 155.818 162.971 170.792 1.00 66.76 916 GLU A C 1
ATOM 5842 O O . GLU A 1 916 ? 155.488 162.840 171.976 1.00 66.76 916 GLU A O 1
ATOM 5848 N N . ALA A 1 917 ? 155.319 163.935 170.018 1.00 64.82 917 ALA A N 1
ATOM 5849 C CA . ALA A 1 917 ? 154.337 164.876 170.542 1.00 64.82 917 ALA A CA 1
ATOM 5850 C C . ALA A 1 917 ? 153.048 164.165 170.931 1.00 64.82 917 ALA A C 1
ATOM 5851 O O . ALA A 1 917 ? 152.558 164.314 172.056 1.00 64.82 917 ALA A O 1
ATOM 5853 N N . ILE A 1 918 ? 152.484 163.382 170.010 1.00 67.38 918 ILE A N 1
ATOM 5854 C CA . ILE A 1 918 ? 151.168 162.800 170.251 1.00 67.38 918 ILE A CA 1
ATOM 5855 C C . ILE A 1 918 ? 151.237 161.749 171.350 1.00 67.38 918 ILE A C 1
ATOM 5856 O O . ILE A 1 918 ? 150.315 161.625 172.164 1.00 67.38 918 ILE A O 1
ATOM 5861 N N . GLU A 1 919 ? 152.321 160.974 171.396 1.00 69.62 919 GLU A N 1
ATOM 5862 C CA . GLU A 1 919 ? 152.430 159.927 172.405 1.00 69.62 919 GLU A CA 1
ATOM 5863 C C . GLU A 1 919 ? 152.463 160.526 173.805 1.00 69.62 919 GLU A C 1
ATOM 5864 O O . GLU A 1 919 ? 151.683 160.133 174.679 1.00 69.62 919 GLU A O 1
ATOM 5870 N N . ASN A 1 920 ? 153.352 161.487 174.031 1.00 70.07 920 ASN A N 1
ATOM 5871 C CA . ASN A 1 920 ? 153.436 162.178 175.317 1.00 70.07 920 ASN A CA 1
ATOM 5872 C C . ASN A 1 920 ? 152.555 163.420 175.328 1.00 70.07 920 ASN A C 1
ATOM 5873 O O . ASN A 1 920 ? 152.987 164.518 175.673 1.00 70.07 920 ASN A O 1
ATOM 5878 N N . ILE A 1 921 ? 151.288 163.234 174.955 1.00 67.32 921 ILE A N 1
ATOM 5879 C CA . ILE A 1 921 ? 150.362 164.357 174.867 1.00 67.32 921 ILE A CA 1
ATOM 5880 C C . ILE A 1 921 ? 150.151 164.988 176.234 1.00 67.32 921 ILE A C 1
ATOM 5881 O O . ILE A 1 921 ? 149.996 166.209 176.346 1.00 67.32 921 ILE A O 1
ATOM 5886 N N . ARG A 1 922 ? 150.146 164.176 177.291 1.00 71.59 922 ARG A N 1
ATOM 5887 C CA . ARG A 1 922 ? 150.001 164.720 178.636 1.00 71.59 922 ARG A CA 1
ATOM 5888 C C . ARG A 1 922 ? 151.077 165.759 178.922 1.00 71.59 922 ARG A C 1
ATOM 5889 O O . ARG A 1 922 ? 150.779 166.879 179.350 1.00 71.59 922 ARG A O 1
ATOM 5897 N N . THR A 1 923 ? 152.341 165.407 178.682 1.00 72.44 923 THR A N 1
ATOM 5898 C CA . THR A 1 923 ? 153.434 166.326 178.981 1.00 72.44 923 THR A CA 1
ATOM 5899 C C . THR A 1 923 ? 153.381 167.555 178.083 1.00 72.44 923 THR A C 1
ATOM 5900 O O . THR A 1 923 ? 153.420 168.691 178.567 1.00 72.44 923 THR A O 1
ATOM 5904 N N . VAL A 1 924 ? 153.277 167.350 176.767 1.00 69.95 924 VAL A N 1
ATOM 5905 C CA . VAL A 1 924 ? 153.289 168.486 175.849 1.00 69.95 924 VAL A CA 1
ATOM 5906 C C . VAL A 1 924 ? 152.135 169.430 176.148 1.00 69.95 924 VAL A C 1
ATOM 5907 O O . VAL A 1 924 ? 152.234 170.640 175.911 1.00 69.95 924 VAL A O 1
ATOM 5911 N N . ALA A 1 925 ? 151.025 168.906 176.669 1.00 71.65 925 ALA A N 1
ATOM 5912 C CA . ALA A 1 925 ? 149.930 169.775 177.084 1.00 71.65 925 ALA A CA 1
ATOM 5913 C C . ALA A 1 925 ? 150.233 170.448 178.416 1.00 71.65 925 ALA A C 1
ATOM 5914 O O . ALA A 1 925 ? 149.803 171.582 178.656 1.00 71.65 925 ALA A O 1
ATOM 5916 N N . SER A 1 926 ? 150.967 169.766 179.296 1.00 74.48 926 SER A N 1
ATOM 5917 C CA . SER A 1 926 ? 151.203 170.298 180.635 1.00 74.48 926 SER A CA 1
ATOM 5918 C C . SER A 1 926 ? 151.954 171.620 180.581 1.00 74.48 926 SER A C 1
ATOM 5919 O O . SER A 1 926 ? 151.600 172.576 181.279 1.00 74.48 926 SER A O 1
ATOM 5922 N N . LEU A 1 927 ? 152.993 171.696 179.758 1.00 75.81 927 LEU A N 1
ATOM 5923 C CA . LEU A 1 927 ? 153.808 172.898 179.665 1.00 75.81 927 LEU A CA 1
ATOM 5924 C C . LEU A 1 927 ? 153.306 173.877 178.609 1.00 75.81 927 LEU A C 1
ATOM 5925 O O . LEU A 1 927 ? 153.949 174.908 178.386 1.00 75.81 927 LEU A O 1
ATOM 5930 N N . THR A 1 928 ? 152.174 173.589 177.965 1.00 70.56 928 THR A N 1
ATOM 5931 C CA . THR A 1 928 ? 151.595 174.471 176.950 1.00 70.56 928 THR A CA 1
ATOM 5932 C C . THR A 1 928 ? 152.586 174.750 175.824 1.00 70.56 928 THR A C 1
ATOM 5933 O O . THR A 1 928 ? 152.649 175.859 175.292 1.00 70.56 928 THR A O 1
ATOM 5937 N N . ARG A 1 929 ? 153.375 173.743 175.462 1.00 72.06 929 ARG A N 1
ATOM 5938 C CA . ARG A 1 929 ? 154.244 173.841 174.290 1.00 72.06 929 ARG A CA 1
ATOM 5939 C C . ARG A 1 929 ? 153.573 173.252 173.056 1.00 72.06 929 ARG A C 1
ATOM 5940 O O . ARG A 1 929 ? 154.141 172.415 172.357 1.00 72.06 929 ARG A O 1
ATOM 5948 N N . GLU A 1 930 ? 152.355 173.693 172.777 1.00 66.65 930 GLU A N 1
ATOM 5949 C CA . GLU A 1 930 ? 151.714 173.315 171.527 1.00 66.65 930 GLU A CA 1
ATOM 5950 C C . GLU A 1 930 ? 152.354 174.134 170.414 1.00 66.65 930 GLU A C 1
ATOM 5951 O O . GLU A 1 930 ? 152.804 173.567 169.410 1.00 66.65 930 GLU A O 1
ATOM 5957 N N . PRO A 1 931 ? 152.417 175.464 170.551 1.00 65.94 931 PRO A N 1
ATOM 5958 C CA . PRO A 1 931 ? 153.050 176.267 169.494 1.00 65.94 931 PRO A CA 1
ATOM 5959 C C . PRO A 1 931 ? 154.501 175.907 169.245 1.00 65.94 931 PRO A C 1
ATOM 5960 O O . PRO A 1 931 ? 154.946 175.948 168.095 1.00 65.94 931 PRO A O 1
ATOM 5964 N N . LYS A 1 932 ? 155.258 175.558 170.285 1.00 66.73 932 LYS A N 1
ATOM 5965 C CA . LYS A 1 932 ? 156.674 175.260 170.097 1.00 66.73 932 LYS A CA 1
ATOM 5966 C C . LYS A 1 932 ? 156.867 173.987 169.280 1.00 66.73 932 LYS A C 1
ATOM 5967 O O . LYS A 1 932 ? 157.681 173.950 168.347 1.00 66.73 932 LYS A O 1
ATOM 5973 N N . PHE A 1 933 ? 156.128 172.930 169.617 1.00 65.24 933 PHE A N 1
ATOM 5974 C CA . PHE A 1 933 ? 156.225 171.706 168.833 1.00 65.24 933 PHE A CA 1
ATOM 5975 C C . PHE A 1 933 ? 155.656 171.901 167.438 1.00 65.24 933 PHE A C 1
ATOM 5976 O O . PHE A 1 933 ? 156.154 171.302 166.481 1.00 65.24 933 PHE A O 1
ATOM 5984 N N . GLU A 1 934 ? 154.632 172.744 167.298 1.00 60.43 934 GLU A N 1
ATOM 5985 C CA . GLU A 1 934 ? 154.150 173.098 165.968 1.00 60.43 934 GLU A CA 1
ATOM 5986 C C . GLU A 1 934 ? 155.259 173.741 165.148 1.00 60.43 934 GLU A C 1
ATOM 5987 O O . GLU A 1 934 ? 155.453 173.408 163.976 1.00 60.43 934 GLU A O 1
ATOM 5993 N N . SER A 1 935 ? 155.988 174.681 165.750 1.00 59.78 935 SER A N 1
ATOM 5994 C CA . SER A 1 935 ? 157.040 175.382 165.024 1.00 59.78 935 SER A CA 1
ATOM 5995 C C . SER A 1 935 ? 158.180 174.441 164.661 1.00 59.78 935 SER A C 1
ATOM 5996 O O . SER A 1 935 ? 158.743 174.535 163.566 1.00 59.78 935 SER A O 1
ATOM 5999 N N . LEU A 1 936 ? 158.542 173.534 165.568 1.00 61.45 936 LEU A N 1
ATOM 6000 C CA . LEU A 1 936 ? 159.580 172.557 165.249 1.00 61.45 936 LEU A CA 1
ATOM 6001 C C . LEU A 1 936 ? 159.131 171.632 164.121 1.00 61.45 936 LEU A C 1
ATOM 6002 O O . LEU A 1 936 ? 159.908 171.324 163.208 1.00 61.45 936 LEU A O 1
ATOM 6007 N N . TYR A 1 937 ? 157.873 171.185 164.168 1.00 58.28 937 TYR A N 1
ATOM 6008 C CA . TYR A 1 937 ? 157.302 170.404 163.077 1.00 58.28 937 TYR A CA 1
ATOM 6009 C C . TYR A 1 937 ? 157.362 171.164 161.761 1.00 58.28 937 TYR A C 1
ATOM 6010 O O . TYR A 1 937 ? 157.736 170.601 160.728 1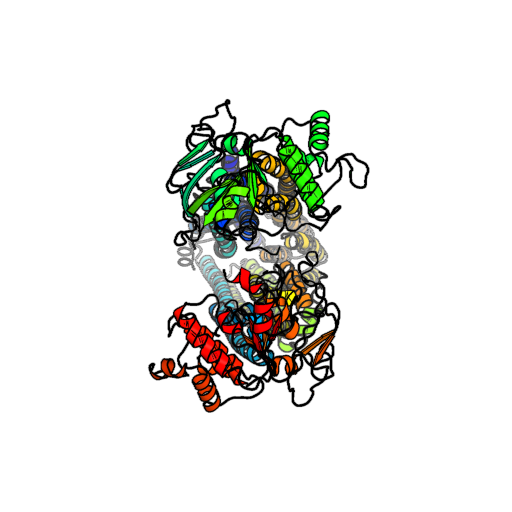.00 58.28 937 TYR A O 1
ATOM 6019 N N . GLN A 1 938 ? 156.993 172.444 161.776 1.00 56.99 938 GLN A N 1
ATOM 6020 C CA . GLN A 1 938 ? 157.019 173.238 160.553 1.00 56.99 938 GLN A CA 1
ATOM 6021 C C . GLN A 1 938 ? 158.436 173.372 160.017 1.00 56.99 938 GLN A C 1
ATOM 6022 O O . GLN A 1 938 ? 158.668 173.244 158.810 1.00 56.99 938 GLN A O 1
ATOM 6028 N N . GLU A 1 939 ? 159.397 173.645 160.899 1.00 57.57 939 GLU A N 1
ATOM 6029 C CA . GLU A 1 939 ? 160.776 173.796 160.454 1.00 57.57 939 GLU A CA 1
ATOM 6030 C C . GLU A 1 939 ? 161.299 172.500 159.856 1.00 57.57 939 GLU A C 1
ATOM 6031 O O . GLU A 1 939 ? 161.999 172.515 158.837 1.00 57.57 939 GLU A O 1
ATOM 6037 N N . ASN A 1 940 ? 160.972 171.366 160.474 1.00 59.04 940 ASN A N 1
ATOM 6038 C CA . ASN A 1 940 ? 161.427 170.089 159.947 1.00 59.04 940 ASN A CA 1
ATOM 6039 C C . ASN A 1 940 ? 160.702 169.710 158.659 1.00 59.04 940 ASN A C 1
ATOM 6040 O O . ASN A 1 940 ? 161.280 169.005 157.827 1.00 59.04 940 ASN A O 1
ATOM 6045 N N . LEU A 1 941 ? 159.456 170.156 158.480 1.00 56.96 941 LEU A N 1
ATOM 6046 C CA . LEU A 1 941 ? 158.712 169.919 157.249 1.00 56.96 941 LEU A CA 1
ATOM 6047 C C . LEU A 1 941 ? 159.114 170.851 156.117 1.00 56.96 941 LEU A C 1
ATOM 6048 O O . LEU A 1 941 ? 158.847 170.540 154.952 1.00 56.96 941 LEU A O 1
ATOM 6053 N N . HIS A 1 942 ? 159.735 171.986 156.433 1.00 56.47 942 HIS A N 1
ATOM 6054 C CA . HIS A 1 942 ? 160.144 172.922 155.392 1.00 56.47 942 HIS A CA 1
ATOM 6055 C C . HIS A 1 942 ? 161.024 172.241 154.350 1.00 56.47 942 HIS A C 1
ATOM 6056 O O . HIS A 1 942 ? 160.784 172.356 153.143 1.00 56.47 942 HIS A O 1
ATOM 6063 N N . VAL A 1 943 ? 162.056 171.526 154.801 1.00 56.56 943 VAL A N 1
ATOM 6064 C CA . VAL A 1 943 ? 162.974 170.878 153.863 1.00 56.56 943 VAL A CA 1
ATOM 6065 C C . VAL A 1 943 ? 162.274 169.824 153.015 1.00 56.56 943 VAL A C 1
ATOM 6066 O O . VAL A 1 943 ? 162.425 169.854 151.782 1.00 56.56 943 VAL A O 1
ATOM 6070 N N . PRO A 1 944 ? 161.531 168.870 153.581 1.00 57.57 944 PRO A N 1
ATOM 6071 C CA . PRO A 1 944 ? 160.859 167.876 152.731 1.00 57.57 944 PRO A CA 1
ATOM 6072 C C . PRO A 1 944 ? 159.851 168.479 151.774 1.00 57.57 944 PRO A C 1
ATOM 6073 O O . PRO A 1 944 ? 159.660 167.935 150.684 1.00 57.57 944 PRO A O 1
ATOM 6077 N N . TYR A 1 945 ? 159.193 169.580 152.139 1.00 55.86 945 TYR A N 1
ATOM 6078 C CA . TYR A 1 945 ? 158.290 170.237 151.199 1.00 55.86 945 TYR A CA 1
ATOM 6079 C C . TYR A 1 945 ? 159.050 170.751 149.982 1.00 55.86 945 TYR A C 1
ATOM 6080 O O . TYR A 1 945 ? 158.617 170.568 148.836 1.00 55.86 945 TYR A O 1
ATOM 6089 N N . LYS A 1 946 ? 160.195 171.395 150.212 1.00 57.30 946 LYS A N 1
ATOM 6090 C CA . LYS A 1 946 ? 161.006 171.868 149.096 1.00 57.30 946 LYS A CA 1
ATOM 6091 C C . LYS A 1 946 ? 161.496 170.704 148.248 1.00 57.30 946 LYS A C 1
ATOM 6092 O O . LYS A 1 946 ? 161.486 170.774 147.010 1.00 57.30 946 LYS A O 1
ATOM 6098 N N . ASN A 1 947 ? 161.941 169.627 148.897 1.00 58.78 947 ASN A N 1
ATOM 6099 C CA . ASN A 1 947 ? 162.403 168.468 148.145 1.00 58.78 947 ASN A CA 1
ATOM 6100 C C . ASN A 1 947 ? 161.275 167.875 147.315 1.00 58.78 947 ASN A C 1
ATOM 6101 O O . ASN A 1 947 ? 161.487 167.466 146.170 1.00 58.78 947 ASN A O 1
ATOM 6106 N N . SER A 1 948 ? 160.067 167.817 147.876 1.00 59.35 948 SER A N 1
ATOM 6107 C CA . SER A 1 948 ? 158.935 167.279 147.135 1.00 59.35 948 SER A CA 1
ATOM 6108 C C . SER A 1 948 ? 158.586 168.166 145.950 1.00 59.35 948 SER A C 1
ATOM 6109 O O . SER A 1 948 ? 158.216 167.666 144.885 1.00 59.35 948 SER A O 1
ATOM 6112 N N . GLN A 1 949 ? 158.693 169.485 146.111 1.00 58.25 949 GLN A N 1
ATOM 6113 C CA . GLN A 1 949 ? 158.447 170.375 144.979 1.00 58.25 949 GLN A CA 1
ATOM 6114 C C . GLN A 1 949 ? 159.473 170.157 143.870 1.00 58.25 949 GLN A C 1
ATOM 6115 O O . GLN A 1 949 ? 159.116 170.074 142.686 1.00 58.25 949 GLN A O 1
ATOM 6121 N N . LYS A 1 950 ? 160.753 170.056 144.236 1.00 57.61 950 LYS A N 1
ATOM 6122 C CA . LYS A 1 950 ? 161.787 169.806 143.234 1.00 57.61 950 LYS A CA 1
ATOM 6123 C C . LYS A 1 950 ? 161.557 168.473 142.531 1.00 57.61 950 LYS A C 1
ATOM 6124 O O . LYS A 1 950 ? 161.673 168.371 141.301 1.00 57.61 950 LYS A O 1
ATOM 6130 N N . LYS A 1 951 ? 161.235 167.439 143.306 1.00 60.90 951 LYS A N 1
ATOM 6131 C CA . LYS A 1 951 ? 160.969 166.119 142.748 1.00 60.90 951 LYS A CA 1
ATOM 6132 C C . LYS A 1 951 ? 159.745 166.137 141.840 1.00 60.90 951 LYS A C 1
ATOM 6133 O O . LYS A 1 951 ? 159.722 165.460 140.806 1.00 60.90 951 LYS A O 1
ATOM 6139 N N . ALA A 1 952 ? 158.724 166.915 142.200 1.00 57.97 952 ALA A N 1
ATOM 6140 C CA . ALA A 1 952 ? 157.567 167.060 141.327 1.00 57.97 952 ALA A CA 1
ATOM 6141 C C . ALA A 1 952 ? 157.959 167.698 140.005 1.00 57.97 952 ALA A C 1
ATOM 6142 O O . ALA A 1 952 ? 157.515 167.257 138.939 1.00 57.97 952 ALA A O 1
ATOM 6144 N N . HIS A 1 953 ? 158.789 168.742 140.051 1.00 58.23 953 HIS A N 1
ATOM 6145 C CA . HIS A 1 953 ? 159.254 169.356 138.810 1.00 58.23 953 HIS A CA 1
ATOM 6146 C C . HIS A 1 953 ? 159.993 168.343 137.942 1.00 58.23 953 HIS A C 1
ATOM 6147 O O . HIS A 1 953 ? 159.753 168.246 136.730 1.00 58.23 953 HIS A O 1
ATOM 6154 N N . VAL A 1 954 ? 160.896 167.572 138.550 1.00 61.22 954 VAL A N 1
ATOM 6155 C CA . VAL A 1 954 ? 161.682 166.612 137.778 1.00 61.22 954 VAL A CA 1
ATOM 6156 C C . VAL A 1 954 ? 160.777 165.556 137.156 1.00 61.22 954 VAL A C 1
ATOM 6157 O O . VAL A 1 954 ? 160.927 165.200 135.978 1.00 61.22 954 VAL A O 1
ATOM 6161 N N . TYR A 1 955 ? 159.837 165.025 137.939 1.00 63.02 955 TYR A N 1
ATOM 6162 C CA . TYR A 1 955 ? 158.935 164.004 137.422 1.00 63.02 955 TYR A CA 1
ATOM 6163 C C . TYR A 1 955 ? 158.075 164.558 136.296 1.00 63.02 955 TYR A C 1
ATOM 6164 O O . TYR A 1 955 ? 157.864 163.885 135.282 1.00 63.02 955 TYR A O 1
ATOM 6173 N N . GLY A 1 956 ? 157.565 165.778 136.451 1.00 61.19 956 GLY A N 1
ATOM 6174 C CA . GLY A 1 956 ? 156.783 166.368 135.381 1.00 61.19 956 GLY A CA 1
ATOM 6175 C C . GLY A 1 956 ? 157.585 166.505 134.103 1.00 61.19 956 GLY A C 1
ATOM 6176 O O . GLY A 1 956 ? 157.110 166.158 133.017 1.00 61.19 956 GLY A O 1
ATOM 6177 N N . PHE A 1 957 ? 158.820 166.995 134.218 1.00 64.37 957 PHE A N 1
ATOM 6178 C CA . PHE A 1 957 ? 159.671 167.133 133.042 1.00 64.37 957 PHE A CA 1
ATOM 6179 C C . PHE A 1 957 ? 159.884 165.785 132.363 1.00 64.37 957 PHE A C 1
ATOM 6180 O O . PHE A 1 957 ? 159.733 165.657 131.141 1.00 64.37 957 PHE A O 1
ATOM 6188 N N . THR A 1 958 ? 160.223 164.760 133.147 1.00 64.31 958 THR A N 1
ATOM 6189 C CA . THR A 1 958 ? 160.515 163.456 132.560 1.00 64.31 958 THR A CA 1
ATOM 6190 C C . THR A 1 958 ? 159.275 162.842 131.920 1.00 64.31 958 THR A C 1
ATOM 6191 O O . THR A 1 958 ? 159.356 162.245 130.840 1.00 64.31 958 THR A O 1
ATOM 6195 N N . PHE A 1 959 ? 158.120 162.966 132.576 1.00 62.73 959 PHE A N 1
ATOM 6196 C CA . PHE A 1 959 ? 156.894 162.403 132.023 1.00 62.73 959 PHE A CA 1
ATOM 6197 C C . PHE A 1 959 ? 156.510 163.104 130.729 1.00 62.73 959 PHE A C 1
ATOM 6198 O O . PHE A 1 959 ? 156.091 162.455 129.761 1.00 62.73 959 PHE A O 1
ATOM 6206 N N . SER A 1 960 ? 156.651 164.430 130.687 1.00 63.12 960 SER A N 1
ATOM 6207 C CA . SER A 1 960 ? 156.368 165.154 129.454 1.00 63.12 960 SER A CA 1
ATOM 6208 C C . SER A 1 960 ? 157.312 164.720 128.343 1.00 63.12 960 SER A C 1
ATOM 6209 O O . SER A 1 960 ? 156.893 164.548 127.193 1.00 63.12 960 SER A O 1
ATOM 6212 N N . PHE A 1 961 ? 158.594 164.538 128.666 1.00 62.02 961 PHE A N 1
ATOM 6213 C CA . PHE A 1 961 ? 159.542 164.111 127.644 1.00 62.02 961 PHE A CA 1
ATOM 6214 C C . PHE A 1 961 ? 159.191 162.728 127.115 1.00 62.02 961 PHE A C 1
ATOM 6215 O O . PHE A 1 961 ? 159.237 162.487 125.903 1.00 62.02 961 PHE A O 1
ATOM 6223 N N . SER A 1 962 ? 158.836 161.806 128.009 1.00 71.07 962 SER A N 1
ATOM 6224 C CA . SER A 1 962 ? 158.463 160.466 127.572 1.00 71.07 962 SER A CA 1
ATOM 6225 C C . SER A 1 962 ? 157.223 160.504 126.690 1.00 71.07 962 SER A C 1
ATOM 6226 O O . SER A 1 962 ? 157.157 159.814 125.666 1.00 71.07 962 SER A O 1
ATOM 6229 N N . GLN A 1 963 ? 156.228 161.30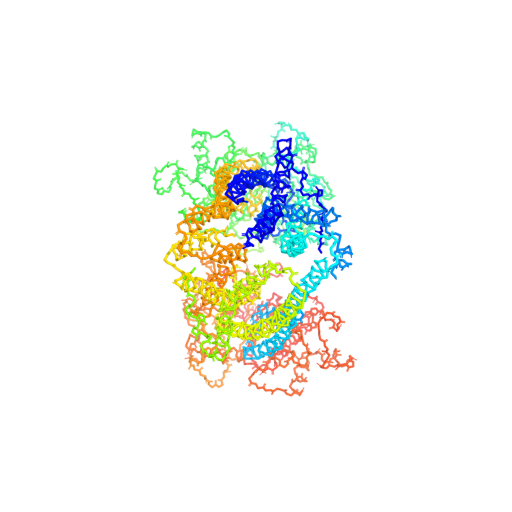7 127.069 1.00 67.46 963 GLN A N 1
ATOM 6230 C CA . GLN A 1 963 ? 155.019 161.412 126.261 1.00 67.46 963 GLN A CA 1
ATOM 6231 C C . GLN A 1 963 ? 155.320 161.994 124.885 1.00 67.46 963 GLN A C 1
ATOM 6232 O O . GLN A 1 963 ? 154.793 161.520 123.873 1.00 67.46 963 GLN A O 1
ATOM 6238 N N . ALA A 1 964 ? 156.168 163.022 124.825 1.00 71.75 964 ALA A N 1
ATOM 6239 C CA . ALA A 1 964 ? 156.431 163.686 123.553 1.00 71.75 964 ALA A CA 1
ATOM 6240 C C . ALA A 1 964 ? 157.347 162.862 122.658 1.00 71.75 964 ALA A C 1
ATOM 6241 O O . ALA A 1 964 ? 157.323 163.027 121.431 1.00 71.75 964 ALA A O 1
ATOM 6243 N N . MET A 1 965 ? 158.159 161.982 123.246 1.00 80.09 965 MET A N 1
ATOM 6244 C CA . MET A 1 965 ? 159.079 161.181 122.449 1.00 80.09 965 MET A CA 1
ATOM 6245 C C . MET A 1 965 ? 158.339 160.344 121.416 1.00 80.09 965 MET A C 1
ATOM 6246 O O . MET A 1 965 ? 158.894 160.038 120.357 1.00 80.09 965 MET A O 1
ATOM 6251 N N . ILE A 1 966 ? 157.091 159.969 121.695 1.00 75.78 966 ILE A N 1
ATOM 6252 C CA . ILE A 1 966 ? 156.324 159.179 120.736 1.00 75.78 966 ILE A CA 1
ATOM 6253 C C . ILE A 1 966 ? 156.111 159.972 119.452 1.00 75.78 966 ILE A C 1
ATOM 6254 O O . ILE A 1 966 ? 156.395 159.496 118.345 1.00 75.78 966 ILE A O 1
ATOM 6259 N N . TYR A 1 967 ? 155.626 161.207 119.584 1.00 74.17 967 TYR A N 1
ATOM 6260 C CA . TYR A 1 967 ? 155.415 162.037 118.404 1.00 74.17 967 TYR A CA 1
ATOM 6261 C C . TYR A 1 967 ? 156.739 162.400 117.748 1.00 74.17 967 TYR A C 1
ATOM 6262 O O . TYR A 1 967 ? 156.822 162.510 116.519 1.00 74.17 967 TYR A O 1
ATOM 6271 N N . PHE A 1 968 ? 157.784 162.606 118.550 1.00 74.38 968 PHE A N 1
ATOM 6272 C CA . PHE A 1 968 ? 159.080 162.930 117.967 1.00 74.38 968 PHE A CA 1
ATOM 6273 C C . PHE A 1 968 ? 159.594 161.776 117.113 1.00 74.38 968 PHE A C 1
ATOM 6274 O O . PHE A 1 968 ? 160.138 161.994 116.025 1.00 74.38 968 PHE A O 1
ATOM 6282 N N . ALA A 1 969 ? 159.424 160.540 117.586 1.00 80.63 969 ALA A N 1
ATOM 6283 C CA . ALA A 1 969 ? 159.799 159.380 116.785 1.00 80.63 969 ALA A CA 1
ATOM 6284 C C . ALA A 1 969 ? 158.937 159.277 115.536 1.00 80.63 969 ALA A C 1
ATOM 6285 O O . ALA A 1 969 ? 159.436 158.944 114.453 1.00 80.63 969 ALA A O 1
ATOM 6287 N N . TYR A 1 970 ? 157.636 159.545 115.669 1.00 82.24 970 TYR A N 1
ATOM 6288 C CA . TYR A 1 970 ? 156.772 159.583 114.494 1.00 82.24 970 TYR A CA 1
ATOM 6289 C C . TYR A 1 970 ? 157.345 160.517 113.437 1.00 82.24 970 TYR A C 1
ATOM 6290 O O . TYR A 1 970 ? 157.475 160.150 112.264 1.00 82.24 970 TYR A O 1
ATOM 6299 N N . ALA A 1 971 ? 157.696 161.736 113.845 1.00 83.07 971 ALA A N 1
ATOM 6300 C CA . ALA A 1 971 ? 158.263 162.693 112.902 1.00 83.07 971 ALA A CA 1
ATOM 6301 C C . ALA A 1 971 ? 159.578 162.184 112.326 1.00 83.07 971 ALA A C 1
ATOM 6302 O O . ALA A 1 971 ? 159.811 162.273 111.116 1.00 83.07 971 ALA A O 1
ATOM 6304 N N . GLY A 1 972 ? 160.448 161.640 113.177 1.00 86.86 972 GLY A N 1
ATOM 6305 C CA . GLY A 1 972 ? 161.733 161.162 112.702 1.00 86.86 972 GLY A CA 1
ATOM 6306 C C . GLY A 1 972 ? 161.608 160.043 111.690 1.00 86.86 972 GLY A C 1
ATOM 6307 O O . GLY A 1 972 ? 162.507 159.842 110.868 1.00 86.86 972 GLY A O 1
ATOM 6308 N N . CYS A 1 973 ? 160.505 159.295 111.738 1.00 91.80 973 CYS A N 1
ATOM 6309 C CA . CYS A 1 973 ? 160.291 158.236 110.755 1.00 91.80 973 CYS A CA 1
ATOM 6310 C C . CYS A 1 973 ? 160.405 158.779 109.336 1.00 91.80 973 CYS A C 1
ATOM 6311 O O . CYS A 1 973 ? 160.970 158.129 108.446 1.00 91.80 973 CYS A O 1
ATOM 6314 N N . PHE A 1 974 ? 159.872 159.981 109.105 1.00 91.96 974 PHE A N 1
ATOM 6315 C CA . PHE A 1 974 ? 159.910 160.558 107.766 1.00 91.96 974 PHE A CA 1
ATOM 6316 C C . PHE A 1 974 ? 161.333 160.901 107.353 1.00 91.96 974 PHE A C 1
ATOM 6317 O O . PHE A 1 974 ? 161.701 160.724 106.188 1.00 91.96 974 PHE A O 1
ATOM 6325 N N . ARG A 1 975 ? 162.143 161.404 108.290 1.00 102.59 975 ARG A N 1
ATOM 6326 C CA . ARG A 1 975 ? 163.537 161.707 107.980 1.00 102.59 975 ARG A CA 1
ATOM 6327 C C . ARG A 1 975 ? 164.244 160.583 107.227 1.00 102.59 975 ARG A C 1
ATOM 6328 O O . ARG A 1 975 ? 165.179 160.830 106.456 1.00 102.59 975 ARG A O 1
ATOM 6336 N N . PHE A 1 976 ? 163.808 159.342 107.440 1.00 102.88 976 PHE A N 1
ATOM 6337 C CA . PHE A 1 976 ? 164.292 158.201 106.674 1.00 102.88 976 PHE A CA 1
ATOM 6338 C C . PHE A 1 976 ? 163.374 157.723 105.556 1.00 102.88 976 PHE A C 1
ATOM 6339 O O . PHE A 1 976 ? 163.869 157.281 104.514 1.00 102.88 976 PHE A O 1
ATOM 6347 N N . GLY A 1 977 ? 162.054 157.809 105.745 1.00 100.01 977 GLY A N 1
ATOM 6348 C CA . GLY A 1 977 ? 161.138 157.411 104.690 1.00 100.01 977 GLY A CA 1
ATOM 6349 C C . GLY A 1 977 ? 161.298 158.236 103.430 1.00 100.01 977 GLY A C 1
ATOM 6350 O O . GLY A 1 977 ? 161.134 157.723 102.321 1.00 100.01 977 GLY A O 1
ATOM 6351 N N . ALA A 1 978 ? 161.614 159.523 103.581 1.00 104.43 978 ALA A N 1
ATOM 6352 C CA . ALA A 1 978 ? 161.813 160.384 102.420 1.00 104.43 978 ALA A CA 1
ATOM 6353 C C . ALA A 1 978 ? 162.955 159.873 101.551 1.00 104.43 978 ALA A C 1
ATOM 6354 O O . ALA A 1 978 ? 162.802 159.719 100.335 1.00 104.43 978 ALA A O 1
ATOM 6356 N N . TRP A 1 979 ? 164.112 159.603 102.159 1.00 103.24 979 TRP A N 1
ATOM 6357 C CA . TRP A 1 979 ? 165.218 159.034 101.395 1.00 103.24 979 TRP A CA 1
ATOM 6358 C C . TRP A 1 979 ? 164.857 157.658 100.857 1.00 103.24 979 TRP A C 1
ATOM 6359 O O . TRP A 1 979 ? 165.205 157.319 99.719 1.00 103.24 979 TRP A O 1
ATOM 6370 N N . LEU A 1 980 ? 164.161 156.850 101.658 1.00 106.19 980 LEU A N 1
ATOM 6371 C CA . LEU A 1 980 ? 163.843 155.492 101.236 1.00 106.19 980 LEU A CA 1
ATOM 6372 C C . LEU A 1 980 ? 162.997 155.493 99.969 1.00 106.19 980 LEU A C 1
ATOM 6373 O O . LEU A 1 980 ? 163.263 154.727 99.035 1.00 106.19 980 LEU A O 1
ATOM 6378 N N . ILE A 1 981 ? 161.975 156.347 99.918 1.00 109.18 981 ILE A N 1
ATOM 6379 C CA . ILE A 1 981 ? 161.152 156.454 98.718 1.00 109.18 981 ILE A CA 1
ATOM 6380 C C . ILE A 1 981 ? 161.930 157.117 97.588 1.00 109.18 981 ILE A C 1
ATOM 6381 O O . ILE A 1 981 ? 161.899 156.653 96.443 1.00 109.18 981 ILE A O 1
ATOM 6386 N N . LYS A 1 982 ? 162.638 158.209 97.886 1.00 109.71 982 LYS A N 1
ATOM 6387 C CA . LYS A 1 982 ? 163.397 158.910 96.856 1.00 109.71 982 LYS A CA 1
ATOM 6388 C C . LYS A 1 982 ? 164.479 158.011 96.274 1.00 109.71 982 LYS A C 1
ATOM 6389 O O . LYS A 1 982 ? 164.458 157.673 95.085 1.00 109.71 982 LYS A O 1
ATOM 6395 N N . GLU A 1 983 ? 165.440 157.609 97.107 1.00 113.61 983 GLU A N 1
ATOM 6396 C CA . GLU A 1 983 ? 166.499 156.727 96.634 1.00 113.61 983 GLU A CA 1
ATOM 6397 C C . GLU A 1 983 ? 165.951 155.360 96.250 1.00 113.61 983 GLU A C 1
ATOM 6398 O O . GLU A 1 983 ? 166.609 154.611 95.520 1.00 113.61 983 GLU A O 1
ATOM 6404 N N . GLY A 1 984 ? 164.760 155.017 96.729 1.00 113.45 984 GLY A N 1
ATOM 6405 C CA . GLY A 1 984 ? 164.133 153.770 96.339 1.00 113.45 984 GLY A CA 1
ATOM 6406 C C . GLY A 1 984 ? 164.869 152.527 96.787 1.00 113.45 984 GLY A C 1
ATOM 6407 O O . GLY A 1 984 ? 164.909 151.536 96.047 1.00 113.45 984 GLY A O 1
ATOM 6408 N N . ARG A 1 985 ? 165.453 152.548 97.986 1.00 110.30 985 ARG A N 1
ATOM 6409 C CA . ARG A 1 985 ? 166.095 151.368 98.553 1.00 110.30 985 ARG A CA 1
ATOM 6410 C C . ARG A 1 985 ? 165.092 150.331 99.027 1.00 110.30 985 ARG A C 1
ATOM 6411 O O . ARG A 1 985 ? 165.498 149.249 99.466 1.00 110.30 985 ARG A O 1
ATOM 6419 N N . MET A 1 986 ? 163.803 150.640 98.951 1.00 107.64 986 MET A N 1
ATOM 6420 C CA . MET A 1 986 ? 162.760 149.803 99.512 1.00 107.64 986 MET A CA 1
ATOM 6421 C C . MET A 1 986 ? 161.471 150.081 98.750 1.00 107.64 986 MET A C 1
ATOM 6422 O O . MET A 1 986 ? 161.430 150.903 97.831 1.00 107.64 986 MET A O 1
ATOM 6427 N N . ASP A 1 987 ? 160.409 149.398 99.154 1.00 107.20 987 ASP A N 1
ATOM 6428 C CA . ASP A 1 987 ? 159.066 149.662 98.668 1.00 107.20 987 ASP A CA 1
ATOM 6429 C C . ASP A 1 987 ? 158.230 150.242 99.798 1.00 107.20 987 ASP A C 1
ATOM 6430 O O . ASP A 1 987 ? 158.611 150.195 100.972 1.00 107.20 987 ASP A O 1
ATOM 6435 N N . ALA A 1 988 ? 157.075 150.798 99.434 1.00 104.20 988 ALA A N 1
ATOM 6436 C CA . ALA A 1 988 ? 156.283 151.531 100.413 1.00 104.20 988 ALA A CA 1
ATOM 6437 C C . ALA A 1 988 ? 155.521 150.566 101.312 1.00 104.20 988 ALA A C 1
ATOM 6438 O O . ALA A 1 988 ? 154.287 150.576 101.349 1.00 104.20 988 ALA A O 1
ATOM 6440 N N . GLU A 1 989 ? 156.261 149.728 102.036 1.00 99.11 989 GLU A N 1
ATOM 6441 C CA . GLU A 1 989 ? 155.680 148.824 103.017 1.00 99.11 989 GLU A CA 1
ATOM 6442 C C . GLU A 1 989 ? 156.417 148.983 104.337 1.00 99.11 989 GLU A C 1
ATOM 6443 O O . GLU A 1 989 ? 155.830 148.821 105.411 1.00 99.11 989 GLU A O 1
ATOM 6449 N N . GLY A 1 990 ? 157.709 149.309 104.265 1.00 100.38 990 GLY A N 1
ATOM 6450 C CA . GLY A 1 990 ? 158.484 149.464 105.482 1.00 100.38 990 GLY A CA 1
ATOM 6451 C C . GLY A 1 990 ? 157.955 150.575 106.366 1.00 100.38 990 GLY A C 1
ATOM 6452 O O . GLY A 1 990 ? 157.863 150.420 107.587 1.00 100.38 990 GLY A O 1
ATOM 6453 N N . VAL A 1 991 ? 157.595 151.710 105.760 1.00 98.16 991 VAL A N 1
ATOM 6454 C CA . VAL A 1 991 ? 157.086 152.841 106.533 1.00 98.16 991 VAL A CA 1
ATOM 6455 C C . VAL A 1 991 ? 155.780 152.462 107.215 1.00 98.16 991 VAL A C 1
ATOM 6456 O O . VAL A 1 991 ? 155.577 152.727 108.409 1.00 98.16 991 VAL A O 1
ATOM 6460 N N . TYR A 1 992 ? 154.874 151.833 106.466 1.00 95.86 992 TYR A N 1
ATOM 6461 C CA . TYR A 1 992 ? 153.616 151.395 107.052 1.00 95.86 992 TYR A CA 1
ATOM 6462 C C . TYR A 1 992 ? 153.878 150.464 108.222 1.00 95.86 992 TYR A C 1
ATOM 6463 O O . TYR A 1 992 ? 153.264 150.592 109.287 1.00 95.86 992 TYR A O 1
ATOM 6472 N N . LEU A 1 993 ? 154.800 149.517 108.039 1.00 96.76 993 LEU A N 1
ATOM 6473 C CA . LEU A 1 993 ? 155.080 148.553 109.093 1.00 96.76 993 LEU A CA 1
ATOM 6474 C C . LEU A 1 993 ? 155.593 149.252 110.344 1.00 96.76 993 LEU A C 1
ATOM 6475 O O . LEU A 1 993 ? 155.139 148.962 111.457 1.00 96.76 993 LEU A O 1
ATOM 6480 N N . VAL A 1 994 ? 156.548 150.172 110.188 1.00 94.84 994 VAL A N 1
ATOM 6481 C CA . VAL A 1 994 ? 157.132 150.801 111.372 1.00 94.84 994 VAL A CA 1
ATOM 6482 C C . VAL A 1 994 ? 156.079 151.628 112.092 1.00 94.84 994 VAL A C 1
ATOM 6483 O O . VAL A 1 994 ? 155.974 151.591 113.325 1.00 94.84 994 VAL A O 1
ATOM 6487 N N . ILE A 1 995 ? 155.288 152.395 111.338 1.00 93.36 995 ILE A N 1
ATOM 6488 C CA . ILE A 1 995 ? 154.282 153.243 111.967 1.00 93.36 995 ILE A CA 1
ATOM 6489 C C . ILE A 1 995 ? 153.260 152.387 112.701 1.00 93.36 995 ILE A C 1
ATOM 6490 O O . ILE A 1 995 ? 152.891 152.677 113.845 1.00 93.36 995 ILE A O 1
ATOM 6495 N N . SER A 1 996 ? 152.790 151.314 112.062 1.00 92.76 996 SER A N 1
ATOM 6496 C CA . SER A 1 996 ? 151.818 150.449 112.716 1.00 92.76 996 SER A CA 1
ATOM 6497 C C . SER A 1 996 ? 152.401 149.818 113.973 1.00 92.76 996 SER A C 1
ATOM 6498 O O . SER A 1 996 ? 151.744 149.780 115.023 1.00 92.76 996 SER A O 1
ATOM 6501 N N . ALA A 1 997 ? 153.634 149.315 113.886 1.00 89.73 997 ALA A N 1
ATOM 6502 C CA . ALA A 1 997 ? 154.241 148.649 115.031 1.00 89.73 997 ALA A CA 1
ATOM 6503 C C . ALA A 1 997 ? 154.389 149.609 116.201 1.00 89.73 997 ALA A C 1
ATOM 6504 O O . ALA A 1 997 ? 154.035 149.279 117.338 1.00 89.73 997 ALA A O 1
ATOM 6506 N N . VAL A 1 998 ? 154.892 150.818 115.940 1.00 89.58 998 VAL A N 1
ATOM 6507 C CA . VAL A 1 998 ? 155.086 151.769 117.028 1.00 89.58 998 VAL A CA 1
ATOM 6508 C C . VAL A 1 998 ? 153.742 152.231 117.579 1.00 89.58 998 VAL A C 1
ATOM 6509 O O . VAL A 1 998 ? 153.583 152.401 118.795 1.00 89.58 998 VAL A O 1
ATOM 6513 N N . LEU A 1 999 ? 152.749 152.426 116.707 1.00 89.67 999 LEU A N 1
ATOM 6514 C CA . LEU A 1 999 ? 151.428 152.826 117.178 1.00 89.67 999 LEU A CA 1
ATOM 6515 C C . LEU A 1 999 ? 150.865 151.791 118.139 1.00 89.67 999 LEU A C 1
ATOM 6516 O O . LEU A 1 999 ? 150.454 152.120 119.258 1.00 89.67 999 LEU A O 1
ATOM 6521 N N . PHE A 1 1000 ? 150.852 150.525 117.723 1.00 88.93 1000 PHE A N 1
ATOM 6522 C CA . PHE A 1 1000 ? 150.235 149.502 118.556 1.00 88.93 1000 PHE A CA 1
ATOM 6523 C C . PHE A 1 1000 ? 151.096 149.167 119.765 1.00 88.93 1000 PHE A C 1
ATOM 6524 O O . PHE A 1 1000 ? 150.584 148.638 120.758 1.00 88.93 1000 PHE A O 1
ATOM 6532 N N . GLY A 1 1001 ? 152.396 149.459 119.709 1.00 89.24 1001 GLY A N 1
ATOM 6533 C CA . GLY A 1 1001 ? 153.191 149.423 120.923 1.00 89.24 1001 GLY A CA 1
ATOM 6534 C C . GLY A 1 1001 ? 152.761 150.496 121.903 1.00 89.24 1001 GLY A C 1
ATOM 6535 O O . GLY A 1 1001 ? 152.675 150.252 123.109 1.00 89.24 1001 GLY A O 1
ATOM 6536 N N . ALA A 1 1002 ? 152.481 151.694 121.397 1.00 91.71 1002 ALA A N 1
ATOM 6537 C CA . ALA A 1 1002 ? 151.953 152.783 122.213 1.00 91.71 1002 ALA A CA 1
ATOM 6538 C C . ALA A 1 1002 ? 152.950 153.219 123.284 1.00 91.71 1002 ALA A C 1
ATOM 6539 O O . ALA A 1 1002 ? 153.790 152.438 123.728 1.00 91.71 1002 ALA A O 1
ATOM 6541 N N . PRO A 1 1013 ? 156.328 148.407 139.767 1.00 71.86 1013 PRO A N 1
ATOM 6542 C CA . PRO A 1 1013 ? 155.173 148.596 140.648 1.00 71.86 1013 PRO A CA 1
ATOM 6543 C C . PRO A 1 1013 ? 154.777 147.299 141.343 1.00 71.86 1013 PRO A C 1
ATOM 6544 O O . PRO A 1 1013 ? 155.078 147.109 142.526 1.00 71.86 1013 PRO A O 1
ATOM 6548 N N . ASN A 1 1014 ? 154.108 146.411 140.605 1.00 70.63 1014 ASN A N 1
ATOM 6549 C CA . ASN A 1 1014 ? 153.795 145.099 141.156 1.00 70.63 1014 ASN A CA 1
ATOM 6550 C C . ASN A 1 1014 ? 155.069 144.364 141.535 1.00 70.63 1014 ASN A C 1
ATOM 6551 O O . ASN A 1 1014 ? 155.157 143.776 142.618 1.00 70.63 1014 ASN A O 1
ATOM 6556 N N . TYR A 1 1015 ? 156.075 144.402 140.661 1.00 68.41 1015 TYR A N 1
ATOM 6557 C CA . TYR A 1 1015 ? 157.346 143.756 140.964 1.00 68.41 1015 TYR A CA 1
ATOM 6558 C C . TYR A 1 1015 ? 158.004 144.379 142.187 1.00 68.41 1015 TYR A C 1
ATOM 6559 O O . TYR A 1 1015 ? 158.520 143.664 143.054 1.00 68.41 1015 TYR A O 1
ATOM 6568 N N . ALA A 1 1016 ? 157.997 145.709 142.277 1.00 69.83 1016 ALA A N 1
ATOM 6569 C CA . ALA A 1 1016 ? 158.643 146.371 143.404 1.00 69.83 1016 ALA A CA 1
ATOM 6570 C C . ALA A 1 1016 ? 157.974 146.000 144.720 1.00 69.83 1016 ALA A C 1
ATOM 6571 O O . ALA A 1 1016 ? 158.655 145.683 145.701 1.00 69.83 1016 ALA A O 1
ATOM 6573 N N . LYS A 1 1017 ? 156.641 146.033 144.763 1.00 70.01 1017 LYS A N 1
ATOM 6574 C CA . LYS A 1 1017 ? 155.939 145.669 145.989 1.00 70.01 1017 LYS A CA 1
ATOM 6575 C C . LYS A 1 1017 ? 156.120 144.195 146.322 1.00 70.01 1017 LYS A C 1
ATOM 6576 O O . LYS A 1 1017 ? 156.317 143.837 147.493 1.00 70.01 1017 LYS A O 1
ATOM 6582 N N . ALA A 1 1018 ? 156.069 143.328 145.312 1.00 69.66 1018 ALA A N 1
ATOM 6583 C CA . ALA A 1 1018 ? 156.162 141.898 145.547 1.00 69.66 1018 ALA A CA 1
ATOM 6584 C C . ALA A 1 1018 ? 157.551 141.486 146.002 1.00 69.66 1018 ALA A C 1
ATOM 6585 O O . ALA A 1 1018 ? 157.688 140.525 146.757 1.00 69.66 1018 ALA A O 1
ATOM 6587 N N . LYS A 1 1019 ? 158.598 142.170 145.543 1.00 70.10 1019 LYS A N 1
ATOM 6588 C CA . LYS A 1 1019 ? 159.932 141.823 146.018 1.00 70.10 1019 LYS A CA 1
ATOM 6589 C C . LYS A 1 1019 ? 160.053 142.078 147.515 1.00 70.10 1019 LYS A C 1
ATOM 6590 O O . LYS A 1 1019 ? 160.583 141.240 148.256 1.00 70.10 1019 LYS A O 1
ATOM 6596 N N . MET A 1 1020 ? 159.538 143.217 147.984 1.00 71.40 1020 MET A N 1
ATOM 6597 C CA . MET A 1 1020 ? 159.548 143.498 149.415 1.00 71.40 1020 MET A CA 1
ATOM 6598 C C . MET A 1 1020 ? 158.701 142.486 150.176 1.00 71.40 1020 MET A C 1
ATOM 6599 O O . MET A 1 1020 ? 159.115 141.976 151.227 1.00 71.40 1020 MET A O 1
ATOM 6604 N N . SER A 1 1021 ? 157.511 142.177 149.658 1.00 68.55 1021 SER A N 1
ATOM 6605 C CA . SER A 1 1021 ? 156.662 141.184 150.307 1.00 68.55 1021 SER A CA 1
ATOM 6606 C C . SER A 1 1021 ? 157.358 139.826 150.394 1.00 68.55 1021 SER A C 1
ATOM 6607 O O . SER A 1 1021 ? 157.320 139.160 151.437 1.00 68.55 1021 SER A O 1
ATOM 6610 N N . ALA A 1 1022 ? 158.001 139.398 149.307 1.00 69.48 1022 ALA A N 1
ATOM 6611 C CA . ALA A 1 1022 ? 158.654 138.095 149.296 1.00 69.48 1022 ALA A CA 1
ATOM 6612 C C . ALA A 1 1022 ? 159.838 138.066 150.246 1.00 69.48 1022 ALA A C 1
ATOM 6613 O O . ALA A 1 1022 ? 160.100 137.045 150.887 1.00 69.48 1022 ALA A O 1
ATOM 6615 N N . SER A 1 1023 ? 160.589 139.163 150.320 1.00 67.78 1023 SER A N 1
ATOM 6616 C CA . SER A 1 1023 ? 161.681 139.235 151.281 1.00 67.78 1023 SER A CA 1
ATOM 6617 C C . SER A 1 1023 ? 161.157 139.114 152.706 1.00 67.78 1023 SER A C 1
ATOM 6618 O O . SER A 1 1023 ? 161.738 138.395 153.532 1.00 67.78 1023 SER A O 1
ATOM 6621 N N . HIS A 1 1024 ? 160.055 139.804 153.011 1.00 66.16 1024 HIS A N 1
ATOM 6622 C CA . HIS A 1 1024 ? 159.423 139.634 154.316 1.00 66.16 1024 HIS A CA 1
ATOM 6623 C C . HIS A 1 1024 ? 159.098 138.167 154.570 1.00 66.16 1024 HIS A C 1
ATOM 6624 O O . HIS A 1 1024 ? 159.422 137.617 155.628 1.00 66.16 1024 HIS A O 1
ATOM 6631 N N . LEU A 1 1025 ? 158.453 137.517 153.600 1.00 65.97 1025 LEU A N 1
ATOM 6632 C CA . LEU A 1 1025 ? 158.034 136.133 153.798 1.00 65.97 1025 LEU A CA 1
ATOM 6633 C C . LEU A 1 1025 ? 159.235 135.223 154.027 1.00 65.97 1025 LEU A C 1
ATOM 6634 O O . LEU A 1 1025 ? 159.235 134.397 154.948 1.00 65.97 1025 LEU A O 1
ATOM 6639 N N . MET A 1 1026 ? 160.275 135.368 153.204 1.00 67.07 1026 MET A N 1
ATOM 6640 C CA . MET A 1 1026 ? 161.451 134.516 153.332 1.00 67.07 1026 MET A CA 1
ATOM 6641 C C . MET A 1 1026 ? 162.110 134.703 154.687 1.00 67.07 1026 MET A C 1
ATOM 6642 O O . MET A 1 1026 ? 162.465 133.728 155.359 1.00 67.07 1026 MET A O 1
ATOM 6647 N N . MET A 1 1027 ? 162.282 135.956 155.112 1.00 68.88 1027 MET A N 1
ATOM 6648 C CA . MET A 1 1027 ? 162.858 136.184 156.428 1.00 68.88 1027 MET A CA 1
ATOM 6649 C C . MET A 1 1027 ? 161.957 135.633 157.520 1.00 68.88 1027 MET A C 1
ATOM 6650 O O . MET A 1 1027 ? 162.446 135.297 158.602 1.00 68.88 1027 MET A O 1
ATOM 6655 N N . LEU A 1 1028 ? 160.653 135.530 157.256 1.00 64.97 1028 LEU A N 1
ATOM 6656 C CA . LEU A 1 1028 ? 159.743 135.005 158.266 1.00 64.97 1028 LEU A CA 1
ATOM 6657 C C . LEU A 1 1028 ? 159.865 133.492 158.401 1.00 64.97 1028 LEU A C 1
ATOM 6658 O O . LEU A 1 1028 ? 159.849 132.966 159.519 1.00 64.97 1028 LEU A O 1
ATOM 6663 N N . MET A 1 1029 ? 159.986 132.770 157.285 1.00 66.14 1029 MET A N 1
ATOM 6664 C CA . MET A 1 1029 ? 160.064 131.314 157.350 1.00 66.14 1029 MET A CA 1
ATOM 6665 C C . MET A 1 1029 ? 161.495 130.808 157.509 1.00 66.14 1029 MET A C 1
ATOM 6666 O O . MET A 1 1029 ? 161.758 129.628 157.248 1.00 66.14 1029 MET A O 1
ATOM 6671 N N . ASN A 1 1030 ? 162.424 131.665 157.938 1.00 67.16 1030 ASN A N 1
ATOM 6672 C CA . ASN A 1 1030 ? 163.814 131.255 158.083 1.00 67.16 1030 ASN A CA 1
ATOM 6673 C C . ASN A 1 1030 ? 164.445 131.826 159.345 1.00 67.16 1030 ASN A C 1
ATOM 6674 O O . ASN A 1 1030 ? 165.651 132.095 159.370 1.00 67.16 1030 ASN A O 1
ATOM 6679 N N . ARG A 1 1031 ? 163.660 132.013 160.399 1.00 62.90 1031 ARG A N 1
ATOM 6680 C CA . ARG A 1 1031 ? 164.204 132.525 161.644 1.00 62.90 1031 ARG A CA 1
ATOM 6681 C C . ARG A 1 1031 ? 164.800 131.391 162.473 1.00 62.90 1031 ARG A C 1
ATOM 6682 O O . ARG A 1 1031 ? 164.725 130.212 162.119 1.00 62.90 1031 ARG A O 1
ATOM 6690 N N . GLU A 1 1032 ? 165.401 131.763 163.599 1.00 71.72 1032 GLU A N 1
ATOM 6691 C CA . GLU A 1 1032 ? 165.966 130.820 164.561 1.00 71.72 1032 GLU A CA 1
ATOM 6692 C C . GLU A 1 1032 ? 165.362 131.149 165.918 1.00 71.72 1032 GLU A C 1
ATOM 6693 O O . GLU A 1 1032 ? 165.938 131.919 166.699 1.00 71.72 1032 GLU A O 1
ATOM 6699 N N . PRO A 1 1033 ? 164.194 130.591 166.230 1.00 66.55 1033 PRO A N 1
ATOM 6700 C CA . PRO A 1 1033 ? 163.522 130.948 167.483 1.00 66.55 1033 PRO A CA 1
ATOM 6701 C C . PRO A 1 1033 ? 164.387 130.633 168.691 1.00 66.55 1033 PRO A C 1
ATOM 6702 O O . PRO A 1 1033 ? 165.206 129.712 168.673 1.00 66.55 1033 PRO A O 1
ATOM 6706 N N . ALA A 1 1034 ? 164.201 131.422 169.752 1.00 69.15 1034 ALA A N 1
ATOM 6707 C CA . ALA A 1 1034 ? 164.924 131.162 170.991 1.00 69.15 1034 ALA A CA 1
ATOM 6708 C C . ALA A 1 1034 ? 164.723 129.722 171.436 1.00 69.15 1034 ALA A C 1
ATOM 6709 O O . ALA A 1 1034 ? 165.641 129.092 171.974 1.00 69.15 1034 ALA A O 1
ATOM 6711 N N . ILE A 1 1035 ? 163.525 129.185 171.221 1.00 65.33 1035 ILE A N 1
ATOM 6712 C CA . ILE A 1 1035 ? 163.252 127.766 171.414 1.00 65.33 1035 ILE A CA 1
ATOM 6713 C C . ILE A 1 1035 ? 162.271 127.324 170.338 1.00 65.33 1035 ILE A C 1
ATOM 6714 O O . ILE A 1 1035 ? 161.225 127.952 170.147 1.00 65.33 1035 ILE A O 1
ATOM 6719 N N . ASP A 1 1036 ? 162.617 126.256 169.624 1.00 64.13 1036 ASP A N 1
ATOM 6720 C CA . ASP A 1 1036 ? 161.782 125.750 168.543 1.00 64.13 1036 ASP A CA 1
ATOM 6721 C C . ASP A 1 1036 ? 160.643 124.926 169.128 1.00 64.13 1036 ASP A C 1
ATOM 6722 O O . ASP A 1 1036 ? 160.876 123.863 169.711 1.00 64.13 1036 ASP A O 1
ATOM 6727 N N . ASN A 1 1037 ? 159.413 125.410 168.963 1.00 60.80 1037 ASN A N 1
ATOM 6728 C CA . ASN A 1 1037 ? 158.269 124.749 169.580 1.00 60.80 1037 ASN A CA 1
ATOM 6729 C C . ASN A 1 1037 ? 158.039 123.366 168.982 1.00 60.80 1037 ASN A C 1
ATOM 6730 O O . ASN A 1 1037 ? 157.886 122.380 169.710 1.00 60.80 1037 ASN A O 1
ATOM 6735 N N . LEU A 1 1038 ? 158.016 123.275 167.655 1.00 61.80 1038 LEU A N 1
ATOM 6736 C CA . LEU A 1 1038 ? 157.672 122.034 166.973 1.00 61.80 1038 LEU A CA 1
ATOM 6737 C C . LEU A 1 1038 ? 158.798 121.009 166.982 1.00 61.80 1038 LEU A C 1
ATOM 6738 O O . LEU A 1 1038 ? 158.521 119.813 166.852 1.00 61.80 1038 LEU A O 1
ATOM 6743 N N . SER A 1 1039 ? 160.049 121.438 167.129 1.00 65.69 1039 SER A N 1
ATOM 6744 C CA . SER A 1 1039 ? 161.166 120.508 167.043 1.00 65.69 1039 SER A CA 1
ATOM 6745 C C . SER A 1 1039 ? 161.056 119.442 168.124 1.00 65.69 1039 SER A C 1
ATOM 6746 O O . SER A 1 1039 ? 160.596 119.707 169.238 1.00 65.69 1039 SER A O 1
ATOM 6749 N N . GLU A 1 1040 ? 161.483 118.227 167.789 1.00 70.57 1040 GLU A N 1
ATOM 6750 C CA . GLU A 1 1040 ? 161.308 117.066 168.650 1.00 70.57 1040 GLU A CA 1
ATOM 6751 C C . GLU A 1 1040 ? 162.590 116.640 169.351 1.00 70.57 1040 GLU A C 1
ATOM 6752 O O . GLU A 1 1040 ? 162.566 115.664 170.108 1.00 70.57 1040 GLU A O 1
ATOM 6758 N N . GLU A 1 1041 ? 163.704 117.325 169.116 1.00 69.97 1041 GLU A N 1
ATOM 6759 C CA . GLU A 1 1041 ? 164.929 117.000 169.834 1.00 69.97 1041 GLU A CA 1
ATOM 6760 C C . GLU A 1 1041 ? 164.731 117.228 171.327 1.00 69.97 1041 GLU A C 1
ATOM 6761 O O . GLU A 1 1041 ? 164.173 118.247 171.743 1.00 69.97 1041 GLU A O 1
ATOM 6767 N N . GLY A 1 1042 ? 165.186 116.274 172.134 1.00 67.58 1042 GLY A N 1
ATOM 6768 C CA . GLY A 1 1042 ? 165.033 116.368 173.572 1.00 67.58 1042 GLY A CA 1
ATOM 6769 C C . GLY A 1 1042 ? 164.796 115.020 174.219 1.00 67.58 1042 GLY A C 1
ATOM 6770 O O . GLY A 1 1042 ? 165.262 113.995 173.713 1.00 67.58 1042 GLY A O 1
ATOM 6771 N N . GLN A 1 1043 ? 164.077 115.005 175.339 1.00 68.16 1043 GLN A N 1
ATOM 6772 C CA . GLN A 1 1043 ? 163.762 113.778 176.051 1.00 68.16 1043 GLN A CA 1
ATOM 6773 C C . GLN A 1 1043 ? 162.257 113.648 176.231 1.00 68.16 1043 GLN A C 1
ATOM 6774 O O . GLN A 1 1043 ? 161.513 114.630 176.171 1.00 68.16 1043 GLN A O 1
ATOM 6780 N N . SER A 1 1044 ? 161.816 112.412 176.456 1.00 67.63 1044 SER A N 1
ATOM 6781 C CA . SER A 1 1044 ? 160.410 112.091 176.699 1.00 67.63 1044 SER A CA 1
ATOM 6782 C C . SER A 1 1044 ? 160.321 111.213 177.940 1.00 67.63 1044 SER A C 1
ATOM 6783 O O . SER A 1 1044 ? 159.997 110.023 177.856 1.00 67.63 1044 SER A O 1
ATOM 6786 N N . PRO A 1 1045 ? 160.598 111.775 179.115 1.00 68.43 1045 PRO A N 1
ATOM 6787 C CA . PRO A 1 1045 ? 160.662 110.958 180.332 1.00 68.43 1045 PRO A CA 1
ATOM 6788 C C . PRO A 1 1045 ? 159.370 110.196 180.579 1.00 68.43 1045 PRO A C 1
ATOM 6789 O O . PRO A 1 1045 ? 158.339 110.411 179.939 1.00 68.43 1045 PRO A O 1
ATOM 6793 N N . ASP A 1 1046 ? 159.445 109.279 181.541 1.00 74.18 1046 ASP A N 1
ATOM 6794 C CA . ASP A 1 1046 ? 158.304 108.462 181.928 1.00 74.18 1046 ASP A CA 1
ATOM 6795 C C . ASP A 1 1046 ? 157.398 109.265 182.852 1.00 74.18 1046 ASP A C 1
ATOM 6796 O O . ASP A 1 1046 ? 157.565 110.482 182.972 1.00 74.18 1046 ASP A O 1
ATOM 6801 N N . LYS A 1 1047 ? 156.440 108.597 183.495 1.00 76.02 1047 LYS A N 1
ATOM 6802 C CA . LYS A 1 1047 ? 155.422 109.267 184.295 1.00 76.02 1047 LYS A CA 1
ATOM 6803 C C . LYS A 1 1047 ? 156.000 110.449 185.061 1.00 76.02 1047 LYS A C 1
ATOM 6804 O O . LYS A 1 1047 ? 157.077 110.362 185.655 1.00 76.02 1047 LYS A O 1
ATOM 6810 N N . PHE A 1 1048 ? 155.270 111.559 185.028 1.00 75.30 1048 PHE A N 1
ATOM 6811 C CA . PHE A 1 1048 ? 155.653 112.802 185.684 1.00 75.30 1048 PHE A CA 1
ATOM 6812 C C . PHE A 1 1048 ? 154.814 112.961 186.944 1.00 75.30 1048 PHE A C 1
ATOM 6813 O O . PHE A 1 1048 ? 153.586 113.072 186.866 1.00 75.30 1048 PHE A O 1
ATOM 6821 N N . ASP A 1 1049 ? 155.477 112.971 188.099 1.00 78.35 1049 ASP A N 1
ATOM 6822 C CA . ASP A 1 1049 ? 154.784 113.091 189.376 1.00 78.35 1049 ASP A CA 1
ATOM 6823 C C . ASP A 1 1049 ? 154.548 114.537 189.778 1.00 78.35 1049 ASP A C 1
ATOM 6824 O O . ASP A 1 1049 ? 153.620 114.817 190.546 1.00 78.35 1049 ASP A O 1
ATOM 6829 N N . GLY A 1 1050 ? 155.371 115.455 189.283 1.00 80.41 1050 GLY A N 1
ATOM 6830 C CA . GLY A 1 1050 ? 155.237 116.862 189.596 1.00 80.41 1050 GLY A CA 1
ATOM 6831 C C . GLY A 1 1050 ? 156.237 117.311 190.637 1.00 80.41 1050 GLY A C 1
ATOM 6832 O O . GLY A 1 1050 ? 156.001 117.171 191.839 1.00 80.41 1050 GLY A O 1
ATOM 6833 N N . ASN A 1 1051 ? 157.363 117.861 190.182 1.00 82.37 1051 ASN A N 1
ATOM 6834 C CA . ASN A 1 1051 ? 158.359 118.452 191.077 1.00 82.37 1051 ASN A CA 1
ATOM 6835 C C . ASN A 1 1051 ? 159.080 119.537 190.278 1.00 82.37 1051 ASN A C 1
ATOM 6836 O O . ASN A 1 1051 ? 159.987 119.248 189.496 1.00 82.37 1051 ASN A O 1
ATOM 6841 N N . VAL A 1 1052 ? 158.669 120.782 190.489 1.00 78.43 1052 VAL A N 1
ATOM 6842 C CA . VAL A 1 1052 ? 159.260 121.928 189.810 1.00 78.43 1052 VAL A CA 1
ATOM 6843 C C . VAL A 1 1052 ? 160.186 122.629 190.792 1.00 78.43 1052 VAL A C 1
ATOM 6844 O O . VAL A 1 1052 ? 159.736 123.138 191.825 1.00 78.43 1052 VAL A O 1
ATOM 6848 N N . ARG A 1 1053 ? 161.479 122.652 190.478 1.00 85.51 1053 ARG A N 1
ATOM 6849 C CA . ARG A 1 1053 ? 162.473 123.320 191.308 1.00 85.51 1053 ARG A CA 1
ATOM 6850 C C . ARG A 1 1053 ? 163.184 124.384 190.485 1.00 85.51 1053 ARG A C 1
ATOM 6851 O O . ARG A 1 1053 ? 163.594 124.124 189.351 1.00 85.51 1053 ARG A O 1
ATOM 6859 N N . PHE A 1 1054 ? 163.325 125.577 191.052 1.00 81.35 1054 PHE A N 1
ATOM 6860 C CA . PHE A 1 1054 ? 164.056 126.664 190.413 1.00 81.35 1054 PHE A CA 1
ATOM 6861 C C . PHE A 1 1054 ? 165.419 126.796 191.079 1.00 81.35 1054 PHE A C 1
ATOM 6862 O O . PHE A 1 1054 ? 165.502 126.972 192.299 1.00 81.35 1054 PHE A O 1
ATOM 6870 N N . GLU A 1 1055 ? 166.480 126.708 190.283 1.00 86.36 1055 GLU A N 1
ATOM 6871 C CA . GLU A 1 1055 ? 167.839 126.861 190.796 1.00 86.36 1055 GLU A CA 1
ATOM 6872 C C . GLU A 1 1055 ? 168.327 128.286 190.535 1.00 86.36 1055 GLU A C 1
ATOM 6873 O O . GLU A 1 1055 ? 169.165 128.550 189.673 1.00 86.36 1055 GLU A O 1
ATOM 6879 N N . GLY A 1 1056 ? 167.773 129.216 191.310 1.00 86.01 1056 GLY A N 1
ATOM 6880 C CA . GLY A 1 1056 ? 168.158 130.610 191.208 1.00 86.01 1056 GLY A CA 1
ATOM 6881 C C . GLY A 1 1056 ? 167.946 131.171 189.818 1.00 86.01 1056 GLY A C 1
ATOM 6882 O O . GLY A 1 1056 ? 168.841 131.803 189.251 1.00 86.01 1056 GLY A O 1
ATOM 6883 N N . VAL A 1 1057 ? 166.765 130.955 189.264 1.00 81.27 1057 VAL A N 1
ATOM 6884 C CA . VAL A 1 1057 ? 166.479 131.297 187.876 1.00 81.27 1057 VAL A CA 1
ATOM 6885 C C . VAL A 1 1057 ? 166.284 132.800 187.758 1.00 81.27 1057 VAL A C 1
ATOM 6886 O O . VAL A 1 1057 ? 165.664 133.431 188.619 1.00 81.27 1057 VAL A O 1
ATOM 6890 N N . LYS A 1 1058 ? 166.830 133.373 186.687 1.00 86.58 1058 LYS A N 1
ATOM 6891 C CA . LYS A 1 1058 ? 166.674 134.779 186.353 1.00 86.58 1058 LYS A CA 1
ATOM 6892 C C . LYS A 1 1058 ? 165.944 134.901 185.023 1.00 86.58 1058 LYS A C 1
ATOM 6893 O O . LYS A 1 1058 ? 165.917 133.966 184.219 1.00 86.58 1058 LYS A O 1
ATOM 6899 N N . PHE A 1 1059 ? 165.351 136.069 184.793 1.00 81.23 1059 PHE A N 1
ATOM 6900 C CA . PHE A 1 1059 ? 164.669 136.323 183.533 1.00 81.23 1059 PHE A CA 1
ATOM 6901 C C . PHE A 1 1059 ? 164.613 137.821 183.286 1.00 81.23 1059 PHE A C 1
ATOM 6902 O O . PHE A 1 1059 ? 164.567 138.618 184.225 1.00 81.23 1059 PHE A O 1
ATOM 6910 N N . ASN A 1 1060 ? 164.614 138.187 182.007 1.00 84.16 1060 ASN A N 1
ATOM 6911 C CA . ASN A 1 1060 ? 164.425 139.562 181.574 1.00 84.16 1060 ASN A CA 1
ATOM 6912 C C . ASN A 1 1060 ? 163.405 139.587 180.446 1.00 84.16 1060 ASN A C 1
ATOM 6913 O O . ASN A 1 1060 ? 163.386 138.691 179.598 1.00 84.16 1060 ASN A O 1
ATOM 6918 N N . TYR A 1 1061 ? 162.554 140.604 180.444 1.00 83.68 1061 TYR A N 1
ATOM 6919 C CA . TYR A 1 1061 ? 161.554 140.720 179.394 1.00 83.68 1061 TYR A CA 1
ATOM 6920 C C . TYR A 1 1061 ? 162.271 140.964 178.068 1.00 83.68 1061 TYR A C 1
ATOM 6921 O O . TYR A 1 1061 ? 163.075 141.902 177.970 1.00 83.68 1061 TYR A O 1
ATOM 6930 N N . PRO A 1 1062 ? 162.020 140.157 177.032 1.00 82.00 1062 PRO A N 1
ATOM 6931 C CA . PRO A 1 1062 ? 162.820 140.309 175.806 1.00 82.00 1062 PRO A CA 1
ATOM 6932 C C . PRO A 1 1062 ? 162.537 141.591 175.044 1.00 82.00 1062 PRO A C 1
ATOM 6933 O O . PRO A 1 1062 ? 163.484 142.272 174.630 1.00 82.00 1062 PRO A O 1
ATOM 6937 N N . SER A 1 1063 ? 161.266 141.949 174.840 1.00 82.64 1063 SER A N 1
ATOM 6938 C CA . SER A 1 1063 ? 160.972 143.148 174.061 1.00 82.64 1063 SER A CA 1
ATOM 6939 C C . SER A 1 1063 ? 161.471 144.410 174.753 1.00 82.64 1063 SER A C 1
ATOM 6940 O O . SER A 1 1063 ? 161.874 145.364 174.079 1.00 82.64 1063 SER A O 1
ATOM 6943 N N . ARG A 1 1064 ? 161.452 144.440 176.084 1.00 85.75 1064 ARG A N 1
ATOM 6944 C CA . ARG A 1 1064 ? 161.887 145.602 176.859 1.00 85.75 1064 ARG A CA 1
ATOM 6945 C C . ARG A 1 1064 ? 162.872 145.148 177.929 1.00 85.75 1064 ARG A C 1
ATOM 6946 O O . ARG A 1 1064 ? 162.548 145.124 179.122 1.00 85.75 1064 ARG A O 1
ATOM 6954 N N . PRO A 1 1065 ? 164.095 144.788 177.536 1.00 87.00 1065 PRO A N 1
ATOM 6955 C CA . PRO A 1 1065 ? 165.069 144.312 178.532 1.00 87.00 1065 PRO A CA 1
ATOM 6956 C C . PRO A 1 1065 ? 165.440 145.359 179.565 1.00 87.00 1065 PRO A C 1
ATOM 6957 O O . PRO A 1 1065 ? 165.947 144.998 180.635 1.00 87.00 1065 PRO A O 1
ATOM 6961 N N . GLU A 1 1066 ? 165.206 146.641 179.286 1.00 91.43 1066 GLU A N 1
ATOM 6962 C CA . GLU A 1 1066 ? 165.622 147.711 180.186 1.00 91.43 1066 GLU A CA 1
ATOM 6963 C C . GLU A 1 1066 ? 164.826 147.747 181.484 1.00 91.43 1066 GLU A C 1
ATOM 6964 O O . GLU A 1 1066 ? 165.117 148.596 182.334 1.00 91.43 1066 GLU A O 1
ATOM 6970 N N . VAL A 1 1067 ? 163.847 146.867 181.665 1.00 84.73 1067 VAL A N 1
ATOM 6971 C CA . VAL A 1 1067 ? 163.068 146.824 182.900 1.00 84.73 1067 VAL A CA 1
ATOM 6972 C C . VAL A 1 1067 ? 163.133 145.407 183.456 1.00 84.73 1067 VAL A C 1
ATOM 6973 O O . VAL A 1 1067 ? 162.161 144.647 183.335 1.00 84.73 1067 VAL A O 1
ATOM 6977 N N . PRO A 1 1068 ? 164.258 145.006 184.058 1.00 83.01 1068 PRO A N 1
ATOM 6978 C CA . PRO A 1 1068 ? 164.359 143.652 184.617 1.00 83.01 1068 PRO A CA 1
ATOM 6979 C C . PRO A 1 1068 ? 163.134 143.270 185.428 1.00 83.01 1068 PRO A C 1
ATOM 6980 O O . PRO A 1 1068 ? 162.838 143.888 186.455 1.00 83.01 1068 PRO A O 1
ATOM 6984 N N . ILE A 1 1069 ? 162.414 142.246 184.965 1.00 83.78 1069 ILE A N 1
ATOM 6985 C CA . ILE A 1 1069 ? 161.191 141.812 185.631 1.00 83.78 1069 ILE A CA 1
ATOM 6986 C C . ILE A 1 1069 ? 161.444 140.710 186.647 1.00 83.78 1069 ILE A C 1
ATOM 6987 O O . ILE A 1 1069 ? 160.547 140.399 187.445 1.00 83.78 1069 ILE A O 1
ATOM 6992 N N . LEU A 1 1070 ? 162.633 140.114 186.653 1.00 85.40 1070 LEU A N 1
ATOM 6993 C CA . LEU A 1 1070 ? 162.961 139.065 187.604 1.00 85.40 1070 LEU A CA 1
ATOM 6994 C C . LEU A 1 1070 ? 164.409 139.215 188.046 1.00 85.40 1070 LEU A C 1
ATOM 6995 O O . LEU A 1 1070 ? 165.274 139.612 187.261 1.00 85.40 1070 LEU A O 1
ATOM 7000 N N . ARG A 1 1071 ? 164.666 138.890 189.320 1.00 93.11 1071 ARG A N 1
ATOM 7001 C CA . ARG A 1 1071 ? 166.024 138.952 189.849 1.00 93.11 1071 ARG A CA 1
ATOM 7002 C C . ARG A 1 1071 ? 166.348 137.770 190.761 1.00 93.11 1071 ARG A C 1
ATOM 7003 O O . ARG A 1 1071 ? 167.184 137.909 191.662 1.00 93.11 1071 ARG A O 1
ATOM 7011 N N . GLY A 1 1072 ? 165.714 136.618 190.554 1.00 87.32 1072 GLY A N 1
ATOM 7012 C CA . GLY A 1 1072 ? 166.035 135.423 191.308 1.00 87.32 1072 GLY A CA 1
ATOM 7013 C C . GLY A 1 1072 ? 164.813 134.638 191.737 1.00 87.32 1072 GLY A C 1
ATOM 7014 O O . GLY A 1 1072 ? 163.917 135.175 192.393 1.00 87.32 1072 GLY A O 1
ATOM 7015 N N . LEU A 1 1073 ? 164.771 133.359 191.368 1.00 81.38 1073 LEU A N 1
ATOM 7016 C CA . LEU A 1 1073 ? 163.677 132.471 191.733 1.00 81.38 1073 LEU A CA 1
ATOM 7017 C C . LEU A 1 1073 ? 164.228 131.155 192.254 1.00 81.38 1073 LEU A C 1
ATOM 7018 O O . LEU A 1 1073 ? 165.129 130.565 191.650 1.00 81.38 1073 LEU A O 1
ATOM 7023 N N . ASN A 1 1074 ? 163.678 130.699 193.376 1.00 83.29 1074 ASN A N 1
ATOM 7024 C CA . ASN A 1 1074 ? 163.967 129.386 193.945 1.00 83.29 1074 ASN A CA 1
ATOM 7025 C C . ASN A 1 1074 ? 162.644 128.755 194.380 1.00 83.29 1074 ASN A C 1
ATOM 7026 O O . ASN A 1 1074 ? 162.433 128.379 195.534 1.00 83.29 1074 ASN A O 1
ATOM 7031 N N . LEU A 1 1075 ? 161.689 128.734 193.455 1.00 82.05 1075 LEU A N 1
ATOM 7032 C CA . LEU A 1 1075 ? 160.386 128.148 193.732 1.00 82.05 1075 LEU A CA 1
ATOM 7033 C C . LEU A 1 1075 ? 160.493 126.628 193.760 1.00 82.05 1075 LEU A C 1
ATOM 7034 O O . LEU A 1 1075 ? 161.100 126.021 192.873 1.00 82.05 1075 LEU A O 1
ATOM 7039 N N . LYS A 1 1076 ? 159.901 126.015 194.783 1.00 83.03 1076 LYS A N 1
ATOM 7040 C CA . LYS A 1 1076 ? 159.990 124.577 195.009 1.00 83.03 1076 LYS A CA 1
ATOM 7041 C C . LYS A 1 1076 ? 158.586 124.012 195.152 1.00 83.03 1076 LYS A C 1
ATOM 7042 O O . LYS A 1 1076 ? 157.814 124.471 196.000 1.00 83.03 1076 LYS A O 1
ATOM 7048 N N . VAL A 1 1077 ? 158.258 123.019 194.327 1.00 82.36 1077 VAL A N 1
ATOM 7049 C CA . VAL A 1 1077 ? 156.978 122.327 194.398 1.00 82.36 1077 VAL A CA 1
ATOM 7050 C C . VAL A 1 1077 ? 157.224 120.856 194.092 1.00 82.36 1077 VAL A C 1
ATOM 7051 O O . VAL A 1 1077 ? 158.144 120.507 193.346 1.00 82.36 1077 VAL A O 1
ATOM 7055 N N . SER A 1 1078 ? 156.390 119.991 194.671 1.00 85.84 1078 SER A N 1
ATOM 7056 C CA . SER A 1 1078 ? 156.516 118.551 194.490 1.00 85.84 1078 SER A CA 1
ATOM 7057 C C . SER A 1 1078 ? 155.130 117.942 194.315 1.00 85.84 1078 SER A C 1
ATOM 7058 O O . SER A 1 1078 ? 154.110 118.636 194.350 1.00 85.84 1078 SER A O 1
ATOM 7061 N N . LYS A 1 1079 ? 155.108 116.626 194.120 1.00 85.10 1079 LYS A N 1
ATOM 7062 C CA . LYS A 1 1079 ? 153.861 115.908 193.897 1.00 85.10 1079 LYS A CA 1
ATOM 7063 C C . LYS A 1 1079 ? 152.934 116.122 195.087 1.00 85.10 1079 LYS A C 1
ATOM 7064 O O . LYS A 1 1079 ? 153.223 115.679 196.201 1.00 85.10 1079 LYS A O 1
ATOM 7070 N N . GLY A 1 1080 ? 151.815 116.803 194.845 1.00 83.35 1080 GLY A N 1
ATOM 7071 C CA . GLY A 1 1080 ? 150.788 116.993 195.840 1.00 83.35 1080 GLY A CA 1
ATOM 7072 C C . GLY A 1 1080 ? 150.852 118.313 196.581 1.00 83.35 1080 GLY A C 1
ATOM 7073 O O . GLY A 1 1080 ? 149.892 118.668 197.273 1.00 83.35 1080 GLY A O 1
ATOM 7074 N N . GLU A 1 1081 ? 151.951 119.049 196.456 1.00 84.74 1081 GLU A N 1
ATOM 7075 C CA . GLU A 1 1081 ? 152.050 120.338 197.122 1.00 84.74 1081 GLU A CA 1
ATOM 7076 C C . GLU A 1 1081 ? 151.099 121.347 196.490 1.00 84.74 1081 GLU A C 1
ATOM 7077 O O . GLU A 1 1081 ? 150.924 121.394 195.271 1.00 84.74 1081 GLU A O 1
ATOM 7083 N N . THR A 1 1082 ? 150.481 122.160 197.342 1.00 84.58 1082 THR A N 1
ATOM 7084 C CA . THR A 1 1082 ? 149.627 123.265 196.914 1.00 84.58 1082 THR A CA 1
ATOM 7085 C C . THR A 1 1082 ? 150.352 124.554 197.284 1.00 84.58 1082 THR A C 1
ATOM 7086 O O . THR A 1 1082 ? 150.167 125.089 198.383 1.00 84.58 1082 THR A O 1
ATOM 7090 N N . LEU A 1 1083 ? 151.189 125.037 196.371 1.00 81.71 1083 LEU A N 1
ATOM 7091 C CA . LEU A 1 1083 ? 151.942 126.268 196.563 1.00 81.71 1083 LEU A CA 1
ATOM 7092 C C . LEU A 1 1083 ? 151.191 127.401 195.881 1.00 81.71 1083 LEU A C 1
ATOM 7093 O O . LEU A 1 1083 ? 150.957 127.355 194.669 1.00 81.71 1083 LEU A O 1
ATOM 7098 N N . ALA A 1 1084 ? 150.821 128.411 196.656 1.00 82.91 1084 ALA A N 1
ATOM 7099 C CA . ALA A 1 1084 ? 149.943 129.474 196.193 1.00 82.91 1084 ALA A CA 1
ATOM 7100 C C . ALA A 1 1084 ? 150.739 130.745 195.942 1.00 82.91 1084 ALA A C 1
ATOM 7101 O O . ALA A 1 1084 ? 151.556 131.149 196.775 1.00 82.91 1084 ALA A O 1
ATOM 7103 N N . LEU A 1 1085 ? 150.488 131.373 194.799 1.00 81.79 1085 LEU A N 1
ATOM 7104 C CA . LEU A 1 1085 ? 151.017 132.686 194.465 1.00 81.79 1085 LEU A CA 1
ATOM 7105 C C . LEU A 1 1085 ? 149.871 133.685 194.365 1.00 81.79 1085 LEU A C 1
ATOM 7106 O O . LEU A 1 1085 ? 148.708 133.319 194.180 1.00 81.79 1085 LEU A O 1
ATOM 7111 N N . VAL A 1 1086 ? 150.215 134.967 194.495 1.00 85.09 1086 VAL A N 1
ATOM 7112 C CA . VAL A 1 1086 ? 149.249 136.058 194.436 1.00 85.09 1086 VAL A CA 1
ATOM 7113 C C . VAL A 1 1086 ? 149.553 137.011 193.286 1.00 85.09 1086 VAL A C 1
ATOM 7114 O O . VAL A 1 1086 ? 148.648 137.432 192.560 1.00 85.09 1086 VAL A O 1
ATOM 7118 N N . GLY A 1 1087 ? 150.821 137.364 193.106 1.00 87.38 1087 GLY A N 1
ATOM 7119 C CA . GLY A 1 1087 ? 151.185 138.281 192.037 1.00 87.38 1087 GLY A CA 1
ATOM 7120 C C . GLY A 1 1087 ? 150.500 139.624 192.147 1.00 87.38 1087 GLY A C 1
ATOM 7121 O O . GLY A 1 1087 ? 150.119 140.211 191.126 1.00 87.38 1087 GLY A O 1
ATOM 7122 N N . SER A 1 1088 ? 150.334 140.131 193.371 1.00 92.27 1088 SER A N 1
ATOM 7123 C CA . SER A 1 1088 ? 149.616 141.384 193.574 1.00 92.27 1088 SER A CA 1
ATOM 7124 C C . SER A 1 1088 ? 150.418 142.596 193.122 1.00 92.27 1088 SER A C 1
ATOM 7125 O O . SER A 1 1088 ? 149.822 143.612 192.748 1.00 92.27 1088 SER A O 1
ATOM 7128 N N . SER A 1 1089 ? 151.749 142.518 193.148 1.00 91.21 1089 SER A N 1
ATOM 7129 C CA . SER A 1 1089 ? 152.563 143.659 192.751 1.00 91.21 1089 SER A CA 1
ATOM 7130 C C . SER A 1 1089 ? 152.337 144.049 191.299 1.00 91.21 1089 SER A C 1
ATOM 7131 O O . SER A 1 1089 ? 152.601 145.198 190.928 1.00 91.21 1089 SER A O 1
ATOM 7134 N N . GLY A 1 1090 ? 151.855 143.126 190.470 1.00 91.97 1090 GLY A N 1
ATOM 7135 C CA . GLY A 1 1090 ? 151.680 143.363 189.060 1.00 91.97 1090 GLY A CA 1
ATOM 7136 C C . GLY A 1 1090 ? 152.928 143.116 188.239 1.00 91.97 1090 GLY A C 1
ATOM 7137 O O . GLY A 1 1090 ? 152.827 142.690 187.084 1.00 91.97 1090 GLY A O 1
ATOM 7138 N N . CYS A 1 1091 ? 154.104 143.369 188.811 1.00 92.69 1091 CYS A N 1
ATOM 7139 C CA . CYS A 1 1091 ? 155.356 143.099 188.121 1.00 92.69 1091 CYS A CA 1
ATOM 7140 C C . CYS A 1 1091 ? 155.613 141.600 188.095 1.00 92.69 1091 CYS A C 1
ATOM 7141 O O . CYS A 1 1091 ? 156.188 141.042 189.035 1.00 92.69 1091 CYS A O 1
ATOM 7144 N N . GLY A 1 1092 ? 155.183 140.941 187.024 1.00 86.96 1092 GLY A N 1
ATOM 7145 C CA . GLY A 1 1092 ? 155.389 139.516 186.882 1.00 86.96 1092 GLY A CA 1
ATOM 7146 C C . GLY A 1 1092 ? 154.174 138.705 187.273 1.00 86.96 1092 GLY A C 1
ATOM 7147 O O . GLY A 1 1092 ? 154.297 137.655 187.912 1.00 86.96 1092 GLY A O 1
ATOM 7148 N N . LYS A 1 1093 ? 152.988 139.181 186.891 1.00 88.62 1093 LYS A N 1
ATOM 7149 C CA . LYS A 1 1093 ? 151.767 138.430 187.161 1.00 88.62 1093 LYS A CA 1
ATOM 7150 C C . LYS A 1 1093 ? 151.833 137.050 186.521 1.00 88.62 1093 LYS A C 1
ATOM 7151 O O . LYS A 1 1093 ? 151.863 136.024 187.212 1.00 88.62 1093 LYS A O 1
ATOM 7157 N N . SER A 1 1094 ? 151.874 137.011 185.192 1.00 80.58 1094 SER A N 1
ATOM 7158 C CA . SER A 1 1094 ? 151.850 135.771 184.434 1.00 80.58 1094 SER A CA 1
ATOM 7159 C C . SER A 1 1094 ? 153.216 135.386 183.888 1.00 80.58 1094 SER A C 1
ATOM 7160 O O . SER A 1 1094 ? 153.314 134.407 183.143 1.00 80.58 1094 SER A O 1
ATOM 7163 N N . THR A 1 1095 ? 154.268 136.134 184.224 1.00 78.59 1095 THR A N 1
ATOM 7164 C CA . THR A 1 1095 ? 155.596 135.771 183.748 1.00 78.59 1095 THR A CA 1
ATOM 7165 C C . THR A 1 1095 ? 156.028 134.429 184.321 1.00 78.59 1095 THR A C 1
ATOM 7166 O O . THR A 1 1095 ? 156.648 133.619 183.625 1.00 78.59 1095 THR A O 1
ATOM 7170 N N . THR A 1 1096 ? 155.708 134.175 185.589 1.00 76.65 1096 THR A N 1
ATOM 7171 C CA . THR A 1 1096 ? 156.041 132.886 186.184 1.00 76.65 1096 THR A CA 1
ATOM 7172 C C . THR A 1 1096 ? 155.319 131.750 185.471 1.00 76.65 1096 THR A C 1
ATOM 7173 O O . THR A 1 1096 ? 155.903 130.686 185.235 1.00 76.65 1096 THR A O 1
ATOM 7177 N N . ILE A 1 1097 ? 154.048 131.953 185.122 1.00 73.06 1097 ILE A N 1
ATOM 7178 C CA . ILE A 1 1097 ? 153.302 130.923 184.404 1.00 73.06 1097 ILE A CA 1
ATOM 7179 C C . ILE A 1 1097 ? 153.902 130.702 183.022 1.00 73.06 1097 ILE A C 1
ATOM 7180 O O . ILE A 1 1097 ? 154.059 129.563 182.568 1.00 73.06 1097 ILE A O 1
ATOM 7185 N N . GLN A 1 1098 ? 154.239 131.789 182.327 1.00 69.24 1098 GLN A N 1
ATOM 7186 C CA . GLN A 1 1098 ? 154.838 131.654 181.004 1.00 69.24 1098 GLN A CA 1
ATOM 7187 C C . GLN A 1 1098 ? 156.197 130.975 181.075 1.00 69.24 1098 GLN A C 1
ATOM 7188 O O . GLN A 1 1098 ? 156.605 130.301 180.123 1.00 69.24 1098 GLN A O 1
ATOM 7194 N N . LEU A 1 1099 ? 156.910 131.140 182.189 1.00 74.40 1099 LEU A N 1
ATOM 7195 C CA . LEU A 1 1099 ? 158.211 130.500 182.336 1.00 74.40 1099 LEU A CA 1
ATOM 7196 C C . LEU A 1 1099 ? 158.085 128.989 182.213 1.00 74.40 1099 LEU A C 1
ATOM 7197 O O . LEU A 1 1099 ? 158.873 128.342 181.514 1.00 74.40 1099 LEU A O 1
ATOM 7202 N N . LEU A 1 1100 ? 157.091 128.407 182.885 1.00 71.20 1100 LEU A N 1
ATOM 7203 C CA . LEU A 1 1100 ? 156.914 126.961 182.820 1.00 71.20 1100 LEU A CA 1
ATOM 7204 C C . LEU A 1 1100 ? 156.520 126.513 181.418 1.00 71.20 1100 LEU A C 1
ATOM 7205 O O . LEU A 1 1100 ? 157.000 125.484 180.930 1.00 71.20 1100 LEU A O 1
ATOM 7210 N N . GLU A 1 1101 ? 155.658 127.270 180.755 1.00 67.36 1101 GLU A N 1
ATOM 7211 C CA . GLU A 1 1101 ? 155.186 126.891 179.426 1.00 67.36 1101 GLU A CA 1
ATOM 7212 C C . GLU A 1 1101 ? 156.229 127.056 178.355 1.00 67.36 1101 GLU A C 1
ATOM 7213 O O . GLU A 1 1101 ? 155.902 126.842 177.181 1.00 67.36 1101 GLU A O 1
ATOM 7219 N N . ARG A 1 1102 ? 157.465 127.425 178.678 1.00 68.78 1102 ARG A N 1
ATOM 7220 C CA . ARG A 1 1102 ? 158.534 127.552 177.693 1.00 68.78 1102 ARG A CA 1
ATOM 7221 C C . ARG A 1 1102 ? 158.234 128.620 176.651 1.00 68.78 1102 ARG A C 1
ATOM 7222 O O . ARG A 1 1102 ? 158.868 128.651 175.593 1.00 68.78 1102 ARG A O 1
ATOM 7230 N N . PHE A 1 1103 ? 157.272 129.504 176.922 1.00 66.41 1103 PHE A N 1
ATOM 7231 C CA . PHE A 1 1103 ? 157.053 130.634 176.032 1.00 66.41 1103 PHE A CA 1
ATOM 7232 C C . PHE A 1 1103 ? 158.270 131.543 175.967 1.00 66.41 1103 PHE A C 1
ATOM 7233 O O . PHE A 1 1103 ? 158.473 132.218 174.952 1.00 66.41 1103 PHE A O 1
ATOM 7241 N N . TYR A 1 1104 ? 159.081 131.576 177.024 1.00 70.59 1104 TYR A N 1
ATOM 7242 C CA . TYR A 1 1104 ? 160.270 132.412 177.071 1.00 70.59 1104 TYR A CA 1
ATOM 7243 C C . TYR A 1 1104 ? 161.410 131.649 177.724 1.00 70.59 1104 TYR A C 1
ATOM 7244 O O . TYR A 1 1104 ? 161.213 130.957 178.727 1.00 70.59 1104 TYR A O 1
ATOM 7253 N N . ASP A 1 1105 ? 162.597 131.789 177.156 1.00 74.69 1105 ASP A N 1
ATOM 7254 C CA . ASP A 1 1105 ? 163.759 131.072 177.666 1.00 74.69 1105 ASP A CA 1
ATOM 7255 C C . ASP A 1 1105 ? 164.207 131.680 178.992 1.00 74.69 1105 ASP A C 1
ATOM 7256 O O . ASP A 1 1105 ? 164.353 132.904 179.086 1.00 74.69 1105 ASP A O 1
ATOM 7261 N N . PRO A 1 1106 ? 164.428 130.878 180.032 1.00 76.16 1106 PRO A N 1
ATOM 7262 C CA . PRO A 1 1106 ? 164.999 131.431 181.265 1.00 76.16 1106 PRO A CA 1
ATOM 7263 C C . PRO A 1 1106 ? 166.375 132.022 181.006 1.00 76.16 1106 PRO A C 1
ATOM 7264 O O . PRO A 1 1106 ? 167.175 131.468 180.250 1.00 76.16 1106 PRO A O 1
ATOM 7268 N N . MET A 1 1107 ? 166.653 133.157 181.648 1.00 83.36 1107 MET A N 1
ATOM 7269 C CA . MET A 1 1107 ? 167.948 133.799 181.456 1.00 83.36 1107 MET A CA 1
ATOM 7270 C C . MET A 1 1107 ? 169.046 133.086 182.233 1.00 83.36 1107 MET A C 1
ATOM 7271 O O . MET A 1 1107 ? 170.190 133.016 181.769 1.00 83.36 1107 MET A O 1
ATOM 7276 N N . HIS A 1 1108 ? 168.725 132.553 183.408 1.00 86.43 1108 HIS A N 1
ATOM 7277 C CA . HIS A 1 1108 ? 169.702 131.845 184.222 1.00 86.43 1108 HIS A CA 1
ATOM 7278 C C . HIS A 1 1108 ? 168.980 130.785 185.042 1.00 86.43 1108 HIS A C 1
ATOM 7279 O O . HIS A 1 1108 ? 167.761 130.618 184.947 1.00 86.43 1108 HIS A O 1
ATOM 7286 N N . GLY A 1 1109 ? 169.749 130.063 185.848 1.00 85.80 1109 GLY A N 1
ATOM 7287 C CA . GLY A 1 1109 ? 169.196 129.021 186.683 1.00 85.80 1109 GLY A CA 1
ATOM 7288 C C . GLY A 1 1109 ? 168.760 127.816 185.868 1.00 85.80 1109 GLY A C 1
ATOM 7289 O O . GLY A 1 1109 ? 169.080 127.662 184.689 1.00 85.80 1109 GLY A O 1
ATOM 7290 N N . LYS A 1 1110 ? 168.005 126.947 186.535 1.00 84.24 1110 LYS A N 1
ATOM 7291 C CA . LYS A 1 1110 ? 167.554 125.710 185.921 1.00 84.24 1110 LYS A CA 1
ATOM 7292 C C . LYS A 1 1110 ? 166.192 125.343 186.489 1.00 84.24 1110 LYS A C 1
ATOM 7293 O O . LYS A 1 1110 ? 165.921 125.551 187.675 1.00 84.24 1110 LYS A O 1
ATOM 7299 N N . VAL A 1 1111 ? 165.337 124.798 185.624 1.00 78.59 1111 VAL A N 1
ATOM 7300 C CA . VAL A 1 1111 ? 164.017 124.332 186.033 1.00 78.59 1111 VAL A CA 1
ATOM 7301 C C . VAL A 1 1111 ? 164.056 122.814 186.121 1.00 78.59 1111 VAL A C 1
ATOM 7302 O O . VAL A 1 1111 ? 163.790 122.114 185.139 1.00 78.59 1111 VAL A O 1
ATOM 7306 N N . GLU A 1 1112 ? 164.381 122.302 187.301 1.00 81.81 1112 GLU A N 1
ATOM 7307 C CA . GLU A 1 1112 ? 164.497 120.868 187.504 1.00 81.81 1112 GLU A CA 1
ATOM 7308 C C . GLU A 1 1112 ? 163.110 120.247 187.616 1.00 81.81 1112 GLU A C 1
ATOM 7309 O O . GLU A 1 1112 ? 162.261 120.732 188.375 1.00 81.81 1112 GLU A O 1
ATOM 7315 N N . LEU A 1 1113 ? 162.889 119.176 186.856 1.00 74.39 1113 LEU A N 1
ATOM 7316 C CA . LEU A 1 1113 ? 161.629 118.435 186.854 1.00 74.39 1113 LEU A CA 1
ATOM 7317 C C . LEU A 1 1113 ? 161.958 116.957 187.039 1.00 74.39 1113 LEU A C 1
ATOM 7318 O O . LEU A 1 1113 ? 162.321 116.269 186.081 1.00 74.39 1113 LEU A O 1
ATOM 7323 N N . ASP A 1 1114 ? 161.832 116.472 188.273 1.00 78.68 1114 ASP A N 1
ATOM 7324 C CA . ASP A 1 1114 ? 162.061 115.064 188.595 1.00 78.68 1114 ASP A CA 1
ATOM 7325 C C . ASP A 1 1114 ? 163.496 114.637 188.300 1.00 78.68 1114 ASP A C 1
ATOM 7326 O O . ASP A 1 1114 ? 163.749 113.487 187.933 1.00 78.68 1114 ASP A O 1
ATOM 7331 N N . GLY A 1 1115 ? 164.443 115.554 188.458 1.00 78.81 1115 GLY A N 1
ATOM 7332 C CA . GLY A 1 1115 ? 165.842 115.264 188.227 1.00 78.81 1115 GLY A CA 1
ATOM 7333 C C . GLY A 1 1115 ? 166.391 115.731 186.898 1.00 78.81 1115 GLY A C 1
ATOM 7334 O O . GLY A 1 1115 ? 167.554 115.442 186.597 1.00 78.81 1115 GLY A O 1
ATOM 7335 N N . ILE A 1 1116 ? 165.598 116.435 186.093 1.00 73.34 1116 ILE A N 1
ATOM 7336 C CA . ILE A 1 1116 ? 166.020 116.873 184.770 1.00 73.34 1116 ILE A CA 1
ATOM 7337 C C . ILE A 1 1116 ? 165.571 118.309 184.548 1.00 73.34 1116 ILE A C 1
ATOM 7338 O O . ILE A 1 1116 ? 164.612 118.784 185.161 1.00 73.34 1116 ILE A O 1
ATOM 7343 N N . SER A 1 1117 ? 166.279 118.999 183.662 1.00 74.53 1117 SER A N 1
ATOM 7344 C CA . SER A 1 1117 ? 166.021 120.407 183.399 1.00 74.53 1117 SER A CA 1
ATOM 7345 C C . SER A 1 1117 ? 164.948 120.539 182.323 1.00 74.53 1117 SER A C 1
ATOM 7346 O O . SER A 1 1117 ? 164.303 119.565 181.926 1.00 74.53 1117 SER A O 1
ATOM 7349 N N . ALA A 1 1118 ? 164.750 121.765 181.838 1.00 72.05 1118 ALA A N 1
ATOM 7350 C CA . ALA A 1 1118 ? 163.783 122.044 180.790 1.00 72.05 1118 ALA A CA 1
ATOM 7351 C C . ALA A 1 1118 ? 164.409 122.578 179.512 1.00 72.05 1118 ALA A C 1
ATOM 7352 O O . ALA A 1 1118 ? 163.726 122.618 178.483 1.00 72.05 1118 ALA A O 1
ATOM 7354 N N . LYS A 1 1119 ? 165.677 122.990 179.542 1.00 71.67 1119 LYS A N 1
ATOM 7355 C CA . LYS A 1 1119 ? 166.293 123.549 178.344 1.00 71.67 1119 LYS A CA 1
ATOM 7356 C C . LYS A 1 1119 ? 166.401 122.510 177.236 1.00 71.67 1119 LYS A C 1
ATOM 7357 O O . LYS A 1 1119 ? 166.119 122.805 176.069 1.00 71.67 1119 LYS A O 1
ATOM 7363 N N . GLN A 1 1120 ? 166.802 121.290 177.581 1.00 73.06 1120 GLN A N 1
ATOM 7364 C CA . GLN A 1 1120 ? 167.018 120.217 176.617 1.00 73.06 1120 GLN A CA 1
ATOM 7365 C C . GLN A 1 1120 ? 165.875 119.208 176.635 1.00 73.06 1120 GLN A C 1
ATOM 7366 O O . GLN A 1 1120 ? 166.091 118.000 176.516 1.00 73.06 1120 GLN A O 1
ATOM 7372 N N . LEU A 1 1121 ? 164.644 119.691 176.785 1.00 69.48 1121 LEU A N 1
ATOM 7373 C CA . LEU A 1 1121 ? 163.470 118.836 176.857 1.00 69.48 1121 LEU A CA 1
ATOM 7374 C C . LEU A 1 1121 ? 162.538 119.097 175.682 1.00 69.48 1121 LEU A C 1
ATOM 7375 O O . LEU A 1 1121 ? 162.473 120.207 175.148 1.00 69.48 1121 LEU A O 1
ATOM 7380 N N . ASN A 1 1122 ? 161.830 118.046 175.280 1.00 68.20 1122 ASN A N 1
ATOM 7381 C CA . ASN A 1 1122 ? 160.802 118.174 174.260 1.00 68.20 1122 ASN A CA 1
ATOM 7382 C C . ASN A 1 1122 ? 159.670 119.043 174.781 1.00 68.20 1122 ASN A C 1
ATOM 7383 O O . ASN A 1 1122 ? 159.011 118.697 175.766 1.00 68.20 1122 ASN A O 1
ATOM 7388 N N . ILE A 1 1123 ? 159.437 120.172 174.111 1.00 65.99 1123 ILE A N 1
ATOM 7389 C CA . ILE A 1 1123 ? 158.410 121.098 174.571 1.00 65.99 1123 ILE A CA 1
ATOM 7390 C C . ILE A 1 1123 ? 157.031 120.475 174.443 1.00 65.99 1123 ILE A C 1
ATOM 7391 O O . ILE A 1 1123 ? 156.136 120.765 175.246 1.00 65.99 1123 ILE A O 1
ATOM 7396 N N . HIS A 1 1124 ? 156.827 119.622 173.438 1.00 64.60 1124 HIS A N 1
ATOM 7397 C CA . HIS A 1 1124 ? 155.513 119.022 173.236 1.00 64.60 1124 HIS A CA 1
ATOM 7398 C C . HIS A 1 1124 ? 155.085 118.222 174.458 1.00 64.60 1124 HIS A C 1
ATOM 7399 O O . HIS A 1 1124 ? 153.967 118.381 174.957 1.00 64.60 1124 HIS A O 1
ATOM 7406 N N . TRP A 1 1125 ? 155.971 117.363 174.960 1.00 67.24 1125 TRP A N 1
ATOM 7407 C CA . TRP A 1 1125 ? 155.636 116.518 176.103 1.00 67.24 1125 TRP A CA 1
ATOM 7408 C C . TRP A 1 1125 ? 155.319 117.362 177.337 1.00 67.24 1125 TRP A C 1
ATOM 7409 O O . TRP A 1 1125 ? 154.280 117.175 177.991 1.00 67.24 1125 TRP A O 1
ATOM 7420 N N . LEU A 1 1126 ? 156.190 118.325 177.644 1.00 67.74 1126 LEU A N 1
ATOM 7421 C CA . LEU A 1 1126 ? 155.974 119.185 178.802 1.00 67.74 1126 LEU A CA 1
ATOM 7422 C C . LEU A 1 1126 ? 154.649 119.928 178.691 1.00 67.74 1126 LEU A C 1
ATOM 7423 O O . LEU A 1 1126 ? 153.841 119.921 179.627 1.00 67.74 1126 LEU A O 1
ATOM 7428 N N . ARG A 1 1127 ? 154.406 120.577 177.550 1.00 63.93 1127 ARG A N 1
ATOM 7429 C CA . ARG A 1 1127 ? 153.137 121.272 177.358 1.00 63.93 1127 ARG A CA 1
ATOM 7430 C C . ARG A 1 1127 ? 151.965 120.310 177.438 1.00 63.93 1127 ARG A C 1
ATOM 7431 O O . ARG A 1 1127 ? 150.855 120.711 177.805 1.00 63.93 1127 ARG A O 1
ATOM 7439 N N . SER A 1 1128 ? 152.189 119.041 177.096 1.00 65.83 1128 SER A N 1
ATOM 7440 C CA . SER A 1 1128 ? 151.122 118.054 177.169 1.00 65.83 1128 SER A CA 1
ATOM 7441 C C . SER A 1 1128 ? 150.711 117.793 178.610 1.00 65.83 1128 SER A C 1
ATOM 7442 O O . SER A 1 1128 ? 149.521 117.834 178.941 1.00 65.83 1128 SER A O 1
ATOM 7445 N N . GLN A 1 1129 ? 151.677 117.526 179.488 1.00 68.59 1129 GLN A N 1
ATOM 7446 C CA . GLN A 1 1129 ? 151.310 117.037 180.815 1.00 68.59 1129 GLN A CA 1
ATOM 7447 C C . GLN A 1 1129 ? 150.863 118.138 181.781 1.00 68.59 1129 GLN A C 1
ATOM 7448 O O . GLN A 1 1129 ? 150.419 117.806 182.888 1.00 68.59 1129 GLN A O 1
ATOM 7454 N N . ILE A 1 1130 ? 150.951 119.416 181.425 1.00 67.64 1130 ILE A N 1
ATOM 7455 C CA . ILE A 1 1130 ? 150.604 120.500 182.339 1.00 67.64 1130 ILE A CA 1
ATOM 7456 C C . ILE A 1 1130 ? 149.349 121.196 181.835 1.00 67.64 1130 ILE A C 1
ATOM 7457 O O . ILE A 1 1130 ? 149.189 121.417 180.629 1.00 67.64 1130 ILE A O 1
ATOM 7462 N N . GLY A 1 1131 ? 148.456 121.530 182.761 1.00 66.45 1131 GLY A N 1
ATOM 7463 C CA . GLY A 1 1131 ? 147.231 122.225 182.422 1.00 66.45 1131 GLY A CA 1
ATOM 7464 C C . GLY A 1 1131 ? 147.282 123.697 182.770 1.00 66.45 1131 GLY A C 1
ATOM 7465 O O . GLY A 1 1131 ? 147.325 124.058 183.948 1.00 66.45 1131 GLY A O 1
ATOM 7466 N N . ILE A 1 1132 ? 147.264 124.556 181.755 1.00 68.11 1132 ILE A N 1
ATOM 7467 C CA . ILE A 1 1132 ? 147.365 126.000 181.933 1.00 68.11 1132 ILE A CA 1
ATOM 7468 C C . ILE A 1 1132 ? 145.974 126.605 181.816 1.00 68.11 1132 ILE A C 1
ATOM 7469 O O . ILE A 1 1132 ? 145.255 126.340 180.843 1.00 68.11 1132 ILE A O 1
ATOM 7474 N N . VAL A 1 1133 ? 145.595 127.420 182.800 1.00 67.17 1133 VAL A N 1
ATOM 7475 C CA . VAL A 1 1133 ? 144.322 128.133 182.784 1.00 67.17 1133 VAL A CA 1
ATOM 7476 C C . VAL A 1 1133 ? 144.596 129.618 182.981 1.00 67.17 1133 VAL A C 1
ATOM 7477 O O . VAL A 1 1133 ? 145.374 130.001 183.863 1.00 67.17 1133 VAL A O 1
ATOM 7481 N N . SER A 1 1134 ? 143.955 130.450 182.163 1.00 70.75 1134 SER A N 1
ATOM 7482 C CA . SER A 1 1134 ? 144.160 131.893 182.156 1.00 70.75 1134 SER A CA 1
ATOM 7483 C C . SER A 1 1134 ? 142.854 132.610 182.506 1.00 70.75 1134 SER A C 1
ATOM 7484 O O . SER A 1 1134 ? 141.851 131.985 182.862 1.00 70.75 1134 SER A O 1
ATOM 7487 N N . GLN A 1 1135 ? 142.874 133.941 182.401 1.00 72.27 1135 GLN A N 1
ATOM 7488 C CA . GLN A 1 1135 ? 141.706 134.751 182.721 1.00 72.27 1135 GLN A CA 1
ATOM 7489 C C . GLN A 1 1135 ? 140.801 134.999 181.525 1.00 72.27 1135 GLN A C 1
ATOM 7490 O O . GLN A 1 1135 ? 139.620 135.306 181.718 1.00 72.27 1135 GLN A O 1
ATOM 7496 N N . GLU A 1 1136 ? 141.321 134.886 180.308 1.00 62.46 1136 GLU A N 1
ATOM 7497 C CA . GLU A 1 1136 ? 140.533 135.136 179.110 1.00 62.46 1136 GLU A CA 1
ATOM 7498 C C . GLU A 1 1136 ? 140.176 133.812 178.446 1.00 62.46 1136 GLU A C 1
ATOM 7499 O O . GLU A 1 1136 ? 140.921 133.332 177.584 1.00 62.46 1136 GLU A O 1
ATOM 7505 N N . PRO A 1 1137 ? 139.054 133.190 178.813 1.00 62.89 1137 PRO A N 1
ATOM 7506 C CA . PRO A 1 1137 ? 138.714 131.889 178.222 1.00 62.89 1137 PRO A CA 1
ATOM 7507 C C . PRO A 1 1137 ? 138.254 132.007 176.779 1.00 62.89 1137 PRO A C 1
ATOM 7508 O O . PRO A 1 1137 ? 137.052 132.009 176.498 1.00 62.89 1137 PRO A O 1
ATOM 7512 N N . VAL A 1 1138 ? 139.206 132.112 175.854 1.00 59.52 1138 VAL A N 1
ATOM 7513 C CA . VAL A 1 1138 ? 138.859 132.223 174.443 1.00 59.52 1138 VAL A CA 1
ATOM 7514 C C . VAL A 1 1138 ? 138.337 130.880 173.958 1.00 59.52 1138 VAL A C 1
ATOM 7515 O O . VAL A 1 1138 ? 139.048 129.869 174.000 1.00 59.52 1138 VAL A O 1
ATOM 7519 N N . LEU A 1 1139 ? 137.091 130.861 173.497 1.00 62.97 1139 LEU A N 1
ATOM 7520 C CA . LEU A 1 1139 ? 136.506 129.682 172.876 1.00 62.97 1139 LEU A CA 1
ATOM 7521 C C . LEU A 1 1139 ? 136.608 129.797 171.362 1.00 62.97 1139 LEU A C 1
ATOM 7522 O O . LEU A 1 1139 ? 136.496 130.889 170.799 1.00 62.97 1139 LEU A O 1
ATOM 7527 N N . PHE A 1 1140 ? 136.831 128.662 170.713 1.00 63.40 1140 PHE A N 1
ATOM 7528 C CA . PHE A 1 1140 ? 137.001 128.627 169.272 1.00 63.40 1140 PHE A CA 1
ATOM 7529 C C . PHE A 1 1140 ? 135.652 128.610 168.567 1.00 63.40 1140 PHE A C 1
ATOM 7530 O O . PHE A 1 1140 ? 134.673 128.044 169.062 1.00 63.40 1140 PHE A O 1
ATOM 7538 N N . ASP A 1 1141 ? 135.611 129.236 167.392 1.00 67.07 1141 ASP A N 1
ATOM 7539 C CA . ASP A 1 1141 ? 134.363 129.376 166.655 1.00 67.07 1141 ASP A CA 1
ATOM 7540 C C . ASP A 1 1141 ? 133.978 128.057 166.002 1.00 67.07 1141 ASP A C 1
ATOM 7541 O O . ASP A 1 1141 ? 133.976 127.936 164.774 1.00 67.07 1141 ASP A O 1
ATOM 7546 N N . CYS A 1 1142 ? 133.649 127.067 166.823 1.00 65.83 1142 CYS A N 1
ATOM 7547 C CA . CYS A 1 1142 ? 133.173 125.779 166.347 1.00 65.83 1142 CYS A CA 1
ATOM 7548 C C . CYS A 1 1142 ? 132.267 125.192 167.423 1.00 65.83 1142 CYS A C 1
ATOM 7549 O O . CYS A 1 1142 ? 131.973 125.840 168.431 1.00 65.83 1142 CYS A O 1
ATOM 7552 N N . THR A 1 1143 ? 131.825 123.959 167.209 1.00 68.69 1143 THR A N 1
ATOM 7553 C CA . THR A 1 1143 ? 130.880 123.340 168.125 1.00 68.69 1143 THR A CA 1
ATOM 7554 C C . THR A 1 1143 ? 131.514 123.127 169.495 1.00 68.69 1143 THR A C 1
ATOM 7555 O O . THR A 1 1143 ? 132.728 122.953 169.623 1.00 68.69 1143 THR A O 1
ATOM 7559 N N . LEU A 1 1144 ? 130.673 123.146 170.532 1.00 69.31 1144 LEU A N 1
ATOM 7560 C CA . LEU A 1 1144 ? 131.161 122.867 171.878 1.00 69.31 1144 LEU A CA 1
ATOM 7561 C C . LEU A 1 1144 ? 131.846 121.511 171.946 1.00 69.31 1144 LEU A C 1
ATOM 7562 O O . LEU A 1 1144 ? 132.794 121.330 172.719 1.00 69.31 1144 LEU A O 1
ATOM 7567 N N . ALA A 1 1145 ? 131.384 120.550 171.146 1.00 72.12 1145 ALA A N 1
ATOM 7568 C CA . ALA A 1 1145 ? 132.000 119.229 171.135 1.00 72.12 1145 ALA A CA 1
ATOM 7569 C C . ALA A 1 1145 ? 133.488 119.330 170.830 1.00 72.12 1145 ALA A C 1
ATOM 7570 O O . ALA A 1 1145 ? 134.333 118.947 171.648 1.00 72.12 1145 ALA A O 1
ATOM 7572 N N . GLU A 1 1146 ? 133.831 119.854 169.651 1.00 65.90 1146 GLU A N 1
ATOM 7573 C CA . GLU A 1 1146 ? 135.239 119.993 169.302 1.00 65.90 1146 GLU A CA 1
ATOM 7574 C C . GLU A 1 1146 ? 135.937 120.997 170.210 1.00 65.90 1146 GLU A C 1
ATOM 7575 O O . GLU A 1 1146 ? 137.136 120.860 170.480 1.00 65.90 1146 GLU A O 1
ATOM 7581 N N . ASN A 1 1147 ? 135.210 122.007 170.691 1.00 65.75 1147 ASN A N 1
ATOM 7582 C CA . ASN A 1 1147 ? 135.824 122.999 171.566 1.00 65.75 1147 ASN A CA 1
ATOM 7583 C C . ASN A 1 1147 ? 136.356 122.361 172.839 1.00 65.75 1147 ASN A C 1
ATOM 7584 O O . ASN A 1 1147 ? 137.423 122.749 173.328 1.00 65.75 1147 ASN A O 1
ATOM 7589 N N . ILE A 1 1148 ? 135.634 121.392 173.392 1.00 66.27 1148 ILE A N 1
ATOM 7590 C CA . ILE A 1 1148 ? 136.130 120.660 174.552 1.00 66.27 1148 ILE A CA 1
ATOM 7591 C C . ILE A 1 1148 ? 137.125 119.585 174.136 1.00 66.27 1148 ILE A C 1
ATOM 7592 O O . ILE A 1 1148 ? 138.087 119.311 174.857 1.00 66.27 1148 ILE A O 1
ATOM 7597 N N . ALA A 1 1149 ? 136.918 118.961 172.973 1.00 66.90 1149 ALA A N 1
ATOM 7598 C CA . ALA A 1 1149 ? 137.845 117.936 172.507 1.00 66.90 1149 ALA A CA 1
ATOM 7599 C C . ALA A 1 1149 ? 139.222 118.505 172.209 1.00 66.90 1149 ALA A C 1
ATOM 7600 O O . ALA A 1 1149 ? 140.191 117.745 172.120 1.00 66.90 1149 ALA A O 1
ATOM 7602 N N . TYR A 1 1150 ? 139.327 119.824 172.054 1.00 60.02 1150 TYR A N 1
ATOM 7603 C CA . TYR A 1 1150 ? 140.615 120.441 171.768 1.00 60.02 1150 TYR A CA 1
ATOM 7604 C C . TYR A 1 1150 ? 141.644 120.154 172.851 1.00 60.02 1150 TYR A C 1
ATOM 7605 O O . TYR A 1 1150 ? 142.847 120.248 172.587 1.00 60.02 1150 TYR A O 1
ATOM 7614 N N . GLY A 1 1151 ? 141.202 119.805 174.059 1.00 62.13 1151 GLY A N 1
ATOM 7615 C CA . GLY A 1 1151 ? 142.125 119.573 175.153 1.00 62.13 1151 GLY A CA 1
ATOM 7616 C C . GLY A 1 1151 ? 143.111 118.453 174.901 1.00 62.13 1151 GLY A C 1
ATOM 7617 O O . GLY A 1 1151 ? 144.209 118.470 175.467 1.00 62.13 1151 GLY A O 1
ATOM 7618 N N . ASP A 1 1152 ? 142.754 117.483 174.061 1.00 64.18 1152 ASP A N 1
ATOM 7619 C CA . ASP A 1 1152 ? 143.614 116.337 173.766 1.00 64.18 1152 ASP A CA 1
ATOM 7620 C C . ASP A 1 1152 ? 143.835 116.271 172.259 1.00 64.18 1152 ASP A C 1
ATOM 7621 O O . ASP A 1 1152 ? 143.023 115.693 171.532 1.00 64.18 1152 ASP A O 1
ATOM 7626 N N . ASN A 1 1153 ? 144.936 116.853 171.796 1.00 63.21 1153 ASN A N 1
ATOM 7627 C CA . ASN A 1 1153 ? 145.323 116.773 170.397 1.00 63.21 1153 ASN A CA 1
ATOM 7628 C C . ASN A 1 1153 ? 146.268 115.614 170.114 1.00 63.21 1153 ASN A C 1
ATOM 7629 O O . ASN A 1 1153 ? 146.658 115.418 168.958 1.00 63.21 1153 ASN A O 1
ATOM 7634 N N . SER A 1 1154 ? 146.648 114.846 171.137 1.00 66.41 1154 SER A N 1
ATOM 7635 C CA . SER A 1 1154 ? 147.497 113.683 170.909 1.00 66.41 1154 SER A CA 1
ATOM 7636 C C . SER A 1 1154 ? 146.714 112.531 170.296 1.00 66.41 1154 SER A C 1
ATOM 7637 O O . SER A 1 1154 ? 147.268 111.758 169.508 1.00 66.41 1154 SER A O 1
ATOM 7640 N N . ARG A 1 1155 ? 145.435 112.400 170.641 1.00 66.60 1155 ARG A N 1
ATOM 7641 C CA . ARG A 1 1155 ? 144.623 111.297 170.153 1.00 66.60 1155 ARG A CA 1
ATOM 7642 C C . ARG A 1 1155 ? 143.173 111.744 170.073 1.00 66.60 1155 ARG A C 1
ATOM 7643 O O . ARG A 1 1155 ? 142.761 112.706 170.724 1.00 66.60 1155 ARG A O 1
ATOM 7651 N N . THR A 1 1156 ? 142.401 111.026 169.263 1.00 67.66 1156 THR A N 1
ATOM 7652 C CA . THR A 1 1156 ? 140.989 111.336 169.108 1.00 67.66 1156 THR A CA 1
ATOM 7653 C C . THR A 1 1156 ? 140.214 110.924 170.355 1.00 67.66 1156 THR A C 1
ATOM 7654 O O . THR A 1 1156 ? 140.512 109.912 170.994 1.00 67.66 1156 THR A O 1
ATOM 7658 N N . VAL A 1 1157 ? 139.204 111.720 170.695 1.00 69.07 1157 VAL A N 1
ATOM 7659 C CA . VAL A 1 1157 ? 138.438 111.541 171.920 1.00 69.07 1157 VAL A CA 1
ATOM 7660 C C . VAL A 1 1157 ? 136.987 111.269 171.557 1.00 69.07 1157 VAL A C 1
ATOM 7661 O O . VAL A 1 1157 ? 136.461 111.807 170.577 1.00 69.07 1157 VAL A O 1
ATOM 7665 N N . THR A 1 1158 ? 136.339 110.428 172.358 1.00 72.76 1158 THR A N 1
ATOM 7666 C CA . THR A 1 1158 ? 134.932 110.111 172.187 1.00 72.76 1158 THR A CA 1
ATOM 7667 C C . THR A 1 1158 ? 134.095 110.963 173.138 1.00 72.76 1158 THR A C 1
ATOM 7668 O O . THR A 1 1158 ? 134.607 111.841 173.839 1.00 72.76 1158 THR A O 1
ATOM 7672 N N . LEU A 1 1159 ? 132.789 110.701 173.172 1.00 71.86 1159 LEU A N 1
ATOM 7673 C CA . LEU A 1 1159 ? 131.876 111.533 173.944 1.00 71.86 1159 LEU A CA 1
ATOM 7674 C C . LEU A 1 1159 ? 131.971 111.298 175.445 1.00 71.86 1159 LEU A C 1
ATOM 7675 O O . LEU A 1 1159 ? 131.593 112.186 176.213 1.00 71.86 1159 LEU A O 1
ATOM 7680 N N . GLU A 1 1160 ? 132.452 110.133 175.883 1.00 77.22 1160 GLU A N 1
ATOM 7681 C CA . GLU A 1 1160 ? 132.489 109.846 177.315 1.00 77.22 1160 GLU A CA 1
ATOM 7682 C C . GLU A 1 1160 ? 133.469 110.759 178.045 1.00 77.22 1160 GLU A C 1
ATOM 7683 O O . GLU A 1 1160 ? 133.197 111.203 179.166 1.00 77.22 1160 GLU A O 1
ATOM 7689 N N . GLU A 1 1161 ? 134.623 111.034 177.439 1.00 71.93 1161 GLU A N 1
ATOM 7690 C CA . GLU A 1 1161 ? 135.584 111.929 178.075 1.00 71.93 1161 GLU A CA 1
ATOM 7691 C C . GLU A 1 1161 ? 135.025 113.342 178.185 1.00 71.93 1161 GLU A C 1
ATOM 7692 O O . GLU A 1 1161 ? 135.229 114.024 179.196 1.00 71.93 1161 GLU A O 1
ATOM 7698 N N . ILE A 1 1162 ? 134.317 113.799 177.152 1.00 69.50 1162 ILE A N 1
ATOM 7699 C CA . ILE A 1 1162 ? 133.655 115.099 177.226 1.00 69.50 1162 ILE A CA 1
ATOM 7700 C C . ILE A 1 1162 ? 132.580 115.086 178.305 1.00 69.50 1162 ILE A C 1
ATOM 7701 O O . ILE A 1 1162 ? 132.390 116.075 179.023 1.00 69.50 1162 ILE A O 1
ATOM 7706 N N . GLN A 1 1163 ? 131.865 113.968 178.444 1.00 74.85 1163 GLN A N 1
ATOM 7707 C CA . GLN A 1 1163 ? 130.898 113.831 179.527 1.00 74.85 1163 GLN A CA 1
ATOM 7708 C C . GLN A 1 1163 ? 131.578 113.987 180.881 1.00 74.85 1163 GLN A C 1
ATOM 7709 O O . GLN A 1 1163 ? 131.076 114.688 181.767 1.00 74.85 1163 GLN A O 1
ATOM 7715 N N . ALA A 1 1164 ? 132.720 113.323 181.063 1.00 72.49 1164 ALA A N 1
ATOM 7716 C CA . ALA A 1 1164 ? 133.427 113.398 182.337 1.00 72.49 1164 ALA A CA 1
ATOM 7717 C C . ALA A 1 1164 ? 133.915 114.813 182.612 1.00 72.49 1164 ALA A C 1
ATOM 7718 O O . ALA A 1 1164 ? 133.812 115.309 183.741 1.00 72.49 1164 ALA A O 1
ATOM 7720 N N . ALA A 1 1165 ? 134.452 115.480 181.591 1.00 71.34 1165 ALA A N 1
ATOM 7721 C CA . ALA A 1 1165 ? 134.900 116.857 181.767 1.00 71.34 1165 ALA A CA 1
ATOM 7722 C C . ALA A 1 1165 ? 133.737 117.761 182.148 1.00 71.34 1165 ALA A C 1
ATOM 7723 O O . ALA A 1 1165 ? 133.876 118.633 183.012 1.00 71.34 1165 ALA A O 1
ATOM 7725 N N . ALA A 1 1166 ? 132.581 117.569 181.512 1.00 75.64 1166 ALA A N 1
ATOM 7726 C CA . ALA A 1 1166 ? 131.410 118.362 181.865 1.00 75.64 1166 ALA A CA 1
ATOM 7727 C C . ALA A 1 1166 ? 130.974 118.093 183.299 1.00 75.64 1166 ALA A C 1
ATOM 7728 O O . ALA A 1 1166 ? 130.641 119.026 184.039 1.00 75.64 1166 ALA A O 1
ATOM 7730 N N . LYS A 1 1167 ? 130.967 116.823 183.711 1.00 75.87 1167 LYS A N 1
ATOM 7731 C CA . LYS A 1 1167 ? 130.581 116.502 185.082 1.00 75.87 1167 LYS A CA 1
ATOM 7732 C C . LYS A 1 1167 ? 131.523 117.162 186.081 1.00 75.87 1167 LYS A C 1
ATOM 7733 O O . LYS A 1 1167 ? 131.076 117.740 187.079 1.00 75.87 1167 LYS A O 1
ATOM 7739 N N . ALA A 1 1168 ? 132.828 117.092 185.831 1.00 72.85 1168 ALA A N 1
ATOM 7740 C CA . ALA A 1 1168 ? 133.812 117.705 186.714 1.00 72.85 1168 ALA A CA 1
ATOM 7741 C C . ALA A 1 1168 ? 133.900 119.213 186.534 1.00 72.85 1168 ALA A C 1
ATOM 7742 O O . ALA A 1 1168 ? 134.779 119.844 187.129 1.00 72.85 1168 ALA A O 1
ATOM 7744 N N . ALA A 1 1169 ? 133.018 119.798 185.725 1.00 74.36 1169 ALA A N 1
ATOM 7745 C CA . ALA A 1 1169 ? 132.949 121.242 185.545 1.00 74.36 1169 ALA A CA 1
ATOM 7746 C C . ALA A 1 1169 ? 131.571 121.796 185.881 1.00 74.36 1169 ALA A C 1
ATOM 7747 O O . ALA A 1 1169 ? 131.278 122.944 185.529 1.00 74.36 1169 ALA A O 1
ATOM 7749 N N . ASN A 1 1170 ? 130.722 121.008 186.545 1.00 79.77 1170 ASN A N 1
ATOM 7750 C CA . ASN A 1 1170 ? 129.371 121.415 186.919 1.00 79.77 1170 ASN A CA 1
ATOM 7751 C C . ASN A 1 1170 ? 128.717 122.216 185.801 1.00 79.77 1170 ASN A C 1
ATOM 7752 O O . ASN A 1 1170 ? 128.023 123.205 186.059 1.00 79.77 1170 ASN A O 1
ATOM 7757 N N . ILE A 1 1171 ? 128.929 121.788 184.560 1.00 77.37 1171 ILE A N 1
ATOM 7758 C CA . ILE A 1 1171 ? 128.387 122.481 183.400 1.00 77.37 1171 ILE A CA 1
ATOM 7759 C C . ILE A 1 1171 ? 127.261 121.700 182.739 1.00 77.37 1171 ILE A C 1
ATOM 7760 O O . ILE A 1 1171 ? 126.439 122.308 182.034 1.00 77.37 1171 ILE A O 1
ATOM 7765 N N . HIS A 1 1172 ? 127.178 120.384 182.955 1.00 79.61 1172 HIS A N 1
ATOM 7766 C CA . HIS A 1 1172 ? 126.145 119.599 182.289 1.00 79.61 1172 HIS A CA 1
ATOM 7767 C C . HIS A 1 1172 ? 124.752 120.091 182.641 1.00 79.61 1172 HIS A C 1
ATOM 7768 O O . HIS A 1 1172 ? 123.816 119.913 181.855 1.00 79.61 1172 HIS A O 1
ATOM 7775 N N . SER A 1 1173 ? 124.591 120.712 183.809 1.00 81.02 1173 SER A N 1
ATOM 7776 C CA . SER A 1 1173 ? 123.295 121.280 184.153 1.00 81.02 1173 SER A CA 1
ATOM 7777 C C . SER A 1 1173 ? 122.862 122.303 183.113 1.00 81.02 1173 SER A C 1
ATOM 7778 O O . SER A 1 1173 ? 121.675 122.400 182.783 1.00 81.02 1173 SER A O 1
ATOM 7781 N N . PHE A 1 1174 ? 123.813 123.076 182.587 1.00 76.20 1174 PHE A N 1
ATOM 7782 C CA . PHE A 1 1174 ? 123.481 124.075 181.578 1.00 76.20 1174 PHE A CA 1
ATOM 7783 C C . PHE A 1 1174 ? 123.221 123.438 180.217 1.00 76.20 1174 PHE A C 1
ATOM 7784 O O . PHE A 1 1174 ? 122.287 123.834 179.513 1.00 76.20 1174 PHE A O 1
ATOM 7792 N N . ILE A 1 1175 ? 124.037 122.456 179.832 1.00 79.03 1175 ILE A N 1
ATOM 7793 C CA . ILE A 1 1175 ? 123.971 121.916 178.478 1.00 79.03 1175 ILE A CA 1
ATOM 7794 C C . ILE A 1 1175 ? 122.852 120.899 178.308 1.00 79.03 1175 ILE A C 1
ATOM 7795 O O . ILE A 1 1175 ? 122.462 120.603 177.173 1.00 79.03 1175 ILE A O 1
ATOM 7800 N N . GLU A 1 1176 ? 122.324 120.349 179.401 1.00 87.04 1176 GLU A N 1
ATOM 7801 C CA . GLU A 1 1176 ? 121.225 119.400 179.298 1.00 87.04 1176 GLU A CA 1
ATOM 7802 C C . GLU A 1 1176 ? 119.906 120.070 178.944 1.00 87.04 1176 GLU A C 1
ATOM 7803 O O . GLU A 1 1176 ? 119.027 119.414 178.376 1.00 87.04 1176 GLU A O 1
ATOM 7809 N N . ASN A 1 1177 ? 119.746 121.355 179.266 1.00 91.54 1177 ASN A N 1
ATOM 7810 C CA . ASN A 1 1177 ? 118.495 122.045 178.970 1.00 91.54 1177 ASN A CA 1
ATOM 7811 C C . ASN A 1 1177 ? 118.337 122.314 177.478 1.00 91.54 1177 ASN A C 1
ATOM 7812 O O . ASN A 1 1177 ? 117.259 122.089 176.916 1.00 91.54 1177 ASN A O 1
ATOM 7817 N N . LEU A 1 1178 ? 119.391 122.794 176.822 1.00 84.70 1178 LEU A N 1
ATOM 7818 C CA . LEU A 1 1178 ? 119.293 123.121 175.407 1.00 84.70 1178 LEU A CA 1
ATOM 7819 C C . LEU A 1 1178 ? 119.243 121.843 174.568 1.00 84.70 1178 LEU A C 1
ATOM 7820 O O . LEU A 1 1178 ? 120.045 120.930 174.782 1.00 84.70 1178 LEU A O 1
ATOM 7825 N N . PRO A 1 1179 ? 118.320 121.750 173.606 1.00 88.21 1179 PRO A N 1
ATOM 7826 C CA . PRO A 1 1179 ? 118.219 120.505 172.825 1.00 88.21 1179 PRO A CA 1
ATOM 7827 C C . PRO A 1 1179 ? 119.485 120.158 172.063 1.00 88.21 1179 PRO A C 1
ATOM 7828 O O . PRO A 1 1179 ? 119.805 118.972 171.915 1.00 88.21 1179 PRO A O 1
ATOM 7832 N N . GLN A 1 1180 ? 120.220 121.158 171.570 1.00 82.47 1180 GLN A N 1
ATOM 7833 C CA . GLN A 1 1180 ? 121.395 120.868 170.753 1.00 82.47 1180 GLN A CA 1
ATOM 7834 C C . GLN A 1 1180 ? 122.450 120.103 171.544 1.00 82.47 1180 GLN A C 1
ATOM 7835 O O . GLN A 1 1180 ? 123.104 119.202 171.006 1.00 82.47 1180 GLN A O 1
ATOM 7841 N N . GLY A 1 1181 ? 122.632 120.440 172.813 1.00 80.59 1181 GLY A N 1
ATOM 7842 C CA . GLY A 1 1181 ? 123.537 119.670 173.654 1.00 80.59 1181 GLY A CA 1
ATOM 7843 C C . GLY A 1 1181 ? 124.985 119.966 173.329 1.00 80.59 1181 GLY A C 1
ATOM 7844 O O . GLY A 1 1181 ? 125.333 121.091 172.961 1.00 80.59 1181 GLY A O 1
ATOM 7845 N N . TYR A 1 1182 ? 125.842 118.949 173.459 1.00 76.37 1182 TYR A N 1
ATOM 7846 C CA . TYR A 1 1182 ? 127.275 119.149 173.266 1.00 76.37 1182 TYR A CA 1
ATOM 7847 C C . TYR A 1 1182 ? 127.612 119.635 171.866 1.00 76.37 1182 TYR A C 1
ATOM 7848 O O . TYR A 1 1182 ? 128.656 120.267 171.678 1.00 76.37 1182 TYR A O 1
ATOM 7857 N N . ASP A 1 1183 ? 126.768 119.349 170.881 1.00 73.93 1183 ASP A N 1
ATOM 7858 C CA . ASP A 1 1183 ? 127.000 119.783 169.512 1.00 73.93 1183 ASP A CA 1
ATOM 7859 C C . ASP A 1 1183 ? 126.467 121.181 169.247 1.00 73.93 1183 ASP A C 1
ATOM 7860 O O . ASP A 1 1183 ? 126.493 121.634 168.099 1.00 73.93 1183 ASP A O 1
ATOM 7865 N N . THR A 1 1184 ? 125.983 121.869 170.276 1.00 78.33 1184 THR A N 1
ATOM 7866 C CA . THR A 1 1184 ? 125.470 123.219 170.099 1.00 78.33 1184 THR A CA 1
ATOM 7867 C C . THR A 1 1184 ? 126.542 124.117 169.501 1.00 78.33 1184 THR A C 1
ATOM 7868 O O . THR A 1 1184 ? 127.701 124.092 169.924 1.00 78.33 1184 THR A O 1
ATOM 7872 N N . GLN A 1 1185 ? 126.149 124.912 168.513 1.00 73.22 1185 GLN A N 1
ATOM 7873 C CA . GLN A 1 1185 ? 127.083 125.818 167.869 1.00 73.22 1185 GLN A CA 1
ATOM 7874 C C . GLN A 1 1185 ? 127.388 127.006 168.772 1.00 73.22 1185 GLN A C 1
ATOM 7875 O O . GLN A 1 1185 ? 126.536 127.479 169.528 1.00 73.22 1185 GLN A O 1
ATOM 7881 N N . ALA A 1 1186 ? 128.624 127.482 168.690 1.00 71.63 1186 ALA A N 1
ATOM 7882 C CA . ALA A 1 1186 ? 129.041 128.729 169.309 1.00 71.63 1186 ALA A CA 1
ATOM 7883 C C . ALA A 1 1186 ? 129.189 129.798 168.235 1.00 71.63 1186 ALA A C 1
ATOM 7884 O O . ALA A 1 1186 ? 129.000 129.546 167.043 1.00 71.63 1186 ALA A O 1
ATOM 7886 N N . GLY A 1 1187 ? 129.525 131.008 168.671 1.00 85.33 1187 GLY A N 1
ATOM 7887 C CA . GLY A 1 1187 ? 129.706 132.111 167.749 1.00 85.33 1187 GLY A CA 1
ATOM 7888 C C . GLY A 1 1187 ? 129.108 133.405 168.258 1.00 85.33 1187 GLY A C 1
ATOM 7889 O O . GLY A 1 1187 ? 129.385 133.819 169.388 1.00 85.33 1187 GLY A O 1
ATOM 7890 N N . ASP A 1 1188 ? 128.284 134.052 167.436 1.00 96.58 1188 ASP A N 1
ATOM 7891 C CA . ASP A 1 1188 ? 127.647 135.311 167.800 1.00 96.58 1188 ASP A CA 1
ATOM 7892 C C . ASP A 1 1188 ? 126.129 135.270 167.745 1.00 96.58 1188 ASP A C 1
ATOM 7893 O O . ASP A 1 1188 ? 125.481 135.825 168.635 1.00 96.58 1188 ASP A O 1
ATOM 7898 N N . LYS A 1 1189 ? 125.543 134.638 166.730 1.00 98.97 1189 LYS A N 1
ATOM 7899 C CA . LYS A 1 1189 ? 124.096 134.536 166.612 1.00 98.97 1189 LYS A CA 1
ATOM 7900 C C . LYS A 1 1189 ? 123.527 133.310 167.312 1.00 98.97 1189 LYS A C 1
ATOM 7901 O O . LYS A 1 1189 ? 122.317 133.265 167.559 1.00 98.97 1189 LYS A O 1
ATOM 7907 N N . GLY A 1 1190 ? 124.359 132.327 167.642 1.00 86.58 1190 GLY A N 1
ATOM 7908 C CA . GLY A 1 1190 ? 123.872 131.111 168.258 1.00 86.58 1190 GLY A CA 1
ATOM 7909 C C . GLY A 1 1190 ? 123.688 131.260 169.751 1.00 86.58 1190 GLY A C 1
ATOM 7910 O O . GLY A 1 1190 ? 123.134 132.259 170.218 1.00 86.58 1190 GLY A O 1
ATOM 7911 N N . THR A 1 1191 ? 124.152 130.275 170.510 1.00 82.68 1191 THR A N 1
ATOM 7912 C CA . THR A 1 1191 ? 124.043 130.296 171.964 1.00 82.68 1191 THR A CA 1
ATOM 7913 C C . THR A 1 1191 ? 125.224 131.078 172.527 1.00 82.68 1191 THR A C 1
ATOM 7914 O O . THR A 1 1191 ? 126.351 130.574 172.565 1.00 82.68 1191 THR A O 1
ATOM 7918 N N . GLN A 1 1192 ? 124.966 132.308 172.964 1.00 83.83 1192 GLN A N 1
ATOM 7919 C CA . GLN A 1 1192 ? 126.003 133.173 173.509 1.00 83.83 1192 GLN A CA 1
ATOM 7920 C C . GLN A 1 1192 ? 126.104 132.972 175.014 1.00 83.83 1192 GLN A C 1
ATOM 7921 O O . GLN A 1 1192 ? 125.089 132.975 175.719 1.00 83.83 1192 GLN A O 1
ATOM 7927 N N . LEU A 1 1193 ? 127.328 132.796 175.498 1.00 75.54 1193 LEU A N 1
ATOM 7928 C CA . LEU A 1 1193 ? 127.592 132.485 176.892 1.00 75.54 1193 LEU A CA 1
ATOM 7929 C C . LEU A 1 1193 ? 128.280 133.660 177.573 1.00 75.54 1193 LEU A C 1
ATOM 7930 O O . LEU A 1 1193 ? 128.996 134.438 176.938 1.00 75.54 1193 LEU A O 1
ATOM 7935 N N . SER A 1 1194 ? 128.055 133.778 178.876 1.00 76.71 1194 SER A N 1
ATOM 7936 C CA . SER A 1 1194 ? 128.619 134.863 179.661 1.00 76.71 1194 SER A CA 1
ATOM 7937 C C . SER A 1 1194 ? 130.000 134.462 180.178 1.00 76.71 1194 SER A C 1
ATOM 7938 O O . SER A 1 1194 ? 130.571 133.445 179.777 1.00 76.71 1194 SER A O 1
ATOM 7941 N N . GLY A 1 1195 ? 130.551 135.270 181.084 1.00 74.61 1195 GLY A N 1
ATOM 7942 C CA . GLY A 1 1195 ? 131.902 135.020 181.557 1.00 74.61 1195 GLY A CA 1
ATOM 7943 C C . GLY A 1 1195 ? 132.026 133.722 182.329 1.00 74.61 1195 GLY A C 1
ATOM 7944 O O . GLY A 1 1195 ? 132.968 132.953 182.129 1.00 74.61 1195 GLY A O 1
ATOM 7945 N N . GLY A 1 1196 ? 131.079 133.463 183.231 1.00 74.32 1196 GLY A N 1
ATOM 7946 C CA . GLY A 1 1196 ? 131.179 132.273 184.062 1.00 74.32 1196 GLY A CA 1
ATOM 7947 C C . GLY A 1 1196 ? 131.114 130.993 183.253 1.00 74.32 1196 GLY A C 1
ATOM 7948 O O . GLY A 1 1196 ? 131.904 130.066 183.462 1.00 74.32 1196 GLY A O 1
ATOM 7949 N N . GLN A 1 1197 ? 130.166 130.925 182.316 1.00 72.89 1197 GLN A N 1
ATOM 7950 C CA . GLN A 1 1197 ? 130.037 129.732 181.488 1.00 72.89 1197 GLN A CA 1
ATOM 7951 C C . GLN A 1 1197 ? 131.297 129.503 180.666 1.00 72.89 1197 GLN A C 1
ATOM 7952 O O . GLN A 1 1197 ? 131.788 128.371 180.565 1.00 72.89 1197 GLN A O 1
ATOM 7958 N N . LYS A 1 1198 ? 131.841 130.571 180.079 1.00 68.44 1198 LYS A N 1
ATOM 7959 C CA . LYS A 1 1198 ? 133.057 130.439 179.285 1.00 68.44 1198 LYS A CA 1
ATOM 7960 C C . LYS A 1 1198 ? 134.230 129.984 180.145 1.00 68.44 1198 LYS A C 1
ATOM 7961 O O . LYS A 1 1198 ? 135.026 129.137 179.724 1.00 68.44 1198 LYS A O 1
ATOM 7967 N N . GLN A 1 1199 ? 134.349 130.526 181.357 1.00 70.23 1199 GLN A N 1
ATOM 7968 C CA . GLN A 1 1199 ? 135.429 130.108 182.244 1.00 70.23 1199 GLN A CA 1
ATOM 7969 C C . GLN A 1 1199 ? 135.315 128.631 182.592 1.00 70.23 1199 GLN A C 1
ATOM 7970 O O . GLN A 1 1199 ? 136.312 127.898 182.562 1.00 70.23 1199 GLN A O 1
ATOM 7976 N N . ARG A 1 1200 ? 134.107 128.169 182.924 1.00 73.24 1200 ARG A N 1
ATOM 7977 C CA . ARG A 1 1200 ? 133.960 126.765 183.297 1.00 73.24 1200 ARG A CA 1
ATOM 7978 C C . ARG A 1 1200 ? 134.227 125.847 182.109 1.00 73.24 1200 ARG A C 1
ATOM 7979 O O . ARG A 1 1200 ? 134.844 124.787 182.268 1.00 73.24 1200 ARG A O 1
ATOM 7987 N N . ILE A 1 1201 ? 133.789 126.230 180.907 1.00 67.32 1201 ILE A N 1
ATOM 7988 C CA . ILE A 1 1201 ? 134.067 125.383 179.750 1.00 67.32 1201 ILE A CA 1
ATOM 7989 C C . ILE A 1 1201 ? 135.560 125.369 179.443 1.00 67.32 1201 ILE A C 1
ATOM 7990 O O . ILE A 1 1201 ? 136.104 124.348 179.012 1.00 67.32 1201 ILE A O 1
ATOM 7995 N N . ALA A 1 1202 ? 136.245 126.499 179.636 1.00 67.42 1202 ALA A N 1
ATOM 7996 C CA . ALA A 1 1202 ? 137.693 126.512 179.447 1.00 67.42 1202 ALA A CA 1
ATOM 7997 C C . ALA A 1 1202 ? 138.379 125.585 180.439 1.00 67.42 1202 ALA A C 1
ATOM 7998 O O . ALA A 1 1202 ? 139.312 124.854 180.083 1.00 67.42 1202 ALA A O 1
ATOM 8000 N N . ILE A 1 1203 ? 137.933 125.607 181.695 1.00 68.67 1203 ILE A N 1
ATOM 8001 C CA . ILE A 1 1203 ? 138.481 124.688 182.688 1.00 68.67 1203 ILE A CA 1
ATOM 8002 C C . ILE A 1 1203 ? 138.232 123.246 182.266 1.00 68.67 1203 ILE A C 1
ATOM 8003 O O . ILE A 1 1203 ? 139.098 122.377 182.425 1.00 68.67 1203 ILE A O 1
ATOM 8008 N N . ALA A 1 1204 ? 137.043 122.966 181.727 1.00 67.26 1204 ALA A N 1
ATOM 8009 C CA . ALA A 1 1204 ? 136.750 121.622 181.239 1.00 67.26 1204 ALA A CA 1
ATOM 8010 C C . ALA A 1 1204 ? 137.698 121.228 180.111 1.00 67.26 1204 ALA A C 1
ATOM 8011 O O . ALA A 1 1204 ? 138.229 120.108 180.088 1.00 67.26 1204 ALA A O 1
ATOM 8013 N N . ARG A 1 1205 ? 137.925 122.144 179.170 1.00 62.60 1205 ARG A N 1
ATOM 8014 C CA . ARG A 1 1205 ? 138.819 121.872 178.050 1.00 62.60 1205 ARG A CA 1
ATOM 8015 C C . ARG A 1 1205 ? 140.229 121.574 178.538 1.00 62.60 1205 ARG A C 1
ATOM 8016 O O . ARG A 1 1205 ? 140.903 120.681 178.014 1.00 62.60 1205 ARG A O 1
ATOM 8024 N N . ALA A 1 1206 ? 140.697 122.327 179.531 1.00 66.66 1206 ALA A N 1
ATOM 8025 C CA . ALA A 1 1206 ? 142.018 122.063 180.090 1.00 66.66 1206 ALA A CA 1
ATOM 8026 C C . ALA A 1 1206 ? 142.064 120.710 180.792 1.00 66.66 1206 ALA A C 1
ATOM 8027 O O . ALA A 1 1206 ? 143.029 119.956 180.631 1.00 66.66 1206 ALA A O 1
ATOM 8029 N N . ILE A 1 1207 ? 141.029 120.382 181.575 1.00 67.52 1207 ILE A N 1
ATOM 8030 C CA . ILE A 1 1207 ? 141.056 119.168 182.390 1.00 67.52 1207 ILE A CA 1
ATOM 8031 C C . ILE A 1 1207 ? 140.721 117.920 181.591 1.00 67.52 1207 ILE A C 1
ATOM 8032 O O . ILE A 1 1207 ? 140.823 116.810 182.128 1.00 67.52 1207 ILE A O 1
ATOM 8037 N N . LEU A 1 1208 ? 140.346 118.059 180.318 1.00 66.08 1208 LEU A N 1
ATOM 8038 C CA . LEU A 1 1208 ? 140.069 116.879 179.503 1.00 66.08 1208 LEU A CA 1
ATOM 8039 C C . LEU A 1 1208 ? 141.214 115.872 179.575 1.00 66.08 1208 LEU A C 1
ATOM 8040 O O . LEU A 1 1208 ? 140.987 114.671 179.762 1.00 66.08 1208 LEU A O 1
ATOM 8045 N N . ARG A 1 1209 ? 142.455 116.341 179.429 1.00 62.67 1209 ARG A N 1
ATOM 8046 C CA . ARG A 1 1209 ? 143.601 115.439 179.372 1.00 62.67 1209 ARG A CA 1
ATOM 8047 C C . ARG A 1 1209 ? 143.997 114.883 180.731 1.00 62.67 1209 ARG A C 1
ATOM 8048 O O . ARG A 1 1209 ? 144.742 113.900 180.786 1.00 62.67 1209 ARG A O 1
ATOM 8056 N N . ASN A 1 1210 ? 143.528 115.482 181.818 1.00 68.78 1210 ASN A N 1
ATOM 8057 C CA . ASN A 1 1210 ? 143.938 115.068 183.152 1.00 68.78 1210 ASN A CA 1
ATOM 8058 C C . ASN A 1 1210 ? 145.442 115.246 183.309 1.00 68.78 1210 ASN A C 1
ATOM 8059 O O . ASN A 1 1210 ? 146.172 114.260 183.470 1.00 68.78 1210 ASN A O 1
ATOM 8064 N N . PRO A 1 1211 ? 145.943 116.478 183.267 1.00 69.36 1211 PRO A N 1
ATOM 8065 C CA . PRO A 1 1211 ? 147.381 116.703 183.453 1.00 69.36 1211 PRO A CA 1
ATOM 8066 C C . PRO A 1 1211 ? 147.807 116.440 184.890 1.00 69.36 1211 PRO A C 1
ATOM 8067 O O . PRO A 1 1211 ? 147.002 116.435 185.823 1.00 69.36 1211 PRO A O 1
ATOM 8071 N N . LYS A 1 1212 ? 149.109 116.215 185.059 1.00 76.72 1212 LYS A N 1
ATOM 8072 C CA . LYS A 1 1212 ? 149.694 115.921 186.361 1.00 76.72 1212 LYS A CA 1
ATOM 8073 C C . LYS A 1 1212 ? 150.139 117.172 187.114 1.00 76.72 1212 LYS A C 1
ATOM 8074 O O . LYS A 1 1212 ? 150.673 117.054 188.221 1.00 76.72 1212 LYS A O 1
ATOM 8080 N N . LEU A 1 1213 ? 149.933 118.357 186.547 1.00 72.81 1213 LEU A N 1
ATOM 8081 C CA . LEU A 1 1213 ? 150.319 119.601 187.208 1.00 72.81 1213 LEU A CA 1
ATOM 8082 C C . LEU A 1 1213 ? 149.459 120.716 186.641 1.00 72.81 1213 LEU A C 1
ATOM 8083 O O . LEU A 1 1213 ? 149.462 120.938 185.426 1.00 72.81 1213 LEU A O 1
ATOM 8088 N N . LEU A 1 1214 ? 148.734 121.414 187.506 1.00 71.26 1214 LEU A N 1
ATOM 8089 C CA . LEU A 1 1214 ? 147.831 122.474 187.088 1.00 71.26 1214 LEU A CA 1
ATOM 8090 C C . LEU A 1 1214 ? 148.421 123.823 187.469 1.00 71.26 1214 LEU A C 1
ATOM 8091 O O . LEU A 1 1214 ? 148.908 124.001 188.587 1.00 71.26 1214 LEU A O 1
ATOM 8096 N N . LEU A 1 1215 ? 148.405 124.760 186.528 1.00 71.72 1215 LEU A N 1
ATOM 8097 C CA . LEU A 1 1215 ? 148.823 126.134 186.772 1.00 71.72 1215 LEU A CA 1
ATOM 8098 C C . LEU A 1 1215 ? 147.698 127.044 186.312 1.00 71.72 1215 LEU A C 1
ATOM 8099 O O . LEU A 1 1215 ? 147.361 127.061 185.122 1.00 71.72 1215 LEU A O 1
ATOM 8104 N N . LEU A 1 1216 ? 147.108 127.789 187.241 1.00 71.63 1216 LEU A N 1
ATOM 8105 C CA . LEU A 1 1216 ? 146.055 128.729 186.888 1.00 71.63 1216 LEU A CA 1
ATOM 8106 C C . LEU A 1 1216 ? 146.449 130.130 187.326 1.00 71.63 1216 LEU A C 1
ATOM 8107 O O . LEU A 1 1216 ? 147.000 130.323 188.415 1.00 71.63 1216 LEU A O 1
ATOM 8112 N N . ASP A 1 1217 ? 146.172 131.101 186.460 1.00 74.94 1217 ASP A N 1
ATOM 8113 C CA . ASP A 1 1217 ? 146.523 132.497 186.694 1.00 74.94 1217 ASP A CA 1
ATOM 8114 C C . ASP A 1 1217 ? 145.251 133.334 186.736 1.00 74.94 1217 ASP A C 1
ATOM 8115 O O . ASP A 1 1217 ? 144.592 133.527 185.709 1.00 74.94 1217 ASP A O 1
ATOM 8120 N N . GLU A 1 1218 ? 144.902 133.818 187.929 1.00 76.35 1218 GLU A N 1
ATOM 8121 C CA . GLU A 1 1218 ? 143.725 134.664 188.114 1.00 76.35 1218 GLU A CA 1
ATOM 8122 C C . GLU A 1 1218 ? 142.497 134.032 187.470 1.00 76.35 1218 GLU A C 1
ATOM 8123 O O . GLU A 1 1218 ? 141.726 134.689 186.768 1.00 76.35 1218 GLU A O 1
ATOM 8129 N N . ALA A 1 1219 ? 142.315 132.733 187.712 1.00 77.14 1219 ALA A N 1
ATOM 8130 C CA . ALA A 1 1219 ? 141.212 132.014 187.085 1.00 77.14 1219 ALA A CA 1
ATOM 8131 C C . ALA A 1 1219 ? 139.866 132.576 187.525 1.00 77.14 1219 ALA A C 1
ATOM 8132 O O . ALA A 1 1219 ? 138.945 132.710 186.711 1.00 77.14 1219 ALA A O 1
ATOM 8134 N N . THR A 1 1220 ? 139.735 132.914 188.807 1.00 80.83 1220 THR A N 1
ATOM 8135 C CA . THR A 1 1220 ? 138.489 133.419 189.367 1.00 80.83 1220 THR A CA 1
ATOM 8136 C C . THR A 1 1220 ? 138.446 134.941 189.388 1.00 80.83 1220 THR A C 1
ATOM 8137 O O . THR A 1 1220 ? 137.852 135.534 190.294 1.00 80.83 1220 THR A O 1
ATOM 8141 N N . SER A 1 1221 ? 139.073 135.588 188.409 1.00 78.40 1221 SER A N 1
ATOM 8142 C CA . SER A 1 1221 ? 139.207 137.035 188.388 1.00 78.40 1221 SER A CA 1
ATOM 8143 C C . SER A 1 1221 ? 138.478 137.605 187.182 1.00 78.40 1221 SER A C 1
ATOM 8144 O O . SER A 1 1221 ? 138.224 136.911 186.196 1.00 78.40 1221 SER A O 1
ATOM 8147 N N . ALA A 1 1222 ? 138.146 138.891 187.280 1.00 81.19 1222 ALA A N 1
ATOM 8148 C CA . ALA A 1 1222 ? 137.476 139.609 186.200 1.00 81.19 1222 ALA A CA 1
ATOM 8149 C C . ALA A 1 1222 ? 136.203 138.880 185.775 1.00 81.19 1222 ALA A C 1
ATOM 8150 O O . ALA A 1 1222 ? 135.936 138.683 184.588 1.00 81.19 1222 ALA A O 1
ATOM 8152 N N . LEU A 1 1223 ? 135.412 138.474 186.765 1.00 80.43 1223 LEU A N 1
ATOM 8153 C CA . LEU A 1 1223 ? 134.204 137.707 186.503 1.00 80.43 1223 LEU A CA 1
ATOM 8154 C C . LEU A 1 1223 ? 133.143 138.092 187.522 1.00 80.43 1223 LEU A C 1
ATOM 8155 O O . LEU A 1 1223 ? 133.427 138.732 188.538 1.00 80.43 1223 LEU A O 1
ATOM 8160 N N . ASP A 1 1224 ? 131.908 137.690 187.234 1.00 79.63 1224 ASP A N 1
ATOM 8161 C CA . ASP A 1 1224 ? 130.794 137.995 188.120 1.00 79.63 1224 ASP A CA 1
ATOM 8162 C C . ASP A 1 1224 ? 131.055 137.447 189.517 1.00 79.63 1224 ASP A C 1
ATOM 8163 O O . ASP A 1 1224 ? 131.628 136.366 189.685 1.00 79.63 1224 ASP A O 1
ATOM 8168 N N . THR A 1 1225 ? 130.624 138.205 190.528 1.00 82.82 1225 THR A N 1
ATOM 8169 C CA . THR A 1 1225 ? 130.866 137.802 191.909 1.00 82.82 1225 THR A CA 1
ATOM 8170 C C . THR A 1 1225 ? 130.182 136.479 192.227 1.00 82.82 1225 THR A C 1
ATOM 8171 O O . THR A 1 1225 ? 130.740 135.637 192.940 1.00 82.82 1225 THR A O 1
ATOM 8175 N N . GLU A 1 1226 ? 128.969 136.278 191.711 1.00 80.41 1226 GLU A N 1
ATOM 8176 C CA . GLU A 1 1226 ? 128.251 135.038 191.988 1.00 80.41 1226 GLU A CA 1
ATOM 8177 C C . GLU A 1 1226 ? 129.015 133.832 191.460 1.00 80.41 1226 GLU A C 1
ATOM 8178 O O . GLU A 1 1226 ? 129.042 132.776 192.102 1.00 80.41 1226 GLU A O 1
ATOM 8184 N N . SER A 1 1227 ? 129.639 133.968 190.290 1.00 80.19 1227 SER A N 1
ATOM 8185 C CA . SER A 1 1227 ? 130.336 132.858 189.653 1.00 80.19 1227 SER A CA 1
ATOM 8186 C C . SER A 1 1227 ? 131.658 132.514 190.323 1.00 80.19 1227 SER A C 1
ATOM 8187 O O . SER A 1 1227 ? 132.238 131.469 190.006 1.00 80.19 1227 SER A O 1
ATOM 8190 N N . GLU A 1 1228 ? 132.159 133.363 191.220 1.00 82.53 1228 GLU A N 1
ATOM 8191 C CA . GLU A 1 1228 ? 133.423 133.061 191.878 1.00 82.53 1228 GLU A CA 1
ATOM 8192 C C . GLU A 1 1228 ? 133.349 131.776 192.686 1.00 82.53 1228 GLU A C 1
ATOM 8193 O O . GLU A 1 1228 ? 134.259 130.947 192.597 1.00 82.53 1228 GLU A O 1
ATOM 8199 N N . LYS A 1 1229 ? 132.282 131.581 193.455 1.00 82.72 1229 LYS A N 1
ATOM 8200 C CA . LYS A 1 1229 ? 132.139 130.364 194.240 1.00 82.72 1229 LYS A CA 1
ATOM 8201 C C . LYS A 1 1229 ? 132.077 129.118 193.366 1.00 82.72 1229 LYS A C 1
ATOM 8202 O O . LYS A 1 1229 ? 132.743 128.123 193.665 1.00 82.72 1229 LYS A O 1
ATOM 8208 N N . VAL A 1 1230 ? 131.306 129.152 192.278 1.00 79.81 1230 VAL A N 1
ATOM 8209 C CA . VAL A 1 1230 ? 131.161 127.957 191.453 1.00 79.81 1230 VAL A CA 1
ATOM 8210 C C . VAL A 1 1230 ? 132.457 127.652 190.709 1.00 79.81 1230 VAL A C 1
ATOM 8211 O O . VAL A 1 1230 ? 132.868 126.488 190.610 1.00 79.81 1230 VAL A O 1
ATOM 8215 N N . VAL A 1 1231 ? 133.127 128.678 190.174 1.00 79.34 1231 VAL A N 1
ATOM 8216 C CA . VAL A 1 1231 ? 134.389 128.424 189.485 1.00 79.34 1231 VAL A CA 1
ATOM 8217 C C . VAL A 1 1231 ? 135.433 127.912 190.468 1.00 79.34 1231 VAL A C 1
ATOM 8218 O O . VAL A 1 1231 ? 136.214 127.011 190.145 1.00 79.34 1231 VAL A O 1
ATOM 8222 N N . GLN A 1 1232 ? 135.460 128.462 191.684 1.00 80.53 1232 GLN A N 1
ATOM 8223 C CA . GLN A 1 1232 ? 136.389 127.965 192.690 1.00 80.53 1232 GLN A CA 1
ATOM 8224 C C . GLN A 1 1232 ? 136.089 126.516 193.045 1.00 80.53 1232 GLN A C 1
ATOM 8225 O O . GLN A 1 1232 ? 137.010 125.713 193.217 1.00 80.53 1232 GLN A O 1
ATOM 8231 N N . GLU A 1 1233 ? 134.807 126.165 193.176 1.00 80.74 1233 GLU A N 1
ATOM 8232 C CA . GLU A 1 1233 ? 134.450 124.785 193.491 1.00 80.74 1233 GLU A CA 1
ATOM 8233 C C . GLU A 1 1233 ? 134.894 123.843 192.380 1.00 80.74 1233 GLU A C 1
ATOM 8234 O O . GLU A 1 1233 ? 135.443 122.764 192.645 1.00 80.74 1233 GLU A O 1
ATOM 8240 N N . ALA A 1 1234 ? 134.675 124.241 191.126 1.00 78.94 1234 ALA A N 1
ATOM 8241 C CA . ALA A 1 1234 ? 135.167 123.442 190.008 1.00 78.94 1234 ALA A CA 1
ATOM 8242 C C . ALA A 1 1234 ? 136.683 123.304 190.063 1.00 78.94 1234 ALA A C 1
ATOM 8243 O O . ALA A 1 1234 ? 137.230 122.232 189.781 1.00 78.94 1234 ALA A O 1
ATOM 8245 N N . LEU A 1 1235 ? 137.381 124.382 190.421 1.00 77.06 1235 LEU A N 1
ATOM 8246 C CA . LEU A 1 1235 ? 138.835 124.323 190.508 1.00 77.06 1235 LEU A CA 1
ATOM 8247 C C . LEU A 1 1235 ? 139.293 123.378 191.611 1.00 77.06 1235 LEU A C 1
ATOM 8248 O O . LEU A 1 1235 ? 140.269 122.644 191.431 1.00 77.06 1235 LEU A O 1
ATOM 8253 N N . ASP A 1 1236 ? 138.625 123.391 192.768 1.00 80.52 1236 ASP A N 1
ATOM 8254 C CA . ASP A 1 1236 ? 139.008 122.454 193.823 1.00 80.52 1236 ASP A CA 1
ATOM 8255 C C . ASP A 1 1236 ? 138.729 121.022 193.398 1.00 80.52 1236 ASP A C 1
ATOM 8256 O O . ASP A 1 1236 ? 139.478 120.105 193.753 1.00 80.52 1236 ASP A O 1
ATOM 8261 N N . GLN A 1 1237 ? 137.650 120.805 192.643 1.00 77.32 1237 GLN A N 1
ATOM 8262 C CA . GLN A 1 1237 ? 137.419 119.478 192.084 1.00 77.32 1237 GLN A CA 1
ATOM 8263 C C . GLN A 1 1237 ? 138.551 119.079 191.145 1.00 77.32 1237 GLN A C 1
ATOM 8264 O O . GLN A 1 1237 ? 139.013 117.933 191.165 1.00 77.32 1237 GLN A O 1
ATOM 8270 N N . ALA A 1 1238 ? 139.008 120.014 190.311 1.00 73.17 1238 ALA A N 1
ATOM 8271 C CA . ALA A 1 1238 ? 140.091 119.711 189.380 1.00 73.17 1238 ALA A CA 1
ATOM 8272 C C . ALA A 1 1238 ? 141.392 119.413 190.116 1.00 73.17 1238 ALA A C 1
ATOM 8273 O O . ALA A 1 1238 ? 142.128 118.493 189.743 1.00 73.17 1238 ALA A O 1
ATOM 8275 N N . SER A 1 1239 ? 141.691 120.179 191.163 1.00 73.48 1239 SER A N 1
ATOM 8276 C CA . SER A 1 1239 ? 142.969 120.079 191.869 1.00 73.48 1239 SER A CA 1
ATOM 8277 C C . SER A 1 1239 ? 142.864 119.029 192.974 1.00 73.48 1239 SER A C 1
ATOM 8278 O O . SER A 1 1239 ? 143.026 119.300 194.165 1.00 73.48 1239 SER A O 1
ATOM 8281 N N . ARG A 1 1240 ? 142.592 117.800 192.546 1.00 76.44 1240 ARG A N 1
ATOM 8282 C CA . ARG A 1 1240 ? 142.419 116.665 193.445 1.00 76.44 1240 ARG A CA 1
ATOM 8283 C C . ARG A 1 1240 ? 143.501 115.644 193.129 1.00 76.44 1240 ARG A C 1
ATOM 8284 O O . ARG A 1 1240 ? 143.489 115.032 192.057 1.00 76.44 1240 ARG A O 1
ATOM 8292 N N . GLY A 1 1241 ? 144.432 115.461 194.058 1.00 79.10 1241 GLY A N 1
ATOM 8293 C CA . GLY A 1 1241 ? 145.483 114.485 193.878 1.00 79.10 1241 GLY A CA 1
ATOM 8294 C C . GLY A 1 1241 ? 146.599 114.902 192.950 1.00 79.10 1241 GLY A C 1
ATOM 8295 O O . GLY A 1 1241 ? 147.466 114.075 192.647 1.00 79.10 1241 GLY A O 1
ATOM 8296 N N . ARG A 1 1242 ? 146.611 116.150 192.485 1.00 72.93 1242 ARG A N 1
ATOM 8297 C CA . ARG A 1 1242 ? 147.671 116.645 191.621 1.00 72.93 1242 ARG A CA 1
ATOM 8298 C C . ARG A 1 1242 ? 148.152 117.999 192.126 1.00 72.93 1242 ARG A C 1
ATOM 8299 O O . ARG A 1 1242 ? 147.411 118.758 192.756 1.00 72.93 1242 ARG A O 1
ATOM 8307 N N . THR A 1 1243 ? 149.415 118.292 191.833 1.00 80.25 1243 THR A N 1
ATOM 8308 C CA . THR A 1 1243 ? 150.050 119.537 192.237 1.00 80.25 1243 THR A CA 1
ATOM 8309 C C . THR A 1 1243 ? 149.422 120.708 191.491 1.00 80.25 1243 THR A C 1
ATOM 8310 O O . THR A 1 1243 ? 149.142 120.611 190.291 1.00 80.25 1243 THR A O 1
ATOM 8314 N N . CYS A 1 1244 ? 149.210 121.813 192.203 1.00 75.78 1244 CYS A N 1
ATOM 8315 C CA . CYS A 1 1244 ? 148.563 122.992 191.648 1.00 75.78 1244 CYS A CA 1
ATOM 8316 C C . CYS A 1 1244 ? 149.304 124.254 192.066 1.00 75.78 1244 CYS A C 1
ATOM 8317 O O . CYS A 1 1244 ? 149.771 124.366 193.204 1.00 75.78 1244 CYS A O 1
ATOM 8320 N N . ILE A 1 1245 ? 149.407 125.200 191.137 1.00 74.62 1245 ILE A N 1
ATOM 8321 C CA . ILE A 1 1245 ? 149.997 126.511 191.385 1.00 74.62 1245 ILE A CA 1
ATOM 8322 C C . ILE A 1 1245 ? 148.959 127.555 190.997 1.00 74.62 1245 ILE A C 1
ATOM 8323 O O . ILE A 1 1245 ? 148.593 127.674 189.818 1.00 74.62 1245 ILE A O 1
ATOM 8328 N N . VAL A 1 1246 ? 148.506 128.320 191.983 1.00 75.77 1246 VAL A N 1
ATOM 8329 C CA . VAL A 1 1246 ? 147.441 129.299 191.824 1.00 75.77 1246 VAL A CA 1
ATOM 8330 C C . VAL A 1 1246 ? 148.051 130.691 191.888 1.00 75.77 1246 VAL A C 1
ATOM 8331 O O . VAL A 1 1246 ? 148.920 130.961 192.725 1.00 75.77 1246 VAL A O 1
ATOM 8335 N N . VAL A 1 1247 ? 147.607 131.571 190.990 1.00 77.20 1247 VAL A N 1
ATOM 8336 C CA . VAL A 1 1247 ? 148.020 132.970 191.017 1.00 77.20 1247 VAL A CA 1
ATOM 8337 C C . VAL A 1 1247 ? 146.764 133.816 191.192 1.00 77.20 1247 VAL A C 1
ATOM 8338 O O . VAL A 1 1247 ? 146.670 134.937 190.682 1.00 77.20 1247 VAL A O 1
ATOM 8342 N N . ALA A 1 1248 ? 145.788 133.273 191.914 1.00 80.60 1248 ALA A N 1
ATOM 8343 C CA . ALA A 1 1248 ? 144.512 133.941 192.099 1.00 80.60 1248 ALA A CA 1
ATOM 8344 C C . ALA A 1 1248 ? 144.663 135.165 192.999 1.00 80.60 1248 ALA A C 1
ATOM 8345 O O . ALA A 1 1248 ? 145.579 135.261 193.820 1.00 80.60 1248 ALA A O 1
ATOM 8347 N N . HIS A 1 1249 ? 143.740 136.113 192.831 1.00 80.69 1249 HIS A N 1
ATOM 8348 C CA . HIS A 1 1249 ? 143.739 137.339 193.625 1.00 80.69 1249 HIS A CA 1
ATOM 8349 C C . HIS A 1 1249 ? 143.073 137.142 194.987 1.00 80.69 1249 HIS A C 1
ATOM 8350 O O . HIS A 1 1249 ? 143.623 137.550 196.015 1.00 80.69 1249 HIS A O 1
ATOM 8357 N N . ARG A 1 1250 ? 141.897 136.520 195.015 1.00 79.45 1250 ARG A N 1
ATOM 8358 C CA . ARG A 1 1250 ? 141.186 136.352 196.274 1.00 79.45 1250 ARG A CA 1
ATOM 8359 C C . ARG A 1 1250 ? 141.972 135.441 197.203 1.00 79.45 1250 ARG A C 1
ATOM 8360 O O . ARG A 1 1250 ? 142.472 134.391 196.790 1.00 79.45 1250 ARG A O 1
ATOM 8368 N N . LEU A 1 1251 ? 142.078 135.849 198.465 1.00 85.23 1251 LEU A N 1
ATOM 8369 C CA . LEU A 1 1251 ? 142.759 135.040 199.464 1.00 85.23 1251 LEU A CA 1
ATOM 8370 C C . LEU A 1 1251 ? 141.871 133.943 200.031 1.00 85.23 1251 LEU A C 1
ATOM 8371 O O . LEU A 1 1251 ? 142.368 133.085 200.767 1.00 85.23 1251 LEU A O 1
ATOM 8376 N N . SER A 1 1252 ? 140.575 133.950 199.713 1.00 83.54 1252 SER A N 1
ATOM 8377 C CA . SER A 1 1252 ? 139.715 132.848 200.124 1.00 83.54 1252 SER A CA 1
ATOM 8378 C C . SER A 1 1252 ? 140.206 131.532 199.537 1.00 83.54 1252 SER A C 1
ATOM 8379 O O . SER A 1 1252 ? 140.281 130.517 200.239 1.00 83.54 1252 SER A O 1
ATOM 8382 N N . THR A 1 1253 ? 140.553 131.533 198.248 1.00 82.63 1253 THR A N 1
ATOM 8383 C CA . THR A 1 1253 ? 141.126 130.341 197.636 1.00 82.63 1253 THR A CA 1
ATOM 8384 C C . THR A 1 1253 ? 142.432 129.948 198.309 1.00 82.63 1253 THR A C 1
ATOM 8385 O O . THR A 1 1253 ? 142.696 128.757 198.507 1.00 82.63 1253 THR A O 1
ATOM 8389 N N . ILE A 1 1254 ? 143.256 130.933 198.667 1.00 84.97 1254 ILE A N 1
ATOM 8390 C CA . ILE A 1 1254 ? 144.526 130.650 199.319 1.00 84.97 1254 ILE A CA 1
ATOM 8391 C C . ILE A 1 1254 ? 144.339 130.125 200.736 1.00 84.97 1254 ILE A C 1
ATOM 8392 O O . ILE A 1 1254 ? 145.247 129.478 201.272 1.00 84.97 1254 ILE A O 1
ATOM 8397 N N . GLN A 1 1255 ? 143.187 130.384 201.359 1.00 92.94 1255 GLN A N 1
ATOM 8398 C CA . GLN A 1 1255 ? 143.004 130.006 202.758 1.00 92.94 1255 GLN A CA 1
ATOM 8399 C C . GLN A 1 1255 ? 143.204 128.510 202.961 1.00 92.94 1255 GLN A C 1
ATOM 8400 O O . GLN A 1 1255 ? 143.919 128.090 203.878 1.00 92.94 1255 GLN A O 1
ATOM 8406 N N . ASN A 1 1256 ? 142.584 127.689 202.114 1.00 92.66 1256 ASN A N 1
ATOM 8407 C CA . ASN A 1 1256 ? 142.731 126.237 202.190 1.00 92.66 1256 ASN A CA 1
ATOM 8408 C C . ASN A 1 1256 ? 143.875 125.839 201.264 1.00 92.66 1256 ASN A C 1
ATOM 8409 O O . ASN A 1 1256 ? 143.689 125.177 200.243 1.00 92.66 1256 ASN A O 1
ATOM 8414 N N . ALA A 1 1257 ? 145.082 126.254 201.639 1.00 84.91 1257 ALA A N 1
ATOM 8415 C CA . ALA A 1 1257 ? 146.259 126.009 200.822 1.00 84.91 1257 ALA A CA 1
ATOM 8416 C C . ALA A 1 1257 ? 147.347 125.402 201.690 1.00 84.91 1257 ALA A C 1
ATOM 8417 O O . ALA A 1 1257 ? 147.450 125.689 202.885 1.00 84.91 1257 ALA A O 1
ATOM 8419 N N . ASP A 1 1258 ? 148.165 124.555 201.068 1.00 87.69 1258 ASP A N 1
ATOM 8420 C CA . ASP A 1 1258 ? 149.217 123.868 201.804 1.00 87.69 1258 ASP A CA 1
ATOM 8421 C C . ASP A 1 1258 ? 150.350 124.821 202.165 1.00 87.69 1258 ASP A C 1
ATOM 8422 O O . ASP A 1 1258 ? 150.736 124.919 203.335 1.00 87.69 1258 ASP A O 1
ATOM 8427 N N . ARG A 1 1259 ? 150.895 125.533 201.180 1.00 83.00 1259 ARG A N 1
ATOM 8428 C CA . ARG A 1 1259 ? 151.940 126.509 201.454 1.00 83.00 1259 ARG A CA 1
ATOM 8429 C C . ARG A 1 1259 ? 151.823 127.659 200.465 1.00 83.00 1259 ARG A C 1
ATOM 8430 O O . ARG A 1 1259 ? 151.210 127.533 199.403 1.00 83.00 1259 ARG A O 1
ATOM 8438 N N . ILE A 1 1260 ? 152.410 128.793 200.835 1.00 83.85 1260 ILE A N 1
ATOM 8439 C CA . ILE A 1 1260 ? 152.222 130.037 200.102 1.00 83.85 1260 ILE A CA 1
ATOM 8440 C C . ILE A 1 1260 ? 153.566 130.718 199.879 1.00 83.85 1260 ILE A C 1
ATOM 8441 O O . ILE A 1 1260 ? 154.435 130.736 200.763 1.00 83.85 1260 ILE A O 1
ATOM 8446 N N . ALA A 1 1261 ? 153.728 131.281 198.683 1.00 89.78 1261 ALA A N 1
ATOM 8447 C CA . ALA A 1 1261 ? 154.899 132.073 198.320 1.00 89.78 1261 ALA A CA 1
ATOM 8448 C C . ALA A 1 1261 ? 154.404 133.413 197.787 1.00 89.78 1261 ALA A C 1
ATOM 8449 O O . ALA A 1 1261 ? 153.798 133.477 196.713 1.00 89.78 1261 ALA A O 1
ATOM 8451 N N . VAL A 1 1262 ? 154.665 134.479 198.543 1.00 89.32 1262 VAL A N 1
ATOM 8452 C CA . VAL A 1 1262 ? 154.203 135.802 198.151 1.00 89.32 1262 VAL A CA 1
ATOM 8453 C C . VAL A 1 1262 ? 155.127 136.358 197.078 1.00 89.32 1262 VAL A C 1
ATOM 8454 O O . VAL A 1 1262 ? 156.355 136.217 197.152 1.00 89.32 1262 VAL A O 1
ATOM 8458 N N . PHE A 1 1263 ? 154.539 136.996 196.074 1.00 86.51 1263 PHE A N 1
ATOM 8459 C CA . PHE A 1 1263 ? 155.253 137.468 194.891 1.00 86.51 1263 PHE A CA 1
ATOM 8460 C C . PHE A 1 1263 ? 155.316 138.992 194.975 1.00 86.51 1263 PHE A C 1
ATOM 8461 O O . PHE A 1 1263 ? 154.400 139.686 194.531 1.00 86.51 1263 PHE A O 1
ATOM 8469 N N . GLN A 1 1264 ? 156.398 139.513 195.556 1.00 87.00 1264 GLN A N 1
ATOM 8470 C CA . GLN A 1 1264 ? 156.560 140.948 195.749 1.00 87.00 1264 GLN A CA 1
ATOM 8471 C C . GLN A 1 1264 ? 157.831 141.423 195.063 1.00 87.00 1264 GLN A C 1
ATOM 8472 O O . GLN A 1 1264 ? 158.890 140.801 195.193 1.00 87.00 1264 GLN A O 1
ATOM 8478 N N . ALA A 1 1265 ? 157.719 142.538 194.342 1.00 85.52 1265 ALA A N 1
ATOM 8479 C CA . ALA A 1 1265 ? 158.855 143.134 193.644 1.00 85.52 1265 ALA A CA 1
ATOM 8480 C C . ALA A 1 1265 ? 159.484 142.136 192.677 1.00 85.52 1265 ALA A C 1
ATOM 8481 O O . ALA A 1 1265 ? 160.701 142.104 192.484 1.00 85.52 1265 ALA A O 1
ATOM 8483 N N . GLY A 1 1266 ? 158.642 141.317 192.055 1.00 89.93 1266 GLY A N 1
ATOM 8484 C CA . GLY A 1 1266 ? 159.139 140.304 191.146 1.00 89.93 1266 GLY A CA 1
ATOM 8485 C C . GLY A 1 1266 ? 160.042 139.284 191.796 1.00 89.93 1266 GLY A C 1
ATOM 8486 O O . GLY A 1 1266 ? 160.868 138.674 191.112 1.00 89.93 1266 GLY A O 1
ATOM 8487 N N . VAL A 1 1267 ? 159.914 139.083 193.105 1.00 86.36 1267 VAL A N 1
ATOM 8488 C CA . VAL A 1 1267 ? 160.728 138.122 193.839 1.00 86.36 1267 VAL A CA 1
ATOM 8489 C C . VAL A 1 1267 ? 159.855 137.429 194.874 1.00 86.36 1267 VAL A C 1
ATOM 8490 O O . VAL A 1 1267 ? 158.920 138.027 195.421 1.00 86.36 1267 VAL A O 1
ATOM 8494 N N . VAL A 1 1268 ? 160.153 136.155 195.124 1.00 87.95 1268 VAL A N 1
ATOM 8495 C CA . VAL A 1 1268 ? 159.450 135.404 196.154 1.00 87.95 1268 VAL A CA 1
ATOM 8496 C C . VAL A 1 1268 ? 159.902 135.880 197.526 1.00 87.95 1268 VAL A C 1
ATOM 8497 O O . VAL A 1 1268 ? 161.098 136.090 197.769 1.00 87.95 1268 VAL A O 1
ATOM 8501 N N . VAL A 1 1269 ? 158.943 136.054 198.432 1.00 91.52 1269 VAL A N 1
ATOM 8502 C CA . VAL A 1 1269 ? 159.245 136.504 199.786 1.00 91.52 1269 VAL A CA 1
ATOM 8503 C C . VAL A 1 1269 ? 158.562 135.603 200.808 1.00 91.52 1269 VAL A C 1
ATOM 8504 O O . VAL A 1 1269 ? 158.499 135.938 201.996 1.00 91.52 1269 VAL A O 1
ATOM 8508 N N . GLU A 1 1270 ? 158.044 134.461 200.362 1.00 89.60 1270 GLU A N 1
ATOM 8509 C CA . GLU A 1 1270 ? 157.509 133.473 201.288 1.00 89.60 1270 GLU A CA 1
ATOM 8510 C C . GLU A 1 1270 ? 157.463 132.119 200.595 1.00 89.60 1270 GLU A C 1
ATOM 8511 O O . GLU A 1 1270 ? 157.596 132.018 199.373 1.00 89.60 1270 GLU A O 1
ATOM 8517 N N . GLN A 1 1271 ? 157.330 131.073 201.412 1.00 87.00 1271 GLN A N 1
ATOM 8518 C CA . GLN A 1 1271 ? 157.334 129.706 200.910 1.00 87.00 1271 GLN A CA 1
ATOM 8519 C C . GLN A 1 1271 ? 156.461 128.792 201.760 1.00 87.00 1271 GLN A C 1
ATOM 8520 O O . GLN A 1 1271 ? 156.406 127.589 201.476 1.00 87.00 1271 GLN A O 1
ATOM 8526 N N . GLY A 1 1272 ? 155.781 129.307 202.782 1.00 86.99 1272 GLY A N 1
ATOM 8527 C CA . GLY A 1 1272 ? 155.272 128.464 203.845 1.00 86.99 1272 GLY A CA 1
ATOM 8528 C C . GLY A 1 1272 ? 153.772 128.484 204.040 1.00 86.99 1272 GLY A C 1
ATOM 8529 O O . GLY A 1 1272 ? 153.015 128.882 203.150 1.00 86.99 1272 GLY A O 1
ATOM 8530 N N . THR A 1 1273 ? 153.340 128.056 205.222 1.00 86.10 1273 THR A N 1
ATOM 8531 C CA . THR A 1 1273 ? 151.928 127.843 205.486 1.00 86.10 1273 THR A CA 1
ATOM 8532 C C . THR A 1 1273 ? 151.191 129.169 205.647 1.00 86.10 1273 THR A C 1
ATOM 8533 O O . THR A 1 1273 ? 151.782 130.218 205.922 1.00 86.10 1273 THR A O 1
ATOM 8537 N N . HIS A 1 1274 ? 149.871 129.105 205.464 1.00 84.55 1274 HIS A N 1
ATOM 8538 C CA . HIS A 1 1274 ? 149.027 130.276 205.678 1.00 84.55 1274 HIS A CA 1
ATOM 8539 C C . HIS A 1 1274 ? 148.943 130.631 207.156 1.00 84.55 1274 HIS A C 1
ATOM 8540 O O . HIS A 1 1274 ? 148.896 131.813 207.518 1.00 84.55 1274 HIS A O 1
ATOM 8547 N N . GLN A 1 1275 ? 148.923 129.621 208.024 1.00 86.81 1275 GLN A N 1
ATOM 8548 C CA . GLN A 1 1275 ? 148.811 129.877 209.455 1.00 86.81 1275 GLN A CA 1
ATOM 8549 C C . GLN A 1 1275 ? 150.032 130.627 209.969 1.00 86.81 1275 GLN A C 1
ATOM 8550 O O . GLN A 1 1275 ? 149.906 131.627 210.683 1.00 86.81 1275 GLN A O 1
ATOM 8556 N N . GLN A 1 1276 ? 151.230 130.159 209.609 1.00 88.74 1276 GLN A N 1
ATOM 8557 C CA . GLN A 1 1276 ? 152.439 130.888 209.974 1.00 88.74 1276 GLN A CA 1
ATOM 8558 C C . GLN A 1 1276 ? 152.443 132.275 209.348 1.00 88.74 1276 GLN A C 1
ATOM 8559 O O . GLN A 1 1276 ? 152.822 133.253 210.001 1.00 88.74 1276 GLN A O 1
ATOM 8565 N N . LEU A 1 1277 ? 152.008 132.380 208.091 1.00 89.21 1277 LEU A N 1
ATOM 8566 C CA . LEU A 1 1277 ? 151.922 133.683 207.440 1.00 89.21 1277 LEU A CA 1
ATOM 8567 C C . LEU A 1 1277 ? 151.121 134.661 208.286 1.00 89.21 1277 LEU A C 1
ATOM 8568 O O . LEU A 1 1277 ? 151.560 135.788 208.541 1.00 89.21 1277 LEU A O 1
ATOM 8573 N N . LEU A 1 1278 ? 149.936 134.244 208.736 1.00 90.82 1278 LEU A N 1
ATOM 8574 C CA . LEU A 1 1278 ? 149.123 135.116 209.576 1.00 90.82 1278 LEU A CA 1
ATOM 8575 C C . LEU A 1 1278 ? 149.777 135.364 210.929 1.00 90.82 1278 LEU A C 1
ATOM 8576 O O . LEU A 1 1278 ? 149.677 136.471 211.470 1.00 90.82 1278 LEU A O 1
ATOM 8581 N N . ALA A 1 1279 ? 150.445 134.353 211.490 1.00 97.26 1279 ALA A N 1
ATOM 8582 C CA . ALA A 1 1279 ? 151.037 134.504 212.815 1.00 97.26 1279 ALA A CA 1
ATOM 8583 C C . ALA A 1 1279 ? 152.117 135.579 212.827 1.00 97.26 1279 ALA A C 1
ATOM 8584 O O . ALA A 1 1279 ? 152.188 136.383 213.763 1.00 97.26 1279 ALA A O 1
ATOM 8586 N N . LYS A 1 1280 ? 152.963 135.612 211.800 1.00 95.37 1280 LYS A N 1
ATOM 8587 C CA . LYS A 1 1280 ? 154.071 136.555 211.734 1.00 95.37 1280 LYS A CA 1
ATOM 8588 C C . LYS A 1 1280 ? 153.687 137.875 211.077 1.00 95.37 1280 LYS A C 1
ATOM 8589 O O . LYS A 1 1280 ? 154.575 138.618 210.648 1.00 95.37 1280 LYS A O 1
ATOM 8595 N N . LYS A 1 1281 ? 152.394 138.182 210.987 1.00 97.24 1281 LYS A N 1
ATOM 8596 C CA . LYS A 1 1281 ? 151.919 139.409 210.353 1.00 97.24 1281 LYS A CA 1
ATOM 8597 C C . LYS A 1 1281 ? 152.419 139.497 208.910 1.00 97.24 1281 LYS A C 1
ATOM 8598 O O . LYS A 1 1281 ? 153.054 140.468 208.495 1.00 97.24 1281 LYS A O 1
ATOM 8604 N N . GLY A 1 1282 ? 152.112 138.456 208.145 1.00 91.04 1282 GLY A N 1
ATOM 8605 C CA . GLY A 1 1282 ? 152.493 138.410 206.754 1.00 91.04 1282 GLY A CA 1
ATOM 8606 C C . GLY A 1 1282 ? 151.881 139.559 205.976 1.00 91.04 1282 GLY A C 1
ATOM 8607 O O . GLY A 1 1282 ? 151.060 140.332 206.468 1.00 91.04 1282 GLY A O 1
ATOM 8608 N N . ILE A 1 1283 ? 152.303 139.666 204.714 1.00 92.14 1283 ILE A N 1
ATOM 8609 C CA . ILE A 1 1283 ? 151.825 140.751 203.869 1.00 92.14 1283 ILE A CA 1
ATOM 8610 C C . ILE A 1 1283 ? 150.318 140.688 203.668 1.00 92.14 1283 ILE A C 1
ATOM 8611 O O . ILE A 1 1283 ? 149.686 141.726 203.447 1.00 92.14 1283 ILE A O 1
ATOM 8616 N N . TYR A 1 1284 ? 149.717 139.498 203.739 1.00 92.03 1284 TYR A N 1
ATOM 8617 C CA . TYR A 1 1284 ? 148.277 139.398 203.522 1.00 92.03 1284 TYR A CA 1
ATOM 8618 C C . TYR A 1 1284 ? 147.486 140.130 204.598 1.00 92.03 1284 TYR A C 1
ATOM 8619 O O . TYR A 1 1284 ? 146.400 140.649 204.316 1.00 92.03 1284 TYR A O 1
ATOM 8628 N N . SER A 1 1285 ? 148.002 140.181 205.827 1.00 93.11 1285 SER A N 1
ATOM 8629 C CA . SER A 1 1285 ? 147.269 140.851 206.895 1.00 93.11 1285 SER A CA 1
ATOM 8630 C C . SER A 1 1285 ? 146.926 142.284 206.519 1.00 93.11 1285 SER A C 1
ATOM 8631 O O . SER A 1 1285 ? 145.818 142.752 206.805 1.00 93.11 1285 SER A O 1
ATOM 8634 N N . MET A 1 1286 ? 147.854 142.994 205.874 1.00 99.36 1286 MET A N 1
ATOM 8635 C CA . MET A 1 1286 ? 147.599 144.350 205.410 1.00 99.36 1286 MET A CA 1
ATOM 8636 C C . MET A 1 1286 ? 147.113 144.404 203.969 1.00 99.36 1286 MET A C 1
ATOM 8637 O O . MET A 1 1286 ? 146.573 145.434 203.553 1.00 99.36 1286 MET A O 1
ATOM 8642 N N . LEU A 1 1287 ? 147.288 143.328 203.206 1.00 95.01 1287 LEU A N 1
ATOM 8643 C CA . LEU A 1 1287 ? 146.828 143.264 201.827 1.00 95.01 1287 LEU A CA 1
ATOM 8644 C C . LEU A 1 1287 ? 145.392 142.774 201.711 1.00 95.01 1287 LEU A C 1
ATOM 8645 O O . LEU A 1 1287 ? 144.884 142.653 200.591 1.00 95.01 1287 LEU A O 1
ATOM 8650 N N . VAL A 1 1288 ? 144.728 142.492 202.836 1.00 93.37 1288 VAL A N 1
ATOM 8651 C CA . VAL A 1 1288 ? 143.336 142.050 202.794 1.00 93.37 1288 VAL A CA 1
ATOM 8652 C C . VAL A 1 1288 ? 142.514 142.960 201.892 1.00 93.37 1288 VAL A C 1
ATOM 8653 O O . VAL A 1 1288 ? 141.648 142.498 201.140 1.00 93.37 1288 VAL A O 1
ATOM 8657 N N . ASN A 1 1289 ? 142.775 144.262 201.946 1.00 94.07 1289 ASN A N 1
ATOM 8658 C CA . ASN A 1 1289 ? 142.106 145.220 201.076 1.00 94.07 1289 ASN A CA 1
ATOM 8659 C C . ASN A 1 1289 ? 143.057 146.354 200.719 1.00 94.07 1289 ASN A C 1
ATOM 8660 O O . ASN A 1 1289 ? 144.275 146.182 200.741 1.00 94.07 1289 ASN A O 1
#